Protein AF-A0A7S4L658-F1 (afdb_monomer_lite)

InterPro domains:
  IPR027914 Domain of unknown function DUF4456 [PF14644] (519-706)

Secondary structure (DSSP, 8-state):
--------------------------------------------HHHHHHHHHHHHHHHHHHHHHHHHHHHHHHHHHHHHHHHHHHHHHHHHHHHHTTHHHHHIIIIIIHHHHHHHHHHHHHHHHHHHHHHHHHHHHHHHHHHHHHHHHHHHHHHHHHHHHHHHGGG--SHHHHHHHHHHHHHHHHHHHHHHHHHHHHHHHHHHHHHHHHHHHHHHHHHT--BTT-TTSSSS----B-HHHHHHHHHHHHHHHHHHHHHHHHHHHHHHHHHHHHHHHHHHHHHHHHHHHHHHHHHHHHHHHHHHHHHHHHHHHHHHHHHHHHHHHHHHHHHHHHHHHHHT---SSS---SS--TT-HHHHHHHHHS-HHHHHHHHHHHHHHHHHHHHHHTT-B-S---------S-SSPPPPPP--HHHHHHHHS-HHHHHHHHHHS-----------------------HHHHTHHHHHT-PPPPP--S-HHHHHHHHHHHHHHHHHHHHHHHHHHHTTPPPTT-TT-TT--SSS---SSHHHHHHHHHHHHHHHHHHHHHHHHHHHHHHHHHHHHHHHHHTTHHHHHHHHHHHHHHHHHHHHHHHHHHHHHHHHHHHHHHHHHHHHH--GGGGSGGGHHHHHHHHHHHHHHHHHHHHHHHHHHHHHHHHHHHHHHHHHHHHHHHHHHHHHHHHHS--GGGBPP-GGG-------HHHHHHHHHHHHTT-S-PPPPTT-SS-EEEEPPPPBTSSHHHHHHHHHHHHHH-TT--HHHHHHHS--BPPPPEEEE--HHHHHHHHHHHHHHHHHHHHHHHHHHHHHHHHHHHHHHHHHHHHHHHHHHHHHH--

Radius of gyration: 83.15 Å; chains: 1; bounding box: 180×115×262 Å

Foldseek 3Di:
DDDDDDDDDDDDDDDDDDDDDDDDDDDDDDDDDDDDDDDPDDDPPVVVVVVVVVVVVVVVVVVVVVVVVVVVVVVVVVVVVVVVVVVVVVVVCVVCVCVVVCCCVVPVVVLVVLVVVVVVLLVVLVVVLVVLVVVLVVVLVVLLVVLVVLLVVLLVVLVVLLVCLLQDQAPVVLVVSLVVLVVVLVVSLVVLVVSLVVQLVSLVCSLVVLVVSLVVSLVPQADQPPPPDDPDDGGSDHPVRSVVSVVVSVVVSVVSVVVSVVSSVVSVVSSVVSNVSSVVSSVVSVVSSVQSNLLSVLLVVLVVLLVVLLVLLVVLLVVLVVLLVVLVVLLVVLLCLLVQHPPDPDDDPDPDDLPDPVVLLVCLLAFSLLLNLLSLVVNLVSLVQSCVQLVFFLFDFDDDDFDSWDQDFDDADPQPPVLVVLCVVDPLSVVLVCLQPPDPPPCPDDDDDDDDPPPDDPDGRCRSRVVSVVPNDDDDHDPHHSLVSSVVSLVVSLVVSLVSLVVSVVVCPPHDRSFAPPRNNADPLRGDYPDSVVVSVSSVVSSVVSSVVSNVSSVVVVVVSLVSQQSSVVSLLSSLQSNLLSLLVSLVSQLVVQLVVLVVVLVVLVVVLVVVLVVLVVVLDLVCLDPVNVVVLVVSVVVNVVSLVVNLVSLSVSLSSSLSSLQVSQSVSLRCLQSSLQSSQSSVQSRDHSLRTDDDPVNPPPPPQDPVRVVVLVVCVVVVNRDPDDPNRGSFDKDWDWGDWRQLGHDSLLSQLVSVCVVPVPDDLVNSSVRGDTHTDDIDIGGPDPSSVSNVVSSVVSVVVSSSVSSNSSNVSCVVSVVSNVVSVVSVVVVVVSSVVSNVD

Organism: Guillardia theta (NCBI:txid55529)

pLDDT: mean 80.96, std 16.98, range [25.84, 95.44]

Sequence (841 aa):
EEEEEEEGEGGEKKPKFIANAMESPLNPFSPWGNEPLLEVLEIPVASIVAVRRTQRRGLLEYKSRHDNEALKVTDETVKSEQENLTVELDERLRRWAPRPGQAEMDVYEVRDTQLMQHEARKDRHIGALSMRAAAQQTQFSSMIAEAENALLEHREAQRNRVESLSQATNTSQLANYQRLAKLEYSSFLEAAGERLERLRGFAGEALQGLKKMNKQFLDSCLVFEELGGPAGKGGLYNPEEVAAYRLYLDELDADAAERQLEWIKYGEQLLEGHKKAAEEELEKFQGSIAHVETDIRLLESVDKEIRTCSLMQQQEVQRCEARMEAVEGKLVELEGLCAGAPLSLSESYKSIRLEDEEEEEKYQQSPLSLRLLVCLESIRWRTLQMVRYTECLQSNIQLEEVELVPSQQLPQPDVPEELKELMEESEYLQKLKPILWPEKEEAEGGEEEKAEEEVPKEESPAERYAEVLKSREAVEELEGTFKEAIEKIQERQREVLQQLVSSYFEELGDREITRKAGAAATTSERYIPDKPEDFTAKNEARLTELKESAMLNMQKKVRSLRSIVARISTAMGKVPNAFFQNIAERARRRSRMLRKSVEARFAEEKERWTELREENSVKLKPSLGNTNARTELDALCAVEEERHRRAMEVTEESMFKSIKIESDESWSFFCEIVHATRALLLLYDTIVQPADLVPTDEDVIAVRKSLLSNMREHAKIKEGTAGRELPEGKAFPVKSWKGIQVGEFGANAVLQLVHAIERDSSITSKELLSKIRTEPGEELQANDSMNHAVALKMRDRNYTQFRLYFITQVEKILREYSSVTREEKRWALNWSSLVQSLKNS

Structure (mmCIF, N/CA/C/O backbone):
data_AF-A0A7S4L658-F1
#
_entry.id   AF-A0A7S4L658-F1
#
loop_
_atom_site.group_PDB
_atom_site.id
_atom_site.type_symbol
_atom_site.label_atom_id
_atom_site.label_alt_id
_atom_site.label_comp_id
_atom_site.label_asym_id
_atom_site.label_entity_id
_atom_site.label_seq_id
_atom_site.pdbx_PDB_ins_code
_atom_site.Cartn_x
_atom_site.Cartn_y
_atom_site.Cartn_z
_atom_site.occupancy
_atom_site.B_iso_or_equiv
_atom_site.auth_seq_id
_atom_site.auth_comp_id
_atom_site.auth_asym_id
_atom_site.auth_atom_id
_atom_site.pdbx_PDB_model_num
ATOM 1 N N . GLU A 1 1 ? 92.076 47.324 -81.566 1.00 38.00 1 GLU A N 1
ATOM 2 C CA . GLU A 1 1 ? 93.135 48.164 -82.136 1.00 38.00 1 GLU A CA 1
ATOM 3 C C . GLU A 1 1 ? 92.863 48.270 -83.615 1.00 38.00 1 GLU A C 1
ATOM 5 O O . GLU A 1 1 ? 92.553 47.243 -84.207 1.00 38.00 1 GLU A O 1
ATOM 10 N N . GLU A 1 2 ? 92.897 49.518 -84.083 1.00 34.06 2 GLU A N 1
ATOM 11 C CA . GLU A 1 2 ? 93.379 49.951 -85.401 1.00 34.06 2 GLU A CA 1
ATOM 12 C C . GLU A 1 2 ? 92.555 49.500 -86.619 1.00 34.06 2 GLU A C 1
ATOM 14 O O . GLU A 1 2 ? 92.394 48.316 -86.896 1.00 34.06 2 GLU A O 1
ATOM 19 N N . GLU A 1 3 ? 91.789 50.417 -87.219 1.00 35.47 3 GLU A N 1
ATOM 20 C CA . GLU A 1 3 ? 92.211 51.523 -88.123 1.00 35.47 3 GLU A CA 1
ATOM 21 C C . GLU A 1 3 ? 91.969 51.046 -89.566 1.00 35.47 3 GLU A C 1
ATOM 23 O O . GLU A 1 3 ? 92.257 49.898 -89.890 1.00 35.47 3 GLU A O 1
ATOM 28 N N . GLU A 1 4 ? 91.069 51.721 -90.292 1.00 36.09 4 GLU A N 1
ATOM 29 C CA . GLU A 1 4 ? 91.409 52.708 -91.345 1.00 36.09 4 GLU A CA 1
ATOM 30 C C . GLU A 1 4 ? 91.915 51.981 -92.612 1.00 36.09 4 GLU A C 1
ATOM 32 O O . GLU A 1 4 ? 92.570 50.952 -92.546 1.00 36.09 4 GLU A O 1
ATOM 37 N N . GLU A 1 5 ? 91.638 52.361 -93.848 1.00 33.81 5 GLU A N 1
ATOM 38 C CA . GLU A 1 5 ? 90.994 53.506 -94.475 1.00 33.81 5 GLU A CA 1
ATOM 39 C C . GLU A 1 5 ? 90.980 53.186 -95.985 1.00 33.81 5 GLU A C 1
ATOM 41 O O . GLU A 1 5 ? 91.711 52.300 -96.427 1.00 33.81 5 GLU A O 1
ATOM 46 N N . GLU A 1 6 ? 90.180 53.951 -96.738 1.00 34.56 6 GLU A N 1
ATOM 47 C CA . GLU A 1 6 ? 90.520 54.468 -98.079 1.00 34.56 6 GLU A CA 1
ATOM 48 C C . GLU A 1 6 ? 90.749 53.490 -99.258 1.00 34.56 6 GLU A C 1
ATOM 50 O O . GLU A 1 6 ? 91.262 52.388 -99.145 1.00 34.56 6 GLU A O 1
ATOM 55 N N . GLU A 1 7 ? 90.472 53.815 -100.517 1.00 30.91 7 GLU A N 1
ATOM 56 C CA . GLU A 1 7 ? 89.674 54.816 -101.232 1.00 30.91 7 GLU A CA 1
ATOM 57 C C . GLU A 1 7 ? 89.822 54.449 -102.729 1.00 30.91 7 GLU A C 1
ATOM 59 O O . GLU A 1 7 ? 90.722 53.698 -103.111 1.00 30.91 7 GLU A O 1
ATOM 64 N N . GLY A 1 8 ? 88.993 55.050 -103.588 1.00 32.66 8 GLY A N 1
ATOM 65 C CA . GLY A 1 8 ? 89.371 55.359 -104.977 1.00 32.66 8 GLY A CA 1
ATOM 66 C C . GLY A 1 8 ? 89.017 54.289 -106.015 1.00 32.66 8 GLY A C 1
ATOM 67 O O . GLY A 1 8 ? 89.688 53.275 -106.157 1.00 32.66 8 GLY A O 1
ATOM 68 N N . GLU A 1 9 ? 87.868 54.388 -106.686 1.00 34.69 9 GLU A N 1
ATOM 69 C CA . GLU A 1 9 ? 87.599 55.230 -107.874 1.00 34.69 9 GLU A CA 1
ATOM 70 C C . GLU A 1 9 ? 88.347 54.823 -109.154 1.00 34.69 9 GLU A C 1
ATOM 72 O O . GLU A 1 9 ? 89.563 54.668 -10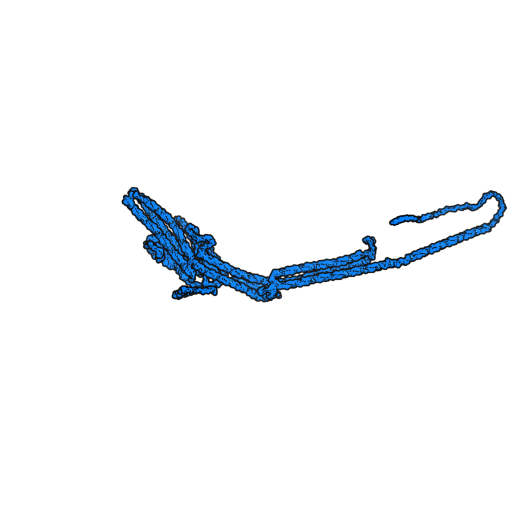9.178 1.00 34.69 9 GLU A O 1
ATOM 77 N N . GLY A 1 10 ? 87.604 54.779 -110.271 1.00 32.69 10 GLY A N 1
ATOM 78 C CA . GLY A 1 10 ? 88.223 54.950 -111.589 1.00 32.69 10 GLY A CA 1
ATOM 79 C C . GLY A 1 10 ? 87.544 54.289 -112.785 1.00 32.69 10 GLY A C 1
ATOM 80 O O . GLY A 1 10 ? 88.209 53.616 -113.568 1.00 32.69 10 GLY A O 1
ATOM 81 N N . GLY A 1 11 ? 86.240 54.495 -112.979 1.00 33.06 11 GLY A N 1
ATOM 82 C CA . GLY A 1 11 ? 85.551 54.173 -114.233 1.00 33.06 11 GLY A CA 1
ATOM 83 C C . GLY A 1 11 ? 85.849 55.186 -115.350 1.00 33.06 11 GLY A C 1
ATOM 84 O O . GLY A 1 11 ? 85.267 56.257 -115.398 1.00 33.06 11 GLY A O 1
ATOM 85 N N . GLU A 1 12 ? 86.780 54.826 -116.229 1.00 40.41 12 GLU A N 1
ATOM 86 C CA . GLU A 1 12 ? 86.673 54.742 -117.696 1.00 40.41 12 GLU A CA 1
ATOM 87 C C . GLU A 1 12 ? 85.778 55.694 -118.556 1.00 40.41 12 GLU A C 1
ATOM 89 O O . GLU A 1 12 ? 84.581 55.851 -118.326 1.00 40.41 12 GLU A O 1
ATOM 94 N N . LYS A 1 13 ? 86.353 56.041 -119.735 1.00 38.88 13 LYS A N 1
ATOM 95 C CA . LYS A 1 13 ? 85.761 56.378 -121.070 1.00 38.88 13 LYS A CA 1
ATOM 96 C C . LYS A 1 13 ? 85.516 57.870 -121.378 1.00 38.88 13 LYS A C 1
ATOM 98 O O . LYS A 1 13 ? 84.927 58.585 -120.591 1.00 38.88 13 LYS A O 1
ATOM 103 N N . LYS A 1 14 ? 85.816 58.423 -122.566 1.00 36.03 14 LYS A N 1
ATOM 104 C CA . LYS A 1 14 ? 86.304 57.952 -123.890 1.00 36.03 14 LYS A CA 1
ATOM 105 C C . LYS A 1 14 ? 86.622 59.202 -124.752 1.00 36.03 14 LYS A C 1
ATOM 107 O O . LYS A 1 14 ? 85.994 60.235 -124.522 1.00 36.03 14 LYS A O 1
ATOM 112 N N . PRO A 1 15 ? 87.459 59.124 -125.805 1.00 38.84 15 PRO A N 1
ATOM 113 C CA . PRO A 1 15 ? 87.606 60.205 -126.779 1.00 38.84 15 PRO A CA 1
ATOM 114 C C . PRO A 1 15 ? 86.576 60.100 -127.922 1.00 38.84 15 PRO A C 1
ATOM 116 O O . PRO A 1 15 ? 86.123 59.011 -128.280 1.00 38.84 15 PRO A O 1
ATOM 119 N N . LYS A 1 16 ? 86.229 61.247 -128.521 1.00 36.62 16 LYS A N 1
ATOM 120 C CA . LYS A 1 16 ? 85.448 61.369 -129.765 1.00 36.62 16 LYS A CA 1
ATOM 121 C C . LYS A 1 16 ? 86.358 61.858 -130.891 1.00 36.62 16 LYS A C 1
ATOM 123 O O . LYS A 1 16 ? 87.132 62.790 -130.708 1.00 36.62 16 LYS A O 1
ATOM 128 N N . PHE A 1 17 ? 86.212 61.235 -132.053 1.00 36.72 17 PHE A N 1
ATOM 129 C CA . PHE A 1 17 ? 86.971 61.466 -133.279 1.00 36.72 17 PHE A CA 1
ATOM 130 C C . PHE A 1 17 ? 85.992 61.878 -134.383 1.00 36.72 17 PHE A C 1
ATOM 132 O O . PHE A 1 17 ? 85.060 61.111 -134.595 1.00 36.72 17 PHE A O 1
ATOM 139 N N . ILE A 1 18 ? 86.200 63.017 -135.065 1.00 35.47 18 ILE A N 1
ATOM 140 C CA . ILE A 1 18 ? 85.742 63.382 -136.439 1.00 35.47 18 ILE A CA 1
ATOM 141 C C . ILE A 1 18 ? 86.654 64.562 -136.869 1.00 35.47 18 ILE A C 1
ATOM 143 O O . ILE A 1 18 ? 86.645 65.581 -136.190 1.00 35.47 18 ILE A O 1
ATOM 147 N N . ALA A 1 19 ? 87.666 64.414 -137.735 1.00 46.69 19 ALA A N 1
ATOM 148 C CA . ALA A 1 19 ? 87.690 64.308 -139.209 1.00 46.69 19 ALA A CA 1
ATOM 149 C C . ALA A 1 19 ? 87.369 65.616 -139.983 1.00 46.69 19 ALA A C 1
ATOM 151 O O . ALA A 1 19 ? 86.398 66.295 -139.664 1.00 46.69 19 ALA A O 1
ATOM 152 N N . ASN A 1 20 ? 88.161 65.856 -141.049 1.00 32.12 20 ASN A N 1
ATOM 153 C CA . ASN A 1 20 ? 88.173 66.935 -142.072 1.00 32.12 20 ASN A CA 1
ATOM 154 C C . ASN A 1 20 ? 89.256 68.015 -141.844 1.00 32.12 20 ASN A C 1
ATOM 156 O O . ASN A 1 20 ? 89.328 68.586 -140.769 1.00 32.12 20 ASN A O 1
ATOM 160 N N . ALA A 1 21 ? 90.123 68.381 -142.791 1.00 31.02 21 ALA A N 1
ATOM 161 C CA . ALA A 1 21 ? 90.249 68.031 -144.202 1.00 31.02 21 ALA A CA 1
ATOM 162 C C . ALA A 1 21 ? 91.690 68.289 -144.693 1.00 31.02 21 ALA A C 1
ATOM 164 O O . ALA A 1 21 ? 92.472 68.991 -144.058 1.00 31.02 21 ALA A O 1
ATOM 165 N N . MET A 1 22 ? 91.996 67.685 -145.841 1.00 32.66 22 MET A N 1
ATOM 166 C CA . MET A 1 22 ? 93.168 67.909 -146.683 1.00 32.66 22 MET A CA 1
ATOM 167 C C . MET A 1 22 ? 93.435 69.395 -146.965 1.00 32.66 22 MET A C 1
ATOM 169 O O . MET A 1 22 ? 92.579 70.075 -147.522 1.00 32.66 22 MET A O 1
ATOM 173 N N . GLU A 1 23 ? 94.687 69.803 -146.770 1.00 27.00 23 GLU A N 1
ATOM 174 C CA . GLU A 1 23 ? 95.401 70.655 -147.718 1.00 27.00 23 GLU A CA 1
ATOM 175 C C . GLU A 1 23 ? 96.653 69.899 -148.196 1.00 27.00 23 GLU A C 1
ATOM 177 O O . GLU A 1 23 ? 97.516 69.486 -147.426 1.00 27.00 23 GLU A O 1
ATOM 182 N N . SER A 1 24 ? 96.709 69.674 -149.502 1.00 50.72 24 SER A N 1
ATOM 183 C CA . SER A 1 24 ? 97.930 69.561 -150.304 1.00 50.72 24 SER A CA 1
ATOM 184 C C . SER A 1 24 ? 97.904 70.819 -151.185 1.00 50.72 24 SER A C 1
ATOM 186 O O . SER A 1 24 ? 96.786 71.182 -151.565 1.00 50.72 24 SER A O 1
ATOM 188 N N . PRO A 1 25 ? 99.015 71.494 -151.558 1.00 55.00 25 PRO A N 1
ATOM 189 C CA . PRO A 1 25 ? 100.309 70.894 -151.910 1.00 55.00 25 PRO A CA 1
ATOM 190 C C . PRO A 1 25 ? 101.556 71.724 -151.515 1.00 55.00 25 PRO A C 1
ATOM 192 O O . PRO A 1 25 ? 101.451 72.902 -151.211 1.00 55.00 25 PRO A O 1
ATOM 195 N N . LEU A 1 26 ? 102.753 71.121 -151.579 1.00 31.72 26 LEU A N 1
ATOM 196 C CA . LEU A 1 26 ? 103.952 71.702 -152.221 1.00 31.72 26 LEU A CA 1
ATOM 197 C C . LEU A 1 26 ? 105.162 70.762 -152.085 1.00 31.72 26 LEU A C 1
ATOM 199 O O . LEU A 1 26 ? 105.760 70.582 -151.028 1.00 31.72 26 LEU A O 1
ATOM 203 N N . ASN A 1 27 ? 105.483 70.169 -153.231 1.00 34.41 27 ASN A N 1
ATOM 204 C CA . ASN A 1 27 ? 106.803 69.703 -153.645 1.00 34.41 27 ASN A CA 1
ATOM 205 C C . ASN A 1 27 ? 107.480 70.883 -154.423 1.00 34.41 27 ASN A C 1
ATOM 207 O O . ASN A 1 27 ? 106.927 71.981 -154.440 1.00 34.41 27 ASN A O 1
ATOM 211 N N . PRO A 1 28 ? 108.606 70.707 -155.130 1.00 57.22 28 PRO A N 1
ATOM 212 C CA . PRO A 1 28 ? 109.954 71.190 -154.827 1.00 57.22 28 PRO A CA 1
ATOM 213 C C . PRO A 1 28 ? 110.467 72.295 -155.797 1.00 57.22 28 PRO A C 1
ATOM 215 O O . PRO A 1 28 ? 109.812 72.632 -156.774 1.00 57.22 28 PRO A O 1
ATOM 218 N N . PHE A 1 29 ? 111.701 72.766 -155.567 1.00 30.69 29 PHE A N 1
ATOM 219 C CA . PHE A 1 29 ? 112.557 73.628 -156.416 1.00 30.69 29 PHE A CA 1
ATOM 220 C C . PHE A 1 29 ? 112.253 75.139 -156.561 1.00 30.69 29 PHE A C 1
ATOM 222 O O . PHE A 1 29 ? 111.267 75.579 -157.138 1.00 30.69 29 PHE A O 1
ATOM 229 N N . SER A 1 30 ? 113.245 75.911 -156.091 1.00 50.56 30 SER A N 1
ATOM 230 C CA . SER A 1 30 ? 113.890 77.083 -156.718 1.00 50.56 30 SER A CA 1
ATOM 231 C C . SER A 1 30 ? 113.492 77.419 -158.169 1.00 50.56 30 SER A C 1
ATOM 233 O O . SER A 1 30 ? 113.556 76.550 -159.039 1.00 50.56 30 SER A O 1
ATOM 235 N N . PRO A 1 31 ? 113.225 78.712 -158.440 1.00 34.75 31 PRO A N 1
ATOM 236 C CA . PRO A 1 31 ? 113.770 79.390 -159.612 1.00 34.75 31 PRO A CA 1
ATOM 237 C C . PRO A 1 31 ? 114.301 80.786 -159.242 1.00 34.75 31 PRO A C 1
ATOM 239 O O . PRO A 1 31 ? 113.583 81.786 -159.224 1.00 34.75 31 PRO A O 1
ATOM 242 N N . TRP A 1 32 ? 115.609 80.869 -159.030 1.00 25.84 32 TRP A N 1
ATOM 243 C CA . TRP A 1 32 ? 116.354 81.923 -159.706 1.00 25.84 32 TRP A CA 1
ATOM 244 C C . TRP A 1 32 ? 116.165 81.744 -161.220 1.00 25.84 32 TRP A C 1
ATOM 246 O O . TRP A 1 32 ? 116.476 80.686 -161.764 1.00 25.84 32 TRP A O 1
ATOM 256 N N . GLY A 1 33 ? 115.695 82.795 -161.893 1.00 37.97 33 GLY A N 1
ATOM 257 C CA . GLY A 1 33 ? 116.408 83.239 -163.090 1.00 37.97 33 GLY A CA 1
ATOM 258 C C . GLY A 1 33 ? 117.830 83.651 -162.673 1.00 37.97 33 GLY A C 1
ATOM 259 O O . GLY A 1 33 ? 118.031 84.121 -161.556 1.00 37.97 33 GLY A O 1
ATOM 260 N N . ASN A 1 34 ? 118.865 83.451 -163.481 1.00 34.47 34 ASN A N 1
ATOM 261 C CA . ASN A 1 34 ? 118.886 83.630 -164.927 1.00 34.47 34 ASN A CA 1
ATOM 262 C C . ASN A 1 34 ? 119.853 82.666 -165.641 1.00 34.47 34 ASN A C 1
ATOM 264 O O . ASN A 1 34 ? 120.843 82.228 -165.062 1.00 34.47 34 ASN A O 1
ATOM 268 N N . GLU A 1 35 ? 119.611 82.538 -166.952 1.00 31.86 35 GLU A N 1
ATOM 269 C CA . GLU A 1 35 ? 120.612 82.340 -168.019 1.00 31.86 35 GLU A CA 1
ATOM 270 C C . GLU A 1 35 ? 121.088 80.907 -168.367 1.00 31.86 35 GLU A C 1
ATOM 272 O O . GLU A 1 35 ? 120.865 79.962 -167.617 1.00 31.86 35 GLU A O 1
ATOM 277 N N . PRO A 1 36 ? 121.549 80.706 -169.623 1.00 52.06 36 PRO A N 1
ATOM 278 C CA . PRO A 1 36 ? 120.934 79.789 -170.583 1.00 52.06 36 PRO A CA 1
ATOM 279 C C . PRO A 1 36 ? 121.576 78.401 -170.594 1.00 52.06 36 PRO A C 1
ATOM 281 O O . PRO A 1 36 ? 122.764 78.270 -170.332 1.00 52.06 36 PRO A O 1
ATOM 284 N N . LEU A 1 37 ? 120.828 77.397 -171.061 1.00 33.31 37 LEU A N 1
ATOM 285 C CA . LEU A 1 37 ? 121.367 76.270 -171.829 1.00 33.31 37 LEU A CA 1
ATOM 286 C C . LEU A 1 37 ? 120.263 75.727 -172.750 1.00 33.31 37 LEU A C 1
ATOM 288 O O . LEU A 1 37 ? 119.262 75.166 -172.309 1.00 33.31 37 LEU A O 1
ATOM 292 N N . LEU A 1 38 ? 120.443 75.970 -174.048 1.00 47.97 38 LEU A N 1
ATOM 293 C CA . LEU A 1 38 ? 119.741 75.294 -175.134 1.00 47.97 38 LEU A CA 1
ATOM 294 C C . LEU A 1 38 ? 120.108 73.806 -175.107 1.00 47.97 38 LEU A C 1
ATOM 296 O O . LEU A 1 38 ? 121.268 73.486 -175.329 1.00 47.97 38 LEU A O 1
ATOM 300 N N . GLU A 1 39 ? 119.130 72.921 -174.926 1.00 37.25 39 GLU A N 1
ATOM 301 C CA . GLU A 1 39 ? 119.064 71.637 -175.636 1.00 37.25 39 GLU A CA 1
ATOM 302 C C . GLU A 1 39 ? 117.638 71.082 -175.526 1.00 37.25 39 GLU A C 1
ATOM 304 O O . GLU A 1 39 ? 117.138 70.751 -174.452 1.00 37.25 39 GLU A O 1
ATOM 309 N N . VAL A 1 40 ? 116.942 71.052 -176.663 1.00 54.03 40 VAL A N 1
ATOM 310 C CA . VAL A 1 40 ? 115.606 70.465 -176.789 1.00 54.03 40 VAL A CA 1
ATOM 311 C C . VAL A 1 40 ? 115.741 68.954 -176.566 1.00 54.03 40 VAL A C 1
ATOM 313 O O . VAL A 1 40 ? 116.186 68.236 -177.457 1.00 54.03 40 VAL A O 1
ATOM 316 N N . LEU A 1 41 ? 115.385 68.474 -175.367 1.00 48.66 41 LEU A N 1
ATOM 317 C CA . LEU A 1 41 ? 115.363 67.049 -175.030 1.00 48.66 41 LEU A CA 1
ATOM 318 C C . LEU A 1 41 ? 113.959 66.477 -175.284 1.00 48.66 41 LEU A C 1
ATOM 320 O O . LEU A 1 41 ? 113.069 66.545 -174.434 1.00 48.66 41 LEU A O 1
ATOM 324 N N . GLU A 1 42 ? 113.746 65.912 -176.469 1.00 53.38 42 GLU A N 1
ATOM 325 C CA . GLU A 1 42 ? 112.539 65.139 -176.774 1.00 53.38 42 GLU A CA 1
ATOM 326 C C . GLU A 1 42 ? 112.560 63.820 -175.982 1.00 53.38 42 GLU A C 1
ATOM 328 O O . GLU A 1 42 ? 113.270 62.878 -176.330 1.00 53.38 42 GLU A O 1
ATOM 333 N N . ILE A 1 43 ? 111.795 63.737 -174.887 1.00 61.78 43 ILE A N 1
ATOM 334 C CA . ILE A 1 43 ? 111.657 62.500 -174.103 1.00 61.78 43 ILE A CA 1
ATOM 335 C C . ILE A 1 43 ? 110.558 61.631 -174.732 1.00 61.78 43 ILE A C 1
ATOM 337 O O . ILE A 1 43 ? 109.390 62.035 -174.741 1.00 61.78 43 ILE A O 1
ATOM 341 N N . PRO A 1 44 ? 110.868 60.407 -175.194 1.00 66.12 44 PRO A N 1
ATOM 342 C CA . PRO A 1 44 ? 109.861 59.503 -175.731 1.00 66.12 44 PRO A CA 1
ATOM 343 C C . PRO A 1 44 ? 108.825 59.140 -174.663 1.00 66.12 44 PRO A C 1
ATOM 345 O O . PRO A 1 44 ? 109.171 58.705 -173.562 1.00 66.12 44 PRO A O 1
ATOM 348 N N . VAL A 1 45 ? 107.537 59.231 -175.009 1.00 62.78 45 VAL A N 1
ATOM 349 C CA . VAL A 1 45 ? 106.401 58.880 -174.128 1.00 62.78 45 VAL A CA 1
ATOM 350 C C . VAL A 1 45 ? 106.549 57.474 -173.516 1.00 62.78 45 VAL A C 1
ATOM 352 O O . VAL A 1 45 ? 106.126 57.235 -172.383 1.00 62.78 45 VAL A O 1
ATOM 355 N N . ALA A 1 46 ? 107.213 56.553 -174.222 1.00 64.56 46 ALA A N 1
ATOM 356 C CA . ALA A 1 46 ? 107.512 55.206 -173.739 1.00 64.56 46 ALA A CA 1
ATOM 357 C C . ALA A 1 46 ? 108.291 55.193 -172.405 1.00 64.56 46 ALA A C 1
ATOM 359 O O . ALA A 1 46 ? 107.991 54.379 -171.527 1.00 64.56 46 ALA A O 1
ATOM 360 N N . SER A 1 47 ? 109.230 56.124 -172.213 1.00 63.97 47 SER A N 1
ATOM 361 C CA . SER A 1 47 ? 110.067 56.206 -171.010 1.00 63.97 47 SER A CA 1
ATOM 362 C C . SER A 1 47 ? 109.258 56.617 -169.774 1.00 63.97 47 SER A C 1
ATOM 364 O O . SER A 1 47 ? 109.442 56.059 -168.691 1.00 63.97 47 SER A O 1
ATOM 366 N N . ILE A 1 48 ? 108.289 57.524 -169.936 1.00 66.31 48 ILE A N 1
ATOM 367 C CA . ILE A 1 48 ? 107.409 57.978 -168.844 1.00 66.31 48 ILE A CA 1
ATOM 368 C C . ILE A 1 48 ? 106.460 56.851 -168.404 1.00 66.31 48 ILE A C 1
ATOM 370 O O . ILE A 1 48 ? 106.249 56.633 -167.208 1.00 66.31 48 ILE A O 1
ATOM 374 N N . VAL A 1 49 ? 105.915 56.086 -169.357 1.00 69.56 49 VAL A N 1
ATOM 375 C CA . VAL A 1 49 ? 105.029 54.946 -169.056 1.00 69.56 49 VAL A CA 1
ATOM 376 C C . VAL A 1 49 ? 105.766 53.855 -168.274 1.00 69.56 49 VAL A C 1
ATOM 378 O O . VAL A 1 49 ? 105.185 53.267 -167.354 1.00 69.56 49 VAL A O 1
ATOM 381 N N . ALA A 1 50 ? 107.039 53.602 -168.594 1.00 70.62 50 ALA A N 1
ATOM 382 C CA . ALA A 1 50 ? 107.859 52.628 -167.880 1.00 70.62 50 ALA A CA 1
ATOM 383 C C . ALA A 1 50 ? 108.031 53.008 -166.400 1.00 70.62 50 ALA A C 1
ATOM 385 O O . ALA A 1 50 ? 107.694 52.206 -165.528 1.00 70.62 50 ALA A O 1
ATOM 386 N N . VAL A 1 51 ? 108.441 54.248 -166.106 1.00 70.94 51 VAL A N 1
ATOM 387 C CA . VAL A 1 51 ? 108.622 54.732 -164.723 1.00 70.94 51 VAL A CA 1
ATOM 388 C C . VAL A 1 51 ? 107.320 54.636 -163.922 1.00 70.94 51 VAL A C 1
ATOM 390 O O . VAL A 1 51 ? 107.315 54.140 -162.791 1.00 70.94 51 VAL A O 1
ATOM 393 N N . ARG A 1 52 ? 106.186 55.028 -164.521 1.00 75.56 52 ARG A N 1
ATOM 394 C CA . ARG A 1 52 ? 104.882 54.992 -163.841 1.00 75.56 52 ARG A CA 1
ATOM 395 C C . ARG A 1 52 ? 104.426 53.564 -163.519 1.00 75.56 52 ARG A C 1
ATOM 397 O O . ARG A 1 52 ? 103.844 53.330 -162.459 1.00 75.56 52 ARG A O 1
ATOM 404 N N . ARG A 1 53 ? 104.704 52.591 -164.399 1.00 76.62 53 ARG A N 1
ATOM 405 C CA . ARG A 1 53 ? 104.430 51.166 -164.129 1.00 76.62 53 ARG A CA 1
ATOM 406 C C . ARG A 1 53 ? 105.286 50.627 -162.983 1.00 76.62 53 ARG A C 1
ATOM 408 O O . ARG A 1 53 ? 104.761 49.867 -162.170 1.00 76.62 53 ARG A O 1
ATOM 415 N N . THR A 1 54 ? 106.553 51.025 -162.895 1.00 74.44 54 THR A N 1
ATOM 416 C CA . THR A 1 54 ? 107.458 50.583 -161.823 1.00 74.44 54 THR A CA 1
ATOM 417 C C . THR A 1 54 ? 107.030 51.138 -160.464 1.00 74.44 54 THR A C 1
ATOM 419 O O . THR A 1 54 ? 106.900 50.366 -159.516 1.00 74.44 54 THR A O 1
ATOM 422 N N . GLN A 1 55 ? 106.691 52.432 -160.375 1.00 75.94 55 GLN A N 1
ATOM 423 C CA . GLN A 1 55 ? 106.152 53.016 -159.136 1.00 75.94 55 GLN A CA 1
ATOM 424 C C . GLN A 1 55 ? 104.852 52.336 -158.686 1.00 75.94 55 GLN A C 1
ATOM 426 O O . GLN A 1 55 ? 104.705 52.003 -157.511 1.00 75.94 55 GLN A O 1
ATOM 431 N N . ARG A 1 56 ? 103.918 52.073 -159.615 1.00 77.31 56 ARG A N 1
ATOM 432 C CA . ARG A 1 56 ? 102.643 51.420 -159.276 1.00 77.31 56 ARG A CA 1
ATOM 433 C C . ARG A 1 56 ? 102.844 49.999 -158.742 1.00 77.31 56 ARG A C 1
ATOM 435 O O . ARG A 1 56 ? 102.115 49.583 -157.848 1.00 77.31 56 ARG A O 1
ATOM 442 N N . ARG A 1 57 ? 103.828 49.264 -159.273 1.00 78.38 57 ARG A N 1
ATOM 443 C CA . ARG A 1 57 ? 104.177 47.921 -158.789 1.00 78.38 57 ARG A CA 1
ATOM 444 C C . ARG A 1 57 ? 104.788 47.970 -157.387 1.00 78.38 57 ARG A C 1
ATOM 446 O O . ARG A 1 57 ? 104.321 47.244 -156.519 1.00 78.38 57 ARG A O 1
ATOM 453 N N . GLY A 1 58 ? 105.735 48.880 -157.147 1.00 75.50 58 GLY A N 1
ATOM 454 C CA . GLY A 1 58 ? 106.364 49.040 -155.831 1.00 75.50 58 GLY A CA 1
ATOM 455 C C . GLY A 1 58 ? 105.371 49.395 -154.718 1.00 75.50 58 GLY A C 1
ATOM 456 O O . GLY A 1 58 ? 105.452 48.840 -153.625 1.00 75.50 58 GLY A O 1
ATOM 457 N N . LEU A 1 59 ? 104.383 50.253 -155.004 1.00 78.75 59 LEU A N 1
ATOM 458 C CA . LEU A 1 59 ? 103.341 50.607 -154.032 1.00 78.75 59 LEU A CA 1
ATOM 459 C C . LEU A 1 59 ? 102.454 49.403 -153.663 1.00 78.75 59 LEU A C 1
ATOM 461 O O . LEU A 1 59 ? 102.158 49.187 -152.488 1.00 78.75 59 LEU A O 1
ATOM 465 N N . LEU A 1 60 ? 102.037 48.613 -154.659 1.00 81.19 60 LEU A N 1
ATOM 466 C CA . LEU A 1 60 ? 101.201 47.428 -154.436 1.00 81.19 60 LEU A CA 1
ATOM 467 C C . LEU A 1 60 ? 101.951 46.341 -153.655 1.00 81.19 60 LEU A C 1
ATOM 469 O O . LEU A 1 60 ? 101.375 45.731 -152.756 1.00 81.19 60 LEU A O 1
ATOM 473 N N . GLU A 1 61 ? 103.237 46.137 -153.948 1.00 81.62 61 GLU A N 1
ATOM 474 C CA . GLU A 1 61 ? 104.078 45.197 -153.200 1.00 81.62 61 GLU A CA 1
ATOM 475 C C . GLU A 1 61 ? 104.270 45.630 -151.742 1.00 81.62 61 GLU A C 1
ATOM 477 O O . GLU A 1 61 ? 104.178 44.789 -150.850 1.00 81.62 61 GLU A O 1
ATOM 482 N N . TYR A 1 62 ? 104.480 46.925 -151.475 1.00 81.06 62 TYR A N 1
ATOM 483 C CA . TYR A 1 62 ? 104.574 47.441 -150.106 1.00 81.06 62 TYR A CA 1
ATOM 484 C C . TYR A 1 62 ? 103.278 47.212 -149.314 1.00 81.06 62 TYR A C 1
ATOM 486 O O . TYR A 1 62 ? 103.329 46.668 -148.211 1.00 81.06 62 TYR A O 1
ATOM 494 N N . LYS A 1 63 ? 102.113 47.551 -149.891 1.00 80.88 63 LYS A N 1
ATOM 495 C CA . LYS A 1 63 ? 100.813 47.354 -149.226 1.00 80.88 63 LYS A CA 1
ATOM 496 C C . LYS A 1 63 ? 100.551 45.880 -148.918 1.00 80.88 63 LYS A C 1
ATOM 498 O O . LYS A 1 63 ? 100.152 45.558 -147.807 1.00 80.88 63 LYS A O 1
ATOM 503 N N . SER A 1 64 ? 100.833 44.989 -149.871 1.00 81.69 64 SER A N 1
ATOM 504 C CA . SER A 1 64 ? 100.661 43.548 -149.667 1.00 81.69 64 SER A CA 1
ATOM 505 C C . SER A 1 64 ? 101.580 43.003 -148.568 1.00 81.69 64 SER A C 1
ATOM 507 O O . SER A 1 64 ? 101.162 42.146 -147.793 1.00 81.69 64 SER A O 1
ATOM 509 N N . ARG A 1 65 ? 102.814 43.512 -148.456 1.00 79.38 65 ARG A N 1
ATOM 510 C CA . ARG A 1 65 ? 103.743 43.109 -147.390 1.00 79.38 65 ARG A CA 1
ATOM 511 C C . ARG A 1 65 ? 103.253 43.567 -146.012 1.00 79.38 65 ARG A C 1
ATOM 513 O O . ARG A 1 65 ? 103.197 42.749 -145.100 1.00 79.38 65 ARG A O 1
ATOM 520 N N . HIS A 1 66 ? 102.819 44.822 -145.902 1.00 81.25 66 HIS A N 1
ATOM 521 C CA . HIS A 1 66 ? 102.299 45.389 -144.655 1.00 81.25 66 HIS A CA 1
ATOM 522 C C . HIS A 1 66 ? 100.996 44.711 -144.194 1.00 81.25 66 HIS A C 1
ATOM 524 O O . HIS A 1 66 ? 100.812 44.475 -143.004 1.00 81.25 66 HIS A O 1
ATOM 530 N N . ASP A 1 67 ? 100.091 44.364 -145.116 1.00 80.62 67 ASP A N 1
ATOM 531 C CA . ASP A 1 67 ? 98.851 43.654 -144.768 1.00 80.62 67 ASP A CA 1
ATOM 532 C C . ASP A 1 67 ? 99.127 42.246 -144.231 1.00 80.62 67 ASP A C 1
ATOM 534 O O . ASP A 1 67 ? 98.502 41.819 -143.264 1.00 80.62 67 ASP A O 1
ATOM 538 N N . ASN A 1 68 ? 100.099 41.542 -144.817 1.00 82.62 68 ASN A N 1
ATOM 539 C CA . ASN A 1 68 ? 100.500 40.218 -144.343 1.00 82.62 68 ASN A CA 1
ATOM 540 C C . ASN A 1 68 ? 101.172 40.261 -142.961 1.00 82.62 68 ASN A C 1
ATOM 542 O O . ASN A 1 68 ? 100.962 39.351 -142.163 1.00 82.62 68 ASN A O 1
ATOM 546 N N . GLU A 1 69 ? 101.974 41.289 -142.664 1.00 81.50 69 GLU A N 1
ATOM 547 C CA . GLU A 1 69 ? 102.534 41.487 -141.318 1.00 81.50 69 GLU A CA 1
ATOM 548 C C . GLU A 1 69 ? 101.443 41.795 -140.290 1.00 81.50 69 GLU A C 1
ATOM 550 O O . GLU A 1 69 ? 101.421 41.175 -139.229 1.00 81.50 69 GLU A O 1
ATOM 555 N N . ALA A 1 70 ? 100.498 42.680 -140.621 1.00 80.38 70 ALA A N 1
ATOM 556 C CA . ALA A 1 70 ? 99.388 43.006 -139.731 1.00 80.38 70 ALA A CA 1
ATOM 557 C C . ALA A 1 70 ? 98.524 41.774 -139.405 1.00 80.38 70 ALA A C 1
ATOM 559 O O . ALA A 1 70 ? 98.212 41.552 -138.238 1.00 80.38 70 ALA A O 1
ATOM 560 N N . LEU A 1 71 ? 98.201 40.945 -140.410 1.00 83.69 71 LEU A N 1
ATOM 561 C CA . LEU A 1 71 ? 97.432 39.708 -140.219 1.00 83.69 71 LEU A CA 1
ATOM 562 C C . LEU A 1 71 ? 98.151 38.698 -139.313 1.00 83.69 71 LEU A C 1
ATOM 564 O O . LEU A 1 71 ? 97.526 38.105 -138.437 1.00 83.69 71 LEU A O 1
ATOM 568 N N . LYS A 1 72 ? 99.469 38.529 -139.479 1.00 82.81 72 LYS A N 1
ATOM 569 C CA . LYS A 1 72 ? 100.255 37.626 -138.624 1.00 82.81 72 LYS A CA 1
ATOM 570 C C . LYS A 1 72 ? 100.238 38.056 -137.160 1.00 82.81 72 LYS A C 1
ATOM 572 O O . LYS A 1 72 ? 100.003 37.220 -136.295 1.00 82.81 72 LYS A O 1
ATOM 577 N N . VAL A 1 73 ? 100.434 39.348 -136.893 1.00 82.06 73 VAL A N 1
ATOM 578 C CA . VAL A 1 73 ? 100.428 39.875 -135.520 1.00 82.06 73 VAL A CA 1
ATOM 579 C C . VAL A 1 73 ? 99.056 39.690 -134.866 1.00 82.06 73 VAL A C 1
ATOM 581 O O . VAL A 1 73 ? 98.989 39.309 -133.697 1.00 82.06 73 VAL A O 1
ATOM 584 N N . THR A 1 74 ? 97.959 39.906 -135.605 1.00 82.81 74 THR A N 1
ATOM 585 C CA . THR A 1 74 ? 96.603 39.675 -135.079 1.00 82.81 74 THR A CA 1
ATOM 586 C C . THR A 1 74 ? 96.314 38.199 -134.807 1.00 82.81 74 THR A C 1
ATOM 588 O O . THR A 1 74 ? 95.718 37.879 -133.781 1.00 82.81 74 THR A O 1
ATOM 591 N N . ASP A 1 75 ? 96.762 37.289 -135.675 1.00 83.31 75 ASP A N 1
ATOM 592 C CA . ASP A 1 75 ? 96.559 35.849 -135.475 1.00 83.31 75 ASP A CA 1
ATOM 593 C C . ASP A 1 75 ? 97.334 35.326 -134.253 1.00 83.31 75 ASP A C 1
ATOM 595 O O . ASP A 1 75 ? 96.826 34.491 -133.501 1.00 83.31 75 ASP A O 1
ATOM 599 N N . GLU A 1 76 ? 98.550 35.831 -134.023 1.00 83.44 76 GLU A N 1
ATOM 600 C CA . GLU A 1 76 ? 99.363 35.480 -132.851 1.00 83.44 76 GLU A CA 1
ATOM 601 C C . GLU A 1 76 ? 98.728 35.969 -131.540 1.00 83.44 76 GLU A C 1
ATOM 603 O O . GLU A 1 76 ? 98.687 35.215 -130.567 1.00 83.44 76 GLU A O 1
ATOM 608 N N . THR A 1 77 ? 98.156 37.180 -131.521 1.00 82.81 77 THR A N 1
ATOM 609 C CA . THR A 1 77 ? 97.458 37.704 -130.329 1.00 82.81 77 THR A CA 1
ATOM 610 C C . THR A 1 77 ? 96.170 36.940 -130.024 1.00 82.81 77 THR A C 1
ATOM 612 O O . THR A 1 77 ? 95.904 36.626 -128.866 1.00 82.81 77 THR A O 1
ATOM 615 N N . VAL A 1 78 ? 95.377 36.577 -131.040 1.00 84.44 78 VAL A N 1
ATOM 616 C CA . VAL A 1 78 ? 94.153 35.781 -130.830 1.00 84.44 78 VAL A CA 1
ATOM 617 C C . VAL A 1 78 ? 94.477 34.397 -130.265 1.00 84.44 78 VAL A C 1
ATOM 619 O O . VAL A 1 78 ? 93.774 33.926 -129.370 1.00 84.44 78 VAL A O 1
ATOM 622 N N . LYS A 1 79 ? 95.546 33.749 -130.747 1.00 85.06 79 LYS A N 1
ATOM 623 C CA . LYS A 1 79 ? 95.974 32.447 -130.217 1.00 85.06 79 LYS A CA 1
ATOM 624 C C . LYS A 1 79 ? 96.379 32.513 -128.746 1.00 85.06 79 LYS A C 1
ATOM 626 O O . LYS A 1 79 ? 95.947 31.646 -127.991 1.00 85.06 79 LYS A O 1
ATOM 631 N N . SER A 1 80 ? 97.144 33.523 -128.320 1.00 84.31 80 SER A N 1
ATOM 632 C CA . SER A 1 80 ? 97.558 33.597 -126.910 1.00 84.31 80 SER A CA 1
ATOM 633 C C . SER A 1 80 ? 96.377 33.848 -125.971 1.00 84.31 80 SER A C 1
ATOM 635 O O . SER A 1 80 ? 96.307 33.250 -124.902 1.00 84.31 80 SER A O 1
ATOM 637 N N . GLU A 1 81 ? 95.413 34.685 -126.368 1.00 84.00 81 GLU A N 1
ATOM 638 C CA . GLU A 1 81 ? 94.197 34.917 -125.574 1.00 84.00 81 GLU A CA 1
ATOM 639 C C . GLU A 1 81 ? 93.318 33.661 -125.473 1.00 84.00 81 GLU A C 1
ATOM 641 O O . GLU A 1 81 ? 92.777 33.363 -124.407 1.00 84.00 81 GLU A O 1
ATOM 646 N N . GLN A 1 82 ? 93.209 32.877 -126.554 1.00 84.75 82 GLN A N 1
ATOM 647 C CA . GLN A 1 82 ? 92.517 31.586 -126.507 1.00 84.75 82 GLN A CA 1
ATOM 648 C C . GLN A 1 82 ? 93.191 30.613 -125.535 1.00 84.75 82 GLN A C 1
ATOM 650 O O . GLN A 1 82 ? 92.499 29.977 -124.740 1.00 84.75 82 GLN A O 1
ATOM 655 N N . GLU A 1 83 ? 94.520 30.505 -125.563 1.00 85.25 83 GLU A N 1
ATOM 656 C CA . GLU A 1 83 ? 95.265 29.649 -124.634 1.00 85.25 83 GLU A CA 1
ATOM 657 C C . GLU A 1 83 ? 95.078 30.103 -123.176 1.00 85.25 83 GLU A C 1
ATOM 659 O O . GLU A 1 83 ? 94.762 29.273 -122.321 1.00 85.25 83 GLU A O 1
ATOM 664 N N . ASN A 1 84 ? 95.145 31.411 -122.901 1.00 85.25 84 ASN A N 1
ATOM 665 C CA . ASN A 1 84 ? 94.921 31.969 -121.562 1.00 85.25 84 ASN A CA 1
ATOM 666 C C . ASN A 1 84 ? 93.518 31.650 -121.016 1.00 85.25 84 ASN A C 1
ATOM 668 O O . ASN A 1 84 ? 93.385 31.153 -119.896 1.00 85.25 84 ASN A O 1
ATOM 672 N N . LEU A 1 85 ? 92.467 31.874 -121.815 1.00 84.56 85 LEU A N 1
ATOM 673 C CA . LEU A 1 85 ? 91.088 31.561 -121.418 1.00 84.56 85 LEU A CA 1
ATOM 674 C C . LEU A 1 85 ? 90.868 30.058 -121.211 1.00 84.56 85 LEU A C 1
ATOM 676 O O . LEU A 1 85 ? 90.087 29.659 -120.345 1.00 84.56 85 LEU A O 1
ATOM 680 N N . THR A 1 86 ? 91.559 29.218 -121.986 1.00 85.94 86 THR A N 1
ATOM 681 C CA . THR A 1 86 ? 91.470 27.759 -121.847 1.00 85.94 86 THR A CA 1
ATOM 682 C C . THR A 1 86 ? 92.065 27.303 -120.513 1.00 85.94 86 THR A C 1
ATOM 684 O O . THR A 1 86 ? 91.448 26.504 -119.810 1.00 85.94 86 THR A O 1
ATOM 687 N N . VAL A 1 87 ? 93.212 27.862 -120.111 1.00 85.75 87 VAL A N 1
ATOM 688 C CA . VAL A 1 87 ? 93.826 27.579 -118.802 1.00 85.75 87 VAL A CA 1
ATOM 689 C C . VAL A 1 87 ? 92.935 28.061 -117.652 1.00 85.75 87 VAL A C 1
ATOM 691 O O . VAL A 1 87 ? 92.732 27.326 -116.683 1.00 85.75 87 VAL A O 1
ATOM 694 N N . GLU A 1 88 ? 92.341 29.253 -117.761 1.00 85.12 88 GLU A N 1
ATOM 695 C CA . GLU A 1 88 ? 91.449 29.782 -116.721 1.00 85.12 88 GLU A CA 1
ATOM 696 C C . GLU A 1 88 ? 90.178 28.925 -116.551 1.00 85.12 88 GLU A C 1
ATOM 698 O O . GLU A 1 88 ? 89.710 28.696 -115.428 1.00 85.12 88 GLU A O 1
ATOM 703 N N . LEU A 1 89 ? 89.625 28.406 -117.653 1.00 85.06 89 LEU A N 1
ATOM 704 C CA . LEU A 1 89 ? 88.486 27.488 -117.618 1.00 85.06 89 LEU A CA 1
ATOM 705 C C . LEU A 1 89 ? 88.840 26.176 -116.900 1.00 85.06 89 LEU A C 1
ATOM 707 O O . LEU A 1 89 ? 88.082 25.734 -116.031 1.00 85.06 89 LEU A O 1
ATOM 711 N N . ASP A 1 90 ? 89.992 25.584 -117.217 1.00 85.56 90 ASP A N 1
ATOM 712 C CA . ASP A 1 90 ? 90.458 24.342 -116.593 1.00 85.56 90 ASP A CA 1
ATOM 713 C C . ASP A 1 90 ? 90.696 24.504 -115.083 1.00 85.56 90 ASP A C 1
ATOM 715 O O . ASP A 1 90 ? 90.329 23.624 -114.294 1.00 85.56 90 ASP A O 1
ATOM 719 N N . GLU A 1 91 ? 91.243 25.639 -114.639 1.00 84.25 91 GLU A N 1
ATOM 720 C CA . GLU A 1 91 ? 91.382 25.933 -113.208 1.00 84.25 91 GLU A CA 1
ATOM 721 C C . GLU A 1 91 ? 90.024 26.049 -112.500 1.00 84.25 91 GLU A C 1
ATOM 723 O O . GLU A 1 91 ? 89.846 25.510 -111.400 1.00 84.25 91 GLU A O 1
ATOM 728 N N . ARG A 1 92 ? 89.036 26.711 -113.121 1.00 83.88 92 ARG A N 1
ATOM 729 C CA . ARG A 1 92 ? 87.682 26.832 -112.553 1.00 83.88 92 ARG A CA 1
ATOM 730 C C . ARG A 1 92 ? 86.989 25.474 -112.451 1.00 83.88 92 ARG A C 1
ATOM 732 O O . ARG A 1 92 ? 86.396 25.183 -111.411 1.00 83.88 92 ARG A O 1
ATOM 739 N N . LEU A 1 93 ? 87.111 24.623 -113.471 1.00 84.44 93 LEU A N 1
ATOM 740 C CA . LEU A 1 93 ? 86.540 23.273 -113.459 1.00 84.44 93 LEU A CA 1
ATOM 741 C C . LEU A 1 93 ? 87.165 22.395 -112.365 1.00 84.44 93 LEU A C 1
ATOM 743 O O . LEU A 1 93 ? 86.432 21.726 -111.634 1.00 84.44 93 LEU A O 1
ATOM 747 N N . ARG A 1 94 ? 88.490 22.457 -112.160 1.00 84.44 94 ARG A N 1
ATOM 748 C CA . ARG A 1 94 ? 89.155 21.738 -111.053 1.00 84.44 94 ARG A CA 1
ATOM 749 C C . ARG A 1 94 ? 88.687 22.209 -109.677 1.00 84.44 94 ARG A C 1
ATOM 751 O O . ARG A 1 94 ? 88.504 21.378 -108.793 1.00 84.44 94 ARG A O 1
ATOM 758 N N . ARG A 1 95 ? 88.448 23.514 -109.490 1.00 80.31 95 ARG A N 1
ATOM 759 C CA . ARG A 1 95 ? 87.896 24.055 -108.231 1.00 80.31 95 ARG A CA 1
ATOM 760 C C . ARG A 1 95 ? 86.452 23.612 -107.972 1.00 80.31 95 ARG A C 1
ATOM 762 O O . ARG A 1 95 ? 86.035 23.580 -106.819 1.00 80.31 95 ARG A O 1
ATOM 769 N N . TRP A 1 96 ? 85.672 23.316 -109.013 1.00 81.38 96 TRP A N 1
ATOM 770 C CA . TRP A 1 96 ? 84.252 22.962 -108.880 1.00 81.38 96 TRP A CA 1
ATOM 771 C C . TRP A 1 96 ? 84.004 21.453 -108.793 1.00 81.38 96 TRP A C 1
ATOM 773 O O . TRP A 1 96 ? 83.000 21.052 -108.208 1.00 81.38 96 TRP A O 1
ATOM 783 N N . ALA A 1 97 ? 84.918 20.623 -109.303 1.00 79.38 97 ALA A N 1
ATOM 784 C CA . ALA A 1 97 ? 84.817 19.162 -109.267 1.00 79.38 97 ALA A CA 1
ATOM 785 C C . ALA A 1 97 ? 84.515 18.542 -107.877 1.00 79.38 97 ALA A C 1
ATOM 787 O O . ALA A 1 97 ? 83.751 17.580 -107.844 1.00 79.38 97 ALA A O 1
ATOM 788 N N . PRO A 1 98 ? 85.018 19.060 -106.732 1.00 81.81 98 PRO A N 1
ATOM 789 C CA . PRO A 1 98 ? 84.715 18.501 -105.407 1.00 81.81 98 PRO A CA 1
ATOM 790 C C . PRO A 1 98 ? 83.306 18.819 -104.881 1.00 81.81 98 PRO A C 1
ATOM 792 O O . PRO A 1 98 ? 82.857 18.181 -103.932 1.00 81.81 98 PRO A O 1
ATOM 795 N N . ARG A 1 99 ? 82.604 19.806 -105.458 1.00 80.62 99 ARG A N 1
ATOM 796 C CA . ARG A 1 99 ? 81.344 20.334 -104.902 1.00 80.62 99 ARG A CA 1
ATOM 797 C C . ARG A 1 99 ? 80.211 19.303 -104.790 1.00 80.62 99 ARG A C 1
ATOM 799 O O . ARG A 1 99 ? 79.525 19.351 -103.776 1.00 80.62 99 ARG A O 1
ATOM 806 N N . PRO A 1 100 ? 79.983 18.386 -105.755 1.00 79.56 100 PRO A N 1
ATOM 807 C CA . PRO A 1 100 ? 78.927 17.379 -105.628 1.00 79.56 100 PRO A CA 1
ATOM 808 C C . PRO A 1 100 ? 79.170 16.413 -104.462 1.00 79.56 100 PRO A C 1
ATOM 810 O O . PRO A 1 100 ? 78.254 16.171 -103.687 1.00 79.56 100 PRO A O 1
ATOM 813 N N . GLY A 1 101 ? 80.409 15.934 -104.292 1.00 79.62 101 GLY A N 1
ATOM 814 C CA . GLY A 1 101 ? 80.769 15.059 -103.170 1.00 79.62 101 GLY A CA 1
ATOM 815 C C . GLY A 1 101 ? 80.731 15.783 -101.822 1.00 79.62 101 GLY A C 1
ATOM 816 O O . GLY A 1 101 ? 80.271 15.220 -100.839 1.00 79.62 101 GLY A O 1
ATOM 817 N N . GLN A 1 102 ? 81.136 17.058 -101.775 1.00 79.12 102 GLN A N 1
ATOM 818 C CA . GLN A 1 102 ? 80.965 17.890 -100.576 1.00 79.12 102 GLN A CA 1
ATOM 819 C C . GLN A 1 102 ? 79.488 18.129 -100.249 1.00 79.12 102 GLN A C 1
ATOM 821 O O . GLN A 1 102 ? 79.113 18.052 -99.093 1.00 79.12 102 GLN A O 1
ATOM 826 N N . ALA A 1 103 ? 78.622 18.357 -101.240 1.00 78.94 103 ALA A N 1
ATOM 827 C CA . ALA A 1 103 ? 77.186 18.491 -100.999 1.00 78.94 103 ALA A CA 1
ATOM 828 C C . ALA A 1 103 ? 76.550 17.182 -100.487 1.00 78.94 103 ALA A C 1
ATOM 830 O O . ALA A 1 103 ? 75.672 17.226 -99.629 1.00 78.94 103 ALA A O 1
ATOM 831 N N . GLU A 1 104 ? 76.995 16.021 -100.973 1.00 80.88 104 GLU A N 1
ATOM 832 C CA . GLU A 1 104 ? 76.538 14.716 -100.480 1.00 80.88 104 GLU A CA 1
ATOM 833 C C . GLU A 1 104 ? 76.943 14.493 -99.012 1.00 80.88 104 GLU A C 1
ATOM 835 O O . GLU A 1 104 ? 76.086 14.219 -98.174 1.00 80.88 104 GLU A O 1
ATOM 840 N N . MET A 1 105 ? 78.212 14.725 -98.668 1.00 81.44 105 MET A N 1
ATOM 841 C CA . MET A 1 105 ? 78.709 14.567 -97.294 1.00 81.44 105 MET A CA 1
ATOM 842 C C . MET A 1 105 ? 78.164 15.641 -96.334 1.00 81.44 105 MET A C 1
ATOM 844 O O . MET A 1 105 ? 77.665 15.326 -95.257 1.00 81.44 105 MET A O 1
ATOM 848 N N . ASP A 1 106 ? 78.231 16.920 -96.712 1.00 77.94 106 ASP A N 1
ATOM 849 C CA . ASP A 1 106 ? 77.954 18.044 -95.806 1.00 77.94 106 ASP A CA 1
ATOM 850 C C . ASP A 1 106 ? 76.454 18.364 -95.689 1.00 77.94 106 ASP A C 1
ATOM 852 O O . ASP A 1 106 ? 76.029 18.964 -94.700 1.00 77.94 106 ASP A O 1
ATOM 856 N N . VAL A 1 107 ? 75.639 17.987 -96.684 1.00 78.31 107 VAL A N 1
ATOM 857 C CA . VAL A 1 107 ? 74.194 18.276 -96.700 1.00 78.31 107 VAL A CA 1
ATOM 858 C C . VAL A 1 107 ? 73.364 17.001 -96.615 1.00 78.31 107 VAL A C 1
ATOM 860 O O . VAL A 1 107 ? 72.497 16.921 -95.745 1.00 78.31 107 VAL A O 1
ATOM 863 N N . TYR A 1 108 ? 73.596 16.007 -97.481 1.00 83.06 108 TYR A N 1
ATOM 864 C CA . TYR A 1 108 ? 72.748 14.808 -97.524 1.00 83.06 108 TYR A CA 1
ATOM 865 C C . TYR A 1 108 ? 72.978 13.883 -96.323 1.00 83.06 108 TYR A C 1
ATOM 867 O O . TYR A 1 108 ? 72.018 13.604 -95.611 1.00 83.06 108 TYR A O 1
ATOM 875 N N . GLU A 1 109 ? 74.213 13.458 -96.030 1.00 84.44 109 GLU A N 1
ATOM 876 C CA . GLU A 1 109 ? 74.482 12.567 -94.883 1.00 84.44 109 GLU A CA 1
ATOM 877 C C . GLU A 1 109 ? 74.119 13.225 -93.541 1.00 84.44 109 GLU A C 1
ATOM 879 O O . GLU A 1 109 ? 73.524 12.601 -92.655 1.00 84.44 109 GLU A O 1
ATOM 884 N N . VAL A 1 110 ? 74.407 14.523 -93.396 1.00 83.50 110 VAL A N 1
ATOM 885 C CA . VAL A 1 110 ? 73.994 15.302 -92.219 1.00 83.50 110 VAL A CA 1
ATOM 886 C C . VAL A 1 110 ? 72.467 15.344 -92.100 1.00 83.50 110 VAL A C 1
ATOM 888 O O . VAL A 1 110 ? 71.933 15.236 -90.996 1.00 83.50 110 VAL A O 1
ATOM 891 N N . ARG A 1 111 ? 71.732 15.458 -93.212 1.00 83.50 111 ARG A N 1
ATOM 892 C CA . ARG A 1 111 ? 70.265 15.455 -93.190 1.00 83.50 111 ARG A CA 1
ATOM 893 C C . ARG A 1 111 ? 69.681 14.069 -92.913 1.00 83.50 111 ARG A C 1
ATOM 895 O O . ARG A 1 111 ? 68.731 13.971 -92.140 1.00 83.50 111 ARG A O 1
ATOM 902 N N . ASP A 1 112 ? 70.241 13.019 -93.500 1.00 84.94 112 ASP A N 1
ATOM 903 C CA . ASP A 1 112 ? 69.805 11.633 -93.302 1.00 84.94 112 ASP A CA 1
ATOM 904 C C . ASP A 1 112 ? 69.980 11.203 -91.836 1.00 84.94 112 ASP A C 1
ATOM 906 O O . ASP A 1 112 ? 69.048 10.721 -91.187 1.00 84.94 112 ASP A O 1
ATOM 910 N N . THR A 1 113 ? 71.135 11.521 -91.243 1.00 85.94 113 THR A N 1
ATOM 911 C CA . THR A 1 113 ? 71.385 11.282 -89.813 1.00 85.94 113 THR A CA 1
ATOM 912 C C . THR A 1 113 ? 70.444 12.077 -88.902 1.00 85.94 113 THR A C 1
ATOM 914 O O . THR A 1 113 ? 69.998 11.545 -87.883 1.00 85.94 113 THR A O 1
ATOM 917 N N . GLN A 1 114 ? 70.092 13.320 -89.253 1.00 84.69 114 GLN A N 1
ATOM 918 C CA . GLN A 1 114 ? 69.086 14.103 -88.522 1.00 84.69 114 GLN A CA 1
ATOM 919 C C . GLN A 1 114 ? 67.697 13.453 -88.575 1.00 84.69 114 GLN A C 1
ATOM 921 O O . GLN A 1 114 ? 67.051 13.334 -87.534 1.00 84.69 114 GLN A O 1
ATOM 926 N N . LEU A 1 115 ? 67.251 12.989 -89.747 1.00 85.69 115 LEU A N 1
ATOM 927 C CA . LEU A 1 115 ? 65.956 12.316 -89.901 1.00 85.69 115 LEU A CA 1
ATOM 928 C C . LEU A 1 115 ? 65.893 11.021 -89.080 1.00 85.69 115 LEU A C 1
ATOM 930 O O . LEU A 1 115 ? 64.943 10.822 -88.322 1.00 85.69 115 LEU A O 1
ATOM 934 N N . MET A 1 116 ? 66.946 10.199 -89.112 1.00 85.88 116 MET A N 1
ATOM 935 C CA . MET A 1 116 ? 67.033 9.010 -88.254 1.00 85.88 116 MET A CA 1
ATOM 936 C C . MET A 1 116 ? 66.985 9.354 -86.759 1.00 85.88 116 MET A C 1
ATOM 938 O O . MET A 1 116 ? 66.364 8.646 -85.963 1.00 85.88 116 MET A O 1
ATOM 942 N N . GLN A 1 117 ? 67.630 10.449 -86.344 1.00 87.00 117 GLN A N 1
ATOM 943 C CA . GLN A 1 117 ? 67.565 10.910 -84.956 1.00 87.00 117 GLN A CA 1
ATOM 944 C C . GLN A 1 117 ? 66.157 11.366 -84.565 1.00 87.00 117 GLN A C 1
ATOM 946 O O . GLN A 1 117 ? 65.753 11.130 -83.423 1.00 87.00 117 GLN A O 1
ATOM 951 N N . HIS A 1 118 ? 65.411 11.994 -85.478 1.00 89.00 118 HIS A N 1
ATOM 952 C CA . HIS A 1 118 ? 64.026 12.392 -85.240 1.00 89.00 118 HIS A CA 1
ATOM 953 C C . HIS A 1 118 ? 63.109 11.177 -85.070 1.00 89.00 118 HIS A C 1
ATOM 955 O O . HIS A 1 118 ? 62.383 11.107 -84.075 1.00 89.00 118 HIS A O 1
ATOM 961 N N . GLU A 1 119 ? 63.203 10.187 -85.963 1.00 86.25 119 GLU A N 1
ATOM 962 C CA . GLU A 1 119 ? 62.436 8.939 -85.866 1.00 86.25 119 GLU A CA 1
ATOM 963 C C . GLU A 1 119 ? 62.747 8.191 -84.564 1.00 86.25 119 GLU A C 1
ATOM 965 O O . GLU A 1 119 ? 61.842 7.877 -83.789 1.00 86.25 119 GLU A O 1
ATOM 970 N N . ALA A 1 120 ? 64.030 8.016 -84.233 1.00 88.44 120 ALA A N 1
ATOM 971 C CA . ALA A 1 120 ? 64.434 7.378 -82.983 1.00 88.44 120 ALA A CA 1
ATOM 972 C C . ALA A 1 120 ? 63.954 8.153 -81.741 1.00 88.44 120 ALA A C 1
ATOM 974 O O . ALA A 1 120 ? 63.686 7.563 -80.691 1.00 88.44 120 ALA A O 1
ATOM 975 N N . ARG A 1 121 ? 63.855 9.486 -81.825 1.00 90.44 121 ARG A N 1
ATOM 976 C CA . ARG A 1 121 ? 63.324 10.328 -80.745 1.00 90.44 121 ARG A CA 1
ATOM 977 C C . ARG A 1 121 ? 61.814 10.141 -80.584 1.00 90.44 121 ARG A C 1
ATOM 979 O O . ARG A 1 121 ? 61.358 10.033 -79.444 1.00 90.44 121 ARG A O 1
ATOM 986 N N . LYS A 1 122 ? 61.065 10.063 -81.689 1.00 88.31 122 LYS A N 1
ATOM 987 C CA . LYS A 1 122 ? 59.629 9.743 -81.704 1.00 88.31 122 LYS A CA 1
ATOM 988 C C . LYS A 1 122 ? 59.369 8.376 -81.077 1.00 88.31 122 LYS A C 1
ATOM 990 O O . LYS A 1 122 ? 58.553 8.272 -80.165 1.00 88.31 122 LYS A O 1
ATOM 995 N N . ASP A 1 123 ? 60.111 7.352 -81.487 1.00 89.44 123 ASP A N 1
ATOM 996 C CA . ASP A 1 123 ? 59.917 5.987 -80.990 1.00 89.44 123 ASP A CA 1
ATOM 997 C C . ASP A 1 123 ? 60.218 5.870 -79.490 1.00 89.44 123 ASP A C 1
ATOM 999 O O . ASP A 1 123 ? 59.469 5.231 -78.748 1.00 89.44 123 ASP A O 1
ATOM 1003 N N . ARG A 1 124 ? 61.259 6.558 -78.995 1.00 91.31 124 ARG A N 1
ATOM 1004 C CA . ARG A 1 124 ? 61.526 6.648 -77.547 1.00 91.31 124 ARG A CA 1
ATOM 1005 C C . ARG A 1 124 ? 60.393 7.339 -76.789 1.00 91.31 124 ARG A C 1
ATOM 1007 O O . ARG A 1 124 ? 60.060 6.899 -75.689 1.00 91.31 124 ARG A O 1
ATOM 1014 N N . HIS A 1 125 ? 59.814 8.404 -77.347 1.00 92.25 125 HIS A N 1
ATOM 1015 C CA . HIS A 1 125 ? 58.674 9.099 -76.738 1.00 92.25 125 HIS A CA 1
ATOM 1016 C C . HIS A 1 125 ? 57.442 8.192 -76.668 1.00 92.25 125 HIS A C 1
ATOM 1018 O O . HIS A 1 125 ? 56.863 8.038 -75.594 1.00 92.25 125 HIS A O 1
ATOM 1024 N N . ILE A 1 126 ? 57.107 7.502 -77.762 1.00 89.19 126 ILE A N 1
ATOM 1025 C CA . ILE A 1 126 ? 56.005 6.525 -77.803 1.00 89.19 126 ILE A CA 1
ATOM 1026 C C . ILE A 1 126 ? 56.239 5.395 -76.789 1.00 89.19 126 ILE A C 1
ATOM 1028 O O . ILE A 1 126 ? 55.338 5.055 -76.020 1.00 89.19 126 ILE A O 1
ATOM 1032 N N . GLY A 1 127 ? 57.460 4.856 -76.714 1.00 90.44 127 GLY A N 1
ATOM 1033 C CA . GLY A 1 127 ? 57.826 3.854 -75.710 1.00 90.44 127 GLY A CA 1
ATOM 1034 C C . GLY A 1 127 ? 57.644 4.359 -74.273 1.00 90.44 127 GLY A C 1
ATOM 1035 O O . GLY A 1 127 ? 57.112 3.643 -73.423 1.00 90.44 127 GLY A O 1
ATOM 1036 N N . ALA A 1 128 ? 58.012 5.614 -73.995 1.00 91.00 128 ALA A N 1
ATOM 1037 C CA . ALA A 1 128 ? 57.810 6.236 -72.686 1.00 91.00 128 ALA A CA 1
ATOM 1038 C C . ALA A 1 128 ? 56.321 6.428 -72.340 1.00 91.00 128 ALA A C 1
ATOM 1040 O O . ALA A 1 128 ? 55.929 6.169 -71.198 1.00 91.00 128 ALA A O 1
ATOM 1041 N N . LEU A 1 129 ? 55.483 6.824 -73.307 1.00 90.31 129 LEU A N 1
ATOM 1042 C CA . LEU A 1 129 ? 54.027 6.901 -73.130 1.00 90.31 129 LEU A CA 1
ATOM 1043 C C . LEU A 1 129 ? 53.432 5.527 -72.819 1.00 90.31 129 LEU A C 1
ATOM 1045 O O . LEU A 1 129 ? 52.647 5.404 -71.881 1.00 90.31 129 LEU A O 1
ATOM 1049 N N . SER A 1 130 ? 53.842 4.491 -73.555 1.00 89.69 130 SER A N 1
ATOM 1050 C CA . SER A 1 130 ? 53.369 3.122 -73.338 1.00 89.69 130 SER A CA 1
ATOM 1051 C C . SER A 1 130 ? 53.733 2.604 -71.944 1.00 89.69 130 SER A C 1
ATOM 1053 O O . SER A 1 130 ? 52.876 2.031 -71.270 1.00 89.69 130 SER A O 1
ATOM 1055 N N . MET A 1 131 ? 54.967 2.830 -71.477 1.00 91.56 131 MET A N 1
ATOM 1056 C CA . MET A 1 131 ? 55.376 2.448 -70.119 1.00 91.56 131 MET A CA 1
ATOM 1057 C C . MET A 1 131 ? 54.568 3.193 -69.052 1.00 91.56 131 MET A C 1
ATOM 1059 O O . MET A 1 131 ? 54.138 2.595 -68.065 1.00 91.56 131 MET A O 1
ATOM 1063 N N . ARG A 1 132 ? 54.325 4.494 -69.253 1.00 91.31 132 ARG A N 1
ATOM 1064 C CA . ARG A 1 132 ? 53.519 5.297 -68.329 1.00 91.31 132 ARG A CA 1
ATOM 1065 C C . ARG A 1 132 ? 52.064 4.831 -68.294 1.00 91.31 132 ARG A C 1
ATOM 1067 O O . ARG A 1 132 ? 51.513 4.704 -67.204 1.00 91.31 132 ARG A O 1
ATOM 1074 N N . ALA A 1 133 ? 51.470 4.524 -69.444 1.00 88.62 133 ALA A N 1
ATOM 1075 C CA . ALA A 1 133 ? 50.116 3.984 -69.532 1.00 88.62 133 ALA A CA 1
ATOM 1076 C C . ALA A 1 133 ? 49.993 2.624 -68.815 1.00 88.62 133 ALA A C 1
ATOM 1078 O O . ALA A 1 133 ? 49.046 2.410 -68.062 1.00 88.62 133 ALA A O 1
ATOM 1079 N N . ALA A 1 134 ? 50.982 1.732 -68.960 1.00 89.69 134 ALA A N 1
ATOM 1080 C CA . ALA A 1 134 ? 51.014 0.449 -68.250 1.00 89.69 134 ALA A CA 1
ATOM 1081 C C . ALA A 1 134 ? 51.132 0.611 -66.719 1.00 89.69 134 ALA A C 1
ATOM 1083 O O . ALA A 1 134 ? 50.466 -0.096 -65.955 1.00 89.69 134 ALA A O 1
ATOM 1084 N N . ALA A 1 135 ? 51.936 1.575 -66.256 1.00 92.12 135 ALA A N 1
ATOM 1085 C CA . ALA A 1 135 ? 52.032 1.905 -64.834 1.00 92.12 135 ALA A CA 1
ATOM 1086 C C . ALA A 1 135 ? 50.702 2.456 -64.288 1.00 92.12 135 ALA A C 1
ATOM 1088 O O . ALA A 1 135 ? 50.257 2.040 -63.218 1.00 92.12 135 ALA A O 1
ATOM 1089 N N . GLN A 1 136 ? 50.035 3.335 -65.046 1.00 92.25 136 GLN A N 1
ATOM 1090 C CA . GLN A 1 136 ? 48.725 3.876 -64.676 1.00 92.25 136 GLN A CA 1
ATOM 1091 C C . GLN A 1 136 ? 47.649 2.776 -64.612 1.00 92.25 136 GLN A C 1
ATOM 1093 O O . GLN A 1 136 ? 46.868 2.751 -63.665 1.00 92.25 136 GLN A O 1
ATOM 1098 N N . GLN A 1 137 ? 47.648 1.821 -65.552 1.00 92.50 137 GLN A N 1
ATOM 1099 C CA . GLN A 1 137 ? 46.735 0.669 -65.531 1.00 92.50 137 GLN A CA 1
ATOM 1100 C C . GLN A 1 137 ? 46.943 -0.213 -64.287 1.00 92.50 137 GLN A C 1
ATOM 1102 O O . GLN A 1 137 ? 45.974 -0.643 -63.662 1.00 92.50 137 GLN A O 1
ATOM 1107 N N . THR A 1 138 ? 48.197 -0.458 -63.892 1.00 92.88 138 THR A N 1
ATOM 1108 C CA . THR A 1 138 ? 48.509 -1.215 -62.665 1.00 92.88 138 THR A CA 1
ATOM 1109 C C . THR A 1 138 ? 47.983 -0.494 -61.420 1.00 92.88 138 THR A C 1
ATOM 1111 O O . THR A 1 138 ? 47.337 -1.107 -60.572 1.00 92.88 138 THR A O 1
ATOM 1114 N N . GLN A 1 139 ? 48.198 0.820 -61.321 1.00 93.12 139 GLN A N 1
ATOM 1115 C CA . GLN A 1 139 ? 47.697 1.621 -60.197 1.00 93.12 139 GLN A CA 1
ATOM 1116 C C . GLN A 1 139 ? 46.165 1.624 -60.129 1.00 93.12 139 GLN A C 1
ATOM 1118 O O . GLN A 1 139 ? 45.606 1.418 -59.055 1.00 93.12 139 GLN A O 1
ATOM 1123 N N . PHE A 1 140 ? 45.490 1.754 -61.274 1.00 92.50 140 PHE A N 1
ATOM 1124 C CA . PHE A 1 140 ? 44.035 1.640 -61.360 1.00 92.50 140 PHE A CA 1
ATOM 1125 C C . PHE A 1 140 ? 43.531 0.287 -60.832 1.00 92.50 140 PHE A C 1
ATOM 1127 O O . PHE A 1 140 ? 42.620 0.245 -60.007 1.00 92.50 140 PHE A O 1
ATOM 1134 N N . SER A 1 141 ? 44.171 -0.818 -61.234 1.00 93.25 141 SER A N 1
ATOM 1135 C CA . SER A 1 141 ? 43.808 -2.155 -60.743 1.00 93.25 141 SER A CA 1
ATOM 1136 C C . SER A 1 141 ? 44.007 -2.318 -59.229 1.00 93.25 141 SER A C 1
ATOM 1138 O O . SER A 1 141 ? 43.179 -2.944 -58.571 1.00 93.25 141 SER A O 1
ATOM 1140 N N . SER A 1 142 ? 45.041 -1.691 -58.655 1.00 94.00 142 SER A N 1
ATOM 1141 C CA . SER A 1 142 ? 45.261 -1.668 -57.201 1.00 94.00 142 SER A CA 1
ATOM 1142 C C . SER A 1 142 ? 44.140 -0.927 -56.472 1.00 94.00 142 SER A C 1
ATOM 1144 O O . SER A 1 142 ? 43.632 -1.421 -55.470 1.00 94.00 142 SER A O 1
ATOM 1146 N N . MET A 1 143 ? 43.705 0.227 -56.991 1.00 92.31 143 MET A N 1
ATOM 1147 C CA . MET A 1 143 ? 42.605 0.999 -56.397 1.00 92.31 143 MET A CA 1
ATOM 1148 C C . MET A 1 143 ? 41.271 0.240 -56.431 1.00 92.31 143 MET A C 1
ATOM 1150 O O . MET A 1 143 ? 40.478 0.354 -55.495 1.00 92.31 143 MET A O 1
ATOM 1154 N N . ILE A 1 144 ? 41.024 -0.553 -57.481 1.00 93.38 144 ILE A N 1
ATOM 1155 C CA . ILE A 1 144 ? 39.856 -1.444 -57.549 1.00 93.38 144 ILE A CA 1
ATOM 1156 C C . ILE A 1 144 ? 39.952 -2.533 -56.475 1.00 93.38 144 ILE A C 1
ATOM 1158 O O . ILE A 1 144 ? 39.008 -2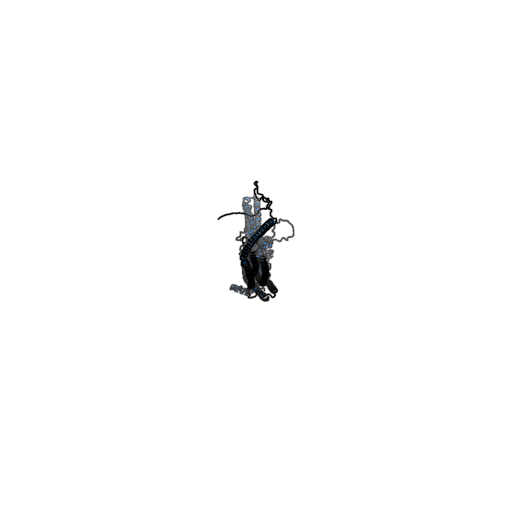.704 -55.708 1.00 93.38 144 ILE A O 1
ATOM 1162 N N . ALA A 1 145 ? 41.096 -3.216 -56.369 1.00 92.69 145 ALA A N 1
ATOM 1163 C CA . ALA A 1 145 ? 41.295 -4.275 -55.379 1.00 92.69 145 ALA A CA 1
ATOM 1164 C C . ALA A 1 145 ? 41.137 -3.765 -53.932 1.00 92.69 145 ALA A C 1
ATOM 1166 O O . ALA A 1 145 ? 40.525 -4.427 -53.096 1.00 92.69 145 ALA A O 1
ATOM 1167 N N . GLU A 1 146 ? 41.632 -2.560 -53.632 1.00 92.81 146 GLU A N 1
ATOM 1168 C CA . GLU A 1 146 ? 41.407 -1.895 -52.341 1.00 92.81 146 GLU A CA 1
ATOM 1169 C C . GLU A 1 146 ? 39.915 -1.670 -52.056 1.00 92.81 146 GLU A C 1
ATOM 1171 O O . GLU A 1 146 ? 39.454 -1.881 -50.933 1.00 92.81 146 GLU A O 1
ATOM 1176 N N . ALA A 1 147 ? 39.143 -1.252 -53.063 1.00 91.75 147 ALA A N 1
ATOM 1177 C CA . ALA A 1 147 ? 37.709 -1.045 -52.912 1.00 91.75 147 ALA A CA 1
ATOM 1178 C C . ALA A 1 147 ? 36.957 -2.368 -52.683 1.00 91.75 147 ALA A C 1
ATOM 1180 O O . ALA A 1 147 ? 36.050 -2.404 -51.849 1.00 91.75 147 ALA A O 1
ATOM 1181 N N . GLU A 1 148 ? 37.314 -3.432 -53.405 1.00 92.88 148 GLU A N 1
ATOM 1182 C CA . GLU A 1 148 ? 36.709 -4.765 -53.267 1.00 92.88 148 GLU A CA 1
ATOM 1183 C C . GLU A 1 148 ? 36.995 -5.382 -51.889 1.00 92.88 148 GLU A C 1
ATOM 1185 O O . GLU A 1 148 ? 36.077 -5.882 -51.235 1.00 92.88 148 GLU A O 1
ATOM 1190 N N . ASN A 1 149 ? 38.233 -5.272 -51.394 1.00 93.25 149 ASN A N 1
ATOM 1191 C CA . ASN A 1 149 ? 38.596 -5.726 -50.046 1.00 93.25 149 ASN A CA 1
ATOM 1192 C C . ASN A 1 149 ? 37.805 -4.982 -48.962 1.00 93.25 149 ASN A C 1
ATOM 1194 O O . ASN A 1 149 ? 37.273 -5.610 -48.048 1.00 93.25 149 ASN A O 1
ATOM 1198 N N . ALA A 1 150 ? 37.645 -3.662 -49.097 1.00 92.94 150 ALA A N 1
ATOM 1199 C CA . ALA A 1 150 ? 36.848 -2.876 -48.156 1.00 92.94 150 ALA A CA 1
ATOM 1200 C C . ALA A 1 150 ? 35.370 -3.312 -48.123 1.00 92.94 150 ALA A C 1
ATOM 1202 O O . ALA A 1 150 ? 34.735 -3.261 -47.068 1.00 92.94 150 ALA A O 1
ATOM 1203 N N . LEU A 1 151 ? 34.801 -3.746 -49.258 1.00 93.25 151 LEU A N 1
ATOM 1204 C CA . LEU A 1 151 ? 33.453 -4.320 -49.282 1.00 93.25 151 LEU A CA 1
ATOM 1205 C C . LEU A 1 151 ? 33.410 -5.655 -48.527 1.00 93.25 151 LEU A C 1
ATOM 1207 O O . LEU A 1 151 ? 32.483 -5.872 -47.749 1.00 93.25 151 LEU A O 1
ATOM 1211 N N . LEU A 1 152 ? 34.385 -6.543 -48.745 1.00 93.88 152 LEU A N 1
ATOM 1212 C CA . LEU A 1 152 ? 34.445 -7.837 -48.058 1.00 93.88 152 LEU A CA 1
ATOM 1213 C C . LEU A 1 152 ? 34.505 -7.663 -46.536 1.00 93.88 152 LEU A C 1
ATOM 1215 O O . LEU A 1 152 ? 33.672 -8.236 -45.833 1.00 93.88 152 LEU A O 1
ATOM 1219 N N . GLU A 1 153 ? 35.402 -6.805 -46.046 1.00 93.56 153 GLU A N 1
ATOM 1220 C CA . GLU A 1 153 ? 35.526 -6.487 -44.618 1.00 93.56 153 GLU A CA 1
ATOM 1221 C C . GLU A 1 153 ? 34.214 -5.937 -44.039 1.00 93.56 153 GLU A C 1
ATOM 1223 O O . GLU A 1 153 ? 33.780 -6.350 -42.962 1.00 93.56 153 GLU A O 1
ATOM 1228 N N . HIS A 1 154 ? 33.530 -5.046 -44.769 1.00 92.81 154 HIS A N 1
ATOM 1229 C CA . HIS A 1 154 ? 32.242 -4.510 -44.332 1.00 92.81 154 HIS A CA 1
ATOM 1230 C C . HIS A 1 154 ? 31.161 -5.599 -44.238 1.00 92.81 154 HIS A C 1
ATOM 1232 O O . HIS A 1 154 ? 30.413 -5.640 -43.258 1.00 92.81 154 HIS A O 1
ATOM 1238 N N . ARG A 1 155 ? 31.094 -6.516 -45.216 1.00 92.62 155 ARG A N 1
ATOM 1239 C CA . ARG A 1 155 ? 30.137 -7.637 -45.197 1.00 92.62 155 ARG A CA 1
ATOM 1240 C C . ARG A 1 155 ? 30.412 -8.594 -44.040 1.00 92.62 155 ARG A C 1
ATOM 1242 O O . ARG A 1 155 ? 29.469 -9.022 -43.378 1.00 92.62 155 ARG A O 1
ATOM 1249 N N . GLU A 1 156 ? 31.674 -8.916 -43.769 1.00 92.00 156 GLU A N 1
ATOM 1250 C CA . GLU A 1 156 ? 32.055 -9.754 -42.625 1.00 92.00 156 GLU A CA 1
ATOM 1251 C C . GLU A 1 156 ? 31.705 -9.088 -41.292 1.00 92.00 156 GLU A C 1
ATOM 1253 O O . GLU A 1 156 ? 31.059 -9.706 -40.443 1.00 92.00 156 GLU A O 1
ATOM 1258 N N . ALA A 1 157 ? 32.034 -7.803 -41.130 1.00 90.75 157 ALA A N 1
ATOM 1259 C CA . ALA A 1 157 ? 31.667 -7.042 -39.940 1.00 90.75 157 ALA A CA 1
ATOM 1260 C C . ALA A 1 157 ? 30.144 -7.024 -39.726 1.00 90.75 157 ALA A C 1
ATOM 1262 O O . ALA A 1 157 ? 29.671 -7.201 -38.601 1.00 90.75 157 ALA A O 1
ATOM 1263 N N . GLN A 1 158 ? 29.365 -6.866 -40.799 1.00 89.25 158 GLN A N 1
ATOM 1264 C CA . GLN A 1 158 ? 27.907 -6.866 -40.723 1.00 89.25 158 GLN A CA 1
ATOM 1265 C C . GLN A 1 158 ? 27.332 -8.243 -40.353 1.00 89.25 158 GLN A C 1
ATOM 1267 O O . GLN A 1 158 ? 26.400 -8.311 -39.552 1.00 89.25 158 GLN A O 1
ATOM 1272 N N . ARG A 1 159 ? 27.917 -9.344 -40.842 1.00 89.19 159 ARG A N 1
ATOM 1273 C CA . ARG A 1 159 ? 27.537 -10.709 -40.429 1.00 89.19 159 ARG A CA 1
ATOM 1274 C C . ARG A 1 159 ? 27.854 -10.979 -38.960 1.00 89.19 159 ARG A C 1
ATOM 1276 O O . ARG A 1 159 ? 26.990 -11.472 -38.241 1.00 89.19 159 ARG A O 1
ATOM 1283 N N . ASN A 1 160 ? 29.023 -10.559 -38.480 1.00 90.56 160 ASN A N 1
ATOM 1284 C CA . ASN A 1 160 ? 29.386 -10.683 -37.064 1.00 90.56 160 ASN A CA 1
ATOM 1285 C C . ASN A 1 160 ? 28.414 -9.911 -36.150 1.00 90.56 160 ASN A C 1
ATOM 1287 O O . ASN A 1 160 ? 28.120 -10.340 -35.033 1.00 90.56 160 ASN A O 1
ATOM 1291 N N . ARG A 1 161 ? 27.854 -8.786 -36.622 1.00 89.00 161 ARG A N 1
ATOM 1292 C CA . ARG A 1 161 ? 26.785 -8.071 -35.900 1.00 89.00 161 ARG A CA 1
ATOM 1293 C C . ARG A 1 161 ? 25.473 -8.840 -35.849 1.00 89.00 161 ARG A C 1
ATOM 1295 O O . ARG A 1 161 ? 24.750 -8.696 -34.872 1.00 89.00 161 ARG A O 1
ATOM 1302 N N . VAL A 1 162 ? 25.143 -9.634 -36.866 1.00 88.19 162 VAL A N 1
ATOM 1303 C CA . VAL A 1 162 ? 23.967 -10.518 -36.809 1.00 88.19 162 VAL A CA 1
ATOM 1304 C C . VAL A 1 162 ? 24.164 -11.569 -35.717 1.00 88.19 162 VAL A C 1
ATOM 1306 O O . VAL A 1 162 ? 23.257 -11.797 -34.919 1.00 88.19 162 VAL A O 1
ATOM 1309 N N . GLU A 1 163 ? 25.361 -12.145 -35.604 1.00 86.25 163 GLU A N 1
ATOM 1310 C CA . GLU A 1 163 ? 25.672 -13.118 -34.550 1.00 86.25 163 GLU A CA 1
ATOM 1311 C C . GLU A 1 163 ? 25.599 -12.505 -33.143 1.00 86.25 163 GLU A C 1
ATOM 1313 O O . GLU A 1 163 ? 25.075 -13.136 -32.218 1.00 86.25 163 GLU A O 1
ATOM 1318 N N . SER A 1 164 ? 26.040 -11.254 -32.966 1.00 88.06 164 SER A N 1
ATOM 1319 C CA . SER A 1 164 ? 25.982 -10.572 -31.665 1.00 88.06 164 SER A CA 1
ATOM 1320 C C . SER A 1 164 ? 24.552 -10.298 -31.176 1.00 88.06 164 SER A C 1
ATOM 1322 O O . SER A 1 164 ? 24.332 -10.192 -29.966 1.00 88.06 164 SER A O 1
ATOM 1324 N N . LEU A 1 165 ? 23.545 -10.297 -32.065 1.00 89.56 165 LEU A N 1
ATOM 1325 C CA . LEU A 1 165 ? 22.129 -10.202 -31.676 1.00 89.56 165 LEU A CA 1
ATOM 1326 C C . LEU A 1 165 ? 21.689 -11.358 -30.761 1.00 89.56 165 LEU A C 1
ATOM 1328 O O . LEU A 1 165 ? 20.763 -11.194 -29.960 1.00 89.56 165 LEU A O 1
ATOM 1332 N N . SER A 1 166 ? 22.358 -12.514 -30.827 1.00 85.44 166 SER A N 1
ATOM 1333 C CA . SER A 1 166 ? 22.085 -13.664 -29.950 1.00 85.44 166 SER A CA 1
ATOM 1334 C C . SER A 1 166 ? 22.369 -13.385 -28.468 1.00 85.44 166 SER A C 1
ATOM 1336 O O . SER A 1 166 ? 21.795 -14.048 -27.604 1.00 85.44 166 SER A O 1
ATOM 1338 N N . GLN A 1 167 ? 23.205 -12.385 -28.169 1.00 87.75 167 GLN A N 1
ATOM 1339 C CA . GLN A 1 167 ? 23.624 -12.011 -26.814 1.00 87.75 167 GLN A CA 1
ATOM 1340 C C . GLN A 1 167 ? 22.762 -10.896 -26.201 1.00 87.75 167 GLN A C 1
ATOM 1342 O O . GLN A 1 167 ? 22.852 -10.638 -25.002 1.00 87.75 167 GLN A O 1
ATOM 1347 N N . ALA A 1 168 ? 21.913 -10.233 -26.992 1.00 89.12 168 ALA A N 1
ATOM 1348 C CA . ALA A 1 168 ? 21.082 -9.136 -26.503 1.00 89.12 168 ALA A CA 1
ATOM 1349 C C . ALA A 1 168 ? 20.020 -9.618 -25.500 1.00 89.12 168 ALA A C 1
ATOM 1351 O O . ALA A 1 168 ? 19.262 -10.553 -25.764 1.00 89.12 168 ALA A O 1
ATOM 1352 N N . THR A 1 169 ? 19.907 -8.932 -24.367 1.00 86.38 169 THR A N 1
ATOM 1353 C CA . THR A 1 169 ? 18.998 -9.303 -23.264 1.00 86.38 169 THR A CA 1
ATOM 1354 C C . THR A 1 169 ? 17.796 -8.372 -23.112 1.00 86.38 169 THR A C 1
ATOM 1356 O O . THR A 1 169 ? 16.810 -8.749 -22.473 1.00 86.38 169 THR A O 1
ATOM 1359 N N . ASN A 1 170 ? 17.858 -7.163 -23.672 1.00 89.75 170 ASN A N 1
ATOM 1360 C CA . ASN A 1 170 ? 16.812 -6.148 -23.569 1.00 89.75 170 ASN A CA 1
ATOM 1361 C C . ASN A 1 170 ? 16.707 -5.298 -24.848 1.00 89.75 170 ASN A C 1
ATOM 1363 O O . ASN A 1 170 ? 17.600 -5.295 -25.700 1.00 89.75 170 ASN A O 1
ATOM 1367 N N . THR A 1 171 ? 15.601 -4.567 -24.974 1.00 90.62 171 THR A N 1
ATOM 1368 C CA . THR A 1 171 ? 15.309 -3.709 -26.136 1.00 90.62 171 THR A CA 1
ATOM 1369 C C . THR A 1 171 ? 16.298 -2.548 -26.303 1.00 90.62 171 THR A C 1
ATOM 1371 O O . THR A 1 171 ? 16.615 -2.155 -27.427 1.00 90.62 171 THR A O 1
ATOM 1374 N N . SER A 1 172 ? 16.867 -2.027 -25.212 1.00 88.44 172 SER A N 1
ATOM 1375 C CA . SER A 1 172 ? 17.848 -0.933 -25.269 1.00 88.44 172 SER A CA 1
ATOM 1376 C C . SER A 1 172 ? 19.193 -1.358 -25.873 1.00 88.44 172 SER A C 1
ATOM 1378 O O . SER A 1 172 ? 19.798 -0.589 -26.624 1.00 88.44 172 SER A O 1
ATOM 1380 N N . GLN A 1 173 ? 19.651 -2.588 -25.617 1.00 89.19 173 GLN A N 1
ATOM 1381 C CA . GLN A 1 173 ? 20.828 -3.159 -26.280 1.00 89.19 173 GLN A CA 1
ATOM 1382 C C . GLN A 1 173 ? 20.606 -3.304 -27.790 1.00 89.19 173 GLN A C 1
ATOM 1384 O O . GLN A 1 173 ? 21.487 -2.936 -28.566 1.00 89.19 173 GLN A O 1
ATOM 1389 N N . LEU A 1 174 ? 19.417 -3.748 -28.215 1.00 90.94 174 LEU A N 1
ATOM 1390 C CA . LEU A 1 174 ? 19.074 -3.842 -29.638 1.00 90.94 174 LEU A CA 1
ATOM 1391 C C . LEU A 1 174 ? 19.070 -2.474 -30.324 1.00 90.94 174 LEU A C 1
ATOM 1393 O O . LEU A 1 174 ? 19.670 -2.325 -31.386 1.00 90.94 174 LEU A O 1
ATOM 1397 N N . ALA A 1 175 ? 18.476 -1.454 -29.700 1.00 90.88 175 ALA A N 1
ATOM 1398 C CA . ALA A 1 175 ? 18.488 -0.095 -30.242 1.00 90.88 175 ALA A CA 1
ATOM 1399 C C . ALA A 1 175 ? 19.923 0.433 -30.443 1.00 90.88 175 ALA A C 1
ATOM 1401 O O . ALA A 1 175 ? 20.227 1.067 -31.457 1.00 90.88 175 ALA A O 1
ATOM 1402 N N . ASN A 1 176 ? 20.835 0.118 -29.515 1.00 90.88 176 ASN A N 1
ATOM 1403 C CA . ASN A 1 176 ? 22.252 0.455 -29.651 1.00 90.88 176 ASN A CA 1
ATOM 1404 C C . ASN A 1 176 ? 22.917 -0.284 -30.821 1.00 90.88 176 ASN A C 1
ATOM 1406 O O . ASN A 1 176 ? 23.633 0.352 -31.597 1.00 90.88 176 ASN A O 1
ATOM 1410 N N . TYR A 1 177 ? 22.663 -1.586 -30.985 1.00 91.38 177 TYR A N 1
ATOM 1411 C CA . TYR A 1 177 ? 23.173 -2.362 -32.121 1.00 91.38 177 TYR A CA 1
ATOM 1412 C C . TYR A 1 177 ? 22.635 -1.849 -33.457 1.00 91.38 177 TYR A C 1
ATOM 1414 O O . TYR A 1 177 ? 23.402 -1.697 -34.406 1.00 91.38 177 TYR A O 1
ATOM 1422 N N . GLN A 1 178 ? 21.351 -1.494 -33.521 1.00 92.44 178 GLN A N 1
ATOM 1423 C CA . GLN A 1 178 ? 20.743 -0.912 -34.714 1.00 92.44 178 GLN A CA 1
ATOM 1424 C C . GLN A 1 178 ? 21.380 0.427 -35.089 1.00 92.44 178 GLN A C 1
ATOM 1426 O O . GLN A 1 178 ? 21.677 0.670 -36.260 1.00 92.44 178 GLN A O 1
ATOM 1431 N N . ARG A 1 179 ? 21.607 1.297 -34.099 1.00 92.25 179 ARG A N 1
ATOM 1432 C CA . ARG A 1 179 ? 22.268 2.588 -34.310 1.00 92.25 179 ARG A CA 1
ATOM 1433 C C . ARG A 1 179 ? 23.698 2.403 -34.811 1.00 92.25 179 ARG A C 1
ATOM 1435 O O . ARG A 1 179 ? 24.091 3.086 -35.750 1.00 92.25 179 ARG A O 1
ATOM 1442 N N . LEU A 1 180 ? 24.453 1.488 -34.199 1.00 91.69 180 LEU A N 1
ATOM 1443 C CA . LEU A 1 180 ? 25.835 1.208 -34.586 1.00 91.69 180 LEU A CA 1
ATOM 1444 C C . LEU A 1 180 ? 25.913 0.666 -36.020 1.00 91.69 180 LEU A C 1
ATOM 1446 O O . LEU A 1 180 ? 26.691 1.179 -36.816 1.00 91.69 180 LEU A O 1
ATOM 1450 N N . ALA A 1 181 ? 25.051 -0.290 -36.378 1.00 91.25 181 ALA A N 1
ATOM 1451 C CA . ALA A 1 181 ? 24.991 -0.840 -37.731 1.00 91.25 181 ALA A CA 1
ATOM 1452 C C . ALA A 1 181 ? 24.681 0.236 -38.789 1.00 91.25 181 ALA A C 1
ATOM 1454 O O . ALA A 1 181 ? 25.336 0.283 -39.827 1.00 91.25 181 ALA A O 1
ATOM 1455 N N . LYS A 1 182 ? 23.727 1.140 -38.516 1.00 91.88 182 LYS A N 1
ATOM 1456 C CA . LYS A 1 182 ? 23.398 2.249 -39.430 1.00 91.88 182 LYS A CA 1
ATOM 1457 C C . LYS A 1 182 ? 24.544 3.252 -39.579 1.00 91.88 182 LYS A C 1
ATOM 1459 O O . LYS A 1 182 ? 24.801 3.695 -40.693 1.00 91.88 182 LYS A O 1
ATOM 1464 N N . LEU A 1 183 ? 25.222 3.593 -38.481 1.00 93.38 183 LEU A N 1
ATOM 1465 C CA . LEU A 1 183 ? 26.353 4.527 -38.489 1.00 93.38 183 LEU A CA 1
ATOM 1466 C C . LEU A 1 183 ? 27.533 3.980 -39.302 1.00 93.38 183 LEU A C 1
ATOM 1468 O O . LEU A 1 183 ? 28.146 4.697 -40.090 1.00 93.38 183 LEU A O 1
ATOM 1472 N N . GLU A 1 184 ? 27.848 2.701 -39.121 1.00 90.62 184 GLU A N 1
ATOM 1473 C CA . GLU A 1 184 ? 28.932 2.061 -39.861 1.00 90.62 184 GLU A CA 1
ATOM 1474 C C . GLU A 1 184 ? 28.594 1.855 -41.338 1.00 90.62 184 GLU A C 1
ATOM 1476 O O . GLU A 1 184 ? 29.466 2.010 -42.189 1.00 90.62 184 GLU A O 1
ATOM 1481 N N . TYR A 1 185 ? 27.328 1.585 -41.662 1.00 93.12 185 TYR A N 1
ATOM 1482 C CA . TYR A 1 185 ? 26.855 1.583 -43.044 1.00 93.12 185 TYR A CA 1
ATOM 1483 C C . TYR A 1 185 ? 27.015 2.961 -43.704 1.00 93.12 185 TYR A C 1
ATOM 1485 O O . TYR A 1 185 ? 27.589 3.053 -44.788 1.00 93.12 185 TYR A O 1
ATOM 1493 N N . SER A 1 186 ? 26.592 4.051 -43.045 1.00 92.94 186 SER A N 1
ATOM 1494 C CA . SER A 1 186 ? 26.791 5.403 -43.589 1.00 92.94 186 SER A CA 1
ATOM 1495 C C . SER A 1 186 ? 28.273 5.747 -43.753 1.00 92.94 186 SER A C 1
ATOM 1497 O O . SER A 1 186 ? 28.660 6.272 -44.793 1.00 92.94 186 SER A O 1
ATOM 1499 N N . SER A 1 187 ? 29.113 5.375 -42.781 1.00 93.81 187 SER A N 1
ATOM 1500 C CA . SER A 1 187 ? 30.563 5.586 -42.860 1.00 93.81 187 SER A CA 1
ATOM 1501 C C . SER A 1 187 ? 31.196 4.805 -44.019 1.00 93.81 187 SER A C 1
ATOM 1503 O O . SER A 1 187 ? 32.046 5.336 -44.734 1.00 93.81 187 SER A O 1
ATOM 1505 N N . PHE A 1 188 ? 30.747 3.570 -44.267 1.00 94.81 188 PHE A N 1
ATOM 1506 C CA . PHE A 1 188 ? 31.189 2.788 -45.420 1.00 94.81 188 PHE A CA 1
ATOM 1507 C C . PHE A 1 188 ? 30.798 3.448 -46.749 1.00 94.81 188 PHE A C 1
ATOM 1509 O O . PHE A 1 188 ? 31.628 3.506 -47.659 1.00 94.81 188 PHE A O 1
ATOM 1516 N N . LEU A 1 189 ? 29.569 3.968 -46.862 1.00 93.56 189 LEU A N 1
ATOM 1517 C CA . LEU A 1 189 ? 29.094 4.663 -48.062 1.00 93.56 189 LEU A CA 1
ATOM 1518 C C . LEU A 1 189 ? 29.881 5.943 -48.354 1.00 93.56 189 LEU A C 1
ATOM 1520 O O . LEU A 1 189 ? 30.245 6.179 -49.507 1.00 93.56 189 LEU A O 1
ATOM 1524 N N . GLU A 1 190 ? 30.166 6.743 -47.325 1.00 94.12 190 GLU A N 1
ATOM 1525 C CA . GLU A 1 190 ? 31.009 7.938 -47.437 1.00 94.12 190 GLU A CA 1
ATOM 1526 C C . GLU A 1 190 ? 32.412 7.563 -47.929 1.00 94.12 190 GLU A C 1
ATOM 1528 O O . GLU A 1 190 ? 32.858 8.060 -48.965 1.00 94.12 190 GLU A O 1
ATOM 1533 N N . ALA A 1 191 ? 33.058 6.586 -47.284 1.00 93.69 191 ALA A N 1
ATOM 1534 C CA . ALA A 1 191 ? 34.380 6.107 -47.685 1.00 93.69 191 ALA A CA 1
ATOM 1535 C C . ALA A 1 191 ? 34.392 5.498 -49.103 1.00 93.69 191 ALA A C 1
ATOM 1537 O O . ALA A 1 191 ? 35.389 5.595 -49.825 1.00 93.69 191 ALA A O 1
ATOM 1538 N N . ALA A 1 192 ? 33.297 4.860 -49.531 1.00 92.06 192 ALA A N 1
ATOM 1539 C CA . ALA A 1 192 ? 33.149 4.340 -50.889 1.00 92.06 192 ALA A CA 1
ATOM 1540 C C . ALA A 1 192 ? 33.017 5.469 -51.924 1.00 92.06 192 ALA A C 1
ATOM 1542 O O . ALA A 1 192 ? 33.628 5.387 -52.991 1.00 92.06 192 ALA A O 1
ATOM 1543 N N . GLY A 1 193 ? 32.291 6.541 -51.592 1.00 92.38 193 GLY A N 1
ATOM 1544 C CA . GLY A 1 193 ? 32.232 7.762 -52.398 1.00 92.38 193 GLY A CA 1
ATOM 1545 C C . GLY A 1 193 ? 33.598 8.441 -52.526 1.00 92.38 193 GLY A C 1
ATOM 1546 O O . GLY A 1 193 ? 34.021 8.764 -53.633 1.00 92.38 193 GLY A O 1
ATOM 1547 N N . GLU A 1 194 ? 34.342 8.568 -51.426 1.00 93.88 194 GLU A N 1
ATOM 1548 C CA . GLU A 1 194 ? 35.705 9.119 -51.439 1.00 93.88 194 GLU A CA 1
ATOM 1549 C C . GLU A 1 194 ? 36.671 8.288 -52.297 1.00 93.88 194 GLU A C 1
ATOM 1551 O O . GLU A 1 194 ? 37.523 8.842 -52.994 1.00 93.88 194 GLU A O 1
ATOM 1556 N N . ARG A 1 195 ? 36.551 6.951 -52.283 1.00 93.00 195 ARG A N 1
ATOM 1557 C CA . ARG A 1 195 ? 37.319 6.065 -53.179 1.00 93.00 195 ARG A CA 1
ATOM 1558 C C . ARG A 1 195 ? 37.002 6.334 -54.653 1.00 93.00 195 ARG A C 1
ATOM 1560 O O . ARG A 1 195 ? 37.933 6.385 -55.457 1.00 93.00 195 ARG A O 1
ATOM 1567 N N . LEU A 1 196 ? 35.730 6.551 -55.002 1.00 92.62 196 LEU A N 1
ATOM 1568 C CA . LEU A 1 196 ? 35.331 6.896 -56.369 1.00 92.62 196 LEU A CA 1
ATOM 1569 C C . LEU A 1 196 ? 35.883 8.260 -56.798 1.00 92.62 196 LEU A C 1
ATOM 1571 O O . LEU A 1 196 ? 36.417 8.376 -57.897 1.00 92.62 196 LEU A O 1
ATOM 1575 N N . GLU A 1 197 ? 35.803 9.279 -55.941 1.00 93.31 197 GLU A N 1
ATOM 1576 C CA . GLU A 1 197 ? 36.359 10.603 -56.249 1.00 93.31 197 GLU A CA 1
ATOM 1577 C C . GLU A 1 197 ? 37.883 10.559 -56.417 1.00 93.31 197 GLU A C 1
ATOM 1579 O O . GLU A 1 197 ? 38.420 11.149 -57.356 1.00 93.31 197 GLU A O 1
ATOM 1584 N N . ARG A 1 198 ? 38.590 9.774 -55.591 1.00 93.94 198 ARG A N 1
ATOM 1585 C CA . ARG A 1 198 ? 40.027 9.515 -55.784 1.00 93.94 198 ARG A CA 1
ATOM 1586 C C . ARG A 1 198 ? 40.319 8.844 -57.126 1.00 93.94 198 ARG A C 1
ATOM 1588 O O . ARG A 1 198 ? 41.266 9.234 -57.802 1.00 93.94 198 ARG A O 1
ATOM 1595 N N . LEU A 1 199 ? 39.508 7.866 -57.529 1.00 93.12 199 LEU A N 1
ATOM 1596 C CA . LEU A 1 199 ? 39.643 7.178 -58.816 1.00 93.12 199 LEU A CA 1
ATOM 1597 C C . LEU A 1 199 ? 39.368 8.127 -59.994 1.00 93.12 199 LEU A C 1
ATOM 1599 O O . LEU A 1 199 ? 40.131 8.136 -60.959 1.00 93.12 199 LEU A O 1
ATOM 1603 N N . ARG A 1 200 ? 38.337 8.979 -59.902 1.00 92.69 200 ARG A N 1
ATOM 1604 C CA . ARG A 1 200 ? 38.036 10.025 -60.897 1.00 92.69 200 ARG A CA 1
ATOM 1605 C C . ARG A 1 200 ? 39.183 11.026 -61.032 1.00 92.69 200 ARG A C 1
ATOM 1607 O O . ARG A 1 200 ? 39.595 11.328 -62.153 1.00 92.69 200 ARG A O 1
ATOM 1614 N N . GLY A 1 201 ? 39.716 11.497 -59.903 1.00 93.06 201 GLY A N 1
ATOM 1615 C CA . GLY A 1 201 ? 40.886 12.374 -59.857 1.00 93.06 201 GLY A CA 1
ATOM 1616 C C . GLY A 1 201 ? 42.097 11.733 -60.532 1.00 93.06 201 GLY A C 1
ATOM 1617 O O . GLY A 1 201 ? 42.672 12.321 -61.446 1.00 93.06 201 GLY A O 1
ATOM 1618 N N . PHE A 1 202 ? 42.405 10.484 -60.174 1.00 94.06 202 PHE A N 1
ATOM 1619 C CA . PHE A 1 202 ? 43.483 9.711 -60.790 1.00 94.06 202 PHE A CA 1
ATOM 1620 C C . PHE A 1 202 ? 43.303 9.549 -62.306 1.00 94.06 202 PHE A C 1
ATOM 1622 O O . PHE A 1 202 ? 44.243 9.786 -63.062 1.00 94.06 202 PHE A O 1
ATOM 1629 N N . ALA A 1 203 ? 42.100 9.202 -62.775 1.00 92.12 203 ALA A N 1
ATOM 1630 C CA . ALA A 1 203 ? 41.811 9.064 -64.201 1.00 92.12 203 ALA A CA 1
ATOM 1631 C C . ALA A 1 203 ? 42.025 10.394 -64.957 1.00 92.12 203 ALA A C 1
ATOM 1633 O O . ALA A 1 203 ? 42.608 10.411 -66.043 1.00 92.12 203 ALA A O 1
ATOM 1634 N N . GLY A 1 204 ? 41.608 11.521 -64.366 1.00 92.31 204 GLY A N 1
ATOM 1635 C CA . GLY A 1 204 ? 41.843 12.862 -64.912 1.00 92.31 204 GLY A CA 1
ATOM 1636 C C . GLY A 1 204 ? 43.318 13.249 -64.977 1.00 92.31 204 GLY A C 1
ATOM 1637 O O . GLY A 1 204 ? 43.796 13.683 -66.028 1.00 92.31 204 GLY A O 1
ATOM 1638 N N . GLU A 1 205 ? 44.057 13.054 -63.886 1.00 92.81 205 GLU A N 1
ATOM 1639 C CA . GLU A 1 205 ? 45.500 13.308 -63.832 1.00 92.81 205 GLU A CA 1
ATOM 1640 C C . GLU A 1 205 ? 46.277 12.406 -64.797 1.00 92.81 205 GLU A C 1
ATOM 1642 O O . GLU A 1 205 ? 47.242 12.849 -65.427 1.00 92.81 205 GLU A O 1
ATOM 1647 N N . ALA A 1 206 ? 45.841 11.154 -64.960 1.00 90.31 206 ALA A N 1
ATOM 1648 C CA . ALA A 1 206 ? 46.446 10.206 -65.882 1.00 90.31 206 ALA A CA 1
ATOM 1649 C C . ALA A 1 206 ? 46.354 10.690 -67.337 1.00 90.31 206 ALA A C 1
ATOM 1651 O O . ALA A 1 206 ? 47.380 10.709 -68.027 1.00 90.31 206 ALA A O 1
ATOM 1652 N N . LEU A 1 207 ? 45.173 11.155 -67.769 1.00 91.75 207 LEU A N 1
ATOM 1653 C CA . LEU A 1 207 ? 44.974 11.744 -69.097 1.00 91.75 207 LEU A CA 1
ATOM 1654 C C . LEU A 1 207 ? 45.781 13.034 -69.267 1.00 91.75 207 LEU A C 1
ATOM 1656 O O . LEU A 1 207 ? 46.528 13.182 -70.235 1.00 91.75 207 LEU A O 1
ATOM 1660 N N . GLN A 1 208 ? 45.649 13.976 -68.328 1.00 92.00 208 GLN A N 1
ATOM 1661 C CA . GLN A 1 208 ? 46.345 15.264 -68.404 1.00 92.00 208 GLN A CA 1
ATOM 1662 C C . GLN A 1 208 ? 47.866 15.084 -68.433 1.00 92.00 208 GLN A C 1
ATOM 1664 O O . GLN A 1 208 ? 48.559 15.796 -69.161 1.00 92.00 208 GLN A O 1
ATOM 1669 N N . GLY A 1 209 ? 48.389 14.117 -67.676 1.00 89.75 209 GLY A N 1
ATOM 1670 C CA . GLY A 1 209 ? 49.804 13.768 -67.657 1.00 89.75 209 GLY A CA 1
ATOM 1671 C C . GLY A 1 209 ? 50.321 13.299 -69.018 1.00 89.75 209 GLY A C 1
ATOM 1672 O O . GLY A 1 209 ? 51.389 13.751 -69.434 1.00 89.75 209 GLY A O 1
ATOM 1673 N N . LEU A 1 210 ? 49.566 12.450 -69.725 1.00 90.31 210 LEU A N 1
ATOM 1674 C CA . LEU A 1 210 ? 49.919 11.981 -71.072 1.00 90.31 210 LEU A CA 1
ATOM 1675 C C . LEU A 1 210 ? 49.821 13.112 -72.108 1.00 90.31 210 LEU A C 1
ATOM 1677 O O . LEU A 1 210 ? 50.802 13.370 -72.805 1.00 90.31 210 LEU A O 1
ATOM 1681 N N . LYS A 1 211 ? 48.721 13.881 -72.114 1.00 90.50 211 LYS A N 1
ATOM 1682 C CA . LYS A 1 211 ? 48.553 15.053 -72.999 1.00 90.50 211 LYS A CA 1
ATOM 1683 C C . LYS A 1 211 ? 49.664 16.081 -72.818 1.00 90.50 211 LYS A C 1
ATOM 1685 O O . LYS A 1 211 ? 50.190 16.636 -73.781 1.00 90.50 211 LYS A O 1
ATOM 1690 N N . LYS A 1 212 ? 50.067 16.333 -71.568 1.00 91.75 212 LYS A N 1
ATOM 1691 C CA . LYS A 1 212 ? 51.174 17.242 -71.253 1.00 91.75 212 LYS A CA 1
ATOM 1692 C C . LYS A 1 212 ? 52.502 16.722 -71.802 1.00 91.75 212 LYS A C 1
ATOM 1694 O O . LYS A 1 212 ? 53.261 17.521 -72.342 1.00 91.75 212 LYS A O 1
ATOM 1699 N N . MET A 1 213 ? 52.779 15.421 -71.690 1.00 90.62 213 MET A N 1
ATOM 1700 C CA . MET A 1 213 ? 53.978 14.814 -72.283 1.00 90.62 213 MET A CA 1
ATOM 1701 C C . MET A 1 213 ? 53.971 14.923 -73.813 1.00 90.62 213 MET A C 1
ATOM 1703 O O . MET A 1 213 ? 54.993 15.286 -74.391 1.00 90.62 213 MET A O 1
ATOM 1707 N N . ASN A 1 214 ? 52.829 14.675 -74.457 1.00 92.12 214 ASN A N 1
ATOM 1708 C CA . ASN A 1 214 ? 52.666 14.801 -75.909 1.00 92.12 214 ASN A CA 1
ATOM 1709 C C . ASN A 1 214 ? 52.864 16.238 -76.389 1.00 92.12 214 ASN A C 1
ATOM 1711 O O . ASN A 1 214 ? 53.645 16.483 -77.308 1.00 92.12 214 ASN A O 1
ATOM 1715 N N . LYS A 1 215 ? 52.256 17.205 -75.698 1.00 90.00 215 LYS A N 1
ATOM 1716 C CA . LYS A 1 215 ? 52.461 18.628 -75.973 1.00 90.00 215 LYS A CA 1
ATOM 1717 C C . LYS A 1 215 ? 53.924 19.045 -75.805 1.00 90.00 215 LYS A C 1
ATOM 1719 O O . LYS A 1 215 ? 54.470 19.689 -76.687 1.00 90.00 215 LYS A O 1
ATOM 1724 N N . GLN A 1 216 ? 54.579 18.647 -74.712 1.00 90.06 216 GLN A N 1
ATOM 1725 C CA . GLN A 1 216 ? 55.996 18.958 -74.474 1.00 90.06 216 GLN A CA 1
ATOM 1726 C C . GLN A 1 216 ? 56.920 18.364 -75.543 1.00 90.06 216 GLN A C 1
ATOM 1728 O O . GLN A 1 216 ? 57.914 18.990 -75.910 1.00 90.06 216 GLN A O 1
ATOM 1733 N N . PHE A 1 217 ? 56.601 17.169 -76.045 1.00 90.38 217 PHE A N 1
ATOM 1734 C CA . PHE A 1 217 ? 57.320 16.568 -77.161 1.00 90.38 217 PHE A CA 1
ATOM 1735 C C . PHE A 1 217 ? 57.162 17.409 -78.434 1.00 90.38 217 PHE A C 1
ATOM 1737 O O . PHE A 1 217 ? 58.176 17.807 -79.008 1.00 90.38 217 PHE A O 1
ATOM 1744 N N . LEU A 1 218 ? 55.929 17.767 -78.814 1.00 87.62 218 LEU A N 1
ATOM 1745 C CA . LEU A 1 218 ? 55.652 18.600 -79.992 1.00 87.62 218 LEU A CA 1
ATOM 1746 C C . LEU A 1 218 ? 56.270 20.003 -79.892 1.00 87.62 218 LEU A C 1
ATOM 1748 O O . LEU A 1 218 ? 56.900 20.451 -80.845 1.00 87.62 218 LEU A O 1
ATOM 1752 N N . ASP A 1 219 ? 56.167 20.664 -78.735 1.00 85.81 219 ASP A N 1
ATOM 1753 C CA . ASP A 1 219 ? 56.764 21.987 -78.482 1.00 85.81 219 ASP A CA 1
ATOM 1754 C C . ASP A 1 219 ? 58.301 21.960 -78.632 1.00 85.81 219 ASP A C 1
ATOM 1756 O O . ASP A 1 219 ? 58.937 22.976 -78.907 1.00 85.81 219 ASP A O 1
ATOM 1760 N N . SER A 1 220 ? 58.921 20.787 -78.466 1.00 85.31 220 SER A N 1
ATOM 1761 C CA . SER A 1 220 ? 60.366 20.590 -78.616 1.00 85.31 220 SER A CA 1
ATOM 1762 C C . SER A 1 220 ? 60.822 20.242 -80.045 1.00 85.31 220 SER A C 1
ATOM 1764 O O . SER A 1 220 ? 62.027 20.088 -80.279 1.00 85.31 220 SER A O 1
ATOM 1766 N N . CYS A 1 221 ? 59.888 20.095 -80.990 1.00 84.44 221 CYS A N 1
ATOM 1767 C CA . CYS A 1 221 ? 60.133 19.837 -82.412 1.00 84.44 221 CYS A CA 1
ATOM 1768 C C . CYS A 1 221 ? 60.073 21.152 -83.212 1.00 84.44 221 CYS A C 1
ATOM 1770 O O . CYS A 1 221 ? 59.057 21.483 -83.816 1.00 84.44 221 CYS A O 1
ATOM 1772 N N . LEU A 1 222 ? 61.166 21.922 -83.202 1.00 81.06 222 LEU A N 1
ATOM 1773 C CA . LEU A 1 222 ? 61.238 23.248 -83.837 1.00 81.06 222 LEU A CA 1
ATOM 1774 C C . LEU A 1 222 ? 61.389 23.157 -85.370 1.00 81.06 222 LEU A C 1
ATOM 1776 O O . LEU A 1 222 ? 62.309 22.496 -85.864 1.00 81.06 222 LEU A O 1
ATOM 1780 N N . VAL A 1 223 ? 60.513 23.852 -86.106 1.00 79.25 223 VAL A N 1
ATOM 1781 C CA . VAL A 1 223 ? 60.383 23.808 -87.578 1.00 79.25 223 VAL A CA 1
ATOM 1782 C C . VAL A 1 223 ? 61.331 24.796 -88.289 1.00 79.25 223 VAL A C 1
ATOM 1784 O O . VAL A 1 223 ? 61.713 25.810 -87.711 1.00 79.25 223 VAL A O 1
ATOM 1787 N N . PHE A 1 224 ? 61.711 24.514 -89.544 1.00 69.38 224 PHE A N 1
ATOM 1788 C CA . PHE A 1 224 ? 62.610 25.351 -90.365 1.00 69.38 224 PHE A CA 1
ATOM 1789 C C . PHE A 1 224 ? 62.108 26.775 -90.694 1.00 69.38 224 PHE A C 1
ATOM 1791 O O . PHE A 1 224 ? 62.924 27.690 -90.765 1.00 69.38 224 PHE A O 1
ATOM 1798 N N . GLU A 1 225 ? 60.806 26.981 -90.931 1.00 58.78 225 GLU A N 1
ATOM 1799 C CA . GLU A 1 225 ? 60.271 28.215 -91.553 1.00 58.78 225 GLU A CA 1
ATOM 1800 C C . GLU A 1 225 ? 59.988 29.391 -90.593 1.00 58.78 225 GLU A C 1
ATOM 1802 O O . GLU A 1 225 ? 59.491 30.432 -91.017 1.00 58.78 225 GLU A O 1
ATOM 1807 N N . GLU A 1 226 ? 60.382 29.307 -89.320 1.00 50.81 226 GLU A N 1
ATOM 1808 C CA . GLU A 1 226 ? 60.350 30.457 -88.406 1.00 50.81 226 GLU A CA 1
ATOM 1809 C C . GLU A 1 226 ? 61.739 31.105 -88.266 1.00 50.81 226 GLU A C 1
ATOM 1811 O O . GLU A 1 226 ? 62.479 30.866 -87.308 1.00 50.81 226 GLU A O 1
ATOM 1816 N N . LEU A 1 227 ? 62.068 32.037 -89.170 1.00 49.78 227 LEU A N 1
ATOM 1817 C CA . LEU A 1 227 ? 63.007 33.143 -88.899 1.00 49.78 227 LEU A CA 1
ATOM 1818 C C . LEU A 1 227 ? 62.382 34.108 -87.865 1.00 49.78 227 LEU A C 1
ATOM 1820 O O . LEU A 1 227 ? 62.103 35.272 -88.142 1.00 49.78 227 LEU A O 1
ATOM 1824 N N . GLY A 1 228 ? 62.104 33.581 -86.673 1.00 50.34 228 GLY A N 1
ATOM 1825 C CA . GLY A 1 228 ? 61.353 34.247 -85.610 1.00 50.34 228 GLY A CA 1
ATOM 1826 C C . GLY A 1 228 ? 61.145 33.412 -84.341 1.00 50.34 228 GLY A C 1
ATOM 1827 O O . GLY A 1 228 ? 60.342 33.804 -83.500 1.00 50.34 228 GLY A O 1
ATOM 1828 N N . GLY A 1 229 ? 61.858 32.292 -84.168 1.00 50.53 229 GLY A N 1
ATOM 1829 C CA . GLY A 1 229 ? 61.927 31.603 -82.876 1.00 50.53 229 GLY A CA 1
ATOM 1830 C C . GLY A 1 229 ? 62.621 32.455 -81.791 1.00 50.53 229 GLY A C 1
ATOM 1831 O O . GLY A 1 229 ? 63.318 33.423 -82.116 1.00 50.53 229 GLY A O 1
ATOM 1832 N N . PRO A 1 230 ? 62.479 32.117 -80.491 1.00 45.25 230 PRO A N 1
ATOM 1833 C CA . PRO A 1 230 ? 63.104 32.869 -79.405 1.00 45.25 230 PRO A CA 1
ATOM 1834 C C . PRO A 1 230 ? 64.626 32.903 -79.601 1.00 45.25 230 PRO A C 1
ATOM 1836 O O . PRO A 1 230 ? 65.264 31.854 -79.622 1.00 45.25 230 PRO A O 1
ATOM 1839 N N . ALA A 1 231 ? 65.171 34.110 -79.789 1.00 49.88 231 ALA A N 1
ATOM 1840 C CA . ALA A 1 231 ? 66.584 34.466 -79.949 1.00 49.88 231 ALA A CA 1
ATOM 1841 C C . ALA A 1 231 ? 67.590 33.287 -80.012 1.00 49.88 231 ALA A C 1
ATOM 1843 O O . ALA A 1 231 ? 68.130 32.859 -78.991 1.00 49.88 231 ALA A O 1
ATOM 1844 N N . GLY A 1 232 ? 67.908 32.820 -81.229 1.00 51.81 232 GLY A N 1
ATOM 1845 C CA . GLY A 1 232 ? 69.210 32.195 -81.512 1.00 51.81 232 GLY A CA 1
ATOM 1846 C C . GLY A 1 232 ? 69.299 30.672 -81.697 1.00 51.81 232 GLY A C 1
ATOM 1847 O O . GLY A 1 232 ? 70.405 30.147 -81.587 1.00 51.81 232 GLY A O 1
ATOM 1848 N N . LYS A 1 233 ? 68.222 29.936 -82.008 1.00 52.12 233 LYS A N 1
ATOM 1849 C CA . LYS A 1 233 ? 68.320 28.513 -82.416 1.00 52.12 233 LYS A CA 1
ATOM 1850 C C . LYS A 1 233 ? 67.513 28.235 -83.688 1.00 52.12 233 LYS A C 1
ATOM 1852 O O . LYS A 1 233 ? 66.306 28.438 -83.690 1.00 52.12 233 LYS A O 1
ATOM 1857 N N . GLY A 1 234 ? 68.175 27.770 -84.751 1.00 59.91 234 GLY A N 1
ATOM 1858 C CA . GLY A 1 234 ? 67.508 27.306 -85.974 1.00 59.91 234 GLY A CA 1
ATOM 1859 C C . GLY A 1 234 ? 66.821 25.955 -85.752 1.00 59.91 234 GLY A C 1
ATOM 1860 O O . GLY A 1 234 ? 67.411 25.063 -85.140 1.00 59.91 234 GLY A O 1
ATOM 1861 N N . GLY A 1 235 ? 65.574 25.817 -86.205 1.00 68.38 235 GLY A N 1
ATOM 1862 C CA . GLY A 1 235 ? 64.841 24.548 -86.186 1.00 68.38 235 GLY A CA 1
ATOM 1863 C C . GLY A 1 235 ? 65.430 23.519 -87.159 1.00 68.38 235 GLY A C 1
ATOM 1864 O O . GLY A 1 235 ? 66.087 23.885 -88.130 1.00 68.38 235 GLY A O 1
ATOM 1865 N N . LEU A 1 236 ? 65.202 22.230 -86.881 1.00 76.69 236 LEU A N 1
ATOM 1866 C CA . LEU A 1 236 ? 65.711 21.096 -87.677 1.00 76.69 236 LEU A CA 1
ATOM 1867 C C . LEU A 1 236 ? 64.589 20.241 -88.298 1.00 76.69 236 LEU A C 1
ATOM 1869 O O . LEU A 1 236 ? 64.873 19.337 -89.088 1.00 76.69 236 LEU A O 1
ATOM 1873 N N . TYR A 1 237 ? 63.322 20.493 -87.946 1.00 82.19 237 TYR A N 1
ATOM 1874 C CA . TYR A 1 237 ? 62.175 19.665 -88.337 1.00 82.19 237 TYR A CA 1
ATOM 1875 C C . TYR A 1 237 ? 61.442 20.217 -89.565 1.00 82.19 237 TYR A C 1
ATOM 1877 O O . TYR A 1 237 ? 61.272 21.428 -89.718 1.00 82.19 237 TYR A O 1
ATOM 1885 N N . ASN A 1 238 ? 60.959 19.312 -90.422 1.00 82.50 238 ASN A N 1
ATOM 1886 C CA . ASN A 1 238 ? 60.080 19.649 -91.548 1.00 82.50 238 ASN A CA 1
ATOM 1887 C C . ASN A 1 238 ? 58.641 19.886 -91.027 1.00 82.50 238 ASN A C 1
ATOM 1889 O O . ASN A 1 238 ? 58.179 19.083 -90.211 1.00 82.50 238 ASN A O 1
ATOM 1893 N N . PRO A 1 239 ? 57.905 20.931 -91.468 1.00 81.31 239 PRO A N 1
ATOM 1894 C CA . PRO A 1 239 ? 56.498 21.115 -91.086 1.00 81.31 239 PRO A CA 1
ATOM 1895 C C . PRO A 1 239 ? 55.614 19.878 -91.327 1.00 81.31 239 PRO A C 1
ATOM 1897 O O . PRO A 1 239 ? 54.761 19.575 -90.493 1.00 81.31 239 PRO A O 1
ATOM 1900 N N . GLU A 1 240 ? 55.833 19.131 -92.413 1.00 83.00 240 GLU A N 1
ATOM 1901 C CA . GLU A 1 240 ? 55.056 17.918 -92.727 1.00 83.00 240 GLU A CA 1
ATOM 1902 C C . GLU A 1 240 ? 55.310 16.779 -91.724 1.00 83.00 240 GLU A C 1
ATOM 1904 O O . GLU A 1 240 ? 54.390 16.054 -91.346 1.00 83.00 240 GLU A O 1
ATOM 1909 N N . GLU A 1 241 ? 56.546 16.660 -91.232 1.00 83.38 241 GLU A N 1
ATOM 1910 C CA . GLU A 1 241 ? 56.954 15.660 -90.239 1.00 83.38 241 GLU A CA 1
ATOM 1911 C C . GLU A 1 241 ? 56.288 15.933 -88.880 1.00 83.38 241 GLU A C 1
ATOM 1913 O O . GLU A 1 241 ? 55.711 15.038 -88.262 1.00 83.38 241 GLU A O 1
ATOM 1918 N N . VAL A 1 242 ? 56.291 17.196 -88.439 1.00 85.06 242 VAL A N 1
ATOM 1919 C CA . VAL A 1 242 ? 55.629 17.609 -87.190 1.00 85.06 242 VAL A CA 1
ATOM 1920 C C . VAL A 1 242 ? 54.106 17.494 -87.305 1.00 85.06 242 VAL A C 1
ATOM 1922 O O . VAL A 1 242 ? 53.448 17.136 -86.327 1.00 85.06 242 VAL A O 1
ATOM 1925 N N . ALA A 1 243 ? 53.533 17.745 -88.487 1.00 85.56 243 ALA A N 1
ATOM 1926 C CA . ALA A 1 243 ? 52.111 17.529 -88.742 1.00 85.56 243 ALA A CA 1
ATOM 1927 C C . ALA A 1 243 ? 51.725 16.042 -88.641 1.00 85.56 243 ALA A C 1
ATOM 1929 O O . ALA A 1 243 ? 50.713 15.723 -88.016 1.00 85.56 243 ALA A O 1
ATOM 1930 N N . ALA A 1 244 ? 52.553 15.135 -89.173 1.00 86.69 244 ALA A N 1
ATOM 1931 C CA . ALA A 1 244 ? 52.352 13.693 -89.035 1.00 86.69 244 ALA A CA 1
ATOM 1932 C C . ALA A 1 244 ? 52.469 13.228 -87.570 1.00 86.69 244 ALA A C 1
ATOM 1934 O O . ALA A 1 244 ? 51.637 12.449 -87.104 1.00 86.69 244 ALA A O 1
ATOM 1935 N N . TYR A 1 245 ? 53.448 13.744 -86.814 1.00 89.88 245 TYR A N 1
ATOM 1936 C CA . TYR A 1 245 ? 53.564 13.460 -85.377 1.00 89.88 245 TYR A CA 1
ATOM 1937 C C . TYR A 1 245 ? 52.364 13.972 -84.589 1.00 89.88 245 TYR A C 1
ATOM 1939 O O . TYR A 1 245 ? 51.881 13.270 -83.706 1.00 89.88 245 TYR A O 1
ATOM 1947 N N . ARG A 1 246 ? 51.863 15.169 -84.909 1.00 88.94 246 ARG A N 1
ATOM 1948 C CA . ARG A 1 246 ? 50.675 15.733 -84.263 1.00 88.94 246 ARG A CA 1
ATOM 1949 C C . ARG A 1 246 ? 49.455 14.844 -84.480 1.00 88.94 246 ARG A C 1
ATOM 1951 O O . ARG A 1 246 ? 48.819 14.486 -83.502 1.00 88.94 246 ARG A O 1
ATOM 1958 N N . LEU A 1 247 ? 49.195 14.425 -85.719 1.00 89.88 247 LEU A N 1
ATOM 1959 C CA . LEU A 1 247 ? 48.061 13.552 -86.033 1.00 89.88 247 LEU A CA 1
ATOM 1960 C C . LEU A 1 247 ? 48.133 12.226 -85.260 1.00 89.88 247 LEU A C 1
ATOM 1962 O O . LEU A 1 247 ? 47.158 11.830 -84.633 1.00 89.88 247 LEU A O 1
ATOM 1966 N N . TYR A 1 248 ? 49.305 11.587 -85.229 1.00 88.31 248 TYR A N 1
ATOM 1967 C CA . TYR A 1 248 ? 49.493 10.328 -84.502 1.00 88.31 248 TYR A CA 1
ATOM 1968 C C . TYR A 1 248 ? 49.372 10.483 -82.974 1.00 88.31 248 TYR A C 1
ATOM 1970 O O . TYR A 1 248 ? 48.837 9.615 -82.288 1.00 88.31 248 TYR A O 1
ATOM 1978 N N . LEU A 1 249 ? 49.868 11.589 -82.407 1.00 90.31 249 LEU A N 1
ATOM 1979 C CA . LEU A 1 249 ? 49.730 11.860 -80.973 1.00 90.31 249 LEU A CA 1
ATOM 1980 C C . LEU A 1 249 ? 48.301 12.257 -80.588 1.00 90.31 249 LEU A C 1
ATOM 1982 O O . LEU A 1 249 ? 47.869 11.903 -79.494 1.00 90.31 249 LEU A O 1
ATOM 1986 N N . ASP A 1 250 ? 47.567 12.934 -81.474 1.00 89.06 250 ASP A N 1
ATOM 1987 C CA . ASP A 1 250 ? 46.152 13.257 -81.277 1.00 89.06 250 ASP A CA 1
ATOM 1988 C C . ASP A 1 250 ? 45.292 11.977 -81.238 1.00 89.06 250 ASP A C 1
ATOM 1990 O O . ASP A 1 250 ? 44.379 11.885 -80.417 1.00 89.06 250 ASP A O 1
ATOM 1994 N N . GLU A 1 251 ? 45.616 10.961 -82.052 1.00 89.31 251 GLU A N 1
ATOM 1995 C CA . GLU A 1 251 ? 44.999 9.624 -81.974 1.00 89.31 251 GLU A CA 1
ATOM 1996 C C . GLU A 1 251 ? 45.272 8.954 -80.615 1.00 89.31 251 GLU A C 1
ATOM 1998 O O . GLU A 1 251 ? 44.341 8.515 -79.941 1.00 89.31 251 GLU A O 1
ATOM 2003 N N . LEU A 1 252 ? 46.523 8.960 -80.137 1.00 88.94 252 LEU A N 1
ATOM 2004 C CA . LEU A 1 252 ? 46.863 8.407 -78.816 1.00 88.94 252 LEU A CA 1
ATOM 2005 C C . LEU A 1 252 ? 46.221 9.181 -77.651 1.00 88.94 252 LEU A C 1
ATOM 2007 O O . LEU A 1 252 ? 45.882 8.594 -76.619 1.00 88.94 252 LEU A O 1
ATOM 2011 N N . ASP A 1 253 ? 46.057 10.496 -77.793 1.00 90.69 253 ASP A N 1
ATOM 2012 C CA . ASP A 1 253 ? 45.344 11.341 -76.836 1.00 90.69 253 ASP A CA 1
ATOM 2013 C C . ASP A 1 253 ? 43.836 11.044 -76.824 1.00 90.69 253 ASP A C 1
ATOM 2015 O O . ASP A 1 253 ? 43.207 11.152 -75.763 1.00 90.69 253 ASP A O 1
ATOM 2019 N N . ALA A 1 254 ? 43.257 10.670 -77.971 1.00 89.88 254 ALA A N 1
ATOM 2020 C CA . ALA A 1 254 ? 41.874 10.216 -78.082 1.00 89.88 254 ALA A CA 1
ATOM 2021 C C . ALA A 1 254 ? 41.684 8.850 -77.403 1.00 89.88 254 ALA A C 1
ATOM 2023 O O . ALA A 1 254 ? 40.805 8.728 -76.549 1.00 89.88 254 ALA A O 1
ATOM 2024 N N . ASP A 1 255 ? 42.569 7.883 -77.662 1.00 88.44 255 ASP A N 1
ATOM 2025 C CA . ASP A 1 255 ? 42.565 6.573 -76.994 1.00 88.44 255 ASP A CA 1
ATOM 2026 C C . ASP A 1 255 ? 42.716 6.711 -75.468 1.00 88.44 255 ASP A C 1
ATOM 2028 O O . ASP A 1 255 ? 42.071 6.017 -74.677 1.00 88.44 255 ASP A O 1
ATOM 2032 N N . ALA A 1 256 ? 43.575 7.629 -75.010 1.00 89.12 256 ALA A N 1
ATOM 2033 C CA . ALA A 1 256 ? 43.729 7.917 -73.587 1.00 89.12 256 ALA A CA 1
ATOM 2034 C C . ALA A 1 256 ? 42.469 8.558 -72.978 1.00 89.12 256 ALA A C 1
ATOM 2036 O O . ALA A 1 256 ? 42.159 8.300 -71.812 1.00 89.12 256 ALA A O 1
ATOM 2037 N N . ALA A 1 257 ? 41.747 9.384 -73.742 1.00 90.25 257 ALA A N 1
ATOM 2038 C CA . ALA A 1 257 ? 40.492 9.988 -73.303 1.00 90.25 257 ALA A CA 1
ATOM 2039 C C . ALA A 1 257 ? 39.355 8.958 -73.224 1.00 90.25 257 ALA A C 1
ATOM 2041 O O . ALA A 1 257 ? 38.584 8.983 -72.265 1.00 90.25 257 ALA A O 1
ATOM 2042 N N . GLU A 1 258 ? 39.282 8.020 -74.170 1.00 91.75 258 GLU A N 1
ATOM 2043 C CA . GLU A 1 258 ? 38.340 6.898 -74.110 1.00 91.75 258 GLU A CA 1
ATOM 2044 C C . GLU A 1 258 ? 38.608 6.026 -72.876 1.00 91.75 258 GLU A C 1
ATOM 2046 O O . GLU A 1 258 ? 37.706 5.816 -72.064 1.00 91.75 258 GLU A O 1
ATOM 2051 N N . ARG A 1 259 ? 39.872 5.649 -72.638 1.00 91.38 259 ARG A N 1
ATOM 2052 C CA . ARG A 1 259 ? 40.276 4.893 -71.439 1.00 91.38 259 ARG A CA 1
ATOM 2053 C C . ARG A 1 259 ? 39.886 5.595 -70.136 1.00 91.38 259 ARG A C 1
ATOM 2055 O O . ARG A 1 259 ? 39.444 4.947 -69.190 1.00 91.38 259 ARG A O 1
ATOM 2062 N N . GLN A 1 260 ? 40.041 6.918 -70.065 1.00 92.31 260 GLN A N 1
ATOM 2063 C CA . GLN A 1 260 ? 39.618 7.692 -68.895 1.00 92.31 260 GLN A CA 1
ATOM 2064 C C . GLN A 1 260 ? 38.110 7.540 -68.646 1.00 92.31 260 GLN A C 1
ATOM 2066 O O . GLN A 1 260 ? 37.692 7.312 -67.509 1.00 92.31 260 GLN A O 1
ATOM 2071 N N . LEU A 1 261 ? 37.294 7.678 -69.694 1.00 92.25 261 LEU A N 1
ATOM 2072 C CA . LEU A 1 261 ? 35.842 7.536 -69.592 1.00 92.25 261 LEU A CA 1
ATOM 2073 C C . LEU A 1 261 ? 35.451 6.119 -69.163 1.00 92.25 261 LEU A C 1
ATOM 2075 O O . LEU A 1 261 ? 34.578 5.964 -68.309 1.00 92.25 261 LEU A O 1
ATOM 2079 N N . GLU A 1 262 ? 36.122 5.098 -69.696 1.00 91.69 262 GLU A N 1
ATOM 2080 C CA . GLU A 1 262 ? 35.924 3.706 -69.288 1.00 91.69 262 GLU A CA 1
ATOM 2081 C C . GLU A 1 262 ? 36.247 3.486 -67.808 1.00 91.69 262 GLU A C 1
ATOM 2083 O O . GLU A 1 262 ? 35.453 2.869 -67.098 1.00 91.69 262 GLU A O 1
ATOM 2088 N N . TRP A 1 263 ? 37.363 4.028 -67.311 1.00 93.94 263 TRP A N 1
ATOM 2089 C CA . TRP A 1 263 ? 37.739 3.927 -65.898 1.00 93.94 263 TRP A CA 1
ATOM 2090 C C . TRP A 1 263 ? 36.722 4.596 -64.975 1.00 93.94 263 TRP A C 1
ATOM 2092 O O . TRP A 1 263 ? 36.339 4.010 -63.962 1.00 93.94 263 TRP A O 1
ATOM 2102 N N . ILE A 1 264 ? 36.250 5.795 -65.330 1.00 92.19 264 ILE A N 1
ATOM 2103 C CA . ILE A 1 264 ? 35.223 6.507 -64.558 1.00 92.19 264 ILE A CA 1
ATOM 2104 C C . ILE A 1 264 ? 33.923 5.698 -64.543 1.00 92.19 264 ILE A C 1
ATOM 2106 O O . ILE A 1 264 ? 33.363 5.458 -63.474 1.00 92.19 264 ILE A O 1
ATOM 2110 N N . LYS A 1 265 ? 33.480 5.221 -65.711 1.00 93.31 265 LYS A N 1
ATOM 2111 C CA . LYS A 1 265 ? 32.268 4.408 -65.847 1.00 93.31 265 LYS A CA 1
ATOM 2112 C C . LYS A 1 265 ? 32.361 3.109 -65.044 1.00 93.31 265 LYS A C 1
ATOM 2114 O O . LYS A 1 265 ? 31.398 2.734 -64.379 1.00 93.31 265 LYS A O 1
ATOM 2119 N N . TYR A 1 266 ? 33.512 2.436 -65.076 1.00 93.31 266 TYR A N 1
ATOM 2120 C CA . TYR A 1 266 ? 33.754 1.232 -64.283 1.00 93.31 266 TYR A CA 1
ATOM 2121 C C . TYR A 1 266 ? 33.701 1.533 -62.780 1.00 93.31 266 TYR A C 1
ATOM 2123 O O . TYR A 1 266 ? 33.020 0.830 -62.039 1.00 93.31 266 TYR A O 1
ATOM 2131 N N . GLY A 1 267 ? 34.356 2.609 -62.330 1.00 91.31 267 GLY A N 1
ATOM 2132 C CA . GLY A 1 267 ? 34.323 3.036 -60.929 1.00 91.31 267 GLY A CA 1
ATOM 2133 C C . GLY A 1 267 ? 32.907 3.347 -60.430 1.00 91.31 267 GLY A C 1
ATOM 2134 O O . GLY A 1 267 ? 32.545 2.957 -59.320 1.00 91.31 267 GLY A O 1
ATOM 2135 N N . GLU A 1 268 ? 32.082 4.002 -61.250 1.00 91.88 268 GLU A N 1
ATOM 2136 C CA . GLU A 1 268 ? 30.675 4.282 -60.930 1.00 91.88 268 GLU A CA 1
ATOM 2137 C C . GLU A 1 268 ? 29.845 3.000 -60.792 1.00 91.88 268 GLU A C 1
ATOM 2139 O O . GLU A 1 268 ? 29.085 2.854 -59.833 1.00 91.88 268 GLU A O 1
ATOM 2144 N N . GLN A 1 269 ? 30.018 2.049 -61.715 1.00 93.50 269 GLN A N 1
ATOM 2145 C CA . GLN A 1 269 ? 29.347 0.748 -61.656 1.00 93.50 269 GLN A CA 1
ATOM 2146 C C . GLN A 1 269 ? 29.790 -0.074 -60.440 1.00 93.50 269 GLN A C 1
ATOM 2148 O O . GLN A 1 269 ? 28.951 -0.695 -59.786 1.00 93.50 269 GLN A O 1
ATOM 2153 N N . LEU A 1 270 ? 31.084 -0.045 -60.110 1.00 92.00 270 LEU A N 1
ATOM 2154 C CA . LEU A 1 270 ? 31.639 -0.706 -58.932 1.00 92.00 270 LEU A CA 1
ATOM 2155 C C . LEU A 1 270 ? 31.033 -0.137 -57.643 1.00 92.00 270 LEU A C 1
ATOM 2157 O O . LEU A 1 270 ? 30.582 -0.899 -56.788 1.00 92.00 270 LEU A O 1
ATOM 2161 N N . LEU A 1 271 ? 30.955 1.195 -57.519 1.00 92.00 271 LEU A N 1
ATOM 2162 C CA . LEU A 1 271 ? 30.328 1.848 -56.368 1.00 92.00 271 LEU A CA 1
ATOM 2163 C C . LEU A 1 271 ? 28.856 1.446 -56.229 1.00 92.00 271 LEU A C 1
ATOM 2165 O O . LEU A 1 271 ? 28.413 1.135 -55.126 1.00 92.00 271 LEU A O 1
ATOM 2169 N N . GLU A 1 272 ? 28.103 1.439 -57.327 1.00 92.50 272 GLU A N 1
ATOM 2170 C CA . GLU A 1 272 ? 26.696 1.034 -57.315 1.00 92.50 272 GLU A CA 1
ATOM 2171 C C . GLU A 1 272 ? 26.529 -0.435 -56.890 1.00 92.50 272 GLU A C 1
ATOM 2173 O O . GLU A 1 272 ? 25.656 -0.759 -56.084 1.00 92.50 272 GLU A O 1
ATOM 2178 N N . GLY A 1 273 ? 27.412 -1.323 -57.358 1.00 92.69 273 GLY A N 1
ATOM 2179 C CA . GLY A 1 273 ? 27.469 -2.711 -56.899 1.00 92.69 273 GLY A CA 1
ATOM 2180 C C . GLY A 1 273 ? 27.777 -2.829 -55.403 1.00 92.69 273 GLY A C 1
ATOM 2181 O O . GLY A 1 273 ? 27.112 -3.583 -54.694 1.00 92.69 273 GLY A O 1
ATOM 2182 N N . HIS A 1 274 ? 28.735 -2.045 -54.897 1.00 93.56 274 HIS A N 1
ATOM 2183 C CA . HIS A 1 274 ? 29.090 -2.025 -53.474 1.00 93.56 274 HIS A CA 1
ATOM 2184 C C . HIS A 1 274 ? 27.943 -1.508 -52.601 1.00 93.56 274 HIS A C 1
ATOM 2186 O O . HIS A 1 274 ? 27.695 -2.072 -51.536 1.00 93.56 274 HIS A O 1
ATOM 2192 N N . LYS A 1 275 ? 27.226 -0.471 -53.052 1.00 92.62 275 LYS A N 1
ATOM 2193 C CA . LYS A 1 275 ? 26.043 0.063 -52.363 1.00 92.62 275 LYS A CA 1
ATOM 2194 C C . LYS A 1 275 ? 24.971 -1.005 -52.197 1.00 92.62 275 LYS A C 1
ATOM 2196 O O . LYS A 1 275 ? 24.551 -1.248 -51.071 1.00 92.62 275 LYS A O 1
ATOM 2201 N N . LYS A 1 276 ? 24.608 -1.684 -53.289 1.00 93.12 276 LYS A N 1
ATOM 2202 C CA . LYS A 1 276 ? 23.610 -2.764 -53.274 1.00 93.12 276 LYS A CA 1
ATOM 2203 C C . LYS A 1 276 ? 24.034 -3.920 -52.375 1.00 93.12 276 LYS A C 1
ATOM 2205 O O . LYS A 1 276 ? 23.269 -4.344 -51.521 1.00 93.12 276 LYS A O 1
ATOM 2210 N N . ALA A 1 277 ? 25.278 -4.385 -52.499 1.00 92.25 277 ALA A N 1
ATOM 2211 C CA . ALA A 1 277 ? 25.781 -5.483 -51.676 1.00 92.25 277 ALA A CA 1
ATOM 2212 C C . ALA A 1 277 ? 25.820 -5.142 -50.174 1.00 92.25 277 ALA A C 1
ATOM 2214 O O . ALA A 1 277 ? 25.568 -6.013 -49.342 1.00 92.25 277 ALA A O 1
ATOM 2215 N N . ALA A 1 278 ? 26.143 -3.895 -49.815 1.00 92.19 278 ALA A N 1
ATOM 2216 C CA . ALA A 1 278 ? 26.104 -3.432 -48.429 1.00 92.19 278 ALA A CA 1
ATOM 2217 C C . ALA A 1 278 ? 24.662 -3.253 -47.920 1.00 92.19 278 ALA A C 1
ATOM 2219 O O . ALA A 1 278 ? 24.374 -3.589 -46.772 1.00 92.19 278 ALA A O 1
ATOM 2220 N N . GLU A 1 279 ? 23.755 -2.761 -48.768 1.00 92.69 279 GLU A N 1
ATOM 2221 C CA . GLU A 1 279 ? 22.328 -2.615 -48.461 1.00 92.69 279 GLU A CA 1
ATOM 2222 C C . GLU A 1 279 ? 21.671 -3.976 -48.195 1.00 92.69 279 GLU A C 1
ATOM 2224 O O . GLU A 1 279 ? 21.026 -4.139 -47.164 1.00 92.69 279 GLU A O 1
ATOM 2229 N N . GLU A 1 280 ? 21.950 -4.993 -49.016 1.00 92.62 280 GLU A N 1
ATOM 2230 C CA . GLU A 1 280 ? 21.475 -6.368 -48.803 1.00 92.62 280 GLU A CA 1
ATOM 2231 C C . GLU A 1 280 ? 21.894 -6.944 -47.435 1.00 92.62 280 GLU A C 1
ATOM 2233 O O . GLU A 1 280 ? 21.102 -7.602 -46.758 1.00 92.62 280 GLU A O 1
ATOM 2238 N N . GLU A 1 281 ? 23.143 -6.736 -46.995 1.00 90.25 281 GLU A N 1
ATOM 2239 C CA . GLU A 1 281 ? 23.585 -7.211 -45.671 1.00 90.25 281 GLU A CA 1
ATOM 2240 C C . GLU A 1 281 ? 22.974 -6.382 -44.525 1.00 90.25 281 GLU A C 1
ATOM 2242 O O . GLU A 1 281 ? 22.693 -6.920 -43.448 1.00 90.25 281 GLU A O 1
ATOM 2247 N N . LEU A 1 282 ? 22.721 -5.086 -44.742 1.00 92.19 282 LEU A N 1
ATOM 2248 C CA . LEU A 1 282 ? 22.001 -4.253 -43.780 1.00 92.19 282 LEU A CA 1
ATOM 2249 C C . LEU A 1 282 ? 20.535 -4.691 -43.647 1.00 92.19 282 LEU A C 1
ATOM 2251 O O . LEU A 1 282 ? 20.036 -4.767 -42.525 1.00 92.19 282 LEU A O 1
ATOM 2255 N N . GLU A 1 283 ? 19.859 -5.021 -44.747 1.00 91.94 283 GLU A N 1
ATOM 2256 C CA . GLU A 1 283 ? 18.489 -5.545 -44.747 1.00 91.94 283 GLU A CA 1
ATOM 2257 C C . GLU A 1 283 ? 18.395 -6.884 -44.009 1.00 91.94 283 GLU A C 1
ATOM 2259 O O . GLU A 1 283 ? 17.522 -7.053 -43.157 1.00 91.94 283 GLU A O 1
ATOM 2264 N N . LYS A 1 284 ? 19.340 -7.811 -44.229 1.00 90.31 284 LYS A N 1
ATOM 2265 C CA . LYS A 1 284 ? 19.418 -9.073 -43.464 1.00 90.31 284 LYS A CA 1
ATOM 2266 C C . LYS A 1 284 ? 19.558 -8.828 -41.962 1.00 90.31 284 LYS A C 1
ATOM 2268 O O . LYS A 1 284 ? 18.910 -9.501 -41.154 1.00 90.31 284 LYS A O 1
ATOM 2273 N N . PHE A 1 285 ? 20.380 -7.852 -41.577 1.00 92.62 285 PHE A N 1
ATOM 2274 C CA . PHE A 1 285 ? 20.507 -7.440 -40.182 1.00 92.62 285 PHE A CA 1
ATOM 2275 C C . PHE A 1 285 ? 19.204 -6.829 -39.645 1.00 92.62 285 PHE A C 1
ATOM 2277 O O . PHE A 1 285 ? 18.795 -7.163 -38.535 1.00 92.62 285 PHE A O 1
ATOM 2284 N N . GLN A 1 286 ? 18.519 -5.985 -40.423 1.00 91.50 286 GLN A N 1
ATOM 2285 C CA . GLN A 1 286 ? 17.232 -5.393 -40.038 1.00 91.50 286 GLN A CA 1
ATOM 2286 C C . GLN A 1 286 ? 16.108 -6.436 -39.906 1.00 91.50 286 GLN A C 1
ATOM 2288 O O . GLN A 1 286 ? 15.298 -6.344 -38.985 1.00 91.50 286 GLN A O 1
ATOM 2293 N N . GLY A 1 287 ? 16.081 -7.459 -40.760 1.00 89.94 287 GLY A N 1
ATOM 2294 C CA . GLY A 1 287 ? 15.164 -8.592 -40.609 1.00 89.94 287 GLY A CA 1
ATOM 2295 C C . GLY A 1 287 ? 15.456 -9.384 -39.332 1.00 89.94 287 GLY A C 1
ATOM 2296 O O . GLY A 1 287 ? 14.570 -9.609 -38.509 1.00 89.94 287 GLY A O 1
ATOM 2297 N N . SER A 1 288 ? 16.730 -9.717 -39.106 1.00 90.00 288 SER A N 1
ATOM 2298 C CA . SER A 1 288 ? 17.164 -10.475 -37.924 1.00 90.00 288 SER A CA 1
ATOM 2299 C C . SER A 1 288 ? 16.894 -9.727 -36.615 1.00 90.00 288 SER A C 1
ATOM 2301 O O . SER A 1 288 ? 16.423 -10.323 -35.645 1.00 90.00 288 SER A O 1
ATOM 2303 N N . ILE A 1 289 ? 17.153 -8.415 -36.569 1.00 91.69 289 ILE A N 1
ATOM 2304 C CA . ILE A 1 289 ? 16.924 -7.618 -35.360 1.00 91.69 289 ILE A CA 1
ATOM 2305 C C . ILE A 1 289 ? 15.435 -7.473 -35.049 1.00 91.69 289 ILE A C 1
ATOM 2307 O O . ILE A 1 289 ? 15.080 -7.530 -33.877 1.00 91.69 289 ILE A O 1
ATOM 2311 N N . ALA A 1 290 ? 14.564 -7.366 -36.061 1.00 90.12 290 ALA A N 1
ATOM 2312 C CA . ALA A 1 290 ? 13.118 -7.311 -35.854 1.00 90.12 290 ALA A CA 1
ATOM 2313 C C . ALA A 1 290 ? 12.605 -8.592 -35.177 1.00 90.12 290 ALA A C 1
ATOM 2315 O O . ALA A 1 290 ? 11.828 -8.533 -34.226 1.00 90.12 290 ALA A O 1
ATOM 2316 N N . HIS A 1 291 ? 13.106 -9.755 -35.601 1.00 89.69 291 HIS A N 1
ATOM 2317 C CA . HIS A 1 291 ? 12.781 -11.038 -34.979 1.00 89.69 291 HIS A CA 1
ATOM 2318 C C . HIS A 1 291 ? 13.232 -11.102 -33.515 1.00 89.69 291 HIS A C 1
ATOM 2320 O O . HIS A 1 291 ? 12.437 -11.404 -32.624 1.00 89.69 291 HIS A O 1
ATOM 2326 N N . VAL A 1 292 ? 14.485 -10.742 -33.235 1.00 90.62 292 VAL A N 1
ATOM 2327 C CA . VAL A 1 292 ? 14.994 -10.719 -31.857 1.00 90.62 292 VAL A CA 1
ATOM 2328 C C . VAL A 1 292 ? 14.231 -9.709 -30.993 1.00 90.62 292 VAL A C 1
ATOM 2330 O O . VAL A 1 292 ? 13.939 -9.973 -29.827 1.00 90.62 292 VAL A O 1
ATOM 2333 N N . GLU A 1 293 ? 13.868 -8.565 -31.563 1.00 91.19 293 GLU A N 1
ATOM 2334 C CA . GLU A 1 293 ? 13.118 -7.523 -30.878 1.00 91.19 293 GLU A CA 1
ATOM 2335 C C . GLU A 1 293 ? 11.717 -7.986 -30.468 1.00 91.19 293 GLU A C 1
ATOM 2337 O O . GLU A 1 293 ? 11.322 -7.752 -29.326 1.00 91.19 293 GLU A O 1
ATOM 2342 N N . THR A 1 294 ? 10.987 -8.684 -31.344 1.00 90.88 294 THR A N 1
ATOM 2343 C CA . THR A 1 294 ? 9.664 -9.239 -30.998 1.00 90.88 294 THR A CA 1
ATOM 2344 C C . THR A 1 294 ? 9.729 -10.200 -29.807 1.00 90.88 294 THR A C 1
ATOM 2346 O O . THR A 1 294 ? 8.931 -10.080 -28.876 1.00 90.88 294 THR A O 1
ATOM 2349 N N . ASP A 1 295 ? 10.733 -11.080 -29.764 1.00 91.88 295 ASP A N 1
ATOM 2350 C CA . ASP A 1 295 ? 10.895 -12.066 -28.690 1.00 91.88 295 ASP A CA 1
ATOM 2351 C C . ASP A 1 295 ? 11.263 -11.402 -27.354 1.00 91.88 295 ASP A C 1
ATOM 2353 O O . ASP A 1 295 ? 10.719 -11.741 -26.301 1.00 91.88 295 ASP A O 1
ATOM 2357 N N . ILE A 1 296 ? 12.173 -10.420 -27.377 1.00 91.81 296 ILE A N 1
ATOM 2358 C CA . ILE A 1 296 ? 12.552 -9.679 -26.168 1.00 91.81 296 ILE A CA 1
ATOM 2359 C C . ILE A 1 296 ? 11.377 -8.840 -25.653 1.00 91.81 296 ILE A C 1
ATOM 2361 O O . ILE A 1 296 ? 11.137 -8.827 -24.445 1.00 91.81 296 ILE A O 1
ATOM 2365 N N . ARG A 1 297 ? 10.618 -8.177 -26.538 1.00 92.31 297 ARG A N 1
ATOM 2366 C CA . ARG A 1 297 ? 9.434 -7.389 -26.153 1.00 92.31 297 ARG A CA 1
ATOM 2367 C C . ARG A 1 297 ? 8.366 -8.249 -25.479 1.00 92.31 297 ARG A C 1
ATOM 2369 O O . ARG A 1 297 ? 7.766 -7.797 -24.502 1.00 92.31 297 ARG A O 1
ATOM 2376 N N . LEU A 1 298 ? 8.152 -9.481 -25.949 1.00 92.50 298 LEU A N 1
ATOM 2377 C CA . LEU A 1 298 ? 7.253 -10.429 -25.290 1.00 92.50 298 LEU A CA 1
ATOM 2378 C C . LEU A 1 298 ? 7.727 -10.736 -23.867 1.00 92.50 298 LEU A C 1
ATOM 2380 O O . LEU A 1 298 ? 6.956 -10.589 -22.921 1.00 92.50 298 LEU A O 1
ATOM 2384 N N . LEU A 1 299 ? 8.998 -11.118 -23.702 1.00 91.94 299 LEU A N 1
ATOM 2385 C CA . LEU A 1 299 ? 9.563 -11.425 -22.384 1.00 91.94 299 LEU A CA 1
ATOM 2386 C C . LEU A 1 299 ? 9.481 -10.221 -21.433 1.00 91.94 299 LEU A C 1
ATOM 2388 O O . LEU A 1 299 ? 9.099 -10.378 -20.277 1.00 91.94 299 LEU A O 1
ATOM 2392 N N . GLU A 1 300 ? 9.787 -9.013 -21.916 1.00 93.31 300 GLU A N 1
ATOM 2393 C CA . GLU A 1 300 ? 9.652 -7.772 -21.141 1.00 93.31 300 GLU A CA 1
ATOM 2394 C C . GLU A 1 300 ? 8.195 -7.490 -20.738 1.00 93.31 300 GLU A C 1
ATOM 2396 O O . GLU A 1 300 ? 7.950 -7.072 -19.603 1.00 93.31 300 GLU A O 1
ATOM 2401 N N . SER A 1 301 ? 7.233 -7.758 -21.626 1.00 93.38 301 SER A N 1
ATOM 2402 C CA . SER A 1 301 ? 5.797 -7.590 -21.358 1.00 93.38 301 SER A CA 1
ATOM 2403 C C . SER A 1 301 ? 5.288 -8.607 -20.335 1.00 93.38 301 SER A C 1
ATOM 2405 O O . SER A 1 301 ? 4.618 -8.228 -19.378 1.00 93.38 301 SER A O 1
ATOM 2407 N N . VAL A 1 302 ? 5.682 -9.877 -20.457 1.00 92.94 302 VAL A N 1
ATOM 2408 C CA . VAL A 1 302 ? 5.367 -10.920 -19.468 1.00 92.94 302 VAL A CA 1
ATOM 2409 C C . VAL A 1 302 ? 5.961 -10.565 -18.102 1.00 92.94 302 VAL A C 1
ATOM 2411 O O . VAL A 1 302 ? 5.258 -10.591 -17.093 1.00 92.94 302 VAL A O 1
ATOM 2414 N N . ASP A 1 303 ? 7.232 -10.158 -18.047 1.00 92.12 303 ASP A N 1
ATOM 2415 C CA . ASP A 1 303 ? 7.876 -9.748 -16.793 1.00 92.12 303 ASP A CA 1
ATOM 2416 C C . ASP A 1 303 ? 7.245 -8.483 -16.191 1.00 92.12 303 ASP A C 1
ATOM 2418 O O . ASP A 1 303 ? 7.267 -8.294 -14.971 1.00 92.12 303 ASP A O 1
ATOM 2422 N N . LYS A 1 304 ? 6.693 -7.589 -17.017 1.00 93.81 304 LYS A N 1
ATOM 2423 C CA . LYS A 1 304 ? 5.907 -6.444 -16.549 1.00 93.81 304 LYS A CA 1
ATOM 2424 C C . LYS A 1 304 ? 4.609 -6.914 -15.894 1.00 93.81 304 LYS A C 1
ATOM 2426 O O . LYS A 1 304 ? 4.353 -6.511 -14.765 1.00 93.81 304 LYS A O 1
ATOM 2431 N N . GLU A 1 305 ? 3.838 -7.790 -16.532 1.00 93.56 305 GLU A N 1
ATOM 2432 C CA . GLU A 1 305 ? 2.553 -8.251 -15.987 1.00 93.56 305 GLU A CA 1
ATOM 2433 C C . GLU A 1 305 ? 2.701 -9.100 -14.717 1.00 93.56 305 GLU A C 1
ATOM 2435 O O . GLU A 1 305 ? 1.917 -8.943 -13.775 1.00 93.56 305 GLU A O 1
ATOM 2440 N N . ILE A 1 306 ? 3.755 -9.919 -14.627 1.00 93.38 306 ILE A N 1
ATOM 2441 C CA . ILE A 1 306 ? 4.103 -10.646 -13.395 1.00 93.38 306 ILE A CA 1
ATOM 2442 C C . ILE A 1 306 ? 4.464 -9.669 -12.265 1.00 93.38 306 ILE A C 1
ATOM 2444 O O . ILE A 1 306 ? 3.996 -9.830 -11.135 1.00 93.38 306 ILE A O 1
ATOM 2448 N N . ARG A 1 307 ? 5.240 -8.612 -12.555 1.00 93.81 307 ARG A N 1
ATOM 2449 C CA . ARG A 1 307 ? 5.547 -7.555 -11.573 1.00 93.81 307 ARG A CA 1
ATOM 2450 C C . ARG A 1 307 ? 4.299 -6.784 -11.145 1.00 93.81 307 ARG A C 1
ATOM 2452 O O . ARG A 1 307 ? 4.140 -6.531 -9.954 1.00 93.81 307 ARG A O 1
ATOM 2459 N N . THR A 1 308 ? 3.404 -6.461 -12.077 1.00 94.38 308 THR A N 1
ATOM 2460 C CA . THR A 1 308 ? 2.109 -5.831 -11.779 1.00 94.38 308 THR A CA 1
ATOM 2461 C C . THR A 1 308 ? 1.280 -6.709 -10.843 1.00 94.38 308 THR A C 1
ATOM 2463 O O . THR A 1 308 ? 0.782 -6.213 -9.836 1.00 94.38 308 THR A O 1
ATOM 2466 N N . CYS A 1 309 ? 1.197 -8.019 -11.108 1.00 93.81 309 CYS A N 1
ATOM 2467 C CA . CYS A 1 309 ? 0.497 -8.972 -10.244 1.00 93.81 309 CYS A CA 1
ATOM 2468 C C . CYS A 1 309 ? 1.074 -8.973 -8.820 1.00 93.81 309 CYS A C 1
ATOM 2470 O O . CYS A 1 309 ? 0.339 -8.786 -7.850 1.00 93.81 309 CYS A O 1
ATOM 2472 N N . SER A 1 310 ? 2.401 -9.097 -8.697 1.00 94.25 310 SER A N 1
ATOM 2473 C CA . SER A 1 310 ? 3.089 -9.037 -7.403 1.00 94.25 310 SER A CA 1
ATOM 2474 C C . SER A 1 310 ? 2.809 -7.725 -6.662 1.00 94.25 310 SER A C 1
ATOM 2476 O O . SER A 1 310 ? 2.593 -7.748 -5.452 1.00 94.25 310 SER A O 1
ATOM 2478 N N . LEU A 1 311 ? 2.809 -6.585 -7.361 1.00 95.44 311 LEU A N 1
ATOM 2479 C CA . LEU A 1 311 ? 2.538 -5.278 -6.761 1.00 95.44 311 LEU A CA 1
ATOM 2480 C C . LEU A 1 311 ? 1.092 -5.173 -6.261 1.00 95.44 311 LEU A C 1
ATOM 2482 O O . LEU A 1 311 ? 0.869 -4.716 -5.144 1.00 95.44 311 LEU A O 1
ATOM 2486 N N . MET A 1 312 ? 0.115 -5.620 -7.054 1.00 94.44 312 MET A N 1
ATOM 2487 C CA . MET A 1 312 ? -1.300 -5.602 -6.666 1.00 94.44 312 MET A CA 1
ATOM 2488 C C . MET A 1 312 ? -1.563 -6.483 -5.438 1.00 94.44 312 MET A C 1
ATOM 2490 O O . MET A 1 312 ? -2.253 -6.059 -4.515 1.00 94.44 312 MET A O 1
ATOM 2494 N N . GLN A 1 313 ? -0.967 -7.679 -5.382 1.00 93.44 313 GLN A N 1
ATOM 2495 C CA . GLN A 1 313 ? -1.076 -8.555 -4.211 1.00 93.44 313 GLN A CA 1
ATOM 2496 C C . GLN A 1 313 ? -0.421 -7.930 -2.968 1.00 93.44 313 GLN A C 1
ATOM 2498 O O . GLN A 1 313 ? -0.992 -7.977 -1.880 1.00 93.44 313 GLN A O 1
ATOM 2503 N N . GLN A 1 314 ? 0.749 -7.294 -3.114 1.00 93.69 314 GLN A N 1
ATOM 2504 C CA . GLN A 1 314 ? 1.399 -6.567 -2.015 1.00 93.69 314 GLN A CA 1
ATOM 2505 C C . GLN A 1 314 ? 0.552 -5.392 -1.513 1.00 93.69 314 GLN A C 1
ATOM 2507 O O . GLN A 1 314 ? 0.436 -5.206 -0.303 1.00 93.69 314 GLN A O 1
ATOM 2512 N N . GLN A 1 315 ? -0.064 -4.623 -2.416 1.00 93.44 315 GLN A N 1
ATOM 2513 C CA . GLN A 1 315 ? -0.976 -3.536 -2.051 1.00 93.44 315 GLN A CA 1
ATOM 2514 C C . GLN A 1 315 ? -2.184 -4.052 -1.265 1.00 93.44 315 GLN A C 1
ATOM 2516 O O . GLN A 1 315 ? -2.593 -3.416 -0.296 1.00 93.44 315 GLN A O 1
ATOM 2521 N N . GLU A 1 316 ? -2.733 -5.212 -1.629 1.00 92.44 316 GLU A N 1
ATOM 2522 C CA . GLU A 1 316 ? -3.859 -5.795 -0.897 1.00 92.44 316 GLU A CA 1
ATOM 2523 C C . GLU A 1 316 ? -3.458 -6.251 0.516 1.00 92.44 316 GLU A C 1
ATOM 2525 O O . GLU A 1 316 ? -4.170 -5.986 1.487 1.00 92.44 316 GLU A O 1
ATOM 2530 N N . VAL A 1 317 ? -2.261 -6.829 0.676 1.00 92.44 317 VAL A N 1
ATOM 2531 C CA . VAL A 1 317 ? -1.694 -7.132 2.003 1.00 92.44 317 VAL A CA 1
ATOM 2532 C C . VAL A 1 317 ? -1.481 -5.853 2.827 1.00 92.44 317 VAL A C 1
ATOM 2534 O O . VAL A 1 317 ? -1.823 -5.823 4.009 1.00 92.44 317 VAL A O 1
ATOM 2537 N N . GLN A 1 318 ? -0.967 -4.778 2.221 1.00 91.94 318 GLN A N 1
ATOM 2538 C CA . GLN A 1 318 ? -0.772 -3.486 2.897 1.00 91.94 318 GLN A CA 1
ATOM 2539 C C . GLN A 1 318 ? -2.096 -2.841 3.324 1.00 91.94 318 GLN A C 1
ATOM 2541 O O . GLN A 1 318 ? -2.185 -2.283 4.415 1.00 91.94 318 GLN A O 1
ATOM 2546 N N . ARG A 1 319 ? -3.153 -2.949 2.509 1.00 91.12 319 ARG A N 1
ATOM 2547 C CA . ARG A 1 319 ? -4.501 -2.497 2.890 1.00 91.12 319 ARG A CA 1
ATOM 2548 C C . ARG A 1 319 ? -5.022 -3.250 4.109 1.00 91.12 319 ARG A C 1
ATOM 2550 O O . ARG A 1 319 ? -5.611 -2.634 4.993 1.00 91.12 319 ARG A O 1
ATOM 2557 N N . CYS A 1 320 ? -4.787 -4.560 4.185 1.00 90.62 320 CYS A N 1
ATOM 2558 C CA . CYS A 1 320 ? -5.135 -5.347 5.369 1.00 90.62 320 CYS A CA 1
ATOM 2559 C C . CYS A 1 320 ? -4.372 -4.876 6.609 1.00 90.62 320 CYS A C 1
ATOM 2561 O O . CYS A 1 320 ? -4.968 -4.736 7.674 1.00 90.62 320 CYS A O 1
ATOM 2563 N N . GLU A 1 321 ? -3.072 -4.612 6.467 1.00 91.62 321 GLU A N 1
ATOM 2564 C CA . GLU A 1 321 ? -2.221 -4.078 7.535 1.00 91.62 321 GLU A CA 1
ATOM 2565 C C . GLU A 1 321 ? -2.732 -2.740 8.069 1.00 91.62 321 GLU A C 1
ATOM 2567 O O . GLU A 1 321 ? -3.019 -2.645 9.259 1.00 91.62 321 GLU A O 1
ATOM 2572 N N . ALA A 1 322 ? -2.982 -1.765 7.194 1.00 91.25 322 ALA A N 1
ATOM 2573 C CA . ALA A 1 322 ? -3.522 -0.465 7.589 1.00 91.25 322 ALA A CA 1
ATOM 2574 C C . ALA A 1 322 ? -4.877 -0.578 8.317 1.00 91.25 322 ALA A C 1
ATOM 2576 O O . ALA A 1 322 ? -5.158 0.159 9.263 1.00 91.25 322 ALA A O 1
ATOM 2577 N N . ARG A 1 323 ? -5.733 -1.530 7.917 1.00 89.62 323 ARG A N 1
ATOM 2578 C CA . ARG A 1 323 ? -7.010 -1.786 8.605 1.00 89.62 323 ARG A CA 1
ATOM 2579 C C . ARG A 1 323 ? -6.813 -2.412 9.989 1.00 89.62 323 ARG A C 1
ATOM 2581 O O . ARG A 1 323 ? -7.536 -2.047 10.915 1.00 89.62 323 ARG A O 1
ATOM 2588 N N . MET A 1 324 ? -5.844 -3.317 10.156 1.00 91.06 324 MET A N 1
ATOM 2589 C CA . MET A 1 324 ? -5.483 -3.849 11.479 1.00 91.06 324 MET A CA 1
ATOM 2590 C C . MET A 1 324 ? -4.910 -2.760 12.387 1.00 91.06 324 MET A C 1
ATOM 2592 O O . MET A 1 324 ? -5.313 -2.675 13.544 1.00 91.06 324 MET A O 1
ATOM 2596 N N . GLU A 1 325 ? -4.046 -1.890 11.861 1.00 92.38 325 GLU A N 1
ATOM 2597 C CA . GLU A 1 325 ? -3.529 -0.725 12.590 1.00 92.38 325 GLU A CA 1
ATOM 2598 C C . GLU A 1 325 ? -4.660 0.220 13.018 1.00 92.38 325 GLU A C 1
ATOM 2600 O O . GLU A 1 325 ? -4.646 0.735 14.132 1.00 92.38 325 GLU A O 1
ATOM 2605 N N . ALA A 1 326 ? -5.694 0.398 12.189 1.00 91.62 326 ALA A N 1
ATOM 2606 C CA . ALA A 1 326 ? -6.864 1.191 12.561 1.00 91.62 326 ALA A CA 1
ATOM 2607 C C . ALA A 1 326 ? -7.675 0.560 13.711 1.00 91.62 326 ALA A C 1
ATOM 2609 O O . ALA A 1 326 ? -8.162 1.277 14.588 1.00 91.62 326 ALA A O 1
ATOM 2610 N N . VAL A 1 327 ? -7.809 -0.775 13.741 1.00 92.69 327 VAL A N 1
ATOM 2611 C CA . VAL A 1 327 ? -8.423 -1.499 14.875 1.00 92.69 327 VAL A CA 1
ATOM 2612 C C . VAL A 1 327 ? -7.579 -1.308 16.134 1.00 92.69 327 VAL A C 1
ATOM 2614 O O . VAL A 1 327 ? -8.116 -1.022 17.204 1.00 92.69 327 VAL A O 1
ATOM 2617 N N . GLU A 1 328 ? -6.257 -1.426 16.012 1.00 93.81 328 GLU A N 1
ATOM 2618 C CA . GLU A 1 328 ? -5.331 -1.209 17.121 1.00 93.81 328 GLU A CA 1
ATOM 2619 C C . GLU A 1 328 ? -5.367 0.240 17.632 1.00 93.81 328 GLU A C 1
ATOM 2621 O O . GLU A 1 328 ? -5.368 0.457 18.842 1.00 93.81 328 GLU A O 1
ATOM 2626 N N . GLY A 1 329 ? -5.499 1.229 16.746 1.00 93.44 329 GLY A N 1
ATOM 2627 C CA . GLY A 1 329 ? -5.681 2.633 17.114 1.00 93.44 329 GLY A CA 1
ATOM 2628 C C . GLY A 1 329 ? -6.929 2.856 17.973 1.00 93.44 329 GLY A C 1
ATOM 2629 O O . GLY A 1 329 ? -6.842 3.485 19.028 1.00 93.44 329 GLY A O 1
ATOM 2630 N N . LYS A 1 330 ? -8.073 2.272 17.586 1.00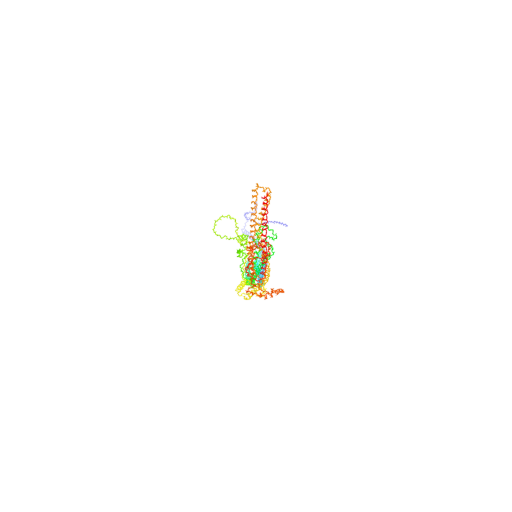 93.12 330 LYS A N 1
ATOM 2631 C CA . LYS A 1 330 ? -9.303 2.321 18.400 1.00 93.12 330 LYS A CA 1
ATOM 2632 C C . LYS A 1 330 ? -9.167 1.550 19.713 1.00 93.12 330 LYS A C 1
ATOM 2634 O O . LYS A 1 330 ? -9.683 1.990 20.735 1.00 93.12 330 LYS A O 1
ATOM 2639 N N . LEU A 1 331 ? -8.434 0.438 19.733 1.00 94.75 331 LEU A N 1
ATOM 2640 C CA . LEU A 1 331 ? -8.121 -0.272 20.974 1.00 94.75 331 LEU A CA 1
ATOM 2641 C C . LEU A 1 331 ? -7.293 0.599 21.935 1.00 94.75 331 LEU A C 1
ATOM 2643 O O . LEU A 1 331 ? -7.600 0.648 23.124 1.00 94.75 331 LEU A O 1
ATOM 2647 N N . VAL A 1 332 ? -6.276 1.307 21.437 1.00 94.00 332 VAL A N 1
ATOM 2648 C CA . VAL A 1 332 ? -5.478 2.242 22.246 1.00 94.00 332 VAL A CA 1
ATOM 2649 C C . VAL A 1 332 ? -6.344 3.395 22.761 1.00 94.00 332 VAL A C 1
ATOM 2651 O O . VAL A 1 332 ? -6.225 3.773 23.927 1.00 94.00 332 VAL A O 1
ATOM 2654 N N . GLU A 1 333 ? -7.256 3.916 21.934 1.00 92.38 333 GLU A N 1
ATOM 2655 C CA . GLU A 1 333 ? -8.257 4.903 22.354 1.00 92.38 333 GLU A CA 1
ATOM 2656 C C . GLU A 1 333 ? -9.117 4.363 23.511 1.00 92.38 333 GLU A C 1
ATOM 2658 O O . GLU A 1 333 ? -9.222 5.015 24.552 1.00 92.38 333 GLU A O 1
ATOM 2663 N N . LEU A 1 334 ? -9.648 3.140 23.389 1.00 94.06 334 LEU A N 1
ATOM 2664 C CA . LEU A 1 334 ? -10.437 2.479 24.435 1.00 94.06 334 LEU A CA 1
ATOM 2665 C C . LEU A 1 334 ? -9.642 2.310 25.739 1.00 94.06 334 LEU A C 1
ATOM 2667 O O . LEU A 1 334 ? -10.157 2.583 26.826 1.00 94.06 334 LEU A O 1
ATOM 2671 N N . GLU A 1 335 ? -8.384 1.871 25.650 1.00 91.75 335 GLU A N 1
ATOM 2672 C CA . GLU A 1 335 ? -7.496 1.728 26.807 1.00 91.75 335 GLU A CA 1
ATOM 2673 C C . GLU A 1 335 ? -7.217 3.083 27.479 1.00 91.75 335 GLU A C 1
ATOM 2675 O O . GLU A 1 335 ? -7.245 3.168 28.711 1.00 91.75 335 GLU A O 1
ATOM 2680 N N . GLY A 1 336 ? -7.021 4.144 26.689 1.00 89.06 336 GLY A N 1
ATOM 2681 C CA . GLY A 1 336 ? -6.856 5.517 27.168 1.00 89.06 336 GLY A CA 1
ATOM 2682 C C . GLY A 1 336 ? -8.092 6.043 27.900 1.00 89.06 336 GLY A C 1
ATOM 2683 O O . GLY A 1 336 ? -7.971 6.550 29.020 1.00 89.06 336 GLY A O 1
ATOM 2684 N N . LEU A 1 337 ? -9.283 5.838 27.322 1.00 90.06 337 LEU A N 1
ATOM 2685 C CA . LEU A 1 337 ? -10.567 6.178 27.945 1.00 90.06 337 LEU A CA 1
ATOM 2686 C C . LEU A 1 337 ? -10.761 5.436 29.279 1.00 90.06 337 LEU A C 1
ATOM 2688 O O . LEU A 1 337 ? -11.195 6.033 30.263 1.00 90.06 337 LEU A O 1
ATOM 2692 N N . CYS A 1 338 ? -10.387 4.154 29.352 1.00 88.50 338 CYS A N 1
ATOM 2693 C CA . CYS A 1 338 ? -10.478 3.365 30.585 1.00 88.50 338 CYS A CA 1
ATOM 2694 C C . CYS A 1 338 ? -9.484 3.808 31.670 1.00 88.50 338 CYS A C 1
ATOM 2696 O O . CYS A 1 338 ? -9.790 3.712 32.858 1.00 88.50 338 CYS A O 1
ATOM 2698 N N . ALA A 1 339 ? -8.285 4.254 31.283 1.00 83.12 339 ALA A N 1
ATOM 2699 C CA . ALA A 1 339 ? -7.243 4.688 32.214 1.00 83.12 339 ALA A CA 1
ATOM 2700 C C . ALA A 1 339 ? -7.497 6.087 32.806 1.00 83.12 339 ALA A C 1
ATOM 2702 O O . ALA A 1 339 ? -6.760 6.511 33.697 1.00 83.12 339 ALA A O 1
ATOM 2703 N N . GLY A 1 340 ? -8.506 6.814 32.311 1.00 66.62 340 GLY A N 1
ATOM 2704 C CA . GLY A 1 340 ? -8.709 8.224 32.644 1.00 66.62 340 GLY A CA 1
ATOM 2705 C C . GLY A 1 340 ? -7.586 9.118 32.108 1.00 66.62 340 GLY A C 1
ATOM 2706 O O . GLY A 1 340 ? -7.348 10.196 32.651 1.00 66.62 340 GLY A O 1
ATOM 2707 N N . ALA A 1 341 ? -6.860 8.660 31.081 1.00 43.50 341 ALA A N 1
ATOM 2708 C CA . ALA A 1 341 ? -5.829 9.455 30.436 1.00 43.50 341 ALA A CA 1
ATOM 2709 C C . ALA A 1 341 ? -6.501 10.574 29.621 1.00 43.50 341 ALA A C 1
ATOM 2711 O O . ALA A 1 341 ? -7.448 10.293 28.882 1.00 43.50 341 ALA A O 1
ATOM 2712 N N . PRO A 1 342 ? -6.029 11.831 29.710 1.00 39.59 342 PRO A N 1
ATOM 2713 C CA . PRO A 1 342 ? -6.458 12.861 28.782 1.00 39.59 342 PRO A CA 1
ATOM 2714 C C . PRO A 1 342 ? -5.952 12.465 27.391 1.00 39.59 342 PRO A C 1
ATOM 2716 O O . PRO A 1 342 ? -4.766 12.591 27.086 1.00 39.59 342 PRO A O 1
ATOM 2719 N N . LEU A 1 343 ? -6.844 11.932 26.554 1.00 38.78 343 LEU A N 1
ATOM 2720 C CA . LEU A 1 343 ? -6.627 11.863 25.113 1.00 38.78 343 LEU A CA 1
ATOM 2721 C C . LEU A 1 343 ? -6.519 13.314 24.638 1.00 38.78 343 LEU A C 1
ATOM 2723 O O . LEU A 1 343 ? -7.513 14.026 24.558 1.00 38.78 343 LEU A O 1
ATOM 2727 N N . SER A 1 344 ? -5.284 13.772 24.449 1.00 32.47 344 SER A N 1
ATOM 2728 C CA . SER A 1 344 ? -4.947 15.150 24.111 1.00 32.47 344 SER A CA 1
ATOM 2729 C C . SER A 1 344 ? -5.616 15.593 22.808 1.00 32.47 344 SER A C 1
ATOM 2731 O O . SER A 1 344 ? -5.074 15.362 21.732 1.00 32.47 344 SER A O 1
ATOM 2733 N N . LEU A 1 345 ? -6.714 16.331 22.948 1.00 35.47 345 LEU A N 1
ATOM 2734 C CA . LEU A 1 345 ? -7.018 17.563 22.222 1.00 35.47 345 LEU A CA 1
ATOM 2735 C C . LEU A 1 345 ? -7.662 18.512 23.247 1.00 35.47 345 LEU A C 1
ATOM 2737 O O . LEU A 1 345 ? -8.876 18.605 23.362 1.00 35.47 345 LEU A O 1
ATOM 2741 N N . SER A 1 346 ? -6.792 19.180 24.011 1.00 32.56 346 SER A N 1
ATOM 2742 C CA . SER A 1 346 ? -7.083 20.132 25.096 1.00 32.56 346 SER A CA 1
ATOM 2743 C C . SER A 1 346 ? -7.727 19.547 26.366 1.00 32.56 346 SER A C 1
ATOM 2745 O O . SER A 1 346 ? -8.546 18.644 26.319 1.00 32.56 346 SER A O 1
ATOM 2747 N N . GLU A 1 347 ? -7.311 20.092 27.508 1.00 34.62 347 GLU A N 1
ATOM 2748 C CA . GLU A 1 347 ? -7.895 19.913 28.846 1.00 34.62 347 GLU A CA 1
ATOM 2749 C C . GLU A 1 347 ? -7.524 18.622 29.619 1.00 34.62 347 GLU A C 1
ATOM 2751 O O . GLU A 1 347 ? -7.997 17.504 29.423 1.00 34.62 347 GLU A O 1
ATOM 2756 N N . SER A 1 348 ? -6.605 18.821 30.571 1.00 29.52 348 SER A N 1
ATOM 2757 C CA . SER A 1 348 ? -6.188 17.863 31.592 1.00 29.52 348 SER A CA 1
ATOM 2758 C C . SER A 1 348 ? -7.166 17.916 32.768 1.00 29.52 348 SER A C 1
ATOM 2760 O O . SER A 1 348 ? -7.066 18.811 33.604 1.00 29.52 348 SER A O 1
ATOM 2762 N N . TYR A 1 349 ? -8.024 16.908 32.918 1.00 40.53 349 TYR A N 1
ATOM 2763 C CA . TYR A 1 349 ? -8.867 16.743 34.105 1.00 40.53 349 TYR A CA 1
ATOM 2764 C C . TYR A 1 349 ? -8.064 16.231 35.316 1.00 40.53 349 TYR A C 1
ATOM 2766 O O . TYR A 1 349 ? -8.186 15.084 35.746 1.00 40.53 349 TYR A O 1
ATOM 2774 N N . LYS A 1 350 ? -7.214 17.088 35.889 1.00 33.75 350 LYS A N 1
ATOM 2775 C CA . LYS A 1 350 ? -6.645 16.888 37.228 1.00 33.75 350 LYS A CA 1
ATOM 2776 C C . LYS A 1 350 ? -7.342 17.835 38.197 1.00 33.75 350 LYS A C 1
ATOM 2778 O O . LYS A 1 350 ? -7.186 19.039 38.082 1.00 33.75 350 LYS A O 1
ATOM 2783 N N . SER A 1 351 ? -8.039 17.265 39.183 1.00 39.62 351 SER A N 1
ATOM 2784 C CA . SER A 1 351 ? -8.557 17.964 40.371 1.00 39.62 351 SER A CA 1
ATOM 2785 C C . SER A 1 351 ? -9.354 19.241 40.057 1.00 39.62 351 SER A C 1
ATOM 2787 O O . SER A 1 351 ? -8.963 20.336 40.454 1.00 39.62 351 SER A O 1
ATOM 2789 N N . ILE A 1 352 ? -10.474 19.082 39.353 1.00 41.84 352 ILE A N 1
ATOM 2790 C CA . ILE A 1 352 ? -11.369 20.179 38.965 1.00 41.84 352 ILE A CA 1
ATOM 2791 C C . ILE A 1 352 ? -11.979 20.813 40.222 1.00 41.84 352 ILE A C 1
ATOM 2793 O O . ILE A 1 352 ? -12.571 20.114 41.054 1.00 41.84 352 ILE A O 1
ATOM 2797 N N . ARG A 1 353 ? -11.824 22.131 40.370 1.00 41.75 353 ARG A N 1
ATOM 2798 C CA . ARG A 1 353 ? -12.588 22.924 41.337 1.00 41.75 353 ARG A CA 1
ATOM 2799 C C . ARG A 1 353 ? -14.020 23.018 40.811 1.00 41.75 353 ARG A C 1
ATOM 2801 O O . ARG A 1 353 ? -14.221 23.408 39.675 1.00 41.75 353 ARG A O 1
ATOM 2808 N N . LEU A 1 354 ? -14.995 22.642 41.637 1.00 48.91 354 LEU A N 1
ATOM 2809 C CA . LEU A 1 354 ? -16.444 22.596 41.353 1.00 48.91 354 LEU A CA 1
ATOM 2810 C C . LEU A 1 354 ? -17.084 23.989 41.112 1.00 48.91 354 LEU A C 1
ATOM 2812 O O . LEU A 1 354 ? -18.250 24.196 41.448 1.00 48.91 354 LEU A O 1
ATOM 2816 N N . GLU A 1 355 ? -16.311 24.964 40.639 1.00 52.97 355 GLU A N 1
ATOM 2817 C CA . GLU A 1 355 ? -16.676 26.383 40.611 1.00 52.97 355 GLU A CA 1
ATOM 2818 C C . GLU A 1 355 ? -16.918 26.922 39.192 1.00 52.97 355 GLU A C 1
ATOM 2820 O O . GLU A 1 355 ? -17.631 27.913 39.079 1.00 52.97 355 GLU A O 1
ATOM 2825 N N . ASP A 1 356 ? -16.436 26.252 38.136 1.00 66.19 356 ASP A N 1
ATOM 2826 C CA . ASP A 1 356 ? -16.674 26.656 36.741 1.00 66.19 356 ASP A CA 1
ATOM 2827 C C . ASP A 1 356 ? -17.898 25.931 36.147 1.00 66.19 356 ASP A C 1
ATOM 2829 O O . ASP A 1 356 ? -17.861 24.729 35.871 1.00 66.19 356 ASP A O 1
ATOM 2833 N N . GLU A 1 357 ? -18.997 26.666 35.948 1.00 69.69 357 GLU A N 1
ATOM 2834 C CA . GLU A 1 357 ? -20.260 26.147 35.389 1.00 69.69 357 GLU A CA 1
ATOM 2835 C C . GLU A 1 357 ? -20.082 25.623 33.950 1.00 69.69 357 GLU A C 1
ATOM 2837 O O . GLU A 1 357 ? -20.600 24.556 33.617 1.00 69.69 357 GLU A O 1
ATOM 2842 N N . GLU A 1 358 ? -19.245 26.285 33.142 1.00 74.94 358 GLU A N 1
ATOM 2843 C CA . GLU A 1 358 ? -18.931 25.880 31.762 1.00 74.94 358 GLU A CA 1
ATOM 2844 C C . GLU A 1 358 ? -18.223 24.510 31.680 1.00 74.94 358 GLU A C 1
ATOM 2846 O O . GLU A 1 358 ? -18.486 23.711 30.777 1.00 74.94 358 GLU A O 1
ATOM 2851 N N . GLU A 1 359 ? -17.318 24.196 32.617 1.00 72.62 359 GLU A N 1
ATOM 2852 C CA . GLU A 1 359 ? -16.623 22.899 32.632 1.00 72.62 359 GLU A CA 1
ATOM 2853 C C . GLU A 1 359 ? -17.557 21.751 33.040 1.00 72.62 359 GLU A C 1
ATOM 2855 O O . GLU A 1 359 ? -17.425 20.625 32.542 1.00 72.62 359 GLU A O 1
ATOM 2860 N N . GLU A 1 360 ? -18.515 22.019 33.931 1.00 77.94 360 GLU A N 1
ATOM 2861 C CA . GLU A 1 360 ? -19.506 21.027 34.343 1.00 77.94 360 GLU A CA 1
ATOM 2862 C C . GLU A 1 360 ? -20.528 20.769 33.225 1.00 77.94 360 GLU A C 1
ATOM 2864 O O . GLU A 1 360 ? -20.867 19.610 32.978 1.00 77.94 360 GLU A O 1
ATOM 2869 N N . GLU A 1 361 ? -20.944 21.794 32.474 1.00 78.44 361 GLU A N 1
ATOM 2870 C CA . GLU A 1 361 ? -21.764 21.617 31.268 1.00 78.44 361 GLU A CA 1
ATOM 2871 C C . GLU A 1 361 ? -21.070 20.722 30.233 1.00 78.44 361 GLU A C 1
ATOM 2873 O O . GLU A 1 361 ? -21.655 19.724 29.793 1.00 78.44 361 GLU A O 1
ATOM 2878 N N . LYS A 1 362 ? -19.789 20.979 29.928 1.00 79.31 362 LYS A N 1
ATOM 2879 C CA . LYS A 1 362 ? -18.979 20.117 29.044 1.00 79.31 362 LYS A CA 1
ATOM 2880 C C . LYS A 1 362 ? -18.911 18.670 29.547 1.00 79.31 362 LYS A C 1
ATOM 2882 O O . LYS A 1 362 ? -19.059 17.727 28.765 1.00 79.31 362 LYS A O 1
ATOM 2887 N N . TYR A 1 363 ? -18.722 18.467 30.855 1.00 83.00 363 TYR A N 1
ATOM 2888 C CA . TYR A 1 363 ? -18.687 17.130 31.463 1.00 83.00 363 TYR A CA 1
ATOM 2889 C C . TYR A 1 363 ? -20.023 16.378 31.313 1.00 83.00 363 TYR A C 1
ATOM 2891 O O . TYR A 1 363 ? -20.047 15.153 31.134 1.00 83.00 363 TYR A O 1
ATOM 2899 N N . GLN A 1 364 ? -21.147 17.097 31.363 1.00 83.38 364 GLN A N 1
ATOM 2900 C CA . GLN A 1 364 ? -22.481 16.522 31.189 1.00 83.38 364 GLN A CA 1
ATOM 2901 C C . GLN A 1 364 ? -22.841 16.286 29.711 1.00 83.38 364 GLN A C 1
ATOM 2903 O O . GLN A 1 364 ? -23.549 15.316 29.429 1.00 83.38 364 GLN A O 1
ATOM 2908 N N . GLN A 1 365 ? -22.352 17.112 28.781 1.00 82.62 365 GLN A N 1
ATOM 2909 C CA . GLN A 1 365 ? -22.584 16.986 27.332 1.00 82.62 365 GLN A CA 1
ATOM 2910 C C . GLN A 1 365 ? -21.675 15.944 26.654 1.00 82.62 365 GLN A C 1
ATOM 2912 O O . GLN A 1 365 ? -22.076 15.334 25.666 1.00 82.62 365 GLN A O 1
ATOM 2917 N N . SER A 1 366 ? -20.489 15.659 27.209 1.00 84.25 366 SER A N 1
ATOM 2918 C CA . SER A 1 366 ? -19.552 14.656 26.670 1.00 84.25 366 SER A CA 1
ATOM 2919 C C . SER A 1 366 ? -19.268 13.506 27.655 1.00 84.25 366 SER A C 1
ATOM 2921 O O . SER A 1 366 ? -18.153 13.369 28.172 1.00 84.25 366 SER A O 1
ATOM 2923 N N . PRO A 1 367 ? -20.266 12.646 27.955 1.00 88.19 367 PRO A N 1
ATOM 2924 C CA . PRO A 1 367 ? -20.082 11.539 28.884 1.00 88.19 367 PRO A CA 1
ATOM 2925 C C . PRO A 1 367 ? -19.002 10.559 28.424 1.00 88.19 367 PRO A C 1
ATOM 2927 O O . PRO A 1 367 ? -19.051 10.021 27.315 1.00 88.19 367 PRO A O 1
ATOM 2930 N N . LEU A 1 368 ? -18.087 10.222 29.337 1.00 89.88 368 LEU A N 1
ATOM 2931 C CA . LEU A 1 368 ? -17.133 9.131 29.138 1.00 89.88 368 LEU A CA 1
ATOM 2932 C C . LEU A 1 368 ? -17.856 7.805 28.856 1.00 89.88 368 LEU A C 1
ATOM 2934 O O . LEU A 1 368 ? -17.383 7.027 28.031 1.00 89.88 368 LEU A O 1
ATOM 2938 N N . SER A 1 369 ? -19.002 7.553 29.499 1.00 90.88 369 SER A N 1
ATOM 2939 C CA . SER A 1 369 ? -19.809 6.355 29.257 1.00 90.88 369 SER A CA 1
ATOM 2940 C C . SER A 1 369 ? -20.218 6.227 27.784 1.00 90.88 369 SER A C 1
ATOM 2942 O O . SER A 1 369 ? -19.971 5.192 27.170 1.00 90.88 369 SER A O 1
ATOM 2944 N N . LEU A 1 370 ? -20.749 7.290 27.178 1.00 90.81 370 LEU A N 1
ATOM 2945 C CA . LEU A 1 370 ? -21.150 7.282 25.770 1.00 90.81 370 LEU A CA 1
ATOM 2946 C C . LEU A 1 370 ? -19.948 7.172 24.825 1.00 90.81 370 LEU A C 1
ATOM 2948 O O . LEU A 1 370 ? -19.989 6.394 23.875 1.00 90.81 370 LEU A O 1
ATOM 2952 N N . ARG A 1 371 ? -18.849 7.883 25.111 1.00 90.88 371 ARG A N 1
ATOM 2953 C CA . ARG A 1 371 ? -17.603 7.772 24.330 1.00 90.88 371 ARG A CA 1
ATOM 2954 C C . ARG A 1 371 ? -17.055 6.343 24.320 1.00 90.88 371 ARG A C 1
ATOM 2956 O O . ARG A 1 371 ? -16.614 5.866 23.278 1.00 90.88 371 ARG A O 1
ATOM 2963 N N . LEU A 1 372 ? -17.121 5.642 25.457 1.00 93.19 372 LEU A N 1
ATOM 2964 C CA . LEU A 1 372 ? -16.753 4.227 25.549 1.00 93.19 372 LEU A CA 1
ATOM 2965 C C . LEU A 1 372 ? -17.653 3.349 24.665 1.00 93.19 372 LEU A C 1
ATOM 2967 O O . LEU A 1 372 ? -17.130 2.471 23.984 1.00 93.19 372 LEU A O 1
ATOM 2971 N N . LEU A 1 373 ? -18.970 3.590 24.630 1.00 93.19 373 LEU A N 1
ATOM 2972 C CA . LEU A 1 373 ? -19.891 2.840 23.763 1.00 93.19 373 LEU A CA 1
ATOM 2973 C C . LEU A 1 373 ? -19.615 3.077 22.273 1.00 93.19 373 LEU A C 1
ATOM 2975 O O . LEU A 1 373 ? -19.542 2.111 21.521 1.00 93.19 373 LEU A O 1
ATOM 2979 N N . VAL A 1 374 ? -19.404 4.330 21.855 1.00 91.62 374 VAL A N 1
ATOM 2980 C CA . VAL A 1 374 ? -19.072 4.674 20.458 1.00 91.62 374 VAL A CA 1
ATOM 2981 C C . VAL A 1 374 ? -17.746 4.029 20.037 1.00 91.62 374 VAL A C 1
ATOM 2983 O O . VAL A 1 374 ? -17.645 3.441 18.959 1.00 91.62 374 VAL A O 1
ATOM 2986 N N . CYS A 1 375 ? -16.731 4.074 20.905 1.00 93.00 375 CYS A N 1
ATOM 2987 C CA . CYS A 1 375 ? -15.441 3.434 20.648 1.00 93.00 375 CYS A CA 1
ATOM 2988 C C . CYS A 1 375 ? -15.581 1.904 20.528 1.00 93.00 375 CYS A C 1
ATOM 2990 O O . CYS A 1 375 ? -15.064 1.303 19.584 1.00 93.00 375 CYS A O 1
ATOM 2992 N N . LEU A 1 376 ? -16.339 1.273 21.434 1.00 94.38 376 LEU A N 1
ATOM 2993 C CA . LEU A 1 376 ? -16.639 -0.161 21.382 1.00 94.38 376 LEU A CA 1
ATOM 2994 C C . LEU A 1 376 ? -17.420 -0.554 20.129 1.00 94.38 376 LEU A C 1
ATOM 2996 O O . LEU A 1 376 ? -17.135 -1.600 19.555 1.00 94.38 376 LEU A O 1
ATOM 3000 N N . GLU A 1 377 ? -18.370 0.265 19.683 1.00 92.44 377 GLU A N 1
ATOM 3001 C CA . GLU A 1 377 ? -19.103 0.023 18.442 1.00 92.44 377 GLU A CA 1
ATOM 3002 C C . GLU A 1 377 ? -18.177 0.082 17.216 1.00 92.44 377 GLU A C 1
ATOM 3004 O O . GLU A 1 377 ? -18.262 -0.775 16.333 1.00 92.44 377 GLU A O 1
ATOM 3009 N N . SER A 1 378 ? -17.241 1.035 17.182 1.00 91.94 378 SER A N 1
ATOM 3010 C CA . SER A 1 378 ? -16.237 1.117 16.114 1.00 91.94 378 SER A CA 1
ATOM 3011 C C . SER A 1 378 ? -15.329 -0.119 16.094 1.00 91.94 378 SER A C 1
ATOM 3013 O O . SER A 1 378 ? -15.105 -0.712 15.035 1.00 91.94 378 SER A O 1
ATOM 3015 N N . ILE A 1 379 ? -14.851 -0.559 17.267 1.00 93.69 379 ILE A N 1
ATOM 3016 C CA . ILE A 1 379 ? -14.059 -1.793 17.408 1.00 93.69 379 ILE A CA 1
ATOM 3017 C C . ILE A 1 379 ? -14.877 -3.002 16.952 1.00 93.69 379 ILE A C 1
ATOM 3019 O O . ILE A 1 379 ? -14.397 -3.779 16.129 1.00 93.69 379 ILE A O 1
ATOM 3023 N N . ARG A 1 380 ? -16.122 -3.133 17.430 1.00 92.50 380 ARG A N 1
ATOM 3024 C CA . ARG A 1 380 ? -17.056 -4.211 17.072 1.00 92.50 380 ARG A CA 1
ATOM 3025 C C . ARG A 1 380 ? -17.102 -4.414 15.563 1.00 92.50 380 ARG A C 1
ATOM 3027 O O . ARG A 1 380 ? -16.903 -5.526 15.078 1.00 92.50 380 ARG A O 1
ATOM 3034 N N . TRP A 1 381 ? -17.330 -3.330 14.833 1.00 90.50 381 TRP A N 1
ATOM 3035 C CA . TRP A 1 381 ? -17.507 -3.379 13.393 1.00 90.50 381 TRP A CA 1
ATOM 3036 C C . TRP A 1 381 ? -16.198 -3.687 12.656 1.00 90.50 381 TRP A C 1
ATOM 3038 O O . TRP A 1 381 ? -16.131 -4.625 11.860 1.00 90.50 381 TRP A O 1
ATOM 3048 N N . ARG A 1 382 ? -15.123 -2.947 12.965 1.00 92.00 382 ARG A N 1
ATOM 3049 C CA . ARG A 1 382 ? -13.813 -3.099 12.307 1.00 92.00 382 ARG A CA 1
ATOM 3050 C C . ARG A 1 382 ? -13.219 -4.489 12.529 1.00 92.00 382 ARG A C 1
ATOM 3052 O O . ARG A 1 382 ? -12.697 -5.094 11.593 1.00 92.00 382 ARG A O 1
ATOM 3059 N N . THR A 1 383 ? -13.308 -5.012 13.752 1.00 92.94 383 THR A N 1
ATOM 3060 C CA . THR A 1 383 ? -12.792 -6.344 14.078 1.00 92.94 383 THR A CA 1
ATOM 3061 C C . THR A 1 383 ? -13.602 -7.434 13.383 1.00 92.94 383 THR A C 1
ATOM 3063 O O . THR A 1 383 ? -12.997 -8.336 12.807 1.00 92.94 383 THR A O 1
ATOM 3066 N N . LEU A 1 384 ? -14.939 -7.348 13.363 1.00 92.06 384 LEU A N 1
ATOM 3067 C CA . LEU A 1 384 ? -15.764 -8.353 12.688 1.00 92.06 384 LEU A CA 1
ATOM 3068 C C . LEU A 1 384 ? -15.466 -8.424 11.186 1.00 92.06 384 LEU A C 1
ATOM 3070 O O . LEU A 1 384 ? -15.271 -9.518 10.657 1.00 92.06 384 LEU A O 1
ATOM 3074 N N . GLN A 1 385 ? -15.377 -7.276 10.514 1.00 90.06 385 GLN A N 1
ATOM 3075 C CA . GLN A 1 385 ? -15.068 -7.230 9.084 1.00 90.06 385 GLN A CA 1
ATOM 3076 C C . GLN A 1 385 ? -13.684 -7.803 8.774 1.00 90.06 385 GLN A C 1
ATOM 3078 O O . GLN A 1 385 ? -13.543 -8.618 7.866 1.00 90.06 385 GLN A O 1
ATOM 3083 N N . MET A 1 386 ? -12.665 -7.458 9.568 1.00 91.50 386 MET A N 1
ATOM 3084 C CA . MET A 1 386 ? -11.323 -8.012 9.376 1.00 91.50 386 MET A CA 1
ATOM 3085 C C . MET A 1 386 ? -11.288 -9.526 9.583 1.00 91.50 386 MET A C 1
ATOM 3087 O O . MET A 1 386 ? -10.691 -10.246 8.787 1.00 91.50 386 MET A O 1
ATOM 3091 N N . VAL A 1 387 ? -11.937 -10.042 10.625 1.00 91.94 387 VAL A N 1
ATOM 3092 C CA . VAL A 1 387 ? -11.928 -11.483 10.911 1.00 91.94 387 VAL A CA 1
ATOM 3093 C C . VAL A 1 387 ? -12.723 -12.270 9.854 1.00 91.94 387 VAL A C 1
ATOM 3095 O O . VAL A 1 387 ? -12.308 -13.370 9.493 1.00 91.94 387 VAL A O 1
ATOM 3098 N N . ARG A 1 388 ? -13.798 -11.697 9.290 1.00 91.19 388 ARG A N 1
ATOM 3099 C CA . ARG A 1 388 ? -14.513 -12.266 8.131 1.00 91.19 388 ARG A CA 1
ATOM 3100 C C . ARG A 1 388 ? -13.656 -12.263 6.866 1.00 91.19 388 ARG A C 1
ATOM 3102 O O . ARG A 1 388 ? -13.493 -13.308 6.250 1.00 91.19 388 ARG A O 1
ATOM 3109 N N . TYR A 1 389 ? -13.048 -11.125 6.529 1.00 92.19 389 TYR A N 1
ATOM 3110 C CA . TYR A 1 389 ? -12.205 -10.980 5.337 1.00 92.19 389 TYR A CA 1
ATOM 3111 C C . TYR A 1 389 ? -10.986 -11.914 5.357 1.00 92.19 389 TYR A C 1
ATOM 3113 O O . TYR A 1 389 ? -10.544 -12.405 4.321 1.00 92.19 389 TYR A O 1
ATOM 3121 N N . THR A 1 390 ? -10.451 -12.178 6.551 1.00 90.88 390 THR A N 1
ATOM 3122 C CA . THR A 1 390 ? -9.327 -13.101 6.778 1.00 90.88 390 THR A CA 1
ATOM 3123 C C . THR A 1 390 ? -9.745 -14.557 7.002 1.00 90.88 390 THR A C 1
ATOM 3125 O O . THR A 1 390 ? -8.882 -15.383 7.291 1.00 90.88 390 THR A O 1
ATOM 3128 N N . GLU A 1 391 ? -11.041 -14.872 6.895 1.00 89.38 391 GLU A N 1
ATOM 3129 C CA . GLU A 1 391 ? -11.609 -16.218 7.074 1.00 89.38 391 GLU A CA 1
ATOM 3130 C C . GLU A 1 391 ? -11.228 -16.868 8.421 1.00 89.38 391 GLU A C 1
ATOM 3132 O O . GLU A 1 391 ? -11.054 -18.078 8.541 1.00 89.38 391 GLU A O 1
ATOM 3137 N N . CYS A 1 392 ? -11.076 -16.049 9.464 1.00 88.62 392 CYS A N 1
ATOM 3138 C CA . CYS A 1 392 ? -10.664 -16.499 10.794 1.00 88.62 392 CYS A CA 1
ATOM 3139 C C . CYS A 1 392 ? -11.838 -16.715 11.757 1.00 88.62 392 CYS A C 1
ATOM 3141 O O . CYS A 1 392 ? -11.619 -17.178 12.877 1.00 88.62 392 CYS A O 1
ATOM 3143 N N . LEU A 1 393 ? -13.058 -16.357 11.351 1.00 90.44 393 LEU A N 1
ATOM 3144 C CA . LEU A 1 393 ? -14.259 -16.421 12.180 1.00 90.44 393 LEU A CA 1
ATOM 3145 C C . LEU A 1 393 ? -14.852 -17.837 12.159 1.00 90.44 393 LEU A C 1
ATOM 3147 O O . LEU A 1 393 ? -15.141 -18.352 11.083 1.00 90.44 393 LEU A O 1
ATOM 3151 N N . GLN A 1 394 ? -15.085 -18.437 13.329 1.00 86.62 394 GLN A N 1
ATOM 3152 C CA . GLN A 1 394 ? -15.863 -19.683 13.441 1.00 86.62 394 GLN A CA 1
ATOM 3153 C C . GLN A 1 394 ? -17.308 -19.443 13.901 1.00 86.62 394 GLN A C 1
ATOM 3155 O O . GLN A 1 394 ? -18.196 -20.236 13.593 1.00 86.62 394 GLN A O 1
ATOM 3160 N N . SER A 1 395 ? -17.550 -18.357 14.640 1.00 84.81 395 SER A N 1
ATOM 3161 C CA . SER A 1 395 ? -18.874 -18.017 15.165 1.00 84.81 395 SER A CA 1
ATOM 3162 C C . SER A 1 395 ? -19.735 -17.269 14.147 1.00 84.81 395 SER A C 1
ATOM 3164 O O . SER A 1 395 ? -19.269 -16.384 13.433 1.00 84.81 395 SER A O 1
ATOM 3166 N N . ASN A 1 396 ? -21.037 -17.527 14.150 1.00 84.94 396 ASN A N 1
ATOM 3167 C CA . ASN A 1 396 ? -22.023 -16.732 13.436 1.00 84.94 396 ASN A CA 1
ATOM 3168 C C . ASN A 1 396 ? -22.405 -15.496 14.265 1.00 84.94 396 ASN A C 1
ATOM 3170 O O . ASN A 1 396 ? -23.320 -15.531 15.090 1.00 84.94 396 ASN A O 1
ATOM 3174 N N . ILE A 1 397 ? -21.670 -14.405 14.052 1.00 85.88 397 ILE A N 1
ATOM 3175 C CA . ILE A 1 397 ? -21.949 -13.104 14.667 1.00 85.88 397 ILE A CA 1
ATOM 3176 C C . ILE A 1 397 ? -22.748 -12.257 13.678 1.00 85.88 397 ILE A C 1
ATOM 3178 O O . ILE A 1 397 ? -22.267 -11.968 12.580 1.00 85.88 397 ILE A O 1
ATOM 3182 N N . GLN A 1 398 ? -23.941 -11.827 14.083 1.00 80.62 398 GLN A N 1
ATOM 3183 C CA . GLN A 1 398 ? -24.774 -10.874 13.351 1.00 80.62 398 GLN A CA 1
ATOM 3184 C C . GLN A 1 398 ? -24.756 -9.529 14.077 1.00 80.62 398 GLN A C 1
ATOM 3186 O O . GLN A 1 398 ? -24.867 -9.479 15.300 1.00 80.62 398 GLN A O 1
ATOM 3191 N N . LEU A 1 399 ? -24.561 -8.443 13.328 1.00 82.06 399 LEU A N 1
ATOM 3192 C CA . LEU A 1 399 ? -24.569 -7.101 13.897 1.00 82.06 399 LEU A CA 1
ATOM 3193 C C . LEU A 1 399 ? -26.010 -6.613 13.996 1.00 82.06 399 LEU A C 1
ATOM 3195 O O . LEU A 1 399 ? -26.640 -6.332 12.982 1.00 82.06 399 LEU A O 1
ATOM 3199 N N . GLU A 1 400 ? -26.502 -6.497 15.222 1.00 79.25 400 GLU A N 1
ATOM 3200 C CA . GLU A 1 400 ? -27.735 -5.775 15.519 1.00 79.25 400 GLU A CA 1
ATOM 3201 C C . GLU A 1 400 ? -27.422 -4.292 15.754 1.00 79.25 400 GLU A C 1
ATOM 3203 O O . GLU A 1 400 ? -26.362 -3.927 16.297 1.00 79.25 400 GLU A O 1
ATOM 3208 N N . GLU A 1 401 ? -28.345 -3.428 15.330 1.00 82.06 401 GLU A N 1
ATOM 3209 C CA . GLU A 1 401 ? -28.284 -2.008 15.648 1.00 82.06 401 GLU A CA 1
ATOM 3210 C C . GLU A 1 401 ? -28.481 -1.828 17.155 1.00 82.06 401 GLU A C 1
ATOM 3212 O O . GLU A 1 401 ? -29.423 -2.356 17.745 1.00 82.06 401 GLU A O 1
ATOM 3217 N N . VAL A 1 402 ? -27.550 -1.117 17.791 1.00 85.94 402 VAL A N 1
ATOM 3218 C CA . VAL A 1 402 ? -27.581 -0.880 19.234 1.00 85.94 402 VAL A CA 1
ATOM 3219 C C . VAL A 1 402 ? -27.887 0.586 19.463 1.00 85.94 402 VAL A C 1
ATOM 3221 O O . VAL A 1 402 ? -27.138 1.465 19.041 1.00 85.94 402 VAL A O 1
ATOM 3224 N N . GLU A 1 403 ? -28.978 0.845 20.171 1.00 86.50 403 GLU A N 1
ATOM 3225 C CA . GLU A 1 403 ? -29.342 2.184 20.609 1.00 86.50 403 GLU A CA 1
ATOM 3226 C C . GLU A 1 403 ? -28.361 2.648 21.703 1.00 86.50 403 GLU A C 1
ATOM 3228 O O . GLU A 1 403 ? -28.413 2.204 22.851 1.00 86.50 403 GLU A O 1
ATOM 3233 N N . LEU A 1 404 ? -27.410 3.517 21.340 1.00 86.44 404 LEU A N 1
ATOM 3234 C CA . LEU A 1 404 ? -26.364 3.983 22.264 1.00 86.44 404 LEU A CA 1
ATOM 3235 C C . LEU A 1 404 ? -26.878 5.011 23.283 1.00 86.44 404 LEU A C 1
ATOM 3237 O O . LEU A 1 404 ? -26.362 5.080 24.397 1.00 86.44 404 LEU A O 1
ATOM 3241 N N . VAL A 1 405 ? -27.893 5.794 22.911 1.00 83.94 405 VAL A N 1
ATOM 3242 C CA . VAL A 1 405 ? -28.505 6.851 23.731 1.00 83.94 405 VAL A CA 1
ATOM 3243 C C . VAL A 1 405 ? -29.989 6.536 23.903 1.00 83.94 405 VAL A C 1
ATOM 3245 O O . VAL A 1 405 ? -30.631 6.265 22.895 1.00 83.94 405 VAL A O 1
ATOM 3248 N N . PRO A 1 406 ? -30.546 6.589 25.125 1.00 74.88 406 PRO A N 1
ATOM 3249 C CA . PRO A 1 406 ? -31.960 6.305 25.339 1.00 74.88 406 PRO A CA 1
ATOM 3250 C C . PRO A 1 406 ? -32.840 7.370 24.673 1.00 74.88 406 PRO A C 1
ATOM 3252 O O . PRO A 1 406 ? -32.666 8.563 24.922 1.00 74.88 406 PRO A O 1
ATOM 3255 N N . SER A 1 407 ? -33.798 6.937 23.854 1.00 61.72 407 SER A N 1
ATOM 3256 C CA . SER A 1 407 ? -34.757 7.804 23.156 1.00 61.72 407 SER A CA 1
ATOM 3257 C C . SER A 1 407 ? -35.770 8.501 24.077 1.00 61.72 407 SER A C 1
ATOM 3259 O O . SER A 1 407 ? -36.162 9.630 23.785 1.00 61.72 407 SER A O 1
ATOM 3261 N N . GLN A 1 408 ? -36.183 7.875 25.188 1.00 62.47 408 GLN A N 1
ATOM 3262 C CA . GLN A 1 408 ? -37.116 8.440 26.178 1.00 62.47 408 GLN A CA 1
ATOM 3263 C C . GLN A 1 408 ? -36.779 7.966 27.603 1.00 62.47 408 GLN A C 1
ATOM 3265 O O . GLN A 1 408 ? -36.265 6.863 27.796 1.00 62.47 408 GLN A O 1
ATOM 3270 N N . GLN A 1 409 ? -37.067 8.792 28.617 1.00 66.62 409 GLN A N 1
ATOM 3271 C CA . GLN A 1 409 ? -36.983 8.370 30.021 1.00 66.62 409 GLN A CA 1
ATOM 3272 C C . GLN A 1 409 ? -38.085 7.349 30.332 1.00 66.62 409 GLN A C 1
ATOM 3274 O O . GLN A 1 409 ? -39.211 7.481 29.849 1.00 66.62 409 GLN A O 1
ATOM 3279 N N . LEU A 1 410 ? -37.782 6.345 31.161 1.00 70.81 410 LEU A N 1
ATOM 3280 C CA . LEU A 1 410 ? -38.806 5.407 31.620 1.00 70.81 410 LEU A CA 1
ATOM 3281 C C . LEU A 1 410 ? -39.831 6.164 32.485 1.00 70.81 410 LEU A C 1
ATOM 3283 O O . LEU A 1 410 ? -39.418 6.973 33.326 1.00 70.81 410 LEU A O 1
ATOM 3287 N N . PRO A 1 411 ? -41.143 5.910 32.323 1.00 68.75 411 PRO A N 1
ATOM 3288 C CA . PRO A 1 411 ? -42.160 6.497 33.190 1.00 68.75 411 PRO A CA 1
ATOM 3289 C C . PRO A 1 411 ? -41.871 6.155 34.654 1.00 68.75 411 PRO A C 1
ATOM 3291 O O . PRO A 1 411 ? -41.558 5.000 34.955 1.00 68.75 411 PRO A O 1
ATOM 3294 N N . GLN A 1 412 ? -41.982 7.132 35.563 1.00 67.75 412 GLN A N 1
ATOM 3295 C CA . GLN A 1 412 ? -41.914 6.821 36.991 1.00 67.75 412 GLN A CA 1
ATOM 3296 C C . GLN A 1 412 ? -43.056 5.853 37.348 1.00 67.75 412 GLN A C 1
ATOM 3298 O O . GLN A 1 412 ? -44.192 6.102 36.945 1.00 67.75 412 GLN A O 1
ATOM 3303 N N . PRO A 1 413 ? -42.777 4.751 38.066 1.00 69.94 413 PRO A N 1
ATOM 3304 C CA . PRO A 1 413 ? -43.788 3.762 38.420 1.00 69.94 413 PRO A CA 1
ATOM 3305 C C . PRO A 1 413 ? -44.849 4.393 39.316 1.00 69.94 413 PRO A C 1
ATOM 3307 O O . PRO A 1 413 ? -44.488 5.029 40.301 1.00 69.94 413 PRO A O 1
ATOM 3310 N N . ASP A 1 414 ? -46.130 4.191 39.003 1.00 68.38 414 ASP A N 1
ATOM 3311 C CA . ASP A 1 414 ? -47.242 4.703 39.812 1.00 68.38 414 ASP A CA 1
ATOM 3312 C C . ASP A 1 414 ? -47.092 4.326 41.292 1.00 68.38 414 ASP A C 1
ATOM 3314 O O . ASP A 1 414 ? -46.485 3.305 41.629 1.00 68.38 414 ASP A O 1
ATOM 3318 N N . VAL A 1 415 ? -47.659 5.152 42.180 1.00 67.94 415 VAL A N 1
ATOM 3319 C CA . VAL A 1 415 ? -47.642 4.893 43.627 1.00 67.94 415 VAL A CA 1
ATOM 3320 C C . VAL A 1 415 ? -48.318 3.541 43.891 1.00 67.94 415 VAL A C 1
ATOM 3322 O O . VAL A 1 415 ? -49.525 3.427 43.647 1.00 67.94 415 VAL A O 1
ATOM 3325 N N . PRO A 1 416 ? -47.591 2.529 44.405 1.00 70.12 416 PRO A N 1
ATOM 3326 C CA . PRO A 1 416 ? -48.169 1.225 44.704 1.00 70.12 416 PRO A CA 1
ATOM 3327 C C . PRO A 1 416 ? -49.348 1.352 45.673 1.00 70.12 416 PRO A C 1
ATOM 3329 O O . PRO A 1 416 ? -49.309 2.176 46.587 1.00 70.12 416 PRO A O 1
ATOM 3332 N N . GLU A 1 417 ? -50.386 0.529 45.509 1.00 67.81 417 GLU A N 1
ATOM 3333 C CA . GLU A 1 417 ? -51.639 0.651 46.280 1.00 67.81 417 GLU A CA 1
ATOM 3334 C C . GLU A 1 417 ? -51.407 0.610 47.799 1.00 67.81 417 GLU A C 1
ATOM 3336 O O . GLU A 1 417 ? -51.973 1.387 48.558 1.00 67.81 417 GLU A O 1
ATOM 3341 N N . GLU A 1 418 ? -50.462 -0.220 48.228 1.00 65.38 418 GLU A N 1
ATOM 3342 C CA . GLU A 1 418 ? -50.042 -0.396 49.622 1.00 65.38 418 GLU A CA 1
ATOM 3343 C C . GLU A 1 418 ? -49.282 0.819 50.188 1.00 65.38 418 GLU A C 1
ATOM 3345 O O . GLU A 1 418 ? -49.198 1.003 51.401 1.00 65.38 418 GLU A O 1
ATOM 3350 N N . LEU A 1 419 ? -48.697 1.652 49.319 1.00 67.19 419 LEU A N 1
ATOM 3351 C CA . LEU A 1 419 ? -48.053 2.912 49.696 1.00 67.19 419 LEU A CA 1
ATOM 3352 C C . LEU A 1 419 ? -49.062 4.058 49.795 1.00 67.19 419 LEU A C 1
ATOM 3354 O O . LEU A 1 419 ? -48.796 5.005 50.529 1.00 67.19 419 LEU A O 1
ATOM 3358 N N . LYS A 1 420 ? -50.224 3.965 49.134 1.00 69.44 420 LYS A N 1
ATOM 3359 C CA . LYS A 1 420 ? -51.305 4.955 49.268 1.00 69.44 420 LYS A CA 1
ATOM 3360 C C . LYS A 1 420 ? -51.884 4.963 50.686 1.00 69.44 420 LYS A C 1
ATOM 3362 O O . LYS A 1 420 ? -52.095 6.041 51.231 1.00 69.44 420 LYS A O 1
ATOM 3367 N N . GLU A 1 421 ? -52.025 3.793 51.314 1.00 67.75 421 GLU A N 1
ATOM 3368 C CA . GLU A 1 421 ? -52.473 3.658 52.713 1.00 67.75 421 GLU A CA 1
ATOM 3369 C C . GLU A 1 421 ? -51.531 4.379 53.695 1.00 67.75 421 GLU A C 1
ATOM 3371 O O . GLU A 1 421 ? -51.976 5.089 54.593 1.00 67.75 421 GLU A O 1
ATOM 3376 N N . LEU A 1 422 ? -50.212 4.283 53.481 1.00 67.31 422 LEU A N 1
ATOM 3377 C CA . LEU A 1 422 ? -49.206 4.960 54.313 1.00 67.31 422 LEU A CA 1
ATOM 3378 C C . LEU A 1 422 ? -49.275 6.493 54.216 1.00 67.31 422 LEU A C 1
ATOM 3380 O O . LEU A 1 422 ? -48.833 7.196 55.123 1.00 67.31 422 LEU A O 1
ATOM 3384 N N . MET A 1 423 ? -49.821 7.021 53.121 1.00 65.00 423 MET A N 1
ATOM 3385 C CA . MET A 1 423 ? -49.957 8.460 52.885 1.00 65.00 423 MET A CA 1
ATOM 3386 C C . MET A 1 423 ? -51.212 9.042 53.539 1.00 65.00 423 MET A C 1
ATOM 3388 O O . MET A 1 423 ? -51.245 10.232 53.842 1.00 65.00 423 MET A O 1
ATOM 3392 N N . GLU A 1 424 ? -52.233 8.226 53.805 1.00 68.00 424 GLU A N 1
ATOM 3393 C CA . GLU A 1 424 ? -53.414 8.652 54.565 1.00 68.00 424 GLU A CA 1
ATOM 3394 C C . GLU A 1 424 ? -53.078 8.894 56.051 1.00 68.00 424 GLU A C 1
ATOM 3396 O O . GLU A 1 424 ? -53.722 9.717 56.699 1.00 68.00 424 GLU A O 1
ATOM 3401 N N . GLU A 1 425 ? -52.021 8.254 56.571 1.00 67.38 425 GLU A N 1
ATOM 3402 C CA . GLU A 1 425 ? -51.585 8.346 57.975 1.00 67.38 425 GLU A CA 1
ATOM 3403 C C . GLU A 1 425 ? -50.704 9.575 58.302 1.00 67.38 425 GLU A C 1
ATOM 3405 O O . GLU A 1 425 ? -50.570 9.922 59.478 1.00 67.38 425 GLU A O 1
ATOM 3410 N N . SER A 1 426 ? -50.098 10.244 57.308 1.00 76.06 426 SER A N 1
ATOM 3411 C CA . SER A 1 426 ? -49.161 11.367 57.519 1.00 76.06 426 SER A CA 1
ATOM 3412 C C . SER A 1 426 ? -49.522 12.594 56.675 1.00 76.06 426 SER A C 1
ATOM 3414 O O . SER A 1 426 ? -49.374 12.597 55.453 1.00 76.06 426 SER A O 1
ATOM 3416 N N . GLU A 1 427 ? -49.920 13.684 57.340 1.00 74.94 427 GLU A N 1
ATOM 3417 C CA . GLU A 1 427 ? -50.193 14.997 56.721 1.00 74.94 427 GLU A CA 1
ATOM 3418 C C . GLU A 1 427 ? -48.979 15.529 55.933 1.00 74.94 427 GLU A C 1
ATOM 3420 O O . GLU A 1 427 ? -49.116 16.182 54.899 1.00 74.94 427 GLU A O 1
ATOM 3425 N N . TYR A 1 428 ? -47.769 15.186 56.379 1.00 74.19 428 TYR A N 1
ATOM 3426 C CA . TYR A 1 428 ? -46.521 15.546 55.714 1.00 74.19 428 TYR A CA 1
ATOM 3427 C C . TYR A 1 428 ? -46.349 14.829 54.363 1.00 74.19 428 TYR A C 1
ATOM 3429 O O . TYR A 1 428 ? -45.973 15.453 53.368 1.00 74.19 428 TYR A O 1
ATOM 3437 N N . LEU A 1 429 ? -46.692 13.536 54.289 1.00 78.19 429 LEU A N 1
ATOM 3438 C CA . LEU A 1 429 ? -46.657 12.764 53.040 1.00 78.19 429 LEU A CA 1
ATOM 3439 C C . LEU A 1 429 ? -47.734 13.218 52.043 1.00 78.19 429 LEU A C 1
ATOM 3441 O O . LEU A 1 429 ? -47.496 13.180 50.834 1.00 78.19 429 LEU A O 1
ATOM 3445 N N . GLN A 1 430 ? -48.884 13.697 52.529 1.00 78.56 430 GLN A N 1
ATOM 3446 C CA . GLN A 1 430 ? -49.947 14.255 51.681 1.00 78.56 430 GLN A CA 1
ATOM 3447 C C . GLN A 1 430 ? -49.492 15.522 50.952 1.00 78.56 430 GLN A C 1
ATOM 3449 O O . GLN A 1 430 ? -49.786 15.680 49.768 1.00 78.56 430 GLN A O 1
ATOM 3454 N N . LYS A 1 431 ? -48.717 16.387 51.622 1.00 82.50 431 LYS A N 1
ATOM 3455 C CA . LYS A 1 431 ? -48.119 17.582 51.004 1.00 82.50 431 LYS A CA 1
ATOM 3456 C C . LYS A 1 431 ? -46.988 17.257 50.025 1.00 82.50 431 LYS A C 1
ATOM 3458 O O . LYS A 1 431 ? -46.826 17.956 49.030 1.00 82.50 431 LYS A O 1
ATOM 3463 N N . LEU A 1 432 ? -46.208 16.207 50.291 1.00 82.75 432 LEU A N 1
ATOM 3464 C CA . LEU A 1 432 ? -45.075 15.813 49.448 1.00 82.75 432 LEU A CA 1
ATOM 3465 C C . LEU A 1 432 ? -45.512 15.112 48.147 1.00 82.75 432 LEU A C 1
ATOM 3467 O O . LEU A 1 432 ? -44.842 15.243 47.123 1.00 82.75 432 LEU A O 1
ATOM 3471 N N . LYS A 1 433 ? -46.643 14.395 48.161 1.00 80.06 433 LYS A N 1
ATOM 3472 C CA . LYS A 1 433 ? -47.188 13.678 46.995 1.00 80.06 433 LYS A CA 1
ATOM 3473 C C . LYS A 1 433 ? -47.285 14.522 45.716 1.00 80.06 433 LYS A C 1
ATOM 3475 O O . LYS A 1 433 ? -46.666 14.111 44.737 1.00 80.06 433 LYS A O 1
ATOM 3480 N N . PRO A 1 434 ? -48.015 15.656 45.684 1.00 81.75 434 PRO A N 1
ATOM 3481 C CA . PRO A 1 434 ? -48.187 16.440 44.456 1.00 81.75 434 PRO A CA 1
ATOM 3482 C C . PRO A 1 434 ? -46.871 17.040 43.941 1.00 81.75 434 PRO A C 1
ATOM 3484 O O . PRO A 1 434 ? -46.770 17.403 42.776 1.00 81.75 434 PRO A O 1
ATOM 3487 N N . ILE A 1 435 ? -45.848 17.138 44.796 1.00 82.88 435 ILE A N 1
ATOM 3488 C CA . ILE A 1 435 ? -44.524 17.657 44.433 1.00 82.88 435 ILE A CA 1
ATOM 3489 C C . ILE A 1 435 ? -43.695 16.584 43.716 1.00 82.88 435 ILE A C 1
ATOM 3491 O O . ILE A 1 435 ? -42.938 16.897 42.798 1.00 82.88 435 ILE A O 1
ATOM 3495 N N . LEU A 1 436 ? -43.827 15.325 44.141 1.00 80.94 436 LEU A N 1
ATOM 3496 C CA . LEU A 1 436 ? -43.136 14.183 43.544 1.00 80.94 436 LEU A CA 1
ATOM 3497 C C . LEU A 1 436 ? -43.855 13.637 42.299 1.00 80.94 436 LEU A C 1
ATOM 3499 O O . LEU A 1 436 ? -43.197 13.253 41.338 1.00 80.94 436 LEU A O 1
ATOM 3503 N N . TRP A 1 437 ? -45.190 13.640 42.313 1.00 78.69 437 TRP A N 1
ATOM 3504 C CA . TRP A 1 437 ? -46.056 13.315 41.177 1.00 78.69 437 TRP A CA 1
ATOM 3505 C C . TRP A 1 437 ? -46.943 14.516 40.844 1.00 78.69 437 TRP A C 1
ATOM 3507 O O . TRP A 1 437 ? -48.081 14.573 41.317 1.00 78.69 437 TRP A O 1
ATOM 3517 N N . PRO A 1 438 ? -46.451 15.478 40.048 1.00 72.38 438 PRO A N 1
ATOM 3518 C CA . PRO A 1 438 ? -47.326 16.495 39.487 1.00 72.38 438 PRO A CA 1
ATOM 3519 C C . PRO A 1 438 ? -48.361 15.809 38.586 1.00 72.38 438 PRO A C 1
ATOM 3521 O O . PRO A 1 438 ? -48.004 14.985 37.738 1.00 72.38 438 PRO A O 1
ATOM 3524 N N . GLU A 1 439 ? -49.647 16.107 38.786 1.00 61.12 439 GLU A N 1
ATOM 3525 C CA . GLU A 1 439 ? -50.694 15.649 37.872 1.00 61.12 439 GLU A CA 1
ATOM 3526 C C . GLU A 1 439 ? -50.382 16.215 36.484 1.00 61.12 439 GLU A C 1
ATOM 3528 O O . GLU A 1 439 ? -50.126 17.410 36.335 1.00 61.12 439 GLU A O 1
ATOM 3533 N N . LYS A 1 440 ? -50.330 15.350 35.466 1.00 53.25 440 LYS A N 1
ATOM 3534 C CA . LYS A 1 440 ? -50.235 15.822 34.086 1.00 53.25 440 LYS A CA 1
ATOM 3535 C C . LYS A 1 440 ? -51.523 16.583 33.813 1.00 53.25 440 LYS A C 1
ATOM 3537 O O . LYS A 1 440 ? -52.572 15.950 33.734 1.00 53.25 440 LYS A O 1
ATOM 3542 N N . GLU A 1 441 ? -51.449 17.904 33.680 1.00 42.50 441 GLU A N 1
ATOM 3543 C CA . GLU A 1 441 ? -52.534 18.658 33.064 1.00 42.50 441 GLU A CA 1
ATOM 3544 C C . GLU A 1 441 ? -52.750 18.044 31.679 1.00 42.50 441 GLU A C 1
ATOM 3546 O O . GLU A 1 441 ? -51.897 18.134 30.789 1.00 42.50 441 GLU A O 1
ATOM 3551 N N . GLU A 1 442 ? -53.859 17.321 31.517 1.00 36.16 442 GLU A N 1
ATOM 3552 C CA . GLU A 1 442 ? -54.383 17.058 30.191 1.00 36.16 442 GLU A CA 1
ATOM 3553 C C . GLU A 1 442 ? -54.566 18.433 29.563 1.00 36.16 442 GLU A C 1
ATOM 3555 O O . GLU A 1 442 ? -55.287 19.272 30.101 1.00 36.16 442 GLU A O 1
ATOM 3560 N N . ALA A 1 443 ? -53.847 18.690 28.472 1.00 35.66 443 ALA A N 1
ATOM 3561 C CA . ALA A 1 443 ? -54.018 19.885 27.667 1.00 35.66 443 ALA A CA 1
ATOM 3562 C C . ALA A 1 443 ? -55.418 19.855 27.028 1.00 35.66 443 ALA A C 1
ATOM 3564 O O . ALA A 1 443 ? -55.575 19.593 25.835 1.00 35.66 443 ALA A O 1
ATOM 3565 N N . GLU A 1 444 ? -56.453 20.085 27.832 1.00 34.06 444 GLU A N 1
ATOM 3566 C CA . GLU A 1 444 ? -57.734 20.568 27.362 1.00 34.06 444 GLU A CA 1
ATOM 3567 C C . GLU A 1 444 ? -57.530 22.032 26.989 1.00 34.06 444 GLU A C 1
ATOM 3569 O O . GLU A 1 444 ? -57.173 22.872 27.813 1.00 34.06 444 GLU A O 1
ATOM 3574 N N . GLY A 1 445 ? -57.692 22.317 25.697 1.00 37.59 445 GLY A N 1
ATOM 3575 C CA . GLY A 1 445 ? -57.546 23.653 25.146 1.00 37.59 445 GLY A CA 1
ATOM 3576 C C . GLY A 1 445 ? -58.395 24.670 25.906 1.00 37.59 445 GLY A C 1
ATOM 3577 O O . GLY A 1 445 ? -59.621 24.658 25.823 1.00 37.59 445 GLY A O 1
ATOM 3578 N N . GLY A 1 446 ? -57.716 25.577 26.596 1.00 30.72 446 GLY A N 1
ATOM 3579 C CA . GLY A 1 446 ? -58.289 26.755 27.221 1.00 30.72 446 GLY A CA 1
ATOM 3580 C C . GLY A 1 446 ? -57.218 27.832 27.296 1.00 30.72 446 GLY A C 1
ATOM 3581 O O . GLY A 1 446 ? -56.326 27.767 28.132 1.00 30.72 446 GLY A O 1
ATOM 3582 N N . GLU A 1 447 ? -57.283 28.795 26.380 1.00 37.28 447 GLU A N 1
ATOM 3583 C CA . GLU A 1 447 ? -56.490 30.022 26.429 1.00 37.28 447 GLU A CA 1
ATOM 3584 C C . GLU A 1 447 ? -56.846 30.810 27.701 1.00 37.28 447 GLU A C 1
ATOM 3586 O O . GLU A 1 447 ? -57.894 31.447 27.756 1.00 37.28 447 GLU A O 1
ATOM 3591 N N . GLU A 1 448 ? -55.965 30.819 28.701 1.00 31.22 448 GLU A N 1
ATOM 3592 C CA . GLU A 1 448 ? -55.847 31.945 29.630 1.00 31.22 448 GLU A CA 1
ATOM 3593 C C . GLU A 1 448 ? -54.364 32.272 29.850 1.00 31.22 448 GLU A C 1
ATOM 3595 O O . GLU A 1 448 ? -53.616 31.532 30.487 1.00 31.22 448 GLU A O 1
ATOM 3600 N N . GLU A 1 449 ? -53.949 33.414 29.294 1.00 35.75 449 GLU A N 1
ATOM 3601 C CA . GLU A 1 449 ? -52.647 34.043 29.500 1.00 35.75 449 GLU A CA 1
ATOM 3602 C C . GLU A 1 449 ? -52.389 34.281 30.999 1.00 35.75 449 GLU A C 1
ATOM 3604 O O . GLU A 1 449 ? -52.923 35.210 31.615 1.00 35.75 449 GLU A O 1
ATOM 3609 N N . LYS A 1 450 ? -51.488 33.490 31.582 1.00 28.95 450 LYS A N 1
ATOM 3610 C CA . LYS A 1 450 ? -50.692 33.900 32.740 1.00 28.95 450 LYS A CA 1
ATOM 3611 C C . LYS A 1 450 ? -49.222 33.736 32.395 1.00 28.95 450 LYS A C 1
ATOM 3613 O O . LYS A 1 450 ? -48.798 32.656 32.016 1.00 28.95 450 LYS A O 1
ATOM 3618 N N . ALA A 1 451 ? -48.512 34.857 32.524 1.00 30.47 451 ALA A N 1
ATOM 3619 C CA . ALA A 1 451 ? -47.082 35.065 32.329 1.00 30.47 451 ALA A CA 1
ATOM 3620 C C . ALA A 1 451 ? -46.247 33.775 32.339 1.00 30.47 451 ALA A C 1
ATOM 3622 O O . ALA A 1 451 ? -45.966 33.213 33.397 1.00 30.47 451 ALA A O 1
ATOM 3623 N N . GLU A 1 452 ? -45.850 33.357 31.139 1.00 26.28 452 GLU A N 1
ATOM 3624 C CA . GLU A 1 452 ? -44.847 32.331 30.895 1.00 26.28 452 GLU A CA 1
ATOM 3625 C C . GLU A 1 452 ? -43.518 32.784 31.528 1.00 26.28 452 GLU A C 1
ATOM 3627 O O . GLU A 1 452 ? -42.806 33.635 30.995 1.00 26.28 452 GLU A O 1
ATOM 3632 N N . GLU A 1 453 ? -43.170 32.226 32.690 1.00 29.98 453 GLU A N 1
ATOM 3633 C CA . GLU A 1 453 ? -41.766 31.892 32.932 1.00 29.98 453 GLU A CA 1
ATOM 3634 C C . GLU A 1 453 ? -41.380 30.930 31.802 1.00 29.98 453 GLU A C 1
ATOM 3636 O O . GLU A 1 453 ? -41.993 29.872 31.671 1.00 29.98 453 GLU A O 1
ATOM 3641 N N . GLU A 1 454 ? -40.432 31.328 30.946 1.00 26.28 454 GLU A N 1
ATOM 3642 C CA . GLU A 1 454 ? -39.899 30.495 29.865 1.00 26.28 454 GLU A CA 1
ATOM 3643 C C . GLU A 1 454 ? -39.448 29.141 30.437 1.00 26.28 454 GLU A C 1
ATOM 3645 O O . GLU A 1 454 ? -38.351 29.008 30.978 1.00 26.28 454 GLU A O 1
ATOM 3650 N N . VAL A 1 455 ? -40.301 28.121 30.331 1.00 28.98 455 VAL A N 1
ATOM 3651 C CA . VAL A 1 455 ? -39.913 26.732 30.568 1.00 28.98 455 VAL A CA 1
ATOM 3652 C C . VAL A 1 455 ? -38.976 26.359 29.415 1.00 28.98 455 VAL A C 1
ATOM 3654 O O . VAL A 1 455 ? -39.414 26.380 28.259 1.00 28.98 455 VAL A O 1
ATOM 3657 N N . PRO A 1 456 ? -37.689 26.050 29.664 1.00 31.48 456 PRO A N 1
ATOM 3658 C CA . PRO A 1 456 ? -36.775 25.663 28.599 1.00 31.48 456 PRO A CA 1
ATOM 3659 C C . PRO A 1 456 ? -37.333 24.421 27.903 1.00 31.48 456 PRO A C 1
ATOM 3661 O O . PRO A 1 456 ? -37.648 23.434 28.568 1.00 31.48 456 PRO A O 1
ATOM 3664 N N . LYS A 1 457 ? -37.467 24.457 26.571 1.00 36.03 457 LYS A N 1
ATOM 3665 C CA . LYS A 1 457 ? -37.753 23.254 25.776 1.00 36.03 457 LYS A CA 1
ATOM 3666 C C . LYS A 1 457 ? -36.716 22.193 26.143 1.00 36.03 457 LYS A C 1
ATOM 3668 O O . LYS A 1 457 ? -35.534 22.403 25.886 1.00 36.03 457 LYS A O 1
ATOM 3673 N N . GLU A 1 458 ? -37.144 21.085 26.747 1.00 47.28 458 GLU A N 1
ATOM 3674 C CA . GLU A 1 458 ? -36.263 19.946 27.011 1.00 47.28 458 GLU A CA 1
ATOM 3675 C C . GLU A 1 458 ? -35.682 19.457 25.675 1.00 47.28 458 GLU A C 1
ATOM 3677 O O . GLU A 1 458 ? -36.405 18.930 24.828 1.00 47.28 458 GLU A O 1
ATOM 3682 N N . GLU A 1 459 ? -34.383 19.680 25.463 1.00 56.84 459 GLU A N 1
ATOM 3683 C CA . GLU A 1 459 ? -33.656 19.146 24.310 1.00 56.84 459 GLU A CA 1
ATOM 3684 C C . GLU A 1 459 ? -33.773 17.619 24.295 1.00 56.84 459 GLU A C 1
ATOM 3686 O O . GLU A 1 459 ? -33.619 16.953 25.328 1.00 56.84 459 GLU A O 1
ATOM 3691 N N . SER A 1 460 ? -34.013 17.042 23.115 1.00 60.97 460 SER A N 1
ATOM 3692 C CA . SER A 1 460 ? -34.061 15.587 22.975 1.00 60.97 460 SER A CA 1
ATOM 3693 C C . SER A 1 460 ? -32.731 14.974 23.445 1.00 60.97 460 SER A C 1
ATOM 3695 O O . SER A 1 460 ? -31.665 15.502 23.108 1.00 60.97 460 SER A O 1
ATOM 3697 N N . PRO A 1 461 ? -32.726 13.830 24.163 1.00 64.56 461 PRO A N 1
ATOM 3698 C CA . PRO A 1 461 ? -31.490 13.156 24.568 1.00 64.56 461 PRO A CA 1
ATOM 3699 C C . PRO A 1 461 ? -30.504 12.926 23.410 1.00 64.56 461 PRO A C 1
ATOM 3701 O O . PRO A 1 461 ? -29.293 12.948 23.620 1.00 64.56 461 PRO A O 1
ATOM 3704 N N . ALA A 1 462 ? -31.003 12.745 22.182 1.00 64.50 462 ALA A N 1
ATOM 3705 C CA . ALA A 1 462 ? -30.182 12.598 20.982 1.00 64.50 462 ALA A CA 1
ATOM 3706 C C . ALA A 1 462 ? -29.510 13.912 20.535 1.00 64.50 462 ALA A C 1
ATOM 3708 O O . ALA A 1 462 ? -28.368 13.890 20.075 1.00 64.50 462 ALA A O 1
ATOM 3709 N N . GLU A 1 463 ? -30.186 15.051 20.695 1.00 68.25 463 GLU A N 1
ATOM 3710 C CA . GLU A 1 463 ? -29.649 16.385 20.388 1.00 68.25 463 GLU A CA 1
ATOM 3711 C C . GLU A 1 463 ? -28.568 16.770 21.401 1.00 68.25 463 GLU A C 1
ATOM 3713 O O . GLU A 1 463 ? -27.482 17.207 21.013 1.00 68.25 463 GLU A O 1
ATOM 3718 N N . ARG A 1 464 ? -28.805 16.461 22.683 1.00 72.25 464 ARG A N 1
ATOM 3719 C CA . ARG A 1 464 ? -27.872 16.713 23.791 1.00 72.25 464 ARG A CA 1
ATOM 3720 C C . ARG A 1 464 ? -26.493 16.076 23.594 1.00 72.25 464 ARG A C 1
ATOM 3722 O O . ARG A 1 464 ? -25.489 16.625 24.040 1.00 72.25 464 ARG A O 1
ATOM 3729 N N . TYR A 1 465 ? -26.432 14.908 22.953 1.00 81.25 465 TYR A N 1
ATOM 3730 C CA . TYR A 1 465 ? -25.183 14.170 22.722 1.00 81.25 465 TYR A CA 1
ATOM 3731 C C . TYR A 1 465 ? -24.722 14.184 21.259 1.00 81.25 465 TYR A C 1
ATOM 3733 O O . TYR A 1 465 ? -23.842 13.402 20.879 1.00 81.25 465 TYR A O 1
ATOM 3741 N N . ALA A 1 466 ? -25.280 15.070 20.428 1.00 77.44 466 ALA A N 1
ATOM 3742 C CA . ALA A 1 466 ? -25.012 15.107 18.993 1.00 77.44 466 ALA A CA 1
ATOM 3743 C C . ALA A 1 466 ? -23.515 15.245 18.662 1.00 77.44 466 ALA A C 1
ATOM 3745 O O . ALA A 1 466 ? -23.040 14.637 17.706 1.00 77.44 466 ALA A O 1
ATOM 3746 N N . GLU A 1 467 ? -22.745 16.001 19.450 1.00 76.50 467 GLU A N 1
ATOM 3747 C CA . GLU A 1 467 ? -21.300 16.163 19.237 1.00 76.50 467 GLU A CA 1
ATOM 3748 C C . GLU A 1 467 ? -20.523 14.850 19.412 1.00 76.50 467 GLU A C 1
ATOM 3750 O O . GLU A 1 467 ? -19.697 14.503 18.567 1.00 76.50 467 GLU A O 1
ATOM 3755 N N . VAL A 1 468 ? -20.834 14.069 20.451 1.00 78.25 468 VAL A N 1
ATOM 3756 C CA . VAL A 1 468 ? -20.209 12.756 20.669 1.00 78.25 468 VAL A CA 1
ATOM 3757 C C . VAL A 1 468 ? -20.630 11.783 19.569 1.00 78.25 468 VAL A C 1
ATOM 3759 O O . VAL A 1 468 ? -19.800 11.039 19.051 1.00 78.25 468 VAL A O 1
ATOM 3762 N N . LEU A 1 469 ? -21.896 11.820 19.151 1.00 81.31 469 LEU A N 1
ATOM 3763 C CA . LEU A 1 469 ? -22.413 10.949 18.094 1.00 81.31 469 LEU A CA 1
ATOM 3764 C C . LEU A 1 469 ? -21.840 11.279 16.706 1.00 81.31 469 LEU A C 1
ATOM 3766 O O . LEU A 1 469 ? -21.697 10.368 15.896 1.00 81.31 469 LEU A O 1
ATOM 3770 N N . LYS A 1 470 ? -21.416 12.524 16.434 1.00 77.62 470 LYS A N 1
ATOM 3771 C CA . LYS A 1 470 ? -20.685 12.877 15.196 1.00 77.62 470 LYS A CA 1
ATOM 3772 C C . LYS A 1 470 ? -19.357 12.127 15.047 1.00 77.62 470 LYS A C 1
ATOM 3774 O O . LYS A 1 470 ? -18.894 11.947 13.927 1.00 77.62 470 LYS A O 1
ATOM 3779 N N . SER A 1 471 ? -18.750 11.683 16.152 1.00 70.69 471 SER A N 1
ATOM 3780 C CA . SER A 1 471 ? -17.519 10.875 16.123 1.00 70.69 471 SER A CA 1
ATOM 3781 C C . SER A 1 471 ? -17.746 9.413 15.712 1.00 70.69 471 SER A C 1
ATOM 3783 O O . SER A 1 471 ? -16.785 8.662 15.537 1.00 70.69 471 SER A O 1
ATOM 3785 N N . ARG A 1 472 ? -19.008 8.998 15.528 1.00 75.62 472 ARG A N 1
ATOM 3786 C CA . ARG A 1 472 ? -19.379 7.687 14.992 1.00 75.62 472 ARG A CA 1
ATOM 3787 C C . ARG A 1 472 ? -18.984 7.623 13.514 1.00 75.62 472 ARG A C 1
ATOM 3789 O O . ARG A 1 472 ? -19.680 8.122 12.636 1.00 75.62 472 ARG A O 1
ATOM 3796 N N . GLU A 1 473 ? -17.824 7.037 13.251 1.00 68.50 473 GLU A N 1
ATOM 3797 C CA . GLU A 1 473 ? -17.291 6.869 11.899 1.00 68.50 473 GLU A CA 1
ATOM 3798 C C . GLU A 1 473 ? -18.144 5.875 11.095 1.00 68.50 473 GLU A C 1
ATOM 3800 O O . GLU A 1 473 ? -18.400 4.759 11.551 1.00 68.50 473 GLU A O 1
ATOM 3805 N N . ALA A 1 474 ? -18.534 6.256 9.875 1.00 63.91 474 ALA A N 1
ATOM 3806 C CA . ALA A 1 474 ? -19.046 5.305 8.896 1.00 63.91 474 ALA A CA 1
ATOM 3807 C C . ALA A 1 474 ? -17.895 4.387 8.480 1.00 63.91 474 ALA A C 1
ATOM 3809 O O . ALA A 1 474 ? -16.857 4.856 8.007 1.00 63.91 474 ALA A O 1
ATOM 3810 N N . VAL A 1 475 ? -18.057 3.087 8.695 1.00 65.94 475 VAL A N 1
ATOM 3811 C CA . VAL A 1 475 ? -17.029 2.116 8.344 1.00 65.94 475 VAL A CA 1
ATOM 3812 C C . VAL A 1 475 ? -17.427 1.438 7.028 1.00 65.94 475 VAL A C 1
ATOM 3814 O O . VAL A 1 475 ? -18.584 1.081 6.833 1.00 65.94 475 VAL A O 1
ATOM 3817 N N . GLU A 1 476 ? -16.482 1.345 6.092 1.00 68.38 476 GLU A N 1
ATOM 3818 C CA . GLU A 1 476 ? -16.697 0.864 4.718 1.00 68.38 476 GLU A CA 1
ATOM 3819 C C . GLU A 1 476 ? -16.716 -0.670 4.656 1.00 68.38 476 GLU A C 1
ATOM 3821 O O . GLU A 1 476 ? -15.796 -1.316 5.173 1.00 68.38 476 GLU A O 1
ATOM 3826 N N . GLU A 1 477 ? -17.801 -1.262 4.129 1.00 75.19 477 GLU A N 1
ATOM 3827 C CA . GLU A 1 477 ? -18.006 -2.721 4.157 1.00 75.19 477 GLU A CA 1
ATOM 3828 C C . GLU A 1 477 ? -17.003 -3.431 3.253 1.00 75.19 477 GLU A C 1
ATOM 3830 O O . GLU A 1 477 ? -16.736 -3.015 2.128 1.00 75.19 477 GLU A O 1
ATOM 3835 N N . LEU A 1 478 ? -16.424 -4.514 3.773 1.00 76.00 478 LEU A N 1
ATOM 3836 C CA . LEU A 1 478 ? -15.504 -5.354 3.025 1.00 76.00 478 LEU A CA 1
ATOM 3837 C C . LEU A 1 478 ? -16.304 -6.373 2.216 1.00 76.00 478 LEU A C 1
ATOM 3839 O O . LEU A 1 478 ? -16.958 -7.248 2.780 1.00 76.00 478 LEU A O 1
ATOM 3843 N N . GLU A 1 479 ? -16.231 -6.268 0.892 1.00 77.12 479 GLU A N 1
ATOM 3844 C CA . GLU A 1 479 ? -16.797 -7.265 -0.014 1.00 77.12 479 GLU A CA 1
ATOM 3845 C C . GLU A 1 479 ? -15.844 -8.461 -0.175 1.00 77.12 479 GLU A C 1
ATOM 3847 O O . GLU A 1 479 ? -14.663 -8.295 -0.491 1.00 77.12 479 GLU A O 1
ATOM 3852 N N . GLY A 1 480 ? -16.378 -9.673 -0.003 1.00 85.56 480 GLY A N 1
ATOM 3853 C CA . GLY A 1 480 ? -15.665 -10.932 -0.241 1.00 85.56 480 GLY A CA 1
ATOM 3854 C C . GLY A 1 480 ? -14.599 -11.284 0.804 1.00 85.56 480 GLY A C 1
ATOM 3855 O O . GLY A 1 480 ? -14.613 -10.798 1.937 1.00 85.56 480 GLY A O 1
ATOM 3856 N N . THR A 1 481 ? -13.676 -12.167 0.424 1.00 91.69 481 THR A N 1
ATOM 3857 C CA . THR A 1 481 ? -12.538 -12.607 1.252 1.00 91.69 481 THR A CA 1
ATOM 3858 C C . THR A 1 481 ? -11.194 -12.169 0.667 1.00 91.69 481 THR A C 1
ATOM 3860 O O . THR A 1 481 ? -11.069 -11.887 -0.526 1.00 91.69 481 THR A O 1
ATOM 3863 N N . PHE A 1 482 ? -10.136 -12.162 1.486 1.00 92.50 482 PHE A N 1
ATOM 3864 C CA . PHE A 1 482 ? -8.775 -11.907 0.999 1.00 92.50 482 PHE A CA 1
ATOM 3865 C C . PHE A 1 482 ? -8.374 -12.907 -0.089 1.00 92.50 482 PHE A C 1
ATOM 3867 O O . PHE A 1 482 ? -7.753 -12.538 -1.087 1.00 92.50 482 PHE A O 1
ATOM 3874 N N . LYS A 1 483 ? -8.753 -14.178 0.081 1.00 92.00 483 LYS A N 1
ATOM 3875 C CA . LYS A 1 483 ? -8.477 -15.228 -0.897 1.00 92.00 483 LYS A CA 1
ATOM 3876 C C . LYS A 1 483 ? -9.154 -14.930 -2.237 1.00 92.00 483 LYS A C 1
ATOM 3878 O O . LYS A 1 483 ? -8.481 -15.000 -3.263 1.00 92.00 483 LYS A O 1
ATOM 3883 N N . GLU A 1 484 ? -10.427 -14.539 -2.224 1.00 92.88 484 GLU A N 1
ATOM 3884 C CA . GLU A 1 484 ? -11.172 -14.129 -3.423 1.00 92.88 484 GLU A CA 1
ATOM 3885 C C . GLU A 1 484 ? -10.554 -12.891 -4.087 1.00 92.88 484 GLU A C 1
ATOM 3887 O O . GLU A 1 484 ? -10.423 -12.843 -5.310 1.00 92.88 484 GLU A O 1
ATOM 3892 N N . ALA A 1 485 ? -10.107 -11.905 -3.301 1.00 92.44 485 ALA A N 1
ATOM 3893 C CA . ALA A 1 485 ? -9.445 -10.713 -3.826 1.00 92.44 485 ALA A CA 1
ATOM 3894 C C . ALA A 1 485 ? -8.132 -11.057 -4.550 1.00 92.44 485 ALA A C 1
ATOM 3896 O O . ALA A 1 485 ? -7.889 -10.575 -5.660 1.00 92.44 485 ALA A O 1
ATOM 3897 N N . ILE A 1 486 ? -7.302 -11.929 -3.965 1.00 94.00 486 ILE A N 1
ATOM 3898 C CA . ILE A 1 486 ? -6.078 -12.417 -4.613 1.00 94.00 486 ILE A CA 1
ATOM 3899 C C . ILE A 1 486 ? -6.420 -13.242 -5.857 1.00 94.00 486 ILE A C 1
ATOM 3901 O O . ILE A 1 486 ? -5.798 -13.034 -6.896 1.00 94.00 486 ILE A O 1
ATOM 3905 N N . GLU A 1 487 ? -7.412 -14.133 -5.794 1.00 93.25 487 GLU A N 1
ATOM 3906 C CA . GLU A 1 487 ? -7.852 -14.938 -6.942 1.00 93.25 487 GLU A CA 1
ATOM 3907 C C . GLU A 1 487 ? -8.321 -14.066 -8.108 1.00 93.25 487 GLU A C 1
ATOM 3909 O O . GLU A 1 487 ? -7.873 -14.279 -9.232 1.00 93.25 487 GLU A O 1
ATOM 3914 N N . LYS A 1 488 ? -9.084 -13.004 -7.841 1.00 93.44 488 LYS A N 1
ATOM 3915 C CA . LYS A 1 488 ? -9.512 -12.030 -8.854 1.00 93.44 488 LYS A CA 1
ATOM 3916 C C . LYS A 1 488 ? -8.337 -11.279 -9.489 1.00 93.44 488 LYS A C 1
ATOM 3918 O O . LYS A 1 488 ? -8.333 -11.038 -10.697 1.00 93.44 488 LYS A O 1
ATOM 3923 N N . ILE A 1 489 ? -7.320 -10.913 -8.700 1.00 93.44 489 ILE A N 1
ATOM 3924 C CA . ILE A 1 489 ? -6.076 -10.316 -9.223 1.00 93.44 489 ILE A CA 1
ATOM 3925 C C . ILE A 1 489 ? -5.354 -11.319 -10.132 1.00 93.44 489 ILE A C 1
ATOM 3927 O O . ILE A 1 489 ? -4.861 -10.942 -11.196 1.00 93.44 489 ILE A O 1
ATOM 3931 N N . GLN A 1 490 ? -5.300 -12.593 -9.738 1.00 92.56 490 GLN A N 1
ATOM 3932 C CA . GLN A 1 490 ? -4.647 -13.635 -10.528 1.00 92.56 490 GLN A CA 1
ATOM 3933 C C . GLN A 1 490 ? -5.378 -13.962 -11.817 1.00 92.56 490 GLN A C 1
ATOM 3935 O O . GLN A 1 490 ? -4.720 -14.119 -12.838 1.00 92.56 490 GLN A O 1
ATOM 3940 N N . GLU A 1 491 ? -6.701 -14.071 -11.779 1.00 93.25 491 GLU A N 1
ATOM 3941 C CA . GLU A 1 491 ? -7.527 -14.369 -12.946 1.00 93.25 491 GLU A CA 1
ATOM 3942 C C . GLU A 1 491 ? -7.362 -13.281 -14.007 1.00 93.25 491 GLU A C 1
ATOM 3944 O O . GLU A 1 491 ? -7.003 -13.580 -15.144 1.00 93.25 491 GLU A O 1
ATOM 3949 N N . ARG A 1 492 ? -7.437 -12.008 -13.601 1.00 93.25 492 ARG A N 1
ATOM 3950 C CA . ARG A 1 492 ? -7.181 -10.876 -14.496 1.00 93.25 492 ARG A CA 1
ATOM 3951 C C . ARG A 1 492 ? -5.796 -10.941 -15.146 1.00 93.25 492 ARG A C 1
ATOM 3953 O O . ARG A 1 492 ? -5.671 -10.741 -16.350 1.00 93.25 492 ARG A O 1
ATOM 3960 N N . GLN A 1 493 ? -4.747 -11.228 -14.370 1.00 93.31 493 GLN A N 1
ATOM 3961 C CA . GLN A 1 493 ? -3.386 -11.290 -14.919 1.00 93.31 493 GLN A CA 1
ATOM 3962 C C . GLN A 1 493 ? -3.131 -12.558 -15.735 1.00 93.31 493 GLN A C 1
ATOM 3964 O O . GLN A 1 493 ? -2.358 -12.521 -16.691 1.00 93.31 493 GLN A O 1
ATOM 3969 N N . ARG A 1 494 ? -3.807 -13.662 -15.414 1.00 92.94 494 ARG A N 1
ATOM 3970 C CA . ARG A 1 494 ? -3.809 -14.894 -16.207 1.00 92.94 494 ARG A CA 1
ATOM 3971 C C . ARG A 1 494 ? -4.399 -14.639 -17.592 1.00 92.94 494 ARG A C 1
ATOM 3973 O O . ARG A 1 494 ? -3.765 -15.024 -18.568 1.00 92.94 494 ARG A O 1
ATOM 3980 N N . GLU A 1 495 ? -5.545 -13.966 -17.685 1.00 93.38 495 GLU A N 1
ATOM 3981 C CA . GLU A 1 495 ? -6.180 -13.621 -18.965 1.00 93.38 495 GLU A CA 1
ATOM 3982 C C . GLU A 1 495 ? -5.262 -12.761 -19.843 1.00 93.38 495 GLU A C 1
ATOM 3984 O O . GLU A 1 495 ? -5.043 -13.082 -21.011 1.00 93.38 495 GLU A O 1
ATOM 3989 N N . VAL A 1 496 ? -4.655 -11.713 -19.273 1.00 94.19 496 VAL A N 1
ATOM 3990 C CA . VAL A 1 496 ? -3.719 -10.837 -20.003 1.00 94.19 496 VAL A CA 1
ATOM 3991 C C . VAL A 1 496 ? -2.493 -11.618 -20.487 1.00 94.19 496 VAL A C 1
ATOM 3993 O O . VAL A 1 496 ? -2.074 -11.470 -21.635 1.00 94.19 496 VAL A O 1
ATOM 3996 N N . LEU A 1 497 ? -1.922 -12.487 -19.647 1.00 93.31 497 LEU A N 1
ATOM 3997 C CA . LEU A 1 497 ? -0.778 -13.320 -20.031 1.00 93.31 497 LEU A CA 1
ATOM 3998 C C . LEU A 1 497 ? -1.146 -14.345 -21.111 1.00 93.31 497 LEU A C 1
ATOM 4000 O O . LEU A 1 497 ? -0.364 -14.547 -22.036 1.00 93.31 497 LEU A O 1
ATOM 4004 N N . GLN A 1 498 ? -2.323 -14.969 -21.030 1.00 92.88 498 GLN A N 1
ATOM 4005 C CA . GLN A 1 498 ? -2.811 -15.887 -22.063 1.00 92.88 498 GLN A CA 1
ATOM 4006 C C . GLN A 1 498 ? -3.022 -15.171 -23.399 1.00 92.88 498 GLN A C 1
ATOM 4008 O O . GLN A 1 498 ? -2.647 -15.718 -24.436 1.00 92.88 498 GLN A O 1
ATOM 4013 N N . GLN A 1 499 ? -3.548 -13.944 -23.386 1.00 93.25 499 GLN A N 1
ATOM 4014 C CA . GLN A 1 499 ? -3.687 -13.122 -24.589 1.00 93.25 499 GLN A CA 1
ATOM 4015 C C . GLN A 1 499 ? -2.326 -12.779 -25.204 1.00 93.25 499 GLN A C 1
ATOM 4017 O O . GLN A 1 499 ? -2.150 -12.979 -26.400 1.00 93.25 499 GLN A O 1
ATOM 4022 N N . LEU A 1 500 ? -1.349 -12.344 -24.395 1.00 93.19 500 LEU A N 1
ATOM 4023 C CA . LEU A 1 500 ? 0.012 -12.037 -24.862 1.00 93.19 500 LEU A CA 1
ATOM 4024 C C . LEU A 1 500 ? 0.713 -13.253 -25.481 1.00 93.19 500 LEU A C 1
ATOM 4026 O O . LEU A 1 500 ? 1.406 -13.126 -26.489 1.00 93.19 500 LEU A O 1
ATOM 4030 N N . VAL A 1 501 ? 0.553 -14.432 -24.870 1.00 92.06 501 VAL A N 1
ATOM 4031 C CA . VAL A 1 501 ? 1.112 -15.679 -25.406 1.00 92.06 501 VAL A CA 1
ATOM 4032 C C . VAL A 1 501 ? 0.409 -16.050 -26.711 1.00 92.06 501 VAL A C 1
ATOM 4034 O O . VAL A 1 501 ? 1.084 -16.315 -27.702 1.00 92.06 501 VAL A O 1
ATOM 4037 N N . SER A 1 502 ? -0.924 -16.023 -26.739 1.00 91.12 502 SER A N 1
ATOM 4038 C CA . SER A 1 502 ? -1.702 -16.401 -27.927 1.00 91.12 502 SER A CA 1
ATOM 4039 C C . SER A 1 502 ? -1.387 -15.493 -29.114 1.00 91.12 502 SER A C 1
ATOM 4041 O O . SER A 1 502 ? -1.044 -15.997 -30.179 1.00 91.12 502 SER A O 1
ATOM 4043 N N . SER A 1 503 ? -1.383 -14.169 -28.915 1.00 91.88 503 SER A N 1
ATOM 4044 C CA . SER A 1 503 ? -1.080 -13.215 -29.986 1.00 91.88 503 SER A CA 1
ATOM 4045 C C . SER A 1 503 ? 0.340 -13.393 -30.529 1.00 91.88 503 SER A C 1
ATOM 4047 O O . SER A 1 503 ? 0.554 -13.320 -31.732 1.00 91.88 503 SER A O 1
ATOM 4049 N N . TYR A 1 504 ? 1.320 -13.677 -29.664 1.00 92.50 504 TYR A N 1
ATOM 4050 C CA . TYR A 1 504 ? 2.694 -13.919 -30.104 1.00 92.50 504 TYR A CA 1
ATOM 4051 C C . TYR A 1 504 ? 2.828 -15.190 -30.952 1.00 92.50 504 TYR A C 1
ATOM 4053 O O . TYR A 1 504 ? 3.495 -15.158 -31.983 1.00 92.50 504 TYR A O 1
ATOM 4061 N N . PHE A 1 505 ? 2.215 -16.306 -30.541 1.00 89.69 505 PHE A N 1
ATOM 4062 C CA . PHE A 1 505 ? 2.293 -17.559 -31.301 1.00 89.69 505 PHE A CA 1
ATOM 4063 C C . PHE A 1 505 ? 1.464 -17.519 -32.596 1.00 89.69 505 PHE A C 1
ATOM 4065 O O . PHE A 1 505 ? 1.840 -18.180 -33.561 1.00 89.69 505 PHE A O 1
ATOM 4072 N N . GLU A 1 506 ? 0.396 -16.717 -32.656 1.00 88.31 506 GLU A N 1
ATOM 4073 C CA . GLU A 1 506 ? -0.324 -16.416 -33.903 1.00 88.31 506 GLU A CA 1
ATOM 4074 C C . GLU A 1 506 ? 0.537 -15.595 -34.879 1.00 88.31 506 GLU A C 1
ATOM 4076 O O . GLU A 1 506 ? 0.575 -15.894 -36.072 1.00 88.31 506 GLU A O 1
ATOM 4081 N N . GLU A 1 507 ? 1.273 -14.597 -34.377 1.00 87.88 507 GLU A N 1
ATOM 4082 C CA . GLU A 1 507 ? 2.177 -13.754 -35.175 1.00 87.88 507 GLU A CA 1
ATOM 4083 C C . GLU A 1 507 ? 3.509 -14.442 -35.541 1.00 87.88 507 GLU A C 1
ATOM 4085 O O . GLU A 1 507 ? 4.218 -13.978 -36.436 1.00 87.88 507 GLU A O 1
ATOM 4090 N N . LEU A 1 508 ? 3.873 -15.542 -34.869 1.00 86.38 508 LEU A N 1
ATOM 4091 C CA . LEU A 1 508 ? 5.147 -16.241 -35.071 1.00 86.38 508 LEU A CA 1
ATOM 4092 C C . LEU A 1 508 ? 5.257 -16.874 -36.470 1.00 86.38 508 LEU A C 1
ATOM 4094 O O . LEU A 1 508 ? 6.325 -16.806 -37.083 1.00 86.38 508 LEU A O 1
ATOM 4098 N N . GLY A 1 509 ? 4.174 -17.461 -36.991 1.00 80.81 509 GLY A N 1
ATOM 4099 C CA . GLY A 1 509 ? 4.179 -18.173 -38.276 1.00 80.81 509 GLY A CA 1
ATOM 4100 C C . GLY A 1 509 ? 5.251 -19.274 -38.340 1.00 80.81 509 GLY A C 1
ATOM 4101 O O . GLY A 1 509 ? 5.401 -20.047 -37.399 1.00 80.81 509 GLY A O 1
ATOM 4102 N N . ASP A 1 510 ? 6.026 -19.313 -39.431 1.00 78.25 510 ASP A N 1
ATOM 4103 C CA . ASP A 1 510 ? 7.140 -20.264 -39.643 1.00 78.25 510 ASP A CA 1
ATOM 4104 C C . ASP A 1 510 ? 8.495 -19.766 -39.085 1.00 78.25 510 ASP A C 1
ATOM 4106 O O . ASP A 1 510 ? 9.552 -20.335 -39.373 1.00 78.25 510 ASP A O 1
ATOM 4110 N N . ARG A 1 511 ? 8.509 -18.663 -38.325 1.00 83.44 511 ARG A N 1
ATOM 4111 C CA . ARG A 1 511 ? 9.742 -18.054 -37.810 1.00 83.44 511 ARG A CA 1
ATOM 4112 C C . ARG A 1 511 ? 10.312 -18.838 -36.627 1.00 83.44 511 ARG A C 1
ATOM 4114 O O . ARG A 1 511 ? 9.598 -19.188 -35.693 1.00 83.44 511 ARG A O 1
ATOM 4121 N N . GLU A 1 512 ? 11.634 -19.002 -36.593 1.00 84.00 512 GLU A N 1
ATOM 4122 C CA . GLU A 1 512 ? 12.322 -19.570 -35.430 1.00 84.00 512 GLU A CA 1
ATOM 4123 C C . GLU A 1 512 ? 12.349 -18.612 -34.225 1.00 84.00 512 GLU A C 1
ATOM 4125 O O . GLU A 1 512 ? 12.673 -17.425 -34.340 1.00 84.00 512 GLU A O 1
ATOM 4130 N N . ILE A 1 513 ? 12.077 -19.158 -33.037 1.00 87.25 513 ILE A N 1
ATOM 4131 C CA . ILE A 1 513 ? 12.167 -18.440 -31.762 1.00 87.25 513 ILE A CA 1
ATOM 4132 C C . ILE A 1 513 ? 13.644 -18.216 -31.404 1.00 87.25 513 ILE A C 1
ATOM 4134 O O . ILE A 1 513 ? 14.409 -19.155 -31.168 1.00 87.25 513 ILE A O 1
ATOM 4138 N N . THR A 1 514 ? 14.050 -16.953 -31.284 1.00 85.75 514 THR A N 1
ATOM 4139 C CA . THR A 1 514 ? 15.445 -16.557 -31.019 1.00 85.75 514 THR A CA 1
ATOM 4140 C C . THR A 1 514 ? 15.818 -16.603 -29.531 1.00 85.75 514 THR A C 1
ATOM 4142 O O . THR A 1 514 ? 16.998 -16.513 -29.181 1.00 85.75 514 THR A O 1
ATOM 4145 N N . ARG A 1 515 ? 14.833 -16.719 -28.629 1.00 88.81 515 ARG A N 1
ATOM 4146 C CA . ARG A 1 515 ? 14.997 -16.741 -27.159 1.00 88.81 515 ARG A CA 1
ATOM 4147 C C . ARG A 1 515 ? 14.490 -18.042 -26.524 1.00 88.81 515 ARG A C 1
ATOM 4149 O O . ARG A 1 515 ? 13.826 -18.020 -25.488 1.00 88.81 515 ARG A O 1
ATOM 4156 N N . LYS A 1 516 ? 14.827 -19.171 -27.147 1.00 88.12 516 LYS A N 1
ATOM 4157 C CA . LYS A 1 516 ? 14.535 -20.521 -26.644 1.00 88.12 516 LYS A CA 1
ATOM 4158 C C . LYS A 1 516 ? 15.373 -20.902 -25.422 1.00 88.12 516 LYS A C 1
ATOM 4160 O O . LYS A 1 516 ? 16.400 -20.282 -25.138 1.00 88.12 516 LYS A O 1
ATOM 4165 N N . ALA A 1 517 ? 14.956 -21.954 -24.722 1.00 84.00 517 ALA A N 1
ATOM 4166 C CA . ALA A 1 517 ? 15.710 -22.506 -23.600 1.00 84.00 517 ALA A CA 1
ATOM 4167 C C . ALA A 1 517 ? 17.150 -22.873 -24.018 1.00 84.00 517 ALA A C 1
ATOM 4169 O O . ALA A 1 517 ? 17.364 -23.561 -25.015 1.00 84.00 517 ALA A O 1
ATOM 4170 N N . GLY A 1 518 ? 18.141 -22.406 -23.253 1.00 78.44 518 GLY A N 1
ATOM 4171 C CA . GLY A 1 518 ? 19.562 -22.661 -23.521 1.00 78.44 518 GLY A CA 1
ATOM 4172 C C . GLY A 1 518 ? 20.218 -21.702 -24.522 1.00 78.44 518 GLY A C 1
ATOM 4173 O O . GLY A 1 518 ? 21.397 -21.868 -24.828 1.00 78.44 518 GLY A O 1
ATOM 4174 N N . ALA A 1 519 ? 19.503 -20.685 -25.016 1.00 81.88 519 ALA A N 1
ATOM 4175 C CA . ALA A 1 519 ? 20.112 -19.610 -25.797 1.00 81.88 519 ALA A CA 1
ATOM 4176 C C . ALA A 1 519 ? 21.024 -18.731 -24.917 1.00 81.88 519 ALA A C 1
ATOM 4178 O O . ALA A 1 519 ? 20.736 -18.511 -23.739 1.00 81.88 519 ALA A O 1
ATOM 4179 N N . ALA A 1 520 ? 22.096 -18.179 -25.498 1.00 77.62 520 ALA A N 1
ATOM 4180 C CA . ALA A 1 520 ? 23.157 -17.469 -24.769 1.00 77.62 520 ALA A CA 1
ATOM 4181 C C . ALA A 1 520 ? 22.664 -16.295 -23.896 1.00 77.62 520 ALA A C 1
ATOM 4183 O O . ALA A 1 520 ? 23.239 -16.030 -22.844 1.00 77.62 520 ALA A O 1
ATOM 4184 N N . ALA A 1 521 ? 21.592 -15.612 -24.311 1.00 78.25 521 ALA A N 1
ATOM 4185 C CA . ALA A 1 521 ? 20.992 -14.479 -23.599 1.00 78.25 521 ALA A CA 1
ATOM 4186 C C . ALA A 1 521 ? 19.824 -14.851 -22.659 1.00 78.25 521 ALA A C 1
ATOM 4188 O O . ALA A 1 521 ? 19.155 -13.957 -22.135 1.00 78.25 521 ALA A O 1
ATOM 4189 N N . THR A 1 522 ? 19.533 -16.143 -22.473 1.00 82.62 522 THR A N 1
ATOM 4190 C CA . THR A 1 522 ? 18.400 -16.627 -21.660 1.00 82.62 522 THR A CA 1
ATOM 4191 C C . THR A 1 522 ? 18.856 -17.206 -20.325 1.00 82.62 522 THR A C 1
ATOM 4193 O O . THR A 1 522 ? 19.965 -17.719 -20.199 1.00 82.62 522 THR A O 1
ATOM 4196 N N . THR A 1 523 ? 17.991 -17.129 -19.313 1.00 80.94 523 THR A N 1
ATOM 4197 C CA . THR A 1 523 ? 18.196 -17.783 -18.009 1.00 80.94 523 THR A CA 1
ATOM 4198 C C . THR A 1 523 ? 17.170 -18.897 -17.812 1.00 80.94 523 THR A C 1
ATOM 4200 O O . THR A 1 523 ? 16.198 -18.991 -18.562 1.00 80.94 523 THR A O 1
ATOM 4203 N N . SER A 1 524 ? 17.346 -19.726 -16.776 1.00 76.38 524 SER A N 1
ATOM 4204 C CA . SER A 1 524 ? 16.376 -20.770 -16.398 1.00 76.38 524 SER A CA 1
ATOM 4205 C C . SER A 1 524 ? 14.957 -20.226 -16.198 1.00 76.38 524 SER A C 1
ATOM 4207 O O . SER A 1 524 ? 13.983 -20.931 -16.434 1.00 76.38 524 SER A O 1
ATOM 4209 N N . GLU A 1 525 ? 14.829 -18.959 -15.809 1.00 75.94 525 GLU A N 1
ATOM 4210 C CA . GLU A 1 525 ? 13.543 -18.299 -15.578 1.00 75.94 525 GLU A CA 1
ATOM 4211 C C . GLU A 1 525 ? 13.068 -17.487 -16.790 1.00 75.94 525 GLU A C 1
ATOM 4213 O O . GLU A 1 525 ? 11.864 -17.394 -17.040 1.00 75.94 525 GLU A O 1
ATOM 4218 N N . ARG A 1 526 ? 13.981 -16.954 -17.612 1.00 85.81 526 ARG A N 1
ATOM 4219 C CA . ARG A 1 526 ? 13.668 -16.011 -18.696 1.00 85.81 526 ARG A CA 1
ATOM 4220 C C . ARG A 1 526 ? 14.017 -16.589 -20.069 1.00 85.81 526 ARG A C 1
ATOM 4222 O O . ARG A 1 526 ? 15.125 -16.409 -20.566 1.00 85.81 526 ARG A O 1
ATOM 4229 N N . TYR A 1 527 ? 13.041 -17.274 -20.661 1.00 91.00 527 TYR A N 1
ATOM 4230 C CA . TYR A 1 527 ? 13.082 -17.871 -22.001 1.00 91.00 527 TYR A CA 1
ATOM 4231 C C . TYR A 1 527 ? 11.650 -18.130 -22.501 1.00 91.00 527 TYR A C 1
ATOM 4233 O O . TYR A 1 527 ? 10.729 -18.221 -21.676 1.00 91.00 527 TYR A O 1
ATOM 4241 N N . ILE A 1 528 ? 11.496 -18.278 -23.819 1.00 91.12 528 ILE A N 1
ATOM 4242 C CA . ILE A 1 528 ? 10.249 -18.632 -24.510 1.00 91.12 528 ILE A CA 1
ATOM 4243 C C . ILE A 1 528 ? 10.279 -20.142 -24.827 1.00 91.12 528 ILE A C 1
ATOM 4245 O O . ILE A 1 528 ? 11.209 -20.586 -25.505 1.00 91.12 528 ILE A O 1
ATOM 4249 N N . PRO A 1 529 ? 9.341 -20.950 -24.302 1.00 90.38 529 PRO A N 1
ATOM 4250 C CA . PRO A 1 529 ? 9.188 -22.362 -24.670 1.00 90.38 529 PRO A CA 1
ATOM 4251 C C . PRO A 1 529 ? 8.733 -22.565 -26.122 1.00 90.38 529 PRO A C 1
ATOM 4253 O O . PRO A 1 529 ? 8.154 -21.664 -26.720 1.00 90.38 529 PRO A O 1
ATOM 4256 N N . ASP A 1 530 ? 8.931 -23.772 -26.661 1.00 86.12 530 ASP A N 1
ATOM 4257 C CA . ASP A 1 530 ? 8.574 -24.092 -28.054 1.00 86.12 530 ASP A CA 1
ATOM 4258 C C . ASP A 1 530 ? 7.055 -24.182 -28.281 1.00 86.12 530 ASP A C 1
ATOM 4260 O O . ASP A 1 530 ? 6.578 -23.954 -29.391 1.00 86.12 530 ASP A O 1
ATOM 4264 N N . LYS A 1 531 ? 6.284 -24.519 -27.239 1.00 88.06 531 LYS A N 1
ATOM 4265 C CA . LYS A 1 531 ? 4.823 -24.640 -27.305 1.00 88.06 531 LYS A CA 1
ATOM 4266 C C . LYS A 1 531 ? 4.132 -23.547 -26.486 1.00 88.06 531 LYS A C 1
ATOM 4268 O O . LYS A 1 531 ? 4.587 -23.244 -25.378 1.00 88.06 531 LYS A O 1
ATOM 4273 N N . PRO A 1 532 ? 2.983 -23.024 -26.956 1.00 88.81 532 PRO A N 1
ATOM 4274 C CA . PRO A 1 532 ? 2.190 -22.060 -26.195 1.00 88.81 532 PRO A CA 1
ATOM 4275 C C . PRO A 1 532 ? 1.715 -22.644 -24.861 1.00 88.81 532 PRO A C 1
ATOM 4277 O O . PRO A 1 532 ? 1.776 -21.962 -23.841 1.00 88.81 532 PRO A O 1
ATOM 4280 N N . GLU A 1 533 ? 1.329 -23.924 -24.847 1.00 89.88 533 GLU A N 1
ATOM 4281 C CA . GLU A 1 533 ? 0.894 -24.649 -23.646 1.00 89.88 533 GLU A CA 1
ATOM 4282 C C . GLU A 1 533 ? 1.969 -24.612 -22.548 1.00 89.88 533 GLU A C 1
ATOM 4284 O O . GLU A 1 533 ? 1.694 -24.199 -21.421 1.00 89.88 533 GLU A O 1
ATOM 4289 N N . ASP A 1 534 ? 3.222 -24.914 -22.896 1.00 90.00 534 ASP A N 1
ATOM 4290 C CA . ASP A 1 534 ? 4.345 -24.902 -21.953 1.00 90.00 534 ASP A CA 1
ATOM 4291 C C . ASP A 1 534 ? 4.624 -23.486 -21.417 1.00 90.00 534 ASP A C 1
ATOM 4293 O O . ASP A 1 534 ? 4.973 -23.314 -20.244 1.00 90.00 534 ASP A O 1
ATOM 4297 N N . PHE A 1 535 ? 4.434 -22.446 -22.242 1.00 91.94 535 PHE A N 1
ATOM 4298 C CA . PHE A 1 535 ? 4.613 -21.065 -21.789 1.00 91.94 535 PHE A CA 1
ATOM 4299 C C . PHE A 1 535 ? 3.490 -20.610 -20.856 1.00 91.94 535 PHE A C 1
ATOM 4301 O O . PHE A 1 535 ? 3.758 -19.976 -19.831 1.00 91.94 535 PHE A O 1
ATOM 4308 N N . THR A 1 536 ? 2.244 -20.979 -21.160 1.00 91.00 536 THR A N 1
ATOM 4309 C CA . THR A 1 536 ? 1.116 -20.721 -20.260 1.00 91.00 536 THR A CA 1
ATOM 4310 C C . THR A 1 536 ? 1.289 -21.438 -18.923 1.00 91.00 536 THR A C 1
ATOM 4312 O O . THR A 1 536 ? 1.147 -20.791 -17.888 1.00 91.00 536 THR A O 1
ATOM 4315 N N . ALA A 1 537 ? 1.719 -22.705 -18.923 1.00 91.56 537 ALA A N 1
ATOM 4316 C CA . ALA A 1 537 ? 1.981 -23.474 -17.707 1.00 91.56 537 ALA A CA 1
ATOM 4317 C C . ALA A 1 537 ? 3.107 -22.856 -16.861 1.00 91.56 537 ALA A C 1
ATOM 4319 O O . ALA A 1 537 ? 2.988 -22.737 -15.642 1.00 91.56 537 ALA A O 1
ATOM 4320 N N . LYS A 1 538 ? 4.187 -22.389 -17.501 1.00 91.75 538 LYS A N 1
ATOM 4321 C CA . LYS A 1 538 ? 5.279 -21.676 -16.821 1.00 91.75 538 LYS A CA 1
ATOM 4322 C C . LYS A 1 538 ? 4.804 -20.373 -16.174 1.00 91.75 538 LYS A C 1
ATOM 4324 O O . LYS A 1 538 ? 5.179 -20.073 -15.041 1.00 91.75 538 LYS A O 1
ATOM 4329 N N . ASN A 1 539 ? 3.998 -19.584 -16.883 1.00 92.00 539 ASN A N 1
ATOM 4330 C CA . ASN A 1 539 ? 3.446 -18.341 -16.345 1.00 92.00 539 ASN A CA 1
ATOM 4331 C C . ASN A 1 539 ? 2.452 -18.615 -15.207 1.00 92.00 539 ASN A C 1
ATOM 4333 O O . ASN A 1 539 ? 2.470 -17.905 -14.204 1.00 92.00 539 ASN A O 1
ATOM 4337 N N . GLU A 1 540 ? 1.647 -19.671 -15.319 1.00 92.31 540 GLU A N 1
ATOM 4338 C CA . GLU A 1 540 ? 0.748 -20.115 -14.256 1.00 92.31 540 GLU A CA 1
ATOM 4339 C C . GLU A 1 540 ? 1.520 -20.536 -13.000 1.00 92.31 540 GLU A C 1
ATOM 4341 O O . GLU A 1 540 ? 1.175 -20.080 -11.914 1.00 92.31 540 GLU A O 1
ATOM 4346 N N . ALA A 1 541 ? 2.625 -21.275 -13.141 1.00 92.62 541 ALA A N 1
ATOM 4347 C CA . ALA A 1 541 ? 3.497 -21.636 -12.021 1.00 92.62 541 ALA A CA 1
ATOM 4348 C C . ALA A 1 541 ? 4.075 -20.401 -11.291 1.00 92.62 541 ALA A C 1
ATOM 4350 O O . ALA A 1 541 ? 4.113 -20.351 -10.059 1.00 92.62 541 ALA A O 1
ATOM 4351 N N . ARG A 1 542 ? 4.472 -19.357 -12.038 1.00 92.44 542 ARG A N 1
ATOM 4352 C CA . ARG A 1 542 ? 4.921 -18.076 -11.450 1.00 92.44 542 ARG A CA 1
ATOM 4353 C C . ARG A 1 542 ? 3.788 -17.374 -10.697 1.00 92.44 542 ARG A C 1
ATOM 4355 O O . ARG A 1 542 ? 4.009 -16.823 -9.621 1.00 92.44 542 ARG A O 1
ATOM 4362 N N . LEU A 1 543 ? 2.569 -17.384 -11.242 1.00 93.44 543 LEU A N 1
ATOM 4363 C CA . LEU A 1 543 ? 1.400 -16.816 -10.566 1.00 93.44 543 LEU A CA 1
ATOM 4364 C C . LEU A 1 543 ? 1.043 -17.602 -9.296 1.00 93.44 543 LEU A C 1
ATOM 4366 O O . LEU A 1 543 ? 0.707 -16.983 -8.284 1.00 93.44 543 LEU A O 1
ATOM 4370 N N . THR A 1 544 ? 1.142 -18.935 -9.305 1.00 93.56 544 THR A N 1
ATOM 4371 C CA . THR A 1 544 ? 0.888 -19.753 -8.109 1.00 93.56 544 THR A CA 1
ATOM 4372 C C . THR A 1 544 ? 1.902 -19.474 -7.006 1.00 93.56 544 THR A C 1
ATOM 4374 O O . THR A 1 544 ? 1.494 -19.278 -5.865 1.00 93.56 544 THR A O 1
ATOM 4377 N N . GLU A 1 545 ? 3.188 -19.328 -7.335 1.00 93.69 545 GLU A N 1
ATOM 4378 C CA . GLU A 1 545 ? 4.224 -18.970 -6.355 1.00 93.69 545 GLU A CA 1
ATOM 4379 C C . GLU A 1 545 ? 3.957 -17.592 -5.720 1.00 93.69 545 GLU A C 1
ATOM 4381 O O . GLU A 1 545 ? 4.036 -17.426 -4.499 1.00 93.69 545 GLU A O 1
ATOM 4386 N N . LEU A 1 546 ? 3.547 -16.604 -6.528 1.00 93.44 546 LEU A N 1
ATOM 4387 C CA . LEU A 1 546 ? 3.118 -15.299 -6.014 1.00 93.44 546 LEU A CA 1
ATOM 4388 C C . LEU A 1 546 ? 1.893 -15.425 -5.089 1.00 93.44 546 LEU A C 1
ATOM 4390 O O . LEU A 1 546 ? 1.878 -14.803 -4.024 1.00 93.44 546 LEU A O 1
ATOM 4394 N N . LYS A 1 547 ? 0.911 -16.278 -5.439 1.00 92.94 547 LYS A N 1
ATOM 4395 C CA . LYS A 1 547 ? -0.254 -16.584 -4.580 1.00 92.94 547 LYS A CA 1
ATOM 4396 C C . LYS A 1 547 ? 0.198 -17.071 -3.214 1.00 92.94 547 LYS A C 1
ATOM 4398 O O . LYS A 1 547 ? -0.239 -16.551 -2.192 1.00 92.94 547 LYS A O 1
ATOM 4403 N N . GLU A 1 548 ? 1.050 -18.091 -3.207 1.00 93.06 548 GLU A N 1
ATOM 4404 C CA . GLU A 1 548 ? 1.505 -18.770 -1.999 1.00 93.06 548 GLU A CA 1
ATOM 4405 C C . GLU A 1 548 ? 2.282 -17.811 -1.098 1.00 93.06 548 GLU A C 1
ATOM 4407 O O . GLU A 1 548 ? 2.026 -17.752 0.106 1.00 93.06 548 GLU A O 1
ATOM 4412 N N . SER A 1 549 ? 3.149 -16.980 -1.683 1.00 93.19 549 SER A N 1
ATOM 4413 C CA . SER A 1 549 ? 3.853 -15.908 -0.975 1.00 93.19 549 SER A CA 1
ATOM 4414 C C . SER A 1 549 ? 2.890 -14.892 -0.341 1.00 93.19 549 SER A C 1
ATOM 4416 O O . SER A 1 549 ? 3.031 -14.555 0.842 1.00 93.19 549 SER A O 1
ATOM 4418 N N . ALA A 1 550 ? 1.874 -14.430 -1.081 1.00 92.56 550 ALA A N 1
ATOM 4419 C CA . ALA A 1 550 ? 0.867 -13.501 -0.565 1.00 92.56 550 ALA A CA 1
ATOM 4420 C C . ALA A 1 550 ? 0.049 -14.120 0.583 1.00 92.56 550 ALA A C 1
ATOM 4422 O O . ALA A 1 550 ? -0.117 -13.492 1.632 1.00 92.56 550 ALA A O 1
ATOM 4423 N N . MET A 1 551 ? -0.386 -15.375 0.431 1.00 91.31 551 MET A N 1
ATOM 4424 C CA . MET A 1 551 ? -1.117 -16.118 1.463 1.00 91.31 551 MET A CA 1
ATOM 4425 C C . MET A 1 551 ? -0.263 -16.349 2.718 1.00 91.31 551 MET A C 1
ATOM 4427 O O . MET A 1 551 ? -0.745 -16.148 3.832 1.00 91.31 551 MET A O 1
ATOM 4431 N N . LEU A 1 552 ? 1.020 -16.696 2.569 1.00 91.19 552 LEU A N 1
ATOM 4432 C CA . LEU A 1 552 ? 1.945 -16.875 3.692 1.00 91.19 552 LEU A CA 1
ATOM 4433 C C . LEU A 1 552 ? 2.175 -15.565 4.459 1.00 91.19 552 LEU A C 1
ATOM 4435 O O . LEU A 1 552 ? 2.224 -15.556 5.694 1.00 91.19 552 LEU A O 1
ATOM 4439 N N . ASN A 1 553 ? 2.309 -14.441 3.749 1.00 90.81 553 ASN A N 1
ATOM 4440 C CA . ASN A 1 553 ? 2.389 -13.128 4.386 1.00 90.81 553 ASN A CA 1
ATOM 4441 C C . ASN A 1 553 ? 1.100 -12.798 5.138 1.00 90.81 553 ASN A C 1
ATOM 4443 O O . ASN A 1 553 ? 1.166 -12.337 6.280 1.00 90.81 553 ASN A O 1
ATOM 4447 N N . MET A 1 554 ? -0.058 -13.110 4.558 1.00 90.88 554 MET A N 1
ATOM 4448 C CA . MET A 1 554 ? -1.339 -12.900 5.217 1.00 90.88 554 MET A CA 1
ATOM 4449 C C . MET A 1 554 ? -1.493 -13.752 6.485 1.00 90.88 554 MET A C 1
ATOM 4451 O O . MET A 1 554 ? -1.900 -13.235 7.522 1.00 90.88 554 MET A O 1
ATOM 4455 N N . GLN A 1 555 ? -1.055 -15.015 6.477 1.00 87.75 555 GLN A N 1
ATOM 4456 C CA . GLN A 1 555 ? -1.038 -15.872 7.673 1.00 87.75 555 GLN A CA 1
ATOM 4457 C C . GLN A 1 555 ? -0.202 -15.283 8.823 1.00 87.75 555 GLN A C 1
ATOM 4459 O O . GLN A 1 555 ? -0.559 -15.416 9.996 1.00 87.75 555 GLN A O 1
ATOM 4464 N N . LYS A 1 556 ? 0.917 -14.607 8.522 1.00 87.56 556 LYS A N 1
ATOM 4465 C CA . LYS A 1 556 ? 1.700 -13.885 9.545 1.00 87.56 556 LYS A CA 1
ATOM 4466 C C . LYS A 1 556 ? 0.911 -12.708 10.119 1.00 87.56 556 LYS A C 1
ATOM 4468 O O . LYS A 1 556 ? 0.954 -12.475 11.323 1.00 87.56 556 LYS A O 1
ATOM 4473 N N . LYS A 1 557 ? 0.174 -11.980 9.278 1.00 88.94 557 LYS A N 1
ATOM 4474 C CA . LYS A 1 557 ? -0.657 -10.848 9.705 1.00 88.94 557 LYS A CA 1
ATOM 4475 C C . LYS A 1 557 ? -1.878 -11.286 10.520 1.00 88.94 557 LYS A C 1
ATOM 4477 O O . LYS A 1 557 ? -2.180 -10.657 11.530 1.00 88.94 557 LYS A O 1
ATOM 4482 N N . VAL A 1 558 ? -2.494 -12.418 10.181 1.00 90.00 558 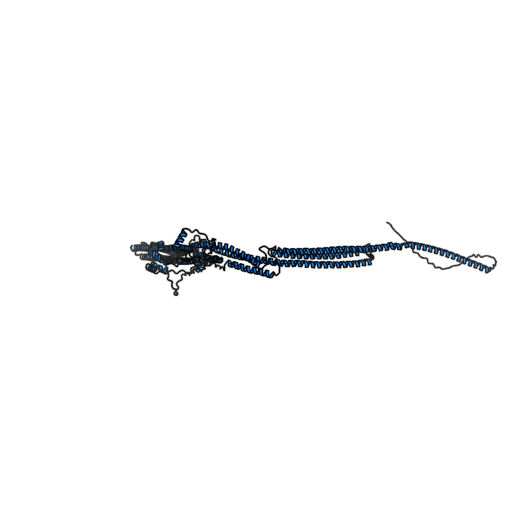VAL A N 1
ATOM 4483 C CA . VAL A 1 558 ? -3.574 -13.047 10.965 1.00 90.00 558 VAL A CA 1
ATOM 4484 C C . VAL A 1 558 ? -3.145 -13.336 12.408 1.00 90.00 558 VAL A C 1
ATOM 4486 O O . VAL A 1 558 ? -3.929 -13.133 13.333 1.00 90.00 558 VAL A O 1
ATOM 4489 N N . ARG A 1 559 ? -1.889 -13.740 12.641 1.00 87.31 559 ARG A N 1
ATOM 4490 C CA . ARG A 1 559 ? -1.360 -13.905 14.009 1.00 87.31 559 ARG A CA 1
ATOM 4491 C C . ARG A 1 559 ? -1.346 -12.591 14.796 1.00 87.31 559 ARG A C 1
ATOM 4493 O O . ARG A 1 559 ? -1.704 -12.581 15.971 1.00 87.31 559 ARG A O 1
ATOM 4500 N N . SER A 1 560 ? -1.009 -11.475 14.146 1.00 89.62 560 SER A N 1
ATOM 4501 C CA . SER A 1 560 ? -1.119 -10.144 14.761 1.00 89.62 560 SER A CA 1
ATOM 4502 C C . SER A 1 560 ? -2.574 -9.799 15.095 1.00 89.62 560 SER A C 1
ATOM 4504 O O . SER A 1 560 ? -2.869 -9.393 16.218 1.00 89.62 560 SER A O 1
ATOM 4506 N N . LEU A 1 561 ? -3.508 -10.060 14.169 1.00 92.06 561 LEU A N 1
ATOM 4507 C CA . LEU A 1 561 ? -4.942 -9.849 14.392 1.00 92.06 561 LEU A CA 1
ATOM 4508 C C . LEU A 1 561 ? -5.463 -10.631 15.609 1.00 92.06 561 LEU A C 1
ATOM 4510 O O . LEU A 1 561 ? -6.185 -10.068 16.429 1.00 92.06 561 LEU A O 1
ATOM 4514 N N . ARG A 1 562 ? -5.052 -11.894 15.786 1.00 91.31 562 ARG A N 1
ATOM 4515 C CA . ARG A 1 562 ? -5.398 -12.702 16.974 1.00 91.31 562 ARG A CA 1
ATOM 4516 C C . ARG A 1 562 ? -4.918 -12.056 18.276 1.00 91.31 562 ARG A C 1
ATOM 4518 O O . ARG A 1 562 ? -5.671 -11.997 19.248 1.00 91.31 562 ARG A O 1
ATOM 4525 N N . SER A 1 563 ? -3.698 -11.515 18.285 1.00 90.88 563 SER A N 1
ATOM 4526 C CA . SER A 1 563 ? -3.159 -10.765 19.429 1.00 90.88 563 SER A CA 1
ATOM 4527 C C . SER A 1 563 ? -3.977 -9.499 19.723 1.00 90.88 563 SER A C 1
ATOM 4529 O O . SER A 1 563 ? -4.312 -9.232 20.880 1.00 90.88 563 SER A O 1
ATOM 4531 N N . ILE A 1 564 ? -4.378 -8.757 18.682 1.00 93.06 564 ILE A N 1
ATOM 4532 C CA . ILE A 1 564 ? -5.263 -7.589 18.812 1.00 93.06 564 ILE A CA 1
ATOM 4533 C C . ILE A 1 564 ? -6.608 -8.004 19.430 1.00 93.06 564 ILE A C 1
ATOM 4535 O O . ILE A 1 564 ? -7.041 -7.379 20.395 1.00 93.06 564 ILE A O 1
ATOM 4539 N N . VAL A 1 565 ? -7.233 -9.092 18.964 1.00 94.06 565 VAL A N 1
ATOM 4540 C CA . VAL A 1 565 ? -8.498 -9.617 19.524 1.00 94.06 565 VAL A CA 1
ATOM 4541 C C . VAL A 1 565 ? -8.350 -10.017 21.000 1.00 94.06 565 VAL A C 1
ATOM 4543 O O . VAL A 1 565 ? -9.205 -9.688 21.827 1.00 94.06 565 VAL A O 1
ATOM 4546 N N . ALA A 1 566 ? -7.243 -10.658 21.383 1.00 91.44 566 ALA A N 1
ATOM 4547 C CA . ALA A 1 566 ? -6.968 -10.987 22.784 1.00 91.44 566 ALA A CA 1
ATOM 4548 C C . ALA A 1 566 ? -6.804 -9.731 23.665 1.00 91.44 566 ALA A C 1
ATOM 4550 O O . ALA A 1 566 ? -7.301 -9.684 24.800 1.00 91.44 566 ALA A O 1
ATOM 4551 N N . ARG A 1 567 ? -6.154 -8.683 23.142 1.00 93.94 567 ARG A N 1
ATOM 4552 C CA . ARG A 1 567 ? -6.038 -7.389 23.829 1.00 93.94 567 ARG A CA 1
ATOM 4553 C C . ARG A 1 567 ? -7.382 -6.666 23.928 1.00 93.94 567 ARG A C 1
ATOM 4555 O O . ARG A 1 567 ? -7.684 -6.171 25.010 1.00 93.94 567 ARG A O 1
ATOM 4562 N N . ILE A 1 568 ? -8.216 -6.682 22.881 1.00 94.94 568 ILE A N 1
ATOM 4563 C CA . ILE A 1 568 ? -9.600 -6.168 22.924 1.00 94.94 568 ILE A CA 1
ATOM 4564 C C . ILE A 1 568 ? -10.369 -6.849 24.056 1.00 94.94 568 ILE A C 1
ATOM 4566 O O . ILE A 1 568 ? -10.901 -6.168 24.930 1.00 94.94 568 ILE A O 1
ATOM 4570 N N . SER A 1 569 ? -10.340 -8.184 24.120 1.00 93.00 569 SER A N 1
ATOM 4571 C CA . SER A 1 569 ? -10.998 -8.934 25.197 1.00 93.00 569 SER A CA 1
ATOM 4572 C C . SER A 1 569 ? -10.481 -8.544 26.588 1.00 93.00 569 SER A C 1
ATOM 4574 O O . SER A 1 569 ? -11.250 -8.528 27.547 1.00 93.00 569 SER A O 1
ATOM 4576 N N . THR A 1 570 ? -9.196 -8.211 26.720 1.00 91.81 570 THR A N 1
ATOM 4577 C CA . THR A 1 570 ? -8.611 -7.735 27.985 1.00 91.81 570 THR A CA 1
ATOM 4578 C C . THR A 1 570 ? -9.064 -6.310 28.326 1.00 91.81 570 THR A C 1
ATOM 4580 O O . THR A 1 570 ? -9.369 -6.020 29.486 1.00 91.81 570 THR A O 1
ATOM 4583 N N . ALA A 1 571 ? -9.141 -5.418 27.334 1.00 93.06 571 ALA A N 1
ATOM 4584 C CA . ALA A 1 571 ? -9.617 -4.046 27.495 1.00 93.06 571 ALA A CA 1
ATOM 4585 C C . ALA A 1 571 ? -11.108 -4.000 27.870 1.00 93.06 571 ALA A C 1
ATOM 4587 O O . ALA A 1 571 ? -11.478 -3.272 28.792 1.00 93.06 571 ALA A O 1
ATOM 4588 N N . MET A 1 572 ? -11.939 -4.861 27.271 1.00 94.25 572 MET A N 1
ATOM 4589 C CA . MET A 1 572 ? -13.349 -5.055 27.647 1.00 94.25 572 MET A CA 1
ATOM 4590 C C . MET A 1 572 ? -13.528 -5.415 29.131 1.00 94.25 572 MET A C 1
ATOM 4592 O O . MET A 1 572 ? -14.540 -5.069 29.734 1.00 94.25 572 MET A O 1
ATOM 4596 N N . GLY A 1 573 ? -12.554 -6.066 29.772 1.00 91.00 573 GLY A N 1
ATOM 4597 C CA . GLY A 1 573 ? -12.597 -6.316 31.216 1.00 91.00 573 GLY A CA 1
ATOM 4598 C C . GLY A 1 573 ? -12.448 -5.049 32.077 1.00 91.00 573 GLY A C 1
ATOM 4599 O O . GLY A 1 573 ? -12.859 -5.043 33.237 1.00 91.00 573 GLY A O 1
ATOM 4600 N N . LYS A 1 574 ? -11.872 -3.968 31.529 1.00 91.69 574 LYS A N 1
ATOM 4601 C CA . LYS A 1 574 ? -11.605 -2.697 32.231 1.00 91.69 574 LYS A CA 1
ATOM 4602 C C . LYS A 1 574 ? -12.714 -1.660 32.034 1.00 91.69 574 LYS A C 1
ATOM 4604 O O . LYS A 1 574 ? -12.991 -0.905 32.968 1.00 91.69 574 LYS A O 1
ATOM 4609 N N . VAL A 1 575 ? -13.368 -1.657 30.868 1.00 94.75 575 VAL A N 1
ATOM 4610 C CA . VAL A 1 575 ? -14.447 -0.714 30.512 1.00 94.75 575 VAL A CA 1
ATOM 4611 C C . VAL A 1 575 ? -15.523 -0.586 31.598 1.00 94.75 575 VAL A C 1
ATOM 4613 O O . VAL A 1 575 ? -15.831 0.548 31.969 1.00 94.75 575 VAL A O 1
ATOM 4616 N N . PRO A 1 576 ? -16.089 -1.673 32.170 1.00 94.94 576 PRO A N 1
ATOM 4617 C CA . PRO A 1 576 ? -17.303 -1.546 32.968 1.00 94.94 576 PRO A CA 1
ATOM 4618 C C . PRO A 1 576 ? -17.142 -0.702 34.229 1.00 94.94 576 PRO A C 1
ATOM 4620 O O . PRO A 1 576 ? -18.083 -0.032 34.644 1.00 94.94 576 PRO A O 1
ATOM 4623 N N . ASN A 1 577 ? -15.955 -0.705 34.846 1.00 89.88 577 ASN A N 1
ATOM 4624 C CA . ASN A 1 577 ? -15.733 0.129 36.022 1.00 89.88 577 ASN A CA 1
ATOM 4625 C C . ASN A 1 577 ? -15.763 1.618 35.658 1.00 89.88 577 ASN A C 1
ATOM 4627 O O . ASN A 1 577 ? -16.505 2.362 36.289 1.00 89.88 577 ASN A O 1
ATOM 4631 N N . ALA A 1 578 ? -15.005 2.036 34.637 1.00 90.62 578 ALA A N 1
ATOM 4632 C CA . ALA A 1 578 ? -14.987 3.428 34.180 1.00 90.62 578 ALA A CA 1
ATOM 4633 C C . ALA A 1 578 ? -16.372 3.877 33.685 1.00 90.62 578 ALA A C 1
ATOM 4635 O O . ALA A 1 578 ? -16.827 4.975 34.005 1.00 90.62 578 ALA A O 1
ATOM 4636 N N . PHE A 1 579 ? -17.064 2.987 32.974 1.00 93.88 579 PHE A N 1
ATOM 4637 C CA . PHE A 1 579 ? -18.392 3.205 32.417 1.00 93.88 579 PHE A CA 1
ATOM 4638 C C . PHE A 1 579 ? -19.454 3.479 33.495 1.00 93.88 579 PHE A C 1
ATOM 4640 O O . PHE A 1 579 ? -20.025 4.568 33.537 1.00 93.88 579 PHE A O 1
ATOM 4647 N N . PHE A 1 580 ? -19.683 2.537 34.420 1.00 94.00 580 PHE A N 1
ATOM 4648 C CA . PHE A 1 580 ? -20.714 2.700 35.454 1.00 94.00 580 PHE A CA 1
ATOM 4649 C C . PHE A 1 580 ? -20.342 3.744 36.512 1.00 94.00 580 PHE A C 1
ATOM 4651 O O . PHE A 1 580 ? -21.226 4.402 37.062 1.00 94.00 580 PHE A O 1
ATOM 4658 N N . GLN A 1 581 ? -19.046 3.935 36.780 1.00 91.06 581 GLN A N 1
ATOM 4659 C CA . GLN A 1 581 ? -18.586 4.995 37.674 1.00 91.06 581 GLN A CA 1
ATOM 4660 C C . GLN A 1 581 ? -18.879 6.383 37.092 1.00 91.06 581 GLN A C 1
ATOM 4662 O O . GLN A 1 581 ? -19.303 7.262 37.839 1.00 91.06 581 GLN A O 1
ATOM 4667 N N . ASN A 1 582 ? -18.700 6.590 35.780 1.00 92.31 582 ASN A N 1
ATOM 4668 C CA . ASN A 1 582 ? -19.024 7.865 35.138 1.00 92.31 582 ASN A CA 1
ATOM 4669 C C . ASN A 1 582 ? -20.524 8.183 35.205 1.00 92.31 582 ASN A C 1
ATOM 4671 O O . ASN A 1 582 ? -20.870 9.313 35.534 1.00 92.31 582 ASN A O 1
ATOM 4675 N N . ILE A 1 583 ? -21.397 7.196 34.969 1.00 91.50 583 ILE A N 1
ATOM 4676 C CA . ILE A 1 583 ? -22.858 7.367 35.080 1.00 91.50 583 ILE A CA 1
ATOM 4677 C C . ILE A 1 583 ? -23.245 7.779 36.508 1.00 91.50 583 ILE A C 1
ATOM 4679 O O . ILE A 1 583 ? -23.932 8.780 36.709 1.00 91.50 583 ILE A O 1
ATOM 4683 N N . ALA A 1 584 ? -22.749 7.049 37.514 1.00 90.12 584 ALA A N 1
ATOM 4684 C CA . ALA A 1 584 ? -23.025 7.359 38.914 1.00 90.12 584 ALA A CA 1
ATOM 4685 C C . ALA A 1 584 ? -22.493 8.744 39.318 1.00 90.12 584 ALA A C 1
ATOM 4687 O O . ALA A 1 584 ? -23.173 9.484 40.025 1.00 90.12 584 ALA A O 1
ATOM 4688 N N . GLU A 1 585 ? -21.287 9.111 38.881 1.00 89.56 585 GLU A N 1
ATOM 4689 C CA . GLU A 1 585 ? -20.685 10.402 39.221 1.00 89.56 585 GLU A CA 1
ATOM 4690 C C . GLU A 1 585 ? -21.413 11.574 38.554 1.00 89.56 585 GLU A C 1
ATOM 4692 O O . GLU A 1 585 ? -21.676 12.575 39.216 1.00 89.56 585 GLU A O 1
ATOM 4697 N N . ARG A 1 586 ? -21.817 11.432 37.286 1.00 89.56 586 ARG A N 1
ATOM 4698 C CA . ARG A 1 586 ? -22.630 12.431 36.577 1.00 89.56 586 ARG A CA 1
ATOM 4699 C C . ARG A 1 586 ? -23.928 12.731 37.318 1.00 89.56 586 ARG A C 1
ATOM 4701 O O . ARG A 1 586 ? -24.206 13.900 37.570 1.00 89.56 586 ARG A O 1
ATOM 4708 N N . ALA A 1 587 ? -24.668 11.697 37.721 1.00 89.75 587 ALA A N 1
ATOM 4709 C CA . ALA A 1 587 ? -25.908 11.860 38.477 1.00 89.75 587 ALA A CA 1
ATOM 4710 C C . ALA A 1 587 ? -25.681 12.559 39.833 1.00 89.75 587 ALA A C 1
ATOM 4712 O O . ALA A 1 587 ? -26.422 13.469 40.200 1.00 89.75 587 ALA A O 1
ATOM 4713 N N . ARG A 1 588 ? -24.603 12.214 40.558 1.00 90.12 588 ARG A N 1
ATOM 4714 C CA . ARG A 1 588 ? -24.240 12.908 41.812 1.00 90.12 588 ARG A CA 1
ATOM 4715 C C . ARG A 1 588 ? -23.940 14.387 41.597 1.00 90.12 588 ARG A C 1
ATOM 4717 O O . ARG A 1 588 ? -24.289 15.208 42.445 1.00 90.12 588 ARG A O 1
ATOM 4724 N N . ARG A 1 589 ? -23.242 14.725 40.510 1.00 88.94 589 ARG A N 1
ATOM 4725 C CA . ARG A 1 589 ? -22.883 16.111 40.196 1.00 88.94 589 ARG A CA 1
ATOM 4726 C C . ARG A 1 589 ? -24.094 16.935 39.780 1.00 88.94 589 ARG A C 1
ATOM 4728 O O . ARG A 1 589 ? -24.244 18.028 40.314 1.00 88.94 589 ARG A O 1
ATOM 4735 N N . ARG A 1 590 ? -24.984 16.388 38.941 1.00 88.00 590 ARG A N 1
ATOM 4736 C CA . ARG A 1 590 ? -26.257 17.036 38.576 1.00 88.00 590 ARG A CA 1
ATOM 4737 C C . ARG A 1 590 ? -27.108 17.338 39.803 1.00 88.00 590 ARG A C 1
ATOM 4739 O O . ARG A 1 590 ? -27.452 18.493 40.023 1.00 88.00 590 ARG A O 1
ATOM 4746 N N . SER A 1 591 ? -27.330 16.341 40.666 1.00 89.25 591 SER A N 1
ATOM 4747 C CA . SER A 1 591 ? -28.058 16.552 41.924 1.00 89.25 591 SER A CA 1
ATOM 4748 C C . SER A 1 591 ? -27.420 17.653 42.780 1.00 89.25 591 SER A C 1
ATOM 4750 O O . SER A 1 591 ? -28.105 18.564 43.243 1.00 89.25 591 SER A O 1
ATOM 4752 N N . ARG A 1 592 ? -26.093 17.619 42.967 1.00 89.00 592 ARG A N 1
ATOM 4753 C CA . ARG A 1 592 ? -25.386 18.628 43.768 1.00 89.00 592 ARG A CA 1
ATOM 4754 C C . ARG A 1 592 ? -25.500 20.031 43.169 1.00 89.00 592 ARG A C 1
ATOM 4756 O O . ARG A 1 592 ? -25.704 20.981 43.918 1.00 89.00 592 ARG A O 1
ATOM 4763 N N . MET A 1 593 ? -25.356 20.160 41.852 1.00 86.81 593 MET A N 1
ATOM 4764 C CA . MET A 1 593 ? -25.472 21.431 41.135 1.00 86.81 593 MET A CA 1
ATOM 4765 C C . MET A 1 593 ? -26.880 22.017 41.294 1.00 86.81 593 MET A C 1
ATOM 4767 O O . MET A 1 593 ? -27.015 23.155 41.736 1.00 86.81 593 MET A O 1
ATOM 4771 N N . LEU A 1 594 ? -27.922 21.225 41.024 1.00 87.50 594 LEU A N 1
ATOM 4772 C CA . LEU A 1 594 ? -29.314 21.667 41.142 1.00 87.50 594 LEU A CA 1
ATOM 4773 C C . LEU A 1 594 ? -29.656 22.071 42.583 1.00 87.50 594 LEU A C 1
ATOM 4775 O O . LEU A 1 594 ? -30.241 23.134 42.811 1.00 87.50 594 LEU A O 1
ATOM 4779 N N . ARG A 1 595 ? -29.222 21.277 43.572 1.00 89.06 595 ARG A N 1
ATOM 4780 C CA . ARG A 1 595 ? -29.433 21.585 44.995 1.00 89.06 595 ARG A CA 1
ATOM 4781 C C . ARG A 1 595 ? -28.694 22.828 45.467 1.00 89.06 595 ARG A C 1
ATOM 4783 O O . ARG A 1 595 ? -29.240 23.540 46.302 1.00 89.06 595 ARG A O 1
ATOM 4790 N N . LYS A 1 596 ? -27.511 23.138 44.923 1.00 88.50 596 LYS A N 1
ATOM 4791 C CA . LYS A 1 596 ? -26.723 24.326 45.303 1.00 88.50 596 LYS A CA 1
ATOM 4792 C C . LYS A 1 596 ? -27.556 25.610 45.223 1.00 88.50 596 LYS A C 1
ATOM 4794 O O . LYS A 1 596 ? -27.462 26.449 46.112 1.00 88.50 596 LYS A O 1
ATOM 4799 N N . SER A 1 597 ? -28.401 25.740 44.196 1.00 85.00 597 SER A N 1
ATOM 4800 C CA . SER A 1 597 ? -29.289 26.901 44.031 1.00 85.00 597 SER A CA 1
ATOM 4801 C C . SER A 1 597 ? -30.366 26.991 45.124 1.00 85.00 597 SER A C 1
ATOM 4803 O O . SER A 1 597 ? -30.635 28.074 45.645 1.00 85.00 597 SER A O 1
ATOM 4805 N N . VAL A 1 598 ? -30.946 25.852 45.516 1.00 89.44 598 VAL A N 1
ATOM 4806 C CA . VAL A 1 598 ? -31.960 25.755 46.576 1.00 89.44 598 VAL A CA 1
ATOM 4807 C C . VAL A 1 598 ? -31.331 26.017 47.942 1.00 89.44 598 VAL A C 1
ATOM 4809 O O . VAL A 1 598 ? -31.858 26.810 48.715 1.00 89.44 598 VAL A O 1
ATOM 4812 N N . GLU A 1 599 ? -30.178 25.405 48.214 1.00 90.19 599 GLU A N 1
ATOM 4813 C CA . GLU A 1 599 ? -29.425 25.572 49.459 1.00 90.19 599 GLU A CA 1
ATOM 4814 C C . GLU A 1 599 ? -28.948 27.023 49.639 1.00 90.19 599 GLU A C 1
ATOM 4816 O O . GLU A 1 599 ? -29.052 27.557 50.741 1.00 90.19 599 GLU A O 1
ATOM 4821 N N . ALA A 1 600 ? -28.494 27.692 48.571 1.00 89.62 600 ALA A N 1
ATOM 4822 C CA . ALA A 1 600 ? -28.094 29.100 48.616 1.00 89.62 600 ALA A CA 1
ATOM 4823 C C . ALA A 1 600 ? -29.277 30.033 48.922 1.00 89.62 600 ALA A C 1
ATOM 4825 O O . ALA A 1 600 ? -29.178 30.869 49.820 1.00 89.62 600 ALA A O 1
ATOM 4826 N N . ARG A 1 601 ? -30.417 29.853 48.235 1.00 90.38 601 ARG A N 1
ATOM 4827 C CA . ARG A 1 601 ? -31.643 30.627 48.506 1.00 90.38 601 ARG A CA 1
ATOM 4828 C C . ARG A 1 601 ? -32.154 30.396 49.927 1.00 90.38 601 ARG A C 1
ATOM 4830 O O . ARG A 1 601 ? -32.541 31.342 50.604 1.00 90.38 601 ARG A O 1
ATOM 4837 N N . PHE A 1 602 ? -32.133 29.148 50.393 1.00 93.19 602 PHE A N 1
ATOM 4838 C CA . PHE A 1 602 ? -32.526 28.819 51.758 1.00 93.19 602 PHE A CA 1
ATOM 4839 C C . PHE A 1 602 ? -31.583 29.440 52.792 1.00 93.19 602 PHE A C 1
ATOM 4841 O O . PHE A 1 602 ? -32.055 29.933 53.810 1.00 93.19 602 PHE A O 1
ATOM 4848 N N . ALA A 1 603 ? -30.270 29.442 52.547 1.00 92.38 603 ALA A N 1
ATOM 4849 C CA . ALA A 1 603 ? -29.302 30.069 53.441 1.00 92.38 603 ALA A CA 1
ATOM 4850 C C . ALA A 1 603 ? -29.539 31.583 53.572 1.00 92.38 603 ALA A C 1
ATOM 4852 O O . ALA A 1 603 ? -29.543 32.085 54.692 1.00 92.38 603 ALA A O 1
ATOM 4853 N N . GLU A 1 604 ? -29.810 32.275 52.461 1.00 92.56 604 GLU A N 1
ATOM 4854 C CA . GLU A 1 604 ? -30.128 33.708 52.451 1.00 92.56 604 GLU A CA 1
ATOM 4855 C C . GLU A 1 604 ? -31.436 34.012 53.203 1.00 92.56 604 GLU A C 1
ATOM 4857 O O . GLU A 1 604 ? -31.474 34.880 54.073 1.00 92.56 604 GLU A O 1
ATOM 4862 N N . GLU A 1 605 ? -32.514 33.272 52.927 1.00 92.06 605 GLU A N 1
ATOM 4863 C CA . GLU A 1 605 ? -33.787 33.439 53.646 1.00 92.06 605 GLU A CA 1
ATOM 4864 C C . GLU A 1 605 ? -33.651 33.102 55.137 1.00 92.06 605 GLU A C 1
ATOM 4866 O O . GLU A 1 605 ? -34.222 33.789 55.991 1.00 92.06 605 GLU A O 1
ATOM 4871 N N . LYS A 1 606 ? -32.844 32.085 55.462 1.00 92.50 606 LYS A N 1
ATOM 4872 C CA . LYS A 1 606 ? -32.542 31.716 56.842 1.00 92.50 606 LYS A CA 1
ATOM 4873 C C . LYS A 1 606 ? -31.817 32.832 57.574 1.00 92.50 606 LYS A C 1
ATOM 4875 O O . LYS A 1 606 ? -32.209 33.150 58.693 1.00 92.50 606 LYS A O 1
ATOM 4880 N N . GLU A 1 607 ? -30.809 33.431 56.950 1.00 93.88 607 GLU A N 1
ATOM 4881 C CA . GLU A 1 607 ? -30.093 34.587 57.489 1.00 93.88 607 GLU A CA 1
ATOM 4882 C C . GLU A 1 607 ? -31.066 35.744 57.765 1.00 93.88 607 GLU A C 1
ATOM 4884 O O . GLU A 1 607 ? -31.178 36.191 58.911 1.00 93.88 607 GLU A O 1
ATOM 4889 N N . ARG A 1 608 ? -31.894 36.109 56.776 1.00 92.12 608 ARG A N 1
ATOM 4890 C CA . ARG A 1 608 ? -32.904 37.177 56.898 1.00 92.12 608 ARG A CA 1
ATOM 4891 C C . ARG A 1 608 ? -33.856 36.968 58.075 1.00 92.12 608 ARG A C 1
ATOM 4893 O O . ARG A 1 608 ? -34.083 37.888 58.864 1.00 92.12 608 ARG A O 1
ATOM 4900 N N . TRP A 1 609 ? -34.433 35.772 58.238 1.00 93.06 609 TRP A N 1
ATOM 4901 C CA . TRP A 1 609 ? -35.342 35.540 59.367 1.00 93.06 609 TRP A CA 1
ATOM 4902 C C . TRP A 1 609 ? -34.615 35.389 60.703 1.00 93.06 609 TRP A C 1
ATOM 4904 O O . TRP A 1 609 ? -35.245 35.544 61.753 1.00 93.06 609 TRP A O 1
ATOM 4914 N N . THR A 1 610 ? -33.323 35.039 60.711 1.00 92.19 610 THR A N 1
ATOM 4915 C CA . THR A 1 610 ? -32.531 35.009 61.949 1.00 92.19 610 THR A CA 1
ATOM 4916 C C . THR A 1 610 ? -32.198 36.418 62.415 1.00 92.19 610 THR A C 1
ATOM 4918 O O . THR A 1 610 ? -32.408 36.706 63.589 1.00 92.19 610 THR A O 1
ATOM 4921 N N . GLU A 1 611 ? -31.825 37.319 61.507 1.00 92.81 611 GLU A N 1
ATOM 4922 C CA . GLU A 1 611 ? -31.627 38.740 61.811 1.00 92.81 611 GLU A CA 1
ATOM 4923 C C . GLU A 1 611 ? -32.921 39.372 62.333 1.00 92.81 611 GLU A C 1
ATOM 4925 O O . GLU A 1 611 ? -32.936 39.978 63.404 1.00 92.81 611 GLU A O 1
ATOM 4930 N N . LEU A 1 612 ? -34.049 39.142 61.646 1.00 91.50 612 LEU A N 1
ATOM 4931 C CA . LEU A 1 612 ? -35.342 39.678 62.075 1.00 91.50 612 LEU A CA 1
ATOM 4932 C C . LEU A 1 612 ? -35.768 39.145 63.455 1.00 91.50 612 LEU A C 1
ATOM 4934 O O . LEU A 1 612 ? -36.355 39.877 64.253 1.00 91.50 612 LEU A O 1
ATOM 4938 N N . ARG A 1 613 ? -35.447 37.885 63.768 1.00 92.12 613 ARG A N 1
ATOM 4939 C CA . ARG A 1 613 ? -35.673 37.301 65.098 1.00 92.12 613 ARG A CA 1
ATOM 4940 C C . ARG A 1 613 ? -34.833 37.986 66.170 1.00 92.12 613 ARG A C 1
ATOM 4942 O O . ARG A 1 613 ? -35.353 38.288 67.243 1.00 92.12 613 ARG A O 1
ATOM 4949 N N . GLU A 1 614 ? -33.553 38.228 65.904 1.00 91.75 614 GLU A N 1
ATOM 4950 C CA . GLU A 1 614 ? -32.676 38.944 66.833 1.00 91.75 614 GLU A CA 1
ATOM 4951 C C . GLU A 1 614 ? -33.164 40.381 67.050 1.00 91.75 614 GLU A C 1
ATOM 4953 O O . GLU A 1 614 ? -33.280 40.831 68.193 1.00 91.75 614 GLU A O 1
ATOM 4958 N N . GLU A 1 615 ? -33.565 41.076 65.983 1.00 91.94 615 GLU A N 1
ATOM 4959 C CA . GLU A 1 615 ? -34.171 42.403 66.079 1.00 91.94 615 GLU A CA 1
ATOM 4960 C C . GLU A 1 615 ? -35.448 42.408 66.926 1.00 91.94 615 GLU A C 1
ATOM 4962 O O . GLU A 1 615 ? -35.608 43.263 67.802 1.00 91.94 615 GLU A O 1
ATOM 4967 N N . ASN A 1 616 ? -36.366 41.469 66.678 1.00 90.75 616 ASN A N 1
ATOM 4968 C CA . ASN A 1 616 ? -37.616 41.347 67.428 1.00 90.75 616 ASN A CA 1
ATOM 4969 C C . ASN A 1 616 ? -37.342 41.033 68.904 1.00 90.75 616 ASN A C 1
ATOM 4971 O O . ASN A 1 616 ? -37.959 41.634 69.787 1.00 90.75 616 ASN A O 1
ATOM 4975 N N . SER A 1 617 ? -36.349 40.182 69.183 1.00 89.69 617 SER A N 1
ATOM 4976 C CA . SER A 1 617 ? -35.879 39.895 70.540 1.00 89.69 617 SER A CA 1
ATOM 4977 C C . SER A 1 617 ? -35.340 41.135 71.255 1.00 89.69 617 SER A C 1
ATOM 4979 O O . SER A 1 617 ? -35.578 41.287 72.451 1.00 89.69 617 SER A O 1
ATOM 4981 N N . VAL A 1 618 ? -34.632 42.031 70.562 1.00 90.12 618 VAL A N 1
ATOM 4982 C CA . VAL A 1 618 ? -34.130 43.292 71.142 1.00 90.12 618 VAL A CA 1
ATOM 4983 C C . VAL A 1 618 ? -35.255 44.319 71.332 1.00 90.12 618 VAL A C 1
ATOM 4985 O O . VAL A 1 618 ? -35.249 45.086 72.301 1.00 90.12 618 VAL A O 1
ATOM 4988 N N . LYS A 1 619 ? -36.236 44.350 70.419 1.00 88.25 619 LYS A N 1
ATOM 4989 C CA . LYS A 1 619 ? -37.418 45.226 70.504 1.00 88.25 619 LYS A CA 1
ATOM 4990 C C . LYS A 1 619 ? -38.346 44.829 71.658 1.00 88.25 619 LYS A C 1
ATOM 4992 O O . LYS A 1 619 ? -39.010 45.707 72.209 1.00 88.25 619 LYS A O 1
ATOM 4997 N N . LEU A 1 620 ? -38.342 43.562 72.082 1.00 87.69 620 LEU A N 1
ATOM 4998 C CA . LEU A 1 620 ? -39.100 43.065 73.233 1.00 87.69 620 LEU A CA 1
ATOM 4999 C C . LEU A 1 620 ? -38.524 43.577 74.571 1.00 87.69 620 LEU A C 1
ATOM 5001 O O . LEU A 1 620 ? -37.826 42.873 75.300 1.00 87.69 620 LEU A O 1
ATOM 5005 N N . LYS A 1 621 ? -38.816 44.836 74.907 1.00 86.06 621 LYS A N 1
ATOM 5006 C CA . LYS A 1 621 ? -38.346 45.495 76.137 1.00 86.06 621 LYS A CA 1
ATOM 5007 C C . LYS A 1 621 ? -39.339 45.325 77.293 1.00 86.06 621 LYS A C 1
ATOM 5009 O O . LYS A 1 621 ? -40.546 45.350 77.057 1.00 86.06 621 LYS A O 1
ATOM 5014 N N . PRO A 1 622 ? -38.871 45.315 78.558 1.00 81.75 622 PRO A N 1
ATOM 5015 C CA . PRO A 1 622 ? -39.752 45.285 79.732 1.00 81.75 622 PRO A CA 1
ATOM 5016 C C . PRO A 1 622 ? -40.797 46.413 79.769 1.00 81.75 622 PRO A C 1
ATOM 5018 O O . PRO A 1 622 ? -41.885 46.238 80.307 1.00 81.75 622 PRO A O 1
ATOM 5021 N N . SER A 1 623 ? -40.499 47.568 79.161 1.00 79.50 623 SER A N 1
ATOM 5022 C CA . SER A 1 623 ? -41.411 48.718 79.072 1.00 79.50 623 SER A CA 1
ATOM 5023 C C . SER A 1 623 ? -42.701 48.440 78.292 1.00 79.50 623 SER A C 1
ATOM 5025 O O . SER A 1 623 ? -43.690 49.139 78.505 1.00 79.50 623 SER A O 1
ATOM 5027 N N . LEU A 1 624 ? -42.707 47.425 77.420 1.00 80.44 624 LEU A N 1
ATOM 5028 C CA . LEU A 1 624 ? -43.877 47.014 76.637 1.00 80.44 624 LEU A CA 1
ATOM 5029 C C . LEU A 1 624 ? -44.926 46.245 77.464 1.00 80.44 624 LEU A C 1
ATOM 5031 O O . LEU A 1 624 ? -46.015 45.988 76.960 1.00 80.44 624 LEU A O 1
ATOM 5035 N N . GLY A 1 625 ? -44.635 45.906 78.728 1.00 76.75 625 GLY A N 1
ATOM 5036 C CA . GLY A 1 625 ? -45.618 45.324 79.656 1.00 76.75 625 GLY A CA 1
ATOM 5037 C C . GLY A 1 625 ? -46.670 46.324 80.160 1.00 76.75 625 GLY A C 1
ATOM 5038 O O . GLY A 1 625 ? -47.729 45.934 80.635 1.00 76.75 625 GLY A O 1
ATOM 5039 N N . ASN A 1 626 ? -46.433 47.635 80.015 1.00 80.31 626 ASN A N 1
ATOM 5040 C CA . ASN A 1 626 ? -47.390 48.656 80.444 1.00 80.31 626 ASN A CA 1
ATOM 5041 C C . ASN A 1 626 ? -48.658 48.642 79.566 1.00 80.31 626 ASN A C 1
ATOM 5043 O O . ASN A 1 626 ? -48.572 48.650 78.340 1.00 80.31 626 ASN A O 1
ATOM 5047 N N . THR A 1 627 ? -49.836 48.735 80.188 1.00 76.19 627 THR A N 1
ATOM 5048 C CA . THR A 1 627 ? -51.159 48.813 79.537 1.00 76.19 627 THR A CA 1
ATOM 5049 C C . THR A 1 627 ? -51.232 49.812 78.372 1.00 76.19 627 THR A C 1
ATOM 5051 O O . THR A 1 627 ? -51.902 49.543 77.378 1.00 76.19 627 THR A O 1
ATOM 5054 N N . ASN A 1 628 ? -50.516 50.942 78.452 1.00 78.88 628 ASN A N 1
ATOM 5055 C CA . ASN A 1 628 ? -50.494 51.968 77.397 1.00 78.88 628 ASN A CA 1
ATOM 5056 C C . ASN A 1 628 ? -49.680 51.570 76.148 1.00 78.88 628 ASN A C 1
ATOM 5058 O O . ASN A 1 628 ? -49.872 52.166 75.093 1.00 78.88 628 ASN A O 1
ATOM 5062 N N . ALA A 1 629 ? -48.788 50.581 76.255 1.00 80.81 629 ALA A N 1
ATOM 5063 C CA . ALA A 1 629 ? -47.955 50.065 75.165 1.00 80.81 629 ALA A CA 1
ATOM 5064 C C . ALA A 1 629 ? -48.508 48.753 74.572 1.00 80.81 629 ALA A C 1
ATOM 5066 O O . ALA A 1 629 ? -47.834 48.068 73.804 1.00 80.81 629 ALA A O 1
ATOM 5067 N N . ARG A 1 630 ? -49.749 48.381 74.920 1.00 80.62 630 ARG A N 1
ATOM 5068 C CA . ARG A 1 630 ? -50.328 47.090 74.538 1.00 80.62 630 ARG A CA 1
ATOM 5069 C C . ARG A 1 630 ? -50.489 46.919 73.027 1.00 80.62 630 ARG A C 1
ATOM 5071 O O . ARG A 1 630 ? -50.238 45.837 72.509 1.00 80.62 630 ARG A O 1
ATOM 5078 N N . THR A 1 631 ? -50.855 47.989 72.328 1.00 83.31 631 THR A N 1
ATOM 5079 C CA . THR A 1 631 ? -50.962 48.007 70.863 1.00 83.31 631 THR A CA 1
ATOM 5080 C C . THR A 1 631 ? -49.608 47.794 70.184 1.00 83.31 631 THR A C 1
ATOM 5082 O O . THR A 1 631 ? -49.540 47.095 69.180 1.00 83.31 631 THR A O 1
ATOM 5085 N N . GLU A 1 632 ? -48.530 48.343 70.749 1.00 84.25 632 GLU A N 1
ATOM 5086 C CA . GLU A 1 632 ? -47.155 48.165 70.264 1.00 84.25 632 GLU A CA 1
ATOM 5087 C C . GLU A 1 632 ? -46.653 46.732 70.508 1.00 84.25 632 GLU A C 1
ATOM 5089 O O . GLU A 1 632 ? -46.056 46.126 69.619 1.00 84.25 632 GLU A O 1
ATOM 5094 N N . LEU A 1 633 ? -46.967 46.147 71.672 1.00 86.00 633 LEU A N 1
ATOM 5095 C CA . LEU A 1 633 ? -46.653 44.749 71.982 1.00 86.00 633 LEU A CA 1
ATOM 5096 C C . LEU A 1 633 ? -47.406 43.767 71.071 1.00 86.00 633 LEU A C 1
ATOM 5098 O O . LEU A 1 633 ? -46.804 42.819 70.571 1.00 86.00 633 LEU A O 1
ATOM 5102 N N . ASP A 1 634 ? -48.708 43.977 70.855 1.00 86.94 634 ASP A N 1
ATOM 5103 C CA . ASP A 1 634 ? -49.512 43.106 69.991 1.00 86.94 634 ASP A CA 1
ATOM 5104 C C . ASP A 1 634 ? -49.090 43.251 68.510 1.00 86.94 634 ASP A C 1
ATOM 5106 O O . ASP A 1 634 ? -49.040 42.251 67.795 1.00 86.94 634 ASP A O 1
ATOM 5110 N N . ALA A 1 635 ? -48.662 44.444 68.069 1.00 88.94 635 ALA A N 1
ATOM 5111 C CA . ALA A 1 635 ? -48.055 44.640 66.748 1.00 88.94 635 ALA A CA 1
ATOM 5112 C C . ALA A 1 635 ? -46.713 43.895 66.593 1.00 88.94 635 ALA A C 1
ATOM 5114 O O . ALA A 1 635 ? -46.495 43.240 65.575 1.00 88.94 635 ALA A O 1
ATOM 5115 N N . LEU A 1 636 ? -45.833 43.933 67.604 1.00 90.69 636 LEU A N 1
ATOM 5116 C CA . LEU A 1 636 ? -44.572 43.176 67.593 1.00 90.69 636 LEU A CA 1
ATOM 5117 C C . LEU A 1 636 ? -44.817 41.657 67.588 1.00 90.69 636 LEU A C 1
ATOM 5119 O O . LEU A 1 636 ? -44.109 40.923 66.904 1.00 90.69 636 LEU A O 1
ATOM 5123 N N . CYS A 1 637 ? -45.841 41.184 68.308 1.00 90.06 637 CYS A N 1
ATOM 5124 C CA . CYS A 1 637 ? -46.244 39.777 68.278 1.00 90.06 637 CYS A CA 1
ATOM 5125 C C . CYS A 1 637 ? -46.740 39.352 66.891 1.00 90.06 637 CYS A C 1
ATOM 5127 O O . CYS A 1 637 ? -46.363 38.276 66.443 1.00 90.06 637 CYS A O 1
ATOM 5129 N N . ALA A 1 638 ? -47.521 40.193 66.204 1.00 90.19 638 ALA A N 1
ATOM 5130 C CA . ALA A 1 638 ? -47.991 39.908 64.848 1.00 90.19 638 ALA A CA 1
ATOM 5131 C C . ALA A 1 638 ? -46.833 39.827 63.836 1.00 90.19 638 ALA A C 1
ATOM 5133 O O . ALA A 1 638 ? -46.804 38.924 63.005 1.00 90.19 638 ALA A O 1
ATOM 5134 N N . VAL A 1 639 ? -45.842 40.724 63.939 1.00 91.50 639 VAL A N 1
ATOM 5135 C CA . VAL A 1 639 ? -44.622 40.671 63.108 1.00 91.50 639 VAL A CA 1
ATOM 5136 C C . VAL A 1 639 ? -43.826 39.389 63.376 1.00 91.50 639 VAL A C 1
ATOM 5138 O O . VAL A 1 639 ? -43.311 38.770 62.446 1.00 91.50 639 VAL A O 1
ATOM 5141 N N . GLU A 1 640 ? -43.728 38.967 64.637 1.00 92.56 640 GLU A N 1
ATOM 5142 C CA . GLU A 1 640 ? -42.990 37.760 65.008 1.00 92.56 640 GLU A CA 1
ATOM 5143 C C . GLU A 1 640 ? -43.714 36.460 64.614 1.00 92.56 640 GLU A C 1
ATOM 5145 O O . GLU A 1 640 ? -43.070 35.486 64.214 1.00 92.56 640 GLU A O 1
ATOM 5150 N N . GLU A 1 641 ? -45.045 36.445 64.703 1.00 91.00 641 GLU A N 1
ATOM 5151 C CA . GLU A 1 641 ? -45.895 35.344 64.242 1.00 91.00 641 GLU A CA 1
ATOM 5152 C C . GLU A 1 641 ? -45.786 35.174 62.724 1.00 91.00 641 GLU A C 1
ATOM 5154 O O . GLU A 1 641 ? -45.563 34.063 62.242 1.00 91.00 641 GLU A O 1
ATOM 5159 N N . GLU A 1 642 ? -45.818 36.281 61.981 1.00 91.31 642 GLU A N 1
ATOM 5160 C CA . GLU A 1 642 ? -45.626 36.292 60.533 1.00 91.31 642 GLU A CA 1
ATOM 5161 C C . GLU A 1 642 ? -44.218 35.818 60.129 1.00 91.31 642 GLU A C 1
ATOM 5163 O O . GLU A 1 642 ? -44.075 34.982 59.235 1.00 91.31 642 GLU A O 1
ATOM 5168 N N . ARG A 1 643 ? -43.168 36.258 60.838 1.00 94.06 643 ARG A N 1
ATOM 5169 C CA . ARG A 1 643 ? -41.791 35.767 60.642 1.00 94.06 643 ARG A CA 1
ATOM 5170 C C . ARG A 1 643 ? -41.683 34.269 60.913 1.00 94.06 643 ARG A C 1
ATOM 5172 O O . ARG A 1 643 ? -41.052 33.559 60.134 1.00 94.06 643 ARG A O 1
ATOM 5179 N N . HIS A 1 644 ? -42.281 33.774 62.000 1.00 91.94 644 HIS A N 1
ATOM 5180 C CA . HIS A 1 644 ? -42.274 32.344 62.323 1.00 91.94 644 HIS A CA 1
ATOM 5181 C C . HIS A 1 644 ? -43.008 31.518 61.263 1.00 91.94 644 HIS A C 1
ATOM 5183 O O . HIS A 1 644 ? -42.474 30.502 60.818 1.00 91.94 644 HIS A O 1
ATOM 5189 N N . ARG A 1 645 ? -44.186 31.979 60.822 1.00 93.00 645 ARG A N 1
ATOM 5190 C CA . ARG A 1 645 ? -44.953 31.364 59.733 1.00 93.00 645 ARG A CA 1
ATOM 5191 C C . ARG A 1 645 ? -44.116 31.288 58.457 1.00 93.00 645 ARG A C 1
ATOM 5193 O O . ARG A 1 645 ? -43.952 30.202 57.907 1.00 93.00 645 ARG A O 1
ATOM 5200 N N . ARG A 1 646 ? -43.496 32.402 58.051 1.00 91.44 646 ARG A N 1
ATOM 5201 C CA . ARG A 1 646 ? -42.637 32.466 56.860 1.00 91.44 646 ARG A CA 1
ATOM 5202 C C . ARG A 1 646 ? -41.418 31.547 56.967 1.00 91.44 646 ARG A C 1
ATOM 5204 O O . ARG A 1 646 ? -41.115 30.838 56.013 1.00 91.44 646 ARG A O 1
ATOM 5211 N N . ALA A 1 647 ? -40.751 31.509 58.123 1.00 91.88 647 ALA A N 1
ATOM 5212 C CA . ALA A 1 647 ? -39.607 30.626 58.354 1.00 91.88 647 ALA A CA 1
ATOM 5213 C C . ALA A 1 647 ? -39.995 29.142 58.255 1.00 91.88 647 ALA A C 1
ATOM 5215 O O . ALA A 1 647 ? -39.268 28.346 57.661 1.00 91.88 647 ALA A O 1
ATOM 5216 N N . MET A 1 648 ? -41.156 28.768 58.798 1.00 92.75 648 MET A N 1
ATOM 5217 C CA . MET A 1 648 ? -41.698 27.411 58.702 1.00 92.75 648 MET A CA 1
ATOM 5218 C C . MET A 1 648 ? -42.041 27.030 57.255 1.00 92.75 648 MET A C 1
ATOM 5220 O O . MET A 1 648 ? -41.634 25.958 56.810 1.00 92.75 648 MET A O 1
ATOM 5224 N N . GLU A 1 649 ? -42.718 27.914 56.517 1.00 90.81 649 GLU A N 1
ATOM 5225 C CA . GLU A 1 649 ? -43.087 27.707 55.109 1.00 90.81 649 GLU A CA 1
ATOM 5226 C C . GLU A 1 649 ? -41.863 27.558 54.208 1.00 90.81 649 GLU A C 1
ATOM 5228 O O . GLU A 1 649 ? -41.734 26.561 53.506 1.00 90.81 649 GLU A O 1
ATOM 5233 N N . VAL A 1 650 ? -40.908 28.490 54.275 1.00 92.69 650 VAL A N 1
ATOM 5234 C CA . VAL A 1 650 ? -39.702 28.441 53.433 1.00 92.69 650 VAL A CA 1
ATOM 5235 C C . VAL A 1 650 ? -38.827 27.228 53.774 1.00 92.69 650 VAL A C 1
ATOM 5237 O O . VAL A 1 650 ? -38.214 26.645 52.877 1.00 92.69 650 VAL A O 1
ATOM 5240 N N . THR A 1 651 ? -38.785 26.804 55.045 1.00 93.00 651 THR A N 1
ATOM 5241 C CA . THR A 1 651 ? -38.095 25.567 55.455 1.00 93.00 651 THR A CA 1
ATOM 5242 C C . THR A 1 651 ? -38.765 24.329 54.856 1.00 93.00 651 THR A C 1
ATOM 5244 O O . THR A 1 651 ? -38.067 23.460 54.337 1.00 93.00 651 THR A O 1
ATOM 5247 N N . GLU A 1 652 ? -40.099 24.250 54.886 1.00 90.56 652 GLU A N 1
ATOM 5248 C CA . GLU A 1 652 ? -40.867 23.147 54.289 1.00 90.56 652 GLU A CA 1
ATOM 5249 C C . GLU A 1 652 ? -40.712 23.122 52.757 1.00 90.56 652 GLU A C 1
ATOM 5251 O O . GLU A 1 652 ? -40.339 22.095 52.188 1.00 90.56 652 GLU A O 1
ATOM 5256 N N . GLU A 1 653 ? -40.879 24.267 52.090 1.00 90.31 653 GLU A N 1
ATOM 5257 C CA . GLU A 1 653 ? -40.719 24.399 50.639 1.00 90.31 653 GLU A CA 1
ATOM 5258 C C . GLU A 1 653 ? -39.308 24.024 50.163 1.00 90.31 653 GLU A C 1
ATOM 5260 O O . GLU A 1 653 ? -39.155 23.293 49.182 1.00 90.31 653 GLU A O 1
ATOM 5265 N N . SER A 1 654 ? -38.264 24.514 50.841 1.00 92.19 654 SER A N 1
ATOM 5266 C CA . SER A 1 654 ? -36.867 24.252 50.459 1.00 92.19 654 SER A CA 1
ATOM 5267 C C . SER A 1 654 ? -36.494 22.784 50.658 1.00 92.19 654 SER A C 1
ATOM 5269 O O . SER A 1 654 ? -35.786 22.199 49.831 1.00 92.19 654 SER A O 1
ATOM 5271 N N . MET A 1 655 ? -37.024 22.159 51.712 1.00 91.94 655 MET A N 1
ATOM 5272 C CA . MET A 1 655 ? -36.881 20.728 51.958 1.00 91.94 655 MET A CA 1
ATOM 5273 C C . MET A 1 655 ? -37.547 19.905 50.855 1.00 91.94 655 MET A C 1
ATOM 5275 O O . MET A 1 655 ? -36.895 19.041 50.271 1.00 91.94 655 MET A O 1
ATOM 5279 N N . PHE A 1 656 ? -38.809 20.190 50.520 1.00 91.12 656 PHE A N 1
ATOM 5280 C CA . PHE A 1 656 ? -39.523 19.466 49.468 1.00 91.12 656 PHE A CA 1
ATOM 5281 C C . PHE A 1 656 ? -38.877 19.646 48.093 1.00 91.12 656 PHE A C 1
ATOM 5283 O O . PHE A 1 656 ? -38.709 18.662 47.374 1.00 91.12 656 PHE A O 1
ATOM 5290 N N . LYS A 1 657 ? -38.413 20.857 47.754 1.00 90.88 657 LYS A N 1
ATOM 5291 C CA . LYS A 1 657 ? -37.633 21.107 46.529 1.00 90.88 657 LYS A CA 1
ATOM 5292 C C . LYS A 1 657 ? -36.338 20.288 46.504 1.00 90.88 657 LYS A C 1
ATOM 5294 O O . LYS A 1 657 ? -36.041 19.651 45.497 1.00 90.88 657 LYS A O 1
ATOM 5299 N N . SER A 1 658 ? -35.600 20.241 47.615 1.00 91.94 658 SER A N 1
ATOM 5300 C CA . SER A 1 658 ? -34.356 19.459 47.725 1.00 91.94 658 SER A CA 1
ATOM 5301 C C . SER A 1 658 ? -34.601 17.951 47.581 1.00 91.94 658 SER A C 1
ATOM 5303 O O . SER A 1 658 ? -33.831 17.257 46.919 1.00 91.94 658 SER A O 1
ATOM 5305 N N . ILE A 1 659 ? -35.688 17.444 48.172 1.00 91.56 659 ILE A N 1
ATOM 5306 C CA . ILE A 1 659 ? -36.106 16.039 48.076 1.00 91.56 659 ILE A CA 1
ATOM 5307 C C . ILE A 1 659 ? -36.548 15.689 46.652 1.00 91.56 659 ILE A C 1
ATOM 5309 O O . ILE A 1 659 ? -36.174 14.631 46.148 1.00 91.56 659 ILE A O 1
ATOM 5313 N N . LYS A 1 660 ? -37.306 16.573 45.993 1.00 90.38 660 LYS A N 1
ATOM 5314 C CA . LYS A 1 660 ? -37.723 16.395 44.598 1.00 90.38 660 LYS A CA 1
ATOM 5315 C C . LYS A 1 660 ? -36.513 16.275 43.670 1.00 90.38 660 LYS A C 1
ATOM 5317 O O . LYS A 1 660 ? -36.460 15.340 42.884 1.00 90.38 660 LYS A O 1
ATOM 5322 N N . ILE A 1 661 ? -35.509 17.145 43.825 1.00 90.88 661 ILE A N 1
ATOM 5323 C CA . ILE A 1 661 ? -34.267 17.080 43.034 1.00 90.88 661 ILE A CA 1
ATOM 5324 C C . ILE A 1 661 ? -33.565 15.725 43.209 1.00 90.88 661 ILE A C 1
ATOM 5326 O O . ILE A 1 661 ? -33.176 15.101 42.225 1.00 90.88 661 ILE A O 1
ATOM 5330 N N . GLU A 1 662 ? -33.421 15.240 44.448 1.00 91.75 662 GLU A N 1
ATOM 5331 C CA . GLU A 1 662 ? -32.842 13.910 44.699 1.00 91.75 662 GLU A CA 1
ATOM 5332 C C . GLU A 1 662 ? -33.682 12.787 44.085 1.00 91.75 662 GLU A C 1
ATOM 5334 O O . GLU A 1 662 ? -33.138 11.817 43.556 1.00 91.75 662 GLU A O 1
ATOM 5339 N N . SER A 1 663 ? -35.007 12.918 44.132 1.00 91.19 663 SER A N 1
ATOM 5340 C CA . SER A 1 663 ? -35.931 11.975 43.515 1.00 91.19 663 SER A CA 1
ATOM 5341 C C . SER A 1 663 ? -35.710 11.883 42.004 1.00 91.19 663 SER A C 1
ATOM 5343 O O . SER A 1 663 ? -35.381 10.805 41.503 1.00 91.19 663 SER A O 1
ATOM 5345 N N . ASP A 1 664 ? -35.787 13.016 41.308 1.00 89.31 664 ASP A N 1
ATOM 5346 C CA . ASP A 1 664 ? -35.698 13.101 39.851 1.00 89.31 664 ASP A CA 1
ATOM 5347 C C . ASP A 1 664 ? -34.322 12.645 39.343 1.00 89.31 664 ASP A C 1
ATOM 5349 O O . ASP A 1 664 ? -34.229 11.825 38.427 1.00 89.31 664 ASP A O 1
ATOM 5353 N N . GLU A 1 665 ? -33.232 13.086 39.980 1.00 90.25 665 GLU A N 1
ATOM 5354 C CA . GLU A 1 665 ? -31.876 12.694 39.572 1.00 90.25 665 GLU A CA 1
ATOM 5355 C C . GLU A 1 665 ? -31.574 11.221 39.863 1.00 90.25 665 GLU A C 1
ATOM 5357 O O . GLU A 1 665 ? -30.874 10.560 39.088 1.00 90.25 665 GLU A O 1
ATOM 5362 N N . SER A 1 666 ? -32.123 10.666 40.947 1.00 92.31 666 SER A N 1
ATOM 5363 C CA . SER A 1 666 ? -31.997 9.235 41.224 1.00 92.31 666 SER A CA 1
ATOM 5364 C C . SER A 1 666 ? -32.780 8.376 40.223 1.00 92.31 666 SER A C 1
ATOM 5366 O O . SER A 1 666 ? -32.308 7.303 39.837 1.00 92.31 666 SER A O 1
ATOM 5368 N N . TRP A 1 667 ? -33.933 8.862 39.751 1.00 90.69 667 TRP A N 1
ATOM 5369 C CA . TRP A 1 667 ? -34.711 8.211 38.699 1.00 90.69 667 TRP A CA 1
ATOM 5370 C C . TRP A 1 667 ? -34.017 8.296 37.335 1.00 90.69 667 TRP A C 1
ATOM 5372 O O . TRP A 1 667 ? -33.913 7.297 36.622 1.00 90.69 667 TRP A O 1
ATOM 5382 N N . SER A 1 668 ? -33.459 9.462 37.008 1.00 88.81 668 SER A N 1
ATOM 5383 C CA . SER A 1 668 ? -32.636 9.671 35.814 1.00 88.81 668 SER A CA 1
ATOM 5384 C C . SER A 1 668 ? -31.428 8.727 35.795 1.00 88.81 668 SER A C 1
ATOM 5386 O O . SER A 1 668 ? -31.186 8.045 34.796 1.00 88.81 668 SER A O 1
ATOM 5388 N N . PHE A 1 669 ? -30.728 8.581 36.930 1.00 91.88 669 PHE A N 1
ATOM 5389 C CA . PHE A 1 669 ? -29.666 7.585 37.095 1.00 91.88 669 PHE A CA 1
ATOM 5390 C C . PHE A 1 669 ? -30.159 6.157 36.841 1.00 91.88 669 PHE A C 1
ATOM 5392 O O . PHE A 1 669 ? -29.487 5.410 36.130 1.00 91.88 669 PHE A O 1
ATOM 5399 N N . PHE A 1 670 ? -31.308 5.773 37.410 1.00 91.56 670 PHE A N 1
ATOM 5400 C CA . PHE A 1 670 ? -31.897 4.446 37.218 1.00 91.56 670 PHE A CA 1
ATOM 5401 C C . PHE A 1 670 ? -32.192 4.163 35.736 1.00 91.56 670 PHE A C 1
ATOM 5403 O O . PHE A 1 670 ? -31.794 3.118 35.219 1.00 91.56 670 PHE A O 1
ATOM 5410 N N . CYS A 1 671 ? -32.805 5.112 35.028 1.00 88.69 671 CYS A N 1
ATOM 5411 C CA . CYS A 1 671 ? -33.064 4.990 33.593 1.00 88.69 671 CYS A CA 1
ATOM 5412 C C . CYS A 1 671 ? -31.758 4.843 32.795 1.00 88.69 671 CYS A C 1
ATOM 5414 O O . CYS A 1 671 ? -31.623 3.930 31.977 1.00 88.69 671 CYS A O 1
ATOM 5416 N N . GLU A 1 672 ? -30.772 5.707 33.071 1.00 89.50 672 GLU A N 1
ATOM 5417 C CA . GLU A 1 672 ? -29.475 5.712 32.388 1.00 89.50 672 GLU A CA 1
ATOM 5418 C C . GLU A 1 672 ? -28.731 4.387 32.613 1.00 89.50 672 GLU A C 1
ATOM 5420 O O . GLU A 1 672 ? -28.259 3.791 31.650 1.00 89.50 672 GLU A O 1
ATOM 5425 N N . ILE A 1 673 ? -28.666 3.866 33.847 1.00 91.75 673 ILE A N 1
ATOM 5426 C CA . ILE A 1 673 ? -27.937 2.622 34.142 1.00 91.75 673 ILE A CA 1
ATOM 5427 C C . ILE A 1 673 ? -28.620 1.373 33.568 1.00 91.75 673 ILE A C 1
ATOM 5429 O O . ILE A 1 673 ? -27.916 0.450 33.147 1.00 91.75 673 ILE A O 1
ATOM 5433 N N . VAL A 1 674 ? -29.956 1.325 33.518 1.00 90.50 674 VAL A N 1
ATOM 5434 C CA . VAL A 1 674 ? -30.704 0.218 32.894 1.00 90.50 674 VAL A CA 1
ATOM 5435 C C . VAL A 1 674 ? -30.418 0.176 31.392 1.00 90.50 674 VAL A C 1
ATOM 5437 O O . VAL A 1 674 ? -29.953 -0.853 30.889 1.00 90.50 674 VAL A O 1
ATOM 5440 N N . HIS A 1 675 ? -30.592 1.307 30.700 1.00 90.56 675 HIS A N 1
ATOM 5441 C CA . HIS A 1 675 ? -30.300 1.435 29.268 1.00 90.56 675 HIS A CA 1
ATOM 5442 C C . HIS A 1 675 ? -28.838 1.112 28.954 1.00 90.56 675 HIS A C 1
ATOM 5444 O O . HIS A 1 675 ? -28.530 0.250 28.132 1.00 90.56 675 HIS A O 1
ATOM 5450 N N . ALA A 1 676 ? -27.923 1.754 29.677 1.00 91.81 676 ALA A N 1
ATOM 5451 C CA . ALA A 1 676 ? -26.486 1.606 29.504 1.00 91.81 676 ALA A CA 1
ATOM 5452 C C . ALA A 1 676 ? -26.013 0.161 29.724 1.00 91.81 676 ALA A C 1
ATOM 5454 O O . ALA A 1 676 ? -25.120 -0.311 29.020 1.00 91.81 676 ALA A O 1
ATOM 5455 N N . THR A 1 677 ? -26.620 -0.563 30.673 1.00 93.31 677 THR A N 1
ATOM 5456 C CA . THR A 1 677 ? -26.335 -1.990 30.881 1.00 93.31 677 THR A CA 1
ATOM 5457 C C . THR A 1 677 ? -26.748 -2.806 29.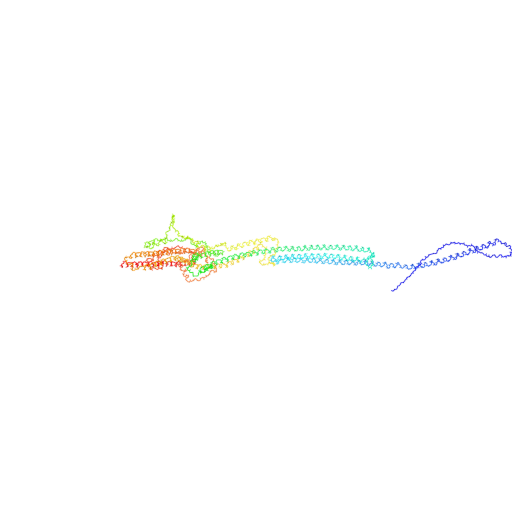661 1.00 93.31 677 THR A C 1
ATOM 5459 O O . THR A 1 677 ? -25.958 -3.622 29.191 1.00 93.31 677 THR A O 1
ATOM 5462 N N . ARG A 1 678 ? -27.954 -2.581 29.126 1.00 91.69 678 ARG A N 1
ATOM 5463 C CA . ARG A 1 678 ? -28.443 -3.284 27.933 1.00 91.69 678 ARG A CA 1
ATOM 5464 C C . ARG A 1 678 ? -27.553 -3.009 26.720 1.00 91.69 678 ARG A C 1
ATOM 5466 O O . ARG A 1 678 ? -27.094 -3.957 26.091 1.00 91.69 678 ARG A O 1
ATOM 5473 N N . ALA A 1 679 ? -27.243 -1.741 26.447 1.00 92.75 679 ALA A N 1
ATOM 5474 C CA . ALA A 1 679 ? -26.381 -1.348 25.332 1.00 92.75 679 ALA A CA 1
ATOM 5475 C C . ALA A 1 679 ? -24.978 -1.975 25.430 1.00 92.75 679 ALA A C 1
ATOM 5477 O O . ALA A 1 679 ? -24.474 -2.530 24.454 1.00 92.75 679 ALA A O 1
ATOM 5478 N N . LEU A 1 680 ? -24.361 -1.952 26.619 1.00 94.62 680 LEU A N 1
ATOM 5479 C CA . LEU A 1 680 ? -23.033 -2.535 26.831 1.00 94.62 680 LEU A CA 1
ATOM 5480 C C . LEU A 1 680 ? -23.020 -4.054 26.601 1.00 94.62 680 LEU A C 1
ATOM 5482 O O . LEU A 1 680 ? -22.088 -4.562 25.979 1.00 94.62 680 LEU A O 1
ATOM 5486 N N . LEU A 1 681 ? -24.035 -4.777 27.089 1.00 93.62 681 LEU A N 1
ATOM 5487 C CA . LEU A 1 681 ? -24.125 -6.228 26.903 1.00 93.62 681 LEU A CA 1
ATOM 5488 C C . LEU A 1 681 ? -24.363 -6.598 25.432 1.00 93.62 681 LEU A C 1
ATOM 5490 O O . LEU A 1 681 ? -23.667 -7.471 24.928 1.00 93.62 681 LEU A O 1
ATOM 5494 N N . LEU A 1 682 ? -25.238 -5.880 24.717 1.00 92.00 682 LEU A N 1
ATOM 5495 C CA . LEU A 1 682 ? -25.467 -6.104 23.280 1.00 92.00 682 LEU A CA 1
ATOM 5496 C C . LEU A 1 682 ? -24.200 -5.872 22.439 1.00 92.00 682 LEU A C 1
ATOM 5498 O O . LEU A 1 682 ? -23.914 -6.622 21.501 1.00 92.00 682 LEU A O 1
ATOM 5502 N N . LEU A 1 683 ? -23.395 -4.861 22.789 1.00 93.62 683 LEU A N 1
ATOM 5503 C CA . LEU A 1 683 ? -22.081 -4.670 22.169 1.00 93.62 683 LEU A CA 1
ATOM 5504 C C . LEU A 1 683 ? -21.142 -5.839 22.490 1.00 93.62 683 LEU A C 1
ATOM 5506 O O . LEU A 1 683 ? -20.461 -6.340 21.599 1.00 93.62 683 LEU A O 1
ATOM 5510 N N . TYR A 1 684 ? -21.101 -6.301 23.741 1.00 94.31 684 TYR A N 1
ATOM 5511 C CA . TYR A 1 684 ? -20.215 -7.395 24.153 1.00 94.31 684 TYR A CA 1
ATOM 5512 C C . TYR A 1 684 ? -20.595 -8.745 23.539 1.00 94.31 684 TYR A C 1
ATOM 5514 O O . TYR A 1 684 ? -19.701 -9.564 23.314 1.00 94.31 684 TYR A O 1
ATOM 5522 N N . ASP A 1 685 ? -21.876 -8.954 23.238 1.00 91.31 685 ASP A N 1
ATOM 5523 C CA . ASP A 1 685 ? -22.378 -10.143 22.549 1.00 91.31 685 ASP A CA 1
ATOM 5524 C C . ASP A 1 685 ? -21.869 -10.251 21.108 1.00 91.31 685 ASP A C 1
ATOM 5526 O O . ASP A 1 685 ? -21.788 -11.351 20.562 1.00 91.31 685 ASP A O 1
ATOM 5530 N N . THR A 1 686 ? -21.520 -9.115 20.500 1.00 91.62 686 THR A N 1
ATOM 5531 C CA . THR A 1 686 ? -21.215 -8.997 19.068 1.00 91.62 686 THR A CA 1
ATOM 5532 C C . THR A 1 686 ? -19.780 -8.545 18.770 1.00 91.62 686 THR A C 1
ATOM 5534 O O . THR A 1 686 ? -19.356 -8.569 17.614 1.00 91.62 686 THR A O 1
ATOM 5537 N N . ILE A 1 687 ? -18.993 -8.172 19.785 1.00 93.62 687 ILE A N 1
ATOM 5538 C CA . ILE A 1 687 ? -17.543 -7.970 19.652 1.00 93.62 687 ILE A CA 1
ATOM 5539 C C . ILE A 1 687 ? -16.849 -9.332 19.608 1.00 93.62 687 ILE A C 1
ATOM 5541 O O . ILE A 1 687 ? -16.978 -10.129 20.535 1.00 93.62 687 ILE A O 1
ATOM 5545 N N . VAL A 1 688 ? -16.054 -9.556 18.560 1.00 93.12 688 VAL A N 1
ATOM 5546 C CA . VAL A 1 688 ? -15.274 -10.786 18.374 1.00 93.12 688 VAL A CA 1
ATOM 5547 C C . VAL A 1 688 ? -14.334 -11.017 19.561 1.00 93.12 688 VAL A C 1
ATOM 5549 O O . VAL A 1 688 ? -13.503 -10.164 19.881 1.00 93.12 688 VAL A O 1
ATOM 5552 N N . GLN A 1 689 ? -14.431 -12.188 20.190 1.00 90.25 689 GLN A N 1
ATOM 5553 C CA . GLN A 1 689 ? -13.542 -12.637 21.262 1.00 90.25 689 GLN A CA 1
ATOM 5554 C C . GLN A 1 689 ? -12.610 -13.748 20.753 1.00 90.25 689 GLN A C 1
ATOM 5556 O O . GLN A 1 689 ? -12.874 -14.355 19.717 1.00 90.25 689 GLN A O 1
ATOM 5561 N N . PRO A 1 690 ? -11.518 -14.080 21.472 1.00 89.62 690 PRO A N 1
ATOM 5562 C CA . PRO A 1 690 ? -10.619 -15.160 21.057 1.00 89.62 690 PRO A CA 1
ATOM 5563 C C . PRO A 1 690 ? -11.321 -16.507 20.833 1.00 89.62 690 PRO A C 1
ATOM 5565 O O . PRO A 1 690 ? -10.915 -17.271 19.967 1.00 89.62 690 PRO A O 1
ATOM 5568 N N . ALA A 1 691 ? -12.397 -16.782 21.579 1.00 86.31 691 ALA A N 1
ATOM 5569 C CA . ALA A 1 691 ? -13.199 -17.993 21.419 1.00 86.31 691 ALA A CA 1
ATOM 5570 C C . ALA A 1 691 ? -14.035 -18.015 20.123 1.00 86.31 691 ALA A C 1
ATOM 5572 O O . ALA A 1 691 ? -14.476 -19.083 19.718 1.00 86.31 691 ALA A O 1
ATOM 5573 N N . ASP A 1 692 ? -14.235 -16.875 19.455 1.00 88.75 692 ASP A N 1
ATOM 5574 C CA . ASP A 1 692 ? -14.936 -16.776 18.166 1.00 88.75 692 ASP A CA 1
ATOM 5575 C C . ASP A 1 692 ? -14.022 -17.028 16.959 1.00 88.75 692 ASP A C 1
ATOM 5577 O O . ASP A 1 692 ? -14.493 -17.059 15.819 1.00 88.75 692 ASP A O 1
ATOM 5581 N N . LEU A 1 693 ? -12.717 -17.196 17.189 1.00 89.88 693 LEU A N 1
ATOM 5582 C CA . LEU A 1 693 ? -11.727 -17.441 16.147 1.00 89.88 693 LEU A CA 1
ATOM 5583 C C . LEU A 1 693 ? -11.459 -18.938 15.987 1.00 89.88 693 LEU A C 1
ATOM 5585 O O . LEU A 1 693 ? -11.378 -19.661 16.978 1.00 89.88 693 LEU A O 1
ATOM 5589 N N . VAL A 1 694 ? -11.246 -19.396 14.751 1.00 86.12 694 VAL A N 1
ATOM 5590 C CA . VAL A 1 694 ? -10.853 -20.787 14.461 1.00 86.12 694 VAL A CA 1
ATOM 5591 C C . VAL A 1 694 ? -9.599 -21.151 15.278 1.00 86.12 694 VAL A C 1
ATOM 5593 O O . VAL A 1 694 ? -8.598 -20.439 15.152 1.00 86.12 694 VAL A O 1
ATOM 5596 N N . PRO A 1 695 ? -9.596 -22.216 16.100 1.00 77.44 695 PRO A N 1
ATOM 5597 C CA . PRO A 1 695 ? -8.433 -22.586 16.906 1.00 77.44 695 PRO A CA 1
ATOM 5598 C C . PRO A 1 695 ? -7.217 -22.925 16.039 1.00 77.44 695 PRO A C 1
ATOM 5600 O O . PRO A 1 695 ? -7.343 -23.622 15.034 1.00 77.44 695 PRO A O 1
ATOM 5603 N N . THR A 1 696 ? -6.035 -22.459 16.435 1.00 75.00 696 THR A N 1
ATOM 5604 C CA . THR A 1 696 ? -4.756 -22.848 15.821 1.00 75.00 696 THR A CA 1
ATOM 5605 C C . THR A 1 696 ? -3.865 -23.565 16.831 1.00 75.00 696 THR A C 1
ATOM 5607 O O . THR A 1 696 ? -4.057 -23.426 18.038 1.00 75.00 696 THR A O 1
ATOM 5610 N N . ASP A 1 697 ? -2.869 -24.321 16.357 1.00 64.69 697 ASP A N 1
ATOM 5611 C CA . ASP A 1 697 ? -1.937 -25.069 17.220 1.00 64.69 697 ASP A CA 1
ATOM 5612 C C . ASP A 1 697 ? -1.192 -24.164 18.227 1.00 64.69 697 ASP A C 1
ATOM 5614 O O . ASP A 1 697 ? -0.794 -24.619 19.299 1.00 64.69 697 ASP A O 1
ATOM 5618 N N . GLU A 1 698 ? -1.046 -22.868 17.917 1.00 59.72 698 GLU A N 1
ATOM 5619 C CA . GLU A 1 698 ? -0.439 -21.854 18.792 1.00 59.72 698 GLU A CA 1
ATOM 5620 C C . GLU A 1 698 ? -1.363 -21.406 19.951 1.00 59.72 698 GLU A C 1
ATOM 5622 O O . GLU A 1 698 ? -0.870 -20.911 20.966 1.00 59.72 698 GLU A O 1
ATOM 5627 N N . ASP A 1 699 ? -2.684 -21.611 19.851 1.00 55.66 699 ASP A N 1
ATOM 5628 C CA . ASP A 1 699 ? -3.676 -21.168 20.850 1.00 55.66 699 ASP A CA 1
ATOM 5629 C C . ASP A 1 699 ? -3.817 -22.152 22.033 1.00 55.66 699 ASP A C 1
ATOM 5631 O O . ASP A 1 699 ? -4.407 -21.825 23.071 1.00 55.66 699 ASP A O 1
ATOM 5635 N N . VAL A 1 700 ? -3.258 -23.364 21.919 1.00 49.84 700 VAL A N 1
ATOM 5636 C CA . VAL A 1 700 ? -3.323 -24.413 22.950 1.00 49.84 700 VAL A CA 1
ATOM 5637 C C . VAL A 1 700 ? -2.264 -24.168 24.027 1.00 49.84 700 VAL A C 1
ATOM 5639 O O . VAL A 1 700 ? -1.303 -24.918 24.201 1.00 49.84 700 VAL A O 1
ATOM 5642 N N . ILE A 1 701 ? -2.450 -23.115 24.819 1.00 46.31 701 ILE A N 1
ATOM 5643 C CA . ILE A 1 701 ? -1.716 -22.972 26.076 1.00 46.31 701 ILE A CA 1
ATOM 5644 C C . ILE A 1 701 ? -2.435 -23.847 27.100 1.00 46.31 701 ILE A C 1
ATOM 5646 O O . ILE A 1 701 ? -3.517 -23.508 27.579 1.00 46.31 701 ILE A O 1
ATOM 5650 N N . ALA A 1 702 ? -1.839 -24.988 27.450 1.00 41.38 702 ALA A N 1
ATOM 5651 C CA . ALA A 1 702 ? -2.304 -25.829 28.547 1.00 41.38 702 ALA A CA 1
ATOM 5652 C C . ALA A 1 702 ? -2.202 -25.054 29.875 1.00 41.38 702 ALA A C 1
ATOM 5654 O O . ALA A 1 702 ? -1.218 -25.150 30.611 1.00 41.38 702 ALA A O 1
ATOM 5655 N N . VAL A 1 703 ? -3.217 -24.248 30.188 1.00 48.72 703 VAL A N 1
ATOM 5656 C CA . VAL A 1 703 ? -3.308 -23.551 31.468 1.00 48.72 703 VAL A CA 1
ATOM 5657 C C . VAL A 1 703 ? -3.466 -24.617 32.549 1.00 48.72 703 VAL A C 1
ATOM 5659 O O . VAL A 1 703 ? -4.485 -25.306 32.617 1.00 48.72 703 VAL A O 1
ATOM 5662 N N . ARG A 1 704 ? -2.457 -24.766 33.420 1.00 45.53 704 ARG A N 1
ATOM 5663 C CA . ARG A 1 704 ? -2.585 -25.559 34.651 1.00 45.53 704 ARG A CA 1
ATOM 5664 C C . ARG A 1 704 ? -3.732 -24.973 35.474 1.00 45.53 704 ARG A C 1
ATOM 5666 O O . ARG A 1 704 ? -3.572 -23.942 36.126 1.00 45.53 704 ARG A O 1
ATOM 5673 N N . LYS A 1 705 ? -4.892 -25.630 35.444 1.00 54.84 705 LYS A N 1
ATOM 5674 C CA . LYS A 1 705 ? -6.039 -25.252 36.270 1.00 54.84 705 LYS A CA 1
ATOM 5675 C C . LYS A 1 705 ? -5.653 -25.374 37.744 1.00 54.84 705 LYS A C 1
ATOM 5677 O O . LYS A 1 705 ? -5.105 -26.390 38.173 1.00 54.84 705 LYS A O 1
ATOM 5682 N N . SER A 1 706 ? -5.926 -24.332 38.527 1.00 64.19 706 SER A N 1
ATOM 5683 C CA . SER A 1 706 ? -5.718 -24.381 39.975 1.00 64.19 706 SER A CA 1
ATOM 5684 C C . SER A 1 706 ? -6.708 -25.353 40.626 1.00 64.19 706 SER A C 1
ATOM 5686 O O . SER A 1 706 ? -7.810 -25.576 40.120 1.00 64.19 706 SER A O 1
ATOM 5688 N N . LEU A 1 707 ? -6.345 -25.900 41.788 1.00 59.47 707 LEU A N 1
ATOM 5689 C CA . LEU A 1 707 ? -7.191 -26.819 42.561 1.00 59.47 707 LEU A CA 1
ATOM 5690 C C . LEU A 1 707 ? -8.577 -26.207 42.858 1.00 59.47 707 LEU A C 1
ATOM 5692 O O . LEU A 1 707 ? -9.593 -26.887 42.752 1.00 59.47 707 LEU A O 1
ATOM 5696 N N . LEU A 1 708 ? -8.630 -24.894 43.111 1.00 61.06 708 LEU A N 1
ATOM 5697 C CA . LEU A 1 708 ? -9.871 -24.142 43.322 1.00 61.06 708 LEU A CA 1
ATOM 5698 C C . LEU A 1 708 ? -10.750 -24.074 42.058 1.00 61.06 708 LEU A C 1
ATOM 5700 O O . LEU A 1 708 ? -11.976 -24.111 42.153 1.00 61.06 708 LEU A O 1
ATOM 5704 N N . SER A 1 709 ? -10.131 -23.982 40.876 1.00 60.62 709 SER A N 1
ATOM 5705 C CA . SER A 1 709 ? -10.827 -24.011 39.583 1.00 60.62 709 SER A CA 1
ATOM 5706 C C . SER A 1 709 ? -11.443 -25.385 39.325 1.00 60.62 709 SER A C 1
ATOM 5708 O O . SER A 1 709 ? -12.619 -25.469 38.982 1.00 60.62 709 SER A O 1
ATOM 5710 N N . ASN A 1 710 ? -10.689 -26.456 39.589 1.00 62.62 710 ASN A N 1
ATOM 5711 C CA . ASN A 1 710 ? -11.184 -27.829 39.470 1.00 62.62 710 ASN A CA 1
ATOM 5712 C C . ASN A 1 710 ? -12.313 -28.116 40.475 1.00 62.62 710 ASN A C 1
ATOM 5714 O O . ASN A 1 710 ? -13.290 -28.773 40.130 1.00 62.62 710 ASN A O 1
ATOM 5718 N N . MET A 1 711 ? -12.235 -27.581 41.701 1.00 60.75 711 MET A N 1
ATOM 5719 C CA . MET A 1 711 ? -13.313 -27.699 42.694 1.00 60.75 711 MET A CA 1
ATOM 5720 C C . MET A 1 711 ? -14.590 -26.960 42.273 1.00 60.75 711 MET A C 1
ATOM 5722 O O . MET A 1 711 ? -15.682 -27.475 42.493 1.00 60.75 711 MET A O 1
ATOM 5726 N N . ARG A 1 712 ? -14.477 -25.777 41.651 1.00 63.38 712 ARG A N 1
ATOM 5727 C CA . ARG A 1 712 ? -15.631 -25.033 41.112 1.00 63.38 712 ARG A CA 1
ATOM 5728 C C . ARG A 1 712 ? -16.251 -25.721 39.901 1.00 63.38 712 ARG A C 1
ATOM 5730 O O . ARG A 1 712 ? -17.470 -25.736 39.794 1.00 63.38 712 ARG A O 1
ATOM 5737 N N . GLU A 1 713 ? -15.445 -26.306 39.019 1.00 61.19 713 GLU A N 1
ATOM 5738 C CA . GLU A 1 713 ? -15.951 -27.148 37.927 1.00 61.19 713 GLU A CA 1
ATOM 5739 C C . GLU A 1 713 ? -16.681 -28.373 38.485 1.00 61.19 713 GLU A C 1
ATOM 5741 O O . GLU A 1 713 ? -17.821 -28.618 38.107 1.00 61.19 713 GLU A O 1
ATOM 5746 N N . HIS A 1 714 ? -16.110 -29.065 39.475 1.00 59.41 714 HIS A N 1
ATOM 5747 C CA . HIS A 1 714 ? -16.793 -30.161 40.168 1.00 59.41 714 HIS A CA 1
ATOM 5748 C C . HIS A 1 714 ? -18.082 -29.731 40.884 1.00 59.41 714 HIS A C 1
ATOM 5750 O O . HIS A 1 714 ? -19.034 -30.510 40.928 1.00 59.41 714 HIS A O 1
ATOM 5756 N N . ALA A 1 715 ? -18.137 -28.516 41.438 1.00 57.91 715 ALA A N 1
ATOM 5757 C CA . ALA A 1 715 ? -19.346 -27.963 42.047 1.00 57.91 715 ALA A CA 1
ATOM 5758 C C . ALA A 1 715 ? -20.429 -27.662 40.996 1.00 57.91 715 ALA A C 1
ATOM 5760 O O . ALA A 1 715 ? -21.570 -28.066 41.185 1.00 57.91 715 ALA A O 1
ATOM 5761 N N . LYS A 1 716 ? -20.063 -27.068 39.851 1.00 58.25 716 LYS A N 1
ATOM 5762 C CA . LYS A 1 716 ? -20.973 -26.852 38.709 1.00 58.25 716 LYS A CA 1
ATOM 5763 C C . LYS A 1 716 ? -21.488 -28.167 38.118 1.00 58.25 716 LYS A C 1
ATOM 5765 O O . LYS A 1 716 ? -22.658 -28.271 37.763 1.00 58.25 716 LYS A O 1
ATOM 5770 N N . ILE A 1 717 ? -20.630 -29.191 38.059 1.00 60.12 717 ILE A N 1
ATOM 5771 C CA . ILE A 1 717 ? -21.008 -30.552 37.644 1.00 60.12 717 ILE A CA 1
ATOM 5772 C C . ILE A 1 717 ? -22.012 -31.155 38.635 1.00 60.12 717 ILE A C 1
ATOM 5774 O O . ILE A 1 717 ? -22.988 -31.766 38.214 1.00 60.12 717 ILE A O 1
ATOM 5778 N N . LYS A 1 718 ? -21.826 -30.941 39.945 1.00 53.75 718 LYS A N 1
ATOM 5779 C CA . LYS A 1 718 ? -22.771 -31.388 40.984 1.00 53.75 718 LYS A CA 1
ATOM 5780 C C . LYS A 1 718 ? -24.102 -30.630 40.988 1.00 53.75 718 LYS A C 1
ATOM 5782 O O . LYS A 1 718 ? -25.115 -31.234 41.314 1.00 53.75 718 LYS A O 1
ATOM 5787 N N . GLU A 1 719 ? -24.110 -29.344 40.642 1.00 48.88 719 GLU A N 1
ATOM 5788 C CA . GLU A 1 719 ? -25.323 -28.512 40.555 1.00 48.88 719 GLU A CA 1
ATOM 5789 C C . GLU A 1 719 ? -26.116 -28.713 39.250 1.00 48.88 719 GLU A C 1
ATOM 5791 O O . GLU A 1 719 ? -27.141 -28.064 39.059 1.00 48.88 719 GLU A O 1
ATOM 5796 N N . GLY A 1 720 ? -25.664 -29.579 38.332 1.00 47.47 720 GLY A N 1
ATOM 5797 C CA . GLY A 1 720 ? -26.315 -29.775 37.029 1.00 47.47 720 GLY A CA 1
ATOM 5798 C C . GLY A 1 720 ? -26.202 -28.565 36.091 1.00 47.47 720 GLY A C 1
ATOM 5799 O O . GLY A 1 720 ? -26.890 -28.500 35.079 1.00 47.47 720 GLY A O 1
ATOM 5800 N N . THR A 1 721 ? -25.332 -27.602 36.411 1.00 47.22 721 THR A N 1
ATOM 5801 C CA . THR A 1 721 ? -25.064 -26.396 35.608 1.00 47.22 721 THR A CA 1
ATOM 5802 C C . THR A 1 721 ? -23.811 -26.533 34.736 1.00 47.22 721 THR A C 1
ATOM 5804 O O . THR A 1 721 ? -23.421 -25.587 34.047 1.00 47.22 721 THR A O 1
ATOM 5807 N N . ALA A 1 722 ? -23.155 -27.697 34.755 1.00 41.53 722 ALA A N 1
ATOM 5808 C CA . ALA A 1 722 ? -22.017 -27.987 33.895 1.00 41.53 722 ALA A CA 1
ATOM 5809 C C . ALA A 1 722 ? -22.464 -28.294 32.466 1.00 41.53 722 ALA A C 1
ATOM 5811 O O . ALA A 1 722 ? -23.160 -29.274 32.230 1.00 41.53 722 ALA A O 1
ATOM 5812 N N . GLY A 1 723 ? -21.996 -27.471 31.526 1.00 52.94 723 GLY A N 1
ATOM 5813 C CA . GLY A 1 723 ? -22.233 -27.665 30.100 1.00 52.94 723 GLY A CA 1
ATOM 5814 C C . GLY A 1 723 ? -23.644 -27.271 29.684 1.00 52.94 723 GLY A C 1
ATOM 5815 O O . GLY A 1 723 ? -24.416 -28.121 29.261 1.00 52.94 723 GLY A O 1
ATOM 5816 N N . ARG A 1 724 ? -23.979 -25.974 29.756 1.00 56.75 724 ARG A N 1
ATOM 5817 C CA . ARG A 1 724 ? -25.034 -25.470 28.865 1.00 56.75 724 ARG A CA 1
ATOM 5818 C C . ARG A 1 724 ? -24.591 -25.785 27.441 1.00 56.75 724 ARG A C 1
ATOM 5820 O O . ARG A 1 724 ? -23.475 -25.414 27.075 1.00 56.75 724 ARG A O 1
ATOM 5827 N N . GLU A 1 725 ? -25.425 -26.503 26.695 1.00 56.16 725 GLU A N 1
ATOM 5828 C CA . GLU A 1 725 ? -25.162 -26.801 25.291 1.00 56.16 725 GLU A CA 1
ATOM 5829 C C . GLU A 1 725 ? -24.897 -25.483 24.558 1.00 56.16 725 GLU A C 1
ATOM 5831 O O . GLU A 1 725 ? -25.669 -24.526 24.668 1.00 56.16 725 GLU A O 1
ATOM 5836 N N . LEU A 1 726 ? -23.745 -25.407 23.890 1.00 64.75 726 LEU A N 1
ATOM 5837 C CA . LEU A 1 726 ? -23.405 -24.277 23.039 1.00 64.75 726 LEU A CA 1
ATOM 5838 C C . LEU A 1 726 ? -24.351 -24.319 21.836 1.00 64.75 726 LEU A C 1
ATOM 5840 O O . LEU A 1 726 ? -24.372 -25.336 21.138 1.00 64.75 726 LEU A O 1
ATOM 5844 N N . PRO A 1 727 ? -25.136 -23.258 21.587 1.00 68.62 727 PRO A N 1
ATOM 5845 C CA . PRO A 1 727 ? -25.918 -23.164 20.366 1.00 68.62 727 PRO A CA 1
ATOM 5846 C C . PRO A 1 727 ? -25.001 -23.294 19.148 1.00 68.62 727 PRO A C 1
ATOM 5848 O O . PRO A 1 727 ? -23.880 -22.777 19.153 1.00 68.62 727 PRO A O 1
ATOM 5851 N N . GLU A 1 728 ? -25.474 -23.975 18.108 1.00 67.44 728 GLU A N 1
ATOM 5852 C CA . GLU A 1 728 ? -24.698 -24.206 16.890 1.00 67.44 728 GLU A CA 1
ATOM 5853 C C . GLU A 1 728 ? -24.213 -22.869 16.298 1.00 67.44 728 GLU A C 1
ATOM 5855 O O . GLU A 1 728 ? -24.995 -21.941 16.086 1.00 67.44 728 GLU A O 1
ATOM 5860 N N . GLY A 1 729 ? -22.897 -22.742 16.099 1.00 72.44 729 GLY A N 1
ATOM 5861 C CA . GLY A 1 729 ? -22.275 -21.525 15.575 1.00 72.44 729 GLY A CA 1
ATOM 5862 C C . GLY A 1 729 ? -22.092 -20.372 16.573 1.00 72.44 729 GLY A C 1
ATOM 5863 O O . GLY A 1 729 ? -21.782 -19.271 16.131 1.00 72.44 729 GLY A O 1
ATOM 5864 N N . LYS A 1 730 ? -22.249 -20.558 17.892 1.00 79.00 730 LYS A N 1
ATOM 5865 C CA . LYS A 1 730 ? -21.916 -19.526 18.900 1.00 79.00 730 LYS A CA 1
ATOM 5866 C C . LYS A 1 730 ? -20.740 -19.946 19.784 1.00 79.00 730 LYS A C 1
ATOM 5868 O O . LYS A 1 730 ? -20.686 -21.087 20.230 1.00 79.00 730 LYS A O 1
ATOM 5873 N N . ALA A 1 731 ? -19.841 -19.011 20.112 1.00 80.56 731 ALA A N 1
ATOM 5874 C CA . ALA A 1 731 ? -18.724 -19.278 21.030 1.00 80.56 731 ALA A CA 1
ATOM 5875 C C . ALA A 1 731 ? -19.123 -19.321 22.512 1.00 80.56 731 ALA A C 1
ATOM 5877 O O . ALA A 1 731 ? -18.399 -19.892 23.330 1.00 80.56 731 ALA A O 1
ATOM 5878 N N . PHE A 1 732 ? -20.256 -18.716 22.878 1.00 84.88 732 PHE A N 1
ATOM 5879 C CA . PHE A 1 732 ? -20.713 -18.618 24.263 1.00 84.88 732 PHE A CA 1
ATOM 5880 C C . PHE A 1 732 ? -22.179 -19.046 24.397 1.00 84.88 732 PHE A C 1
ATOM 5882 O O . PHE A 1 732 ? -22.992 -18.748 23.518 1.00 84.88 732 PHE A O 1
ATOM 5889 N N . PRO A 1 733 ? -22.555 -19.721 25.500 1.00 84.50 733 PRO A N 1
ATOM 5890 C CA . PRO A 1 733 ? -23.954 -19.979 25.804 1.00 84.50 733 PRO A CA 1
ATOM 5891 C C . PRO A 1 733 ? -24.642 -18.689 26.271 1.00 84.50 733 PRO A C 1
ATOM 5893 O O . PRO A 1 733 ? -24.039 -17.861 26.957 1.00 84.50 733 PRO A O 1
ATOM 5896 N N . VAL A 1 734 ? -25.928 -18.543 25.956 1.00 85.81 734 VAL A N 1
ATOM 5897 C CA . VAL A 1 734 ? -26.747 -17.413 26.423 1.00 85.81 734 VAL A CA 1
ATOM 5898 C C . VAL A 1 734 ? -27.193 -17.653 27.869 1.00 85.81 734 VAL A C 1
ATOM 5900 O O . VAL A 1 734 ? -27.444 -18.789 28.299 1.00 85.81 734 VAL A O 1
ATOM 5903 N N . LYS A 1 735 ? -27.273 -16.582 28.659 1.00 86.88 735 LYS A N 1
ATOM 5904 C CA . LYS A 1 735 ? -27.686 -16.619 30.058 1.00 86.88 735 LYS A CA 1
ATOM 5905 C C . LYS A 1 735 ? -28.636 -15.485 30.402 1.00 86.88 735 LYS A C 1
ATOM 5907 O O . LYS A 1 735 ? -28.382 -14.338 30.059 1.00 86.88 735 LYS A O 1
ATOM 5912 N N . SER A 1 736 ? -29.661 -15.839 31.181 1.00 88.75 736 SER A N 1
ATOM 5913 C CA . SER A 1 736 ? -30.503 -14.868 31.870 1.00 88.75 736 SER A CA 1
ATOM 5914 C C . SER A 1 736 ? -29.750 -14.266 33.055 1.00 88.75 736 SER A C 1
ATOM 5916 O O . SER A 1 736 ? -29.301 -14.985 33.959 1.00 88.75 736 SER A O 1
ATOM 5918 N N . TRP A 1 737 ? -29.586 -12.951 33.033 1.00 88.56 737 TRP A N 1
ATOM 5919 C CA . TRP A 1 737 ? -28.956 -12.150 34.068 1.00 88.56 737 TRP A CA 1
ATOM 5920 C C . TRP A 1 737 ? -30.010 -11.333 34.807 1.00 88.56 737 TRP A C 1
ATOM 5922 O O . TRP A 1 737 ? -30.934 -10.789 34.209 1.00 88.56 737 TRP A O 1
ATOM 5932 N N . LYS A 1 738 ? -29.845 -11.210 36.127 1.00 87.62 738 LYS A N 1
ATOM 5933 C CA . LYS A 1 738 ? -30.792 -10.469 36.964 1.00 87.62 738 LYS A CA 1
ATOM 5934 C C . LYS A 1 738 ? -30.833 -8.988 36.579 1.00 87.62 738 LYS A C 1
ATOM 5936 O O . LYS A 1 738 ? -29.784 -8.326 36.510 1.00 87.62 738 LYS A O 1
ATOM 5941 N N . GLY A 1 739 ? -32.054 -8.492 36.405 1.00 85.25 739 GLY A N 1
ATOM 5942 C CA . GLY A 1 739 ? -32.361 -7.081 36.239 1.00 85.25 739 GLY A CA 1
ATOM 5943 C C . GLY A 1 739 ? -32.033 -6.243 37.468 1.00 85.25 739 GLY A C 1
ATOM 5944 O O . GLY A 1 739 ? -31.835 -6.751 38.579 1.00 85.25 739 GLY A O 1
ATOM 5945 N N . ILE A 1 740 ? -31.975 -4.935 37.248 1.00 86.88 740 ILE A N 1
ATOM 5946 C CA . ILE A 1 740 ? -31.868 -3.944 38.316 1.00 86.88 740 ILE A CA 1
ATOM 5947 C C . ILE A 1 740 ? -33.238 -3.820 38.995 1.00 86.88 740 ILE A C 1
ATOM 5949 O O . ILE A 1 740 ? -34.248 -3.781 38.306 1.00 86.88 740 ILE A O 1
ATOM 5953 N N . GLN A 1 741 ? -33.291 -3.796 40.327 1.00 86.38 741 GLN A N 1
ATOM 5954 C CA . GLN A 1 741 ? -34.560 -3.761 41.062 1.00 86.38 741 GLN A CA 1
ATOM 5955 C C . GLN A 1 741 ? -35.303 -2.430 40.862 1.00 86.38 741 GLN A C 1
ATOM 5957 O O . GLN A 1 741 ? -34.689 -1.364 40.909 1.00 86.38 741 GLN A O 1
ATOM 5962 N N . VAL A 1 742 ? -36.623 -2.493 40.686 1.00 83.19 742 VAL A N 1
ATOM 5963 C CA . VAL A 1 742 ? -37.501 -1.320 40.567 1.00 83.19 742 VAL A CA 1
ATOM 5964 C C . VAL A 1 742 ? -37.948 -0.879 41.967 1.00 83.19 742 VAL A C 1
ATOM 5966 O O . VAL A 1 742 ? -38.140 -1.708 42.857 1.00 83.19 742 VAL A O 1
ATOM 5969 N N . GLY A 1 743 ? -38.088 0.434 42.180 1.00 81.44 743 GLY A N 1
ATOM 5970 C CA . GLY A 1 743 ? -38.541 1.019 43.451 1.00 81.44 743 GLY A CA 1
ATOM 5971 C C . GLY A 1 743 ? -37.428 1.423 44.428 1.00 81.44 743 GLY A C 1
ATOM 5972 O O . GLY A 1 743 ? -37.718 2.024 45.458 1.00 81.44 743 GLY A O 1
ATOM 5973 N N . GLU A 1 744 ? -36.153 1.162 44.107 1.00 86.00 744 GLU A N 1
ATOM 5974 C CA . GLU A 1 744 ? -35.003 1.593 44.929 1.00 86.00 744 GLU A CA 1
ATOM 5975 C C . GLU A 1 744 ? -34.601 3.066 44.721 1.00 86.00 744 GLU A C 1
ATOM 5977 O O . GLU A 1 744 ? -33.815 3.603 45.504 1.00 86.00 744 GLU A O 1
ATOM 5982 N N . PHE A 1 745 ? -35.154 3.715 43.693 1.00 90.31 745 PHE A N 1
ATOM 5983 C CA . PHE A 1 745 ? -34.902 5.106 43.314 1.00 90.31 745 PHE A CA 1
ATOM 5984 C C . PHE A 1 745 ? -36.193 5.814 42.897 1.00 90.31 745 PHE A C 1
ATOM 5986 O O . PHE A 1 745 ? -37.238 5.180 42.739 1.00 90.31 745 PHE A O 1
ATOM 5993 N N . GLY A 1 746 ? -36.109 7.128 42.698 1.00 88.94 746 GLY A N 1
ATOM 5994 C CA . GLY A 1 746 ? -37.245 7.955 42.315 1.00 88.94 746 GLY A CA 1
ATOM 5995 C C . GLY A 1 746 ? -38.215 8.188 43.465 1.00 88.94 746 GLY A C 1
ATOM 5996 O O . GLY A 1 746 ? -37.894 8.007 44.647 1.00 88.94 746 GLY A O 1
ATOM 5997 N N . ALA A 1 747 ? -39.419 8.625 43.123 1.00 86.75 747 ALA A N 1
ATOM 5998 C CA . ALA A 1 747 ? -40.361 9.125 44.108 1.00 86.75 747 ALA A CA 1
ATOM 5999 C C . ALA A 1 747 ? -40.916 8.034 45.041 1.00 86.75 747 ALA A C 1
ATOM 6001 O O . ALA A 1 747 ? -41.112 8.287 46.231 1.00 86.75 747 ALA A O 1
ATOM 6002 N N . ASN A 1 748 ? -41.022 6.786 44.569 1.00 84.25 748 ASN A N 1
ATOM 6003 C CA . ASN A 1 748 ? -41.423 5.643 45.399 1.00 84.25 748 ASN A CA 1
ATOM 6004 C C . ASN A 1 748 ? -40.416 5.356 46.522 1.00 84.25 748 ASN A C 1
ATOM 6006 O O . ASN A 1 748 ? -40.809 5.043 47.649 1.00 84.25 748 ASN A O 1
ATOM 6010 N N . ALA A 1 749 ? -39.117 5.484 46.238 1.00 88.12 749 ALA A N 1
ATOM 6011 C CA . ALA A 1 749 ? -38.078 5.302 47.245 1.00 88.12 749 ALA A CA 1
ATOM 6012 C C . ALA A 1 749 ? -38.097 6.445 48.268 1.00 88.12 749 ALA A C 1
ATOM 6014 O O . ALA A 1 749 ? -38.019 6.199 49.470 1.00 88.12 749 ALA A O 1
ATOM 6015 N N . VAL A 1 750 ? -38.258 7.688 47.802 1.00 89.06 750 VAL A N 1
ATOM 6016 C CA . VAL A 1 750 ? -38.362 8.869 48.670 1.00 89.06 750 VAL A CA 1
ATOM 6017 C C . VAL A 1 750 ? -39.527 8.745 49.652 1.00 89.06 750 VAL A C 1
ATOM 6019 O O . VAL A 1 750 ? -39.313 8.934 50.847 1.00 89.06 750 VAL A O 1
ATOM 6022 N N . LEU A 1 751 ? -40.729 8.387 49.189 1.00 85.88 751 LEU A N 1
ATOM 6023 C CA . LEU A 1 751 ? -41.904 8.237 50.057 1.00 85.88 751 LEU A CA 1
ATOM 6024 C C . LEU A 1 751 ? -41.654 7.235 51.193 1.00 85.88 751 LEU A C 1
ATOM 6026 O O . LEU A 1 751 ? -41.922 7.527 52.359 1.00 85.88 751 LEU A O 1
ATOM 6030 N N . GLN A 1 752 ? -41.076 6.077 50.865 1.00 85.81 752 GLN A N 1
ATOM 6031 C CA . GLN A 1 752 ? -40.735 5.050 51.851 1.00 85.81 752 GLN A CA 1
ATOM 6032 C C . GLN A 1 752 ? -39.681 5.530 52.857 1.00 85.81 752 GLN A C 1
ATOM 6034 O O . GLN A 1 752 ? -39.794 5.249 54.052 1.00 85.81 752 GLN A O 1
ATOM 6039 N N . LEU A 1 753 ? -38.663 6.256 52.384 1.00 88.00 753 LEU A N 1
ATOM 6040 C CA . LEU A 1 753 ? -37.601 6.810 53.225 1.00 88.00 753 LEU A CA 1
ATOM 6041 C C . LEU A 1 753 ? -38.134 7.863 54.194 1.00 88.00 753 LEU A C 1
ATOM 6043 O O . LEU A 1 753 ? -37.832 7.798 55.385 1.00 88.00 753 LEU A O 1
ATOM 6047 N N . VAL A 1 754 ? -38.945 8.797 53.694 1.00 86.75 754 VAL A N 1
ATOM 6048 C CA . VAL A 1 754 ? -39.575 9.847 54.498 1.00 86.75 754 VAL A CA 1
ATOM 6049 C C . VAL A 1 754 ? -40.438 9.215 55.586 1.00 86.75 754 VAL A C 1
ATOM 6051 O O . VAL A 1 754 ? -40.176 9.443 56.764 1.00 86.75 754 VAL A O 1
ATOM 6054 N N . HIS A 1 755 ? -41.376 8.338 55.216 1.00 85.12 755 HIS A N 1
ATOM 6055 C CA . HIS A 1 755 ? -42.249 7.656 56.175 1.00 85.12 755 HIS A CA 1
ATOM 6056 C C . HIS A 1 755 ? -41.452 6.895 57.254 1.00 85.12 755 HIS A C 1
ATOM 6058 O O . HIS A 1 755 ? -41.773 6.950 58.442 1.00 85.12 755 HIS A O 1
ATOM 6064 N N . ALA A 1 756 ? -40.377 6.196 56.868 1.00 85.25 756 ALA A N 1
ATOM 6065 C CA . ALA A 1 756 ? -39.548 5.452 57.814 1.00 85.25 756 ALA A CA 1
ATOM 6066 C C . ALA A 1 756 ? -38.794 6.362 58.802 1.00 85.25 756 ALA A C 1
ATOM 6068 O O . ALA A 1 756 ? -38.693 6.016 59.980 1.00 85.25 756 ALA A O 1
ATOM 6069 N N . ILE A 1 757 ? -38.285 7.510 58.343 1.00 85.62 757 ILE A N 1
ATOM 6070 C CA . ILE A 1 757 ? -37.566 8.487 59.178 1.00 85.62 757 ILE A CA 1
ATOM 6071 C C . ILE A 1 757 ? -38.529 9.253 60.094 1.00 85.62 757 ILE A C 1
ATOM 6073 O O . ILE A 1 757 ? -38.177 9.550 61.236 1.00 85.62 757 ILE A O 1
ATOM 6077 N N . GLU A 1 758 ? -39.746 9.547 59.631 1.00 82.19 758 GLU A N 1
ATOM 6078 C CA . GLU A 1 758 ? -40.792 10.154 60.463 1.00 82.19 758 GLU A CA 1
ATOM 6079 C C . GLU A 1 758 ? -41.183 9.246 61.630 1.00 82.19 758 GLU A C 1
ATOM 6081 O O . GLU A 1 758 ? -41.272 9.697 62.774 1.00 82.19 758 GLU A O 1
ATOM 6086 N N . ARG A 1 759 ? -41.378 7.952 61.350 1.00 82.81 759 ARG A N 1
ATOM 6087 C CA . ARG A 1 759 ? -41.807 6.965 62.348 1.00 82.81 759 ARG A CA 1
ATOM 6088 C C . ARG A 1 759 ? -40.704 6.628 63.353 1.00 82.81 759 ARG A C 1
ATOM 6090 O O . ARG A 1 759 ? -40.996 6.370 64.520 1.00 82.81 759 ARG A O 1
ATOM 6097 N N . ASP A 1 760 ? -39.448 6.634 62.911 1.00 83.69 760 ASP A N 1
ATOM 6098 C CA . ASP A 1 760 ? -38.271 6.409 63.748 1.00 83.69 760 ASP A CA 1
ATOM 6099 C C . ASP A 1 760 ? -37.131 7.366 63.375 1.00 83.69 760 ASP A C 1
ATOM 6101 O O . ASP A 1 760 ? -36.280 7.073 62.538 1.00 83.69 760 ASP A O 1
ATOM 6105 N N . SER A 1 761 ? -37.066 8.503 64.070 1.00 79.88 761 SER A N 1
ATOM 6106 C CA . SER A 1 761 ? -36.032 9.521 63.831 1.00 79.88 761 SER A CA 1
ATOM 6107 C C . SER A 1 761 ? -34.591 9.068 64.123 1.00 79.88 761 SER A C 1
ATOM 6109 O O . SER A 1 761 ? -33.651 9.785 63.769 1.00 79.88 761 SER A O 1
ATOM 6111 N N . SER A 1 762 ? -34.398 7.909 64.768 1.00 83.19 762 SER A N 1
ATOM 6112 C CA . SER A 1 762 ? -33.078 7.353 65.091 1.00 83.19 762 SER A CA 1
ATOM 6113 C C . SER A 1 762 ? -32.529 6.406 64.020 1.00 83.19 762 SER A C 1
ATOM 6115 O O . SER A 1 762 ? -31.334 6.097 64.042 1.00 83.19 762 SER A O 1
ATOM 6117 N N . ILE A 1 763 ? -33.367 6.002 63.058 1.00 86.12 763 ILE A N 1
ATOM 6118 C CA . ILE A 1 763 ? -33.005 5.048 62.012 1.00 86.12 763 ILE A CA 1
ATOM 6119 C C . ILE A 1 763 ? -31.856 5.562 61.141 1.00 86.12 763 ILE A C 1
ATOM 6121 O O . ILE A 1 763 ? -31.810 6.736 60.771 1.00 86.12 763 ILE A O 1
ATOM 6125 N N . THR A 1 764 ? -30.920 4.679 60.805 1.00 84.81 764 THR A N 1
ATOM 6126 C CA . THR A 1 764 ? -29.751 5.018 59.980 1.00 84.81 764 THR A CA 1
ATOM 6127 C C . THR A 1 764 ? -29.933 4.621 58.514 1.00 84.81 764 THR A C 1
ATOM 6129 O O . THR A 1 764 ? -30.653 3.671 58.199 1.00 84.81 764 THR A O 1
ATOM 6132 N N . SER A 1 765 ? -29.188 5.257 57.600 1.00 80.38 765 SER A N 1
ATOM 6133 C CA . SER A 1 765 ? -29.197 4.936 56.157 1.00 80.38 765 SER A CA 1
ATOM 6134 C C . SER A 1 765 ? -28.956 3.450 55.872 1.00 80.38 765 SER A C 1
ATOM 6136 O O . SER A 1 765 ? -29.506 2.885 54.927 1.00 80.38 765 SER A O 1
ATOM 6138 N N . LYS A 1 766 ? -28.133 2.790 56.700 1.00 81.69 766 LYS A N 1
ATOM 6139 C CA . LYS A 1 766 ? -27.827 1.358 56.570 1.00 81.69 766 LYS A CA 1
ATOM 6140 C C . LYS A 1 766 ? -29.010 0.461 56.921 1.00 81.69 766 LYS A C 1
ATOM 6142 O O . LYS A 1 766 ? -29.173 -0.582 56.300 1.00 81.69 766 LYS A O 1
ATOM 6147 N N . GLU A 1 767 ? -29.819 0.854 57.896 1.00 82.50 767 GLU A N 1
ATOM 6148 C CA . GLU A 1 767 ? -31.034 0.126 58.267 1.00 82.50 767 GLU A CA 1
ATOM 6149 C C . GLU A 1 767 ? -32.153 0.405 57.259 1.00 82.50 767 GLU A C 1
ATOM 6151 O O . GLU A 1 767 ? -32.859 -0.523 56.861 1.00 82.50 767 GLU A O 1
ATOM 6156 N N . LEU A 1 768 ? -32.251 1.648 56.772 1.00 81.12 768 LEU A N 1
ATOM 6157 C CA . LEU A 1 768 ? -33.185 2.060 55.718 1.00 81.12 768 LEU A CA 1
ATOM 6158 C C . LEU A 1 768 ? -32.999 1.255 54.427 1.00 81.12 768 LEU A C 1
ATOM 6160 O O . LEU A 1 768 ? -33.991 0.841 53.831 1.00 81.12 768 LEU A O 1
ATOM 6164 N N . LEU A 1 769 ? -31.754 0.934 54.045 1.00 79.88 769 LEU A N 1
ATOM 6165 C CA . LEU A 1 769 ? -31.460 0.071 52.892 1.00 79.88 769 LEU A CA 1
ATOM 6166 C C . LEU A 1 769 ? -32.258 -1.241 52.909 1.00 79.88 769 LEU A C 1
ATOM 6168 O O . LEU A 1 769 ? -32.715 -1.675 51.857 1.00 79.88 769 LEU A O 1
ATOM 6172 N N . SER A 1 770 ? -32.425 -1.862 54.079 1.00 79.19 770 SER A N 1
ATOM 6173 C CA . SER A 1 770 ? -33.119 -3.150 54.222 1.00 79.19 770 SER A CA 1
ATOM 6174 C C . SER A 1 770 ? -34.646 -3.045 54.277 1.00 79.19 770 SER A C 1
ATOM 6176 O O . SER A 1 770 ? -35.323 -4.064 54.170 1.00 79.19 770 SER A O 1
ATOM 6178 N N . LYS A 1 771 ? -35.182 -1.832 54.464 1.00 76.62 771 LYS A N 1
ATOM 6179 C CA . LYS A 1 771 ? -36.618 -1.577 54.644 1.00 76.62 771 LYS A CA 1
ATOM 6180 C C . LYS A 1 771 ? -37.321 -1.092 53.374 1.00 76.62 771 LYS A C 1
ATOM 6182 O O . LYS A 1 771 ? -38.547 -1.133 53.338 1.00 76.62 771 LYS A O 1
ATOM 6187 N N . ILE A 1 772 ? -36.574 -0.648 52.359 1.00 81.12 772 ILE A N 1
ATOM 6188 C CA . ILE A 1 772 ? -37.139 -0.262 51.059 1.00 81.12 772 ILE A CA 1
ATOM 6189 C C . ILE A 1 772 ? -37.671 -1.516 50.363 1.00 81.12 772 ILE A C 1
ATOM 6191 O O . ILE A 1 772 ? -36.937 -2.487 50.172 1.00 81.12 772 ILE A O 1
ATOM 6195 N N . ARG A 1 773 ? -38.949 -1.482 49.989 1.00 76.69 773 ARG A N 1
ATOM 6196 C CA . ARG A 1 773 ? -39.600 -2.504 49.171 1.00 76.69 773 ARG A CA 1
ATOM 6197 C C . ARG A 1 773 ? -39.169 -2.356 47.722 1.00 76.69 773 ARG A C 1
ATOM 6199 O O . ARG A 1 773 ? -39.054 -1.243 47.213 1.00 76.69 773 ARG A O 1
ATOM 6206 N N . THR A 1 774 ? -38.956 -3.492 47.075 1.00 80.06 774 THR A N 1
ATOM 6207 C CA . THR A 1 774 ? -38.402 -3.557 45.726 1.00 80.06 774 THR A CA 1
ATOM 6208 C C . THR A 1 774 ? -39.109 -4.616 44.912 1.00 80.06 774 THR A C 1
ATOM 6210 O O . THR A 1 774 ? -39.438 -5.682 45.437 1.00 80.06 774 THR A O 1
ATOM 6213 N N . GLU A 1 775 ? -39.247 -4.359 43.622 1.00 79.81 775 GLU A N 1
ATOM 6214 C CA . GLU A 1 775 ? -39.735 -5.336 42.658 1.00 79.81 775 GLU A CA 1
ATOM 6215 C C . GLU A 1 775 ? -38.585 -5.828 41.770 1.00 79.81 775 GLU A C 1
ATOM 6217 O O . GLU A 1 775 ? -37.667 -5.058 41.450 1.00 79.81 775 GLU A O 1
ATOM 6222 N N . PRO A 1 776 ? -38.596 -7.109 41.362 1.00 79.88 776 PRO A N 1
ATOM 6223 C CA . PRO A 1 776 ? -37.600 -7.619 40.436 1.00 79.88 776 PRO A CA 1
ATOM 6224 C C . PRO A 1 776 ? -37.740 -6.909 39.087 1.00 79.88 776 PRO A C 1
ATOM 6226 O O . PRO A 1 776 ? -38.795 -6.958 38.463 1.00 79.88 776 PRO A O 1
ATOM 6229 N N . GLY A 1 777 ? -36.669 -6.258 38.629 1.00 80.56 777 GLY A N 1
ATOM 6230 C CA . GLY A 1 777 ? -36.645 -5.684 37.286 1.00 80.56 777 GLY A CA 1
ATOM 6231 C C . GLY A 1 777 ? -36.446 -6.727 36.192 1.00 80.56 777 GLY A C 1
ATOM 6232 O O . GLY A 1 777 ? -36.140 -7.891 36.459 1.00 80.56 777 GLY A O 1
ATOM 6233 N N . GLU A 1 778 ? -36.582 -6.269 34.949 1.00 84.06 778 GLU A N 1
ATOM 6234 C CA . GLU A 1 778 ? -36.515 -7.091 33.740 1.00 84.06 778 GLU A CA 1
ATOM 6235 C C . GLU A 1 778 ? -35.209 -7.900 33.645 1.00 84.06 778 GLU A C 1
ATOM 6237 O O . GLU A 1 778 ? -34.105 -7.368 33.799 1.00 84.06 778 GLU A O 1
ATOM 6242 N N . GLU A 1 779 ? -35.328 -9.205 33.394 1.00 87.56 779 GLU A N 1
ATOM 6243 C CA . GLU A 1 779 ? -34.169 -10.069 33.173 1.00 87.56 779 GLU A CA 1
ATOM 6244 C C . GLU A 1 779 ? -33.524 -9.799 31.807 1.00 87.56 779 GLU A C 1
ATOM 6246 O O . GLU A 1 779 ? -34.203 -9.660 30.794 1.00 87.56 779 GLU A O 1
ATOM 6251 N N . LEU A 1 780 ? -32.190 -9.783 31.766 1.00 88.38 780 LEU A N 1
ATOM 6252 C CA . LEU A 1 780 ? -31.418 -9.513 30.551 1.00 88.38 780 LEU A CA 1
ATOM 6253 C C . LEU A 1 780 ? -30.829 -10.812 29.998 1.00 88.38 780 LEU A C 1
ATOM 6255 O O . LEU A 1 780 ? -30.135 -11.529 30.718 1.00 88.38 780 LEU A O 1
ATOM 6259 N N . GLN A 1 781 ? -31.043 -11.100 28.715 1.00 89.75 781 GLN A N 1
ATOM 6260 C CA . GLN A 1 781 ? -30.368 -12.204 28.023 1.00 89.75 781 GLN A CA 1
ATOM 6261 C C . GLN A 1 781 ? -29.075 -11.696 27.380 1.00 89.75 781 GLN A C 1
ATOM 6263 O O . GLN A 1 781 ? -29.126 -10.770 26.579 1.00 89.75 781 GLN A O 1
ATOM 6268 N N . ALA A 1 782 ? -27.935 -12.294 27.728 1.00 90.38 782 ALA A N 1
ATOM 6269 C CA . ALA A 1 782 ? -26.637 -12.007 27.104 1.00 90.38 782 ALA A CA 1
ATOM 6270 C C . ALA A 1 782 ? -25.699 -13.220 27.213 1.00 90.38 782 ALA A C 1
ATOM 6272 O O . ALA A 1 782 ? -25.961 -14.152 27.985 1.00 90.38 782 ALA A O 1
ATOM 6273 N N . ASN A 1 783 ? -24.588 -13.217 26.483 1.00 89.25 783 ASN A N 1
ATOM 6274 C CA . ASN A 1 783 ? -23.593 -14.286 26.504 1.00 89.25 783 ASN A CA 1
ATOM 6275 C C . ASN A 1 783 ? -22.973 -14.473 27.904 1.00 89.25 783 ASN A C 1
ATOM 6277 O O . ASN A 1 783 ? -22.674 -13.522 28.631 1.00 89.25 783 ASN A O 1
ATOM 6281 N N . ASP A 1 784 ? -22.724 -15.725 28.298 1.00 88.00 784 ASP A N 1
ATOM 6282 C CA . ASP A 1 784 ? -22.040 -16.064 29.555 1.00 88.00 784 ASP A CA 1
ATOM 6283 C C . ASP A 1 784 ? -20.517 -16.063 29.368 1.00 88.00 784 ASP A C 1
ATOM 6285 O O . ASP A 1 784 ? -19.860 -17.106 29.398 1.00 88.00 784 ASP A O 1
ATOM 6289 N N . SER A 1 785 ? -19.941 -14.876 29.153 1.00 87.88 785 SER A N 1
ATOM 6290 C CA . SER A 1 785 ? -18.484 -14.692 29.089 1.00 87.88 785 SER A CA 1
ATOM 6291 C C . SER A 1 785 ? -17.929 -13.995 30.338 1.00 87.88 785 SER A C 1
ATOM 6293 O O . SER A 1 785 ? -18.652 -13.339 31.094 1.00 87.88 785 SER A O 1
ATOM 6295 N N . MET A 1 786 ? -16.613 -14.111 30.570 1.00 87.19 786 MET A N 1
ATOM 6296 C CA . MET A 1 786 ? -15.948 -13.441 31.700 1.00 87.19 786 MET A CA 1
ATOM 6297 C C . MET A 1 786 ? -16.170 -11.920 31.665 1.00 87.19 786 MET A C 1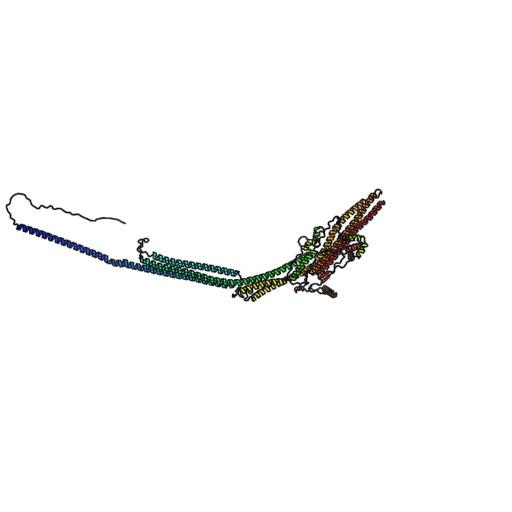
ATOM 6299 O O . MET A 1 786 ? -16.403 -11.314 32.709 1.00 87.19 786 MET A O 1
ATOM 6303 N N . ASN A 1 787 ? -16.154 -11.311 30.476 1.00 92.00 787 ASN A N 1
ATOM 6304 C CA . ASN A 1 787 ? -16.354 -9.871 30.312 1.00 92.00 787 ASN A CA 1
ATOM 6305 C C . ASN A 1 787 ? -17.782 -9.442 30.686 1.00 92.00 787 ASN A C 1
ATOM 6307 O O . ASN A 1 787 ? -17.945 -8.431 31.367 1.00 92.00 787 ASN A O 1
ATOM 6311 N N . HIS A 1 788 ? -18.797 -10.246 30.350 1.00 93.44 788 HIS A N 1
ATOM 6312 C CA . HIS A 1 788 ? -20.189 -10.013 30.761 1.00 93.44 788 HIS A CA 1
ATOM 6313 C C . HIS A 1 788 ? -20.352 -10.122 32.283 1.00 93.44 788 HIS A C 1
ATOM 6315 O O . HIS A 1 788 ? -20.938 -9.249 32.925 1.00 93.44 788 HIS A O 1
ATOM 6321 N N . ALA A 1 789 ? -19.752 -11.151 32.891 1.00 90.62 789 ALA A N 1
ATOM 6322 C CA . ALA A 1 789 ? -19.769 -11.328 34.341 1.00 90.62 789 ALA A CA 1
ATOM 6323 C C . ALA A 1 789 ? -19.087 -10.160 35.081 1.00 90.62 789 ALA A C 1
ATOM 6325 O O . ALA A 1 789 ? -19.579 -9.704 36.115 1.00 90.62 789 ALA A O 1
ATOM 6326 N N . VAL A 1 790 ? -17.962 -9.657 34.557 1.00 92.69 790 VAL A N 1
ATOM 6327 C CA . VAL A 1 790 ? -17.282 -8.469 35.096 1.00 92.69 790 VAL A CA 1
ATOM 6328 C C . VAL A 1 790 ? -18.143 -7.220 34.920 1.00 92.69 790 VAL A C 1
ATOM 6330 O O . VAL A 1 790 ? -18.239 -6.434 35.865 1.00 92.69 790 VAL A O 1
ATOM 6333 N N . ALA A 1 791 ? -18.804 -7.056 33.770 1.00 94.12 791 ALA A N 1
ATOM 6334 C CA . ALA A 1 791 ? -19.684 -5.921 33.523 1.00 94.12 791 ALA A CA 1
ATOM 6335 C C . ALA A 1 791 ? -20.806 -5.835 34.559 1.00 94.12 791 ALA A C 1
ATOM 6337 O O . ALA A 1 791 ? -20.956 -4.810 35.223 1.00 94.12 791 ALA A O 1
ATOM 6338 N N . LEU A 1 792 ? -21.504 -6.943 34.795 1.00 94.06 792 LEU A N 1
ATOM 6339 C CA . LEU A 1 792 ? -22.587 -7.008 35.774 1.00 94.06 792 LEU A CA 1
ATOM 6340 C C . LEU A 1 792 ? -22.092 -6.868 37.215 1.00 94.06 792 LEU A C 1
ATOM 6342 O O . LEU A 1 792 ? -22.708 -6.172 38.016 1.00 94.06 792 LEU A O 1
ATOM 6346 N N . LYS A 1 793 ? -20.923 -7.426 37.544 1.00 93.69 793 LYS A N 1
ATOM 6347 C CA . LYS A 1 793 ? -20.300 -7.210 38.856 1.00 93.69 793 LYS A CA 1
ATOM 6348 C C . LYS A 1 793 ? -19.991 -5.729 39.111 1.00 93.69 793 LYS A C 1
ATOM 6350 O O . LYS A 1 793 ? -20.186 -5.245 40.227 1.00 93.69 793 LYS A O 1
ATOM 6355 N N . MET A 1 794 ? -19.470 -5.014 38.111 1.00 93.25 794 MET A N 1
ATOM 6356 C CA . MET A 1 794 ? -19.158 -3.586 38.237 1.00 93.25 794 MET A CA 1
ATOM 6357 C C . MET A 1 794 ? -20.416 -2.714 38.222 1.00 93.25 794 MET A C 1
ATOM 6359 O O . MET A 1 794 ? -20.453 -1.726 38.960 1.00 93.25 794 MET A O 1
ATOM 6363 N N . ARG A 1 795 ? -21.449 -3.104 37.463 1.00 94.50 795 ARG A N 1
ATOM 6364 C CA . ARG A 1 795 ? -22.795 -2.522 37.533 1.00 94.50 795 ARG A CA 1
ATOM 6365 C C . ARG A 1 795 ? -23.317 -2.591 38.959 1.00 94.50 795 ARG A C 1
ATOM 6367 O O . ARG A 1 795 ? -23.539 -1.551 39.566 1.00 94.50 795 ARG A O 1
ATOM 6374 N N . ASP A 1 796 ? -23.413 -3.795 39.524 1.00 93.56 796 ASP A N 1
ATOM 6375 C CA . ASP A 1 796 ? -23.986 -4.024 40.855 1.00 93.56 796 ASP A CA 1
ATOM 6376 C C . ASP A 1 796 ? -23.209 -3.270 41.941 1.00 93.56 796 ASP A C 1
ATOM 6378 O O . ASP A 1 796 ? -23.799 -2.692 42.857 1.00 93.56 796 ASP A O 1
ATOM 6382 N N . ARG A 1 797 ? -21.876 -3.205 41.822 1.00 92.62 797 ARG A N 1
ATOM 6383 C CA . ARG A 1 797 ? -21.025 -2.422 42.728 1.00 92.62 797 ARG A CA 1
ATOM 6384 C C . ARG A 1 797 ? -21.353 -0.926 42.682 1.00 92.62 797 ARG A C 1
ATOM 6386 O O . ARG A 1 797 ? -21.559 -0.335 43.741 1.00 92.62 797 ARG A O 1
ATOM 6393 N N . ASN A 1 798 ? -21.361 -0.311 41.498 1.00 89.81 798 ASN A N 1
ATOM 6394 C CA . ASN A 1 798 ? -21.618 1.129 41.351 1.00 89.81 798 ASN A CA 1
ATOM 6395 C C . ASN A 1 798 ? -23.070 1.475 41.700 1.00 89.81 798 ASN A C 1
ATOM 6397 O O . ASN A 1 798 ? -23.314 2.452 42.402 1.00 89.81 798 ASN A O 1
ATOM 6401 N N . TYR A 1 799 ? -24.006 0.618 41.300 1.00 92.19 799 TYR A N 1
ATOM 6402 C CA . TYR A 1 799 ? -25.412 0.675 41.676 1.00 92.19 799 TYR A CA 1
ATOM 6403 C C . TYR A 1 799 ? -25.601 0.688 43.201 1.00 92.19 799 TYR A C 1
ATOM 6405 O O . TYR A 1 799 ? -26.189 1.618 43.748 1.00 92.19 799 TYR A O 1
ATOM 6413 N N . THR A 1 800 ? -25.007 -0.274 43.917 1.00 91.38 800 THR A N 1
ATOM 6414 C CA . THR A 1 800 ? -25.088 -0.348 45.389 1.00 91.38 800 THR A CA 1
ATOM 6415 C C . THR A 1 800 ? -24.463 0.879 46.061 1.00 91.38 800 THR A C 1
ATOM 6417 O O . THR A 1 800 ? -24.987 1.390 47.051 1.00 91.38 800 THR A O 1
ATOM 6420 N N . GLN A 1 801 ? -23.345 1.381 45.525 1.00 90.69 801 GLN A N 1
ATOM 6421 C CA . GLN A 1 801 ? -22.698 2.592 46.039 1.00 90.69 801 GLN A CA 1
ATOM 6422 C C . GLN A 1 801 ? -23.554 3.844 45.831 1.00 90.69 801 GLN A C 1
ATOM 6424 O O . GLN A 1 801 ? -23.626 4.688 46.724 1.00 90.69 801 GLN A O 1
ATOM 6429 N N . PHE A 1 802 ? -24.188 3.984 44.665 1.00 92.50 802 PHE A N 1
ATOM 6430 C CA . PHE A 1 802 ? -25.084 5.101 44.385 1.00 92.50 802 PHE A CA 1
ATOM 6431 C C . PHE A 1 802 ? -26.357 5.024 45.232 1.00 92.50 802 PHE A C 1
ATOM 6433 O O . PHE A 1 802 ? -26.755 6.030 45.808 1.00 92.50 802 PHE A O 1
ATOM 6440 N N . ARG A 1 803 ? -26.923 3.828 45.421 1.00 91.94 803 ARG A N 1
ATOM 6441 C CA . ARG A 1 803 ? -28.067 3.604 46.314 1.00 91.94 803 ARG A CA 1
ATOM 6442 C C . ARG A 1 803 ? -27.789 4.065 47.741 1.00 91.94 803 ARG A C 1
ATOM 6444 O O . ARG A 1 803 ? -28.585 4.800 48.317 1.00 91.94 803 ARG A O 1
ATOM 6451 N N . LEU A 1 804 ? -26.645 3.673 48.306 1.00 91.12 804 LEU A N 1
ATOM 6452 C CA . LEU A 1 804 ? -26.251 4.138 49.637 1.00 91.12 804 LEU A CA 1
ATOM 6453 C C . LEU A 1 804 ? -26.087 5.663 49.672 1.00 91.12 804 LEU A C 1
ATOM 6455 O O . LEU A 1 804 ? -26.538 6.290 50.627 1.00 91.12 804 LEU A O 1
ATOM 6459 N N . TYR A 1 805 ? -25.468 6.255 48.644 1.00 92.38 805 TYR A N 1
ATOM 6460 C CA . TYR A 1 805 ? -25.338 7.707 48.529 1.00 92.38 805 TYR A CA 1
ATOM 6461 C C . TYR A 1 805 ? -26.708 8.397 48.545 1.00 92.38 805 TYR A C 1
ATOM 6463 O O . TYR A 1 805 ? -26.911 9.264 49.388 1.00 92.38 805 TYR A O 1
ATOM 6471 N N . PHE A 1 806 ? -27.637 7.977 47.684 1.00 93.38 806 PHE A N 1
ATOM 6472 C CA . PHE A 1 806 ? -28.975 8.557 47.552 1.00 93.38 806 PHE A CA 1
ATOM 6473 C C . PHE A 1 806 ? -29.736 8.548 48.884 1.00 93.38 806 PHE A C 1
ATOM 6475 O O . PHE A 1 806 ? -30.143 9.599 49.371 1.00 93.38 806 PHE A O 1
ATOM 6482 N N . ILE A 1 807 ? -29.825 7.389 49.545 1.00 91.81 807 ILE A N 1
ATOM 6483 C CA . ILE A 1 807 ? -30.503 7.268 50.847 1.00 91.81 807 ILE A CA 1
ATOM 6484 C C . ILE A 1 807 ? -29.846 8.169 51.897 1.00 91.81 807 ILE A C 1
ATOM 6486 O O . ILE A 1 807 ? -30.535 8.847 52.654 1.00 91.81 807 ILE A O 1
ATOM 6490 N N . THR A 1 808 ? -28.510 8.206 51.925 1.00 91.88 808 THR A N 1
ATOM 6491 C CA . THR A 1 808 ? -27.764 9.062 52.859 1.00 91.88 808 THR A CA 1
ATOM 6492 C C . THR A 1 808 ? -28.034 10.546 52.588 1.00 91.88 808 THR A C 1
ATOM 6494 O O . THR A 1 808 ? -28.110 11.329 53.531 1.00 91.88 808 THR A O 1
ATOM 6497 N N . GLN A 1 809 ? -28.189 10.955 51.323 1.00 92.31 809 GLN A N 1
ATOM 6498 C CA . GLN A 1 809 ? -28.526 12.338 50.975 1.00 92.31 809 GLN A CA 1
ATOM 6499 C C . GLN A 1 809 ? -29.950 12.699 51.388 1.00 92.31 809 GLN A C 1
ATOM 6501 O O . GLN A 1 809 ? -30.134 13.736 52.018 1.00 92.31 809 GLN A O 1
ATOM 6506 N N . VAL A 1 810 ? -30.936 11.843 51.108 1.00 91.62 810 VAL A N 1
ATOM 6507 C CA . VAL A 1 810 ? -32.330 12.072 51.524 1.00 91.62 810 VAL A CA 1
ATOM 6508 C C . VAL A 1 810 ? -32.433 12.164 53.050 1.00 91.62 810 VAL A C 1
ATOM 6510 O O . VAL A 1 810 ? -33.036 13.101 53.570 1.00 91.62 810 VAL A O 1
ATOM 6513 N N . GLU A 1 811 ? -31.779 11.256 53.784 1.00 90.88 811 GLU A N 1
ATOM 6514 C CA . GLU A 1 811 ? -31.712 11.314 55.251 1.00 90.88 811 GLU A CA 1
ATOM 6515 C C . GLU A 1 811 ? -31.065 12.615 55.742 1.00 90.88 811 GLU A C 1
ATOM 6517 O O . GLU A 1 811 ? -31.575 13.247 56.669 1.00 90.88 811 GLU A O 1
ATOM 6522 N N . LYS A 1 812 ? -29.951 13.026 55.124 1.00 91.81 812 LYS A N 1
ATOM 6523 C CA . LYS A 1 812 ? -29.247 14.263 55.470 1.00 91.81 812 LYS A CA 1
ATOM 6524 C C . LYS A 1 812 ? -30.157 15.482 55.293 1.00 91.81 812 LYS A C 1
ATOM 6526 O O . LYS A 1 812 ? -30.301 16.247 56.242 1.00 91.81 812 LYS A O 1
ATOM 6531 N N . ILE A 1 813 ? -30.807 15.608 54.134 1.00 91.62 813 ILE A N 1
ATOM 6532 C CA . ILE A 1 813 ? -31.748 16.694 53.823 1.00 91.62 813 ILE A CA 1
ATOM 6533 C C . ILE A 1 813 ? -32.851 16.739 54.885 1.00 91.62 813 ILE A C 1
ATOM 6535 O O . ILE A 1 813 ? -33.027 17.754 55.557 1.00 91.62 813 ILE A O 1
ATOM 6539 N N . LEU A 1 814 ? -33.540 15.619 55.118 1.00 90.12 814 LEU A N 1
ATOM 6540 C CA . LEU A 1 814 ? -34.633 15.555 56.091 1.00 90.12 814 LEU A CA 1
ATOM 6541 C C . LEU A 1 814 ? -34.190 15.978 57.494 1.00 90.12 814 LEU A C 1
ATOM 6543 O O . LEU A 1 814 ? -34.901 16.726 58.166 1.00 90.12 814 LEU A O 1
ATOM 6547 N N . ARG A 1 815 ? -33.013 15.530 57.946 1.00 90.50 815 ARG A N 1
ATOM 6548 C CA . ARG A 1 815 ? -32.486 15.860 59.278 1.00 90.50 815 ARG A CA 1
ATOM 6549 C C . ARG A 1 815 ? -32.073 17.323 59.407 1.00 90.50 815 ARG A C 1
ATOM 6551 O O . ARG A 1 815 ? -32.356 17.922 60.444 1.00 90.50 815 ARG A O 1
ATOM 6558 N N . GLU A 1 816 ? -31.434 17.891 58.387 1.00 91.75 816 GLU A N 1
ATOM 6559 C CA . GLU A 1 816 ? -30.999 19.292 58.377 1.00 91.75 816 GLU A CA 1
ATOM 6560 C C . GLU A 1 816 ? -32.196 20.242 58.484 1.00 91.75 816 GLU A C 1
ATOM 6562 O O . GLU A 1 816 ? -32.261 21.042 59.422 1.00 91.75 816 GLU A O 1
ATOM 6567 N N . TYR A 1 817 ? -33.193 20.089 57.609 1.00 91.88 817 TYR A N 1
ATOM 6568 C CA . TYR A 1 817 ? -34.398 20.919 57.643 1.00 91.88 817 TYR A CA 1
ATOM 6569 C C . TYR A 1 817 ? -35.248 20.651 58.897 1.00 91.88 817 TYR A C 1
ATOM 6571 O O . TYR A 1 817 ? -35.699 21.597 59.545 1.00 91.88 817 TYR A O 1
ATOM 6579 N N . SER A 1 818 ? -35.370 19.392 59.343 1.00 89.44 818 SER A N 1
ATOM 6580 C CA . SER A 1 818 ? -36.062 19.064 60.603 1.00 89.44 818 SER A CA 1
ATOM 6581 C C . SER A 1 818 ? -35.415 19.711 61.831 1.00 89.44 818 SER A C 1
ATOM 6583 O O . SER A 1 818 ? -36.126 20.055 62.779 1.00 89.44 818 SER A O 1
ATOM 6585 N N . SER A 1 819 ? -34.085 19.869 61.859 1.00 91.06 819 SER A N 1
ATOM 6586 C CA . SER A 1 819 ? -33.397 20.576 62.950 1.00 91.06 819 SER A CA 1
ATOM 6587 C C . SER A 1 819 ? -33.832 22.035 63.005 1.00 91.06 819 SER A C 1
ATOM 6589 O O . SER A 1 819 ? -34.234 22.508 64.069 1.00 91.06 819 SER A O 1
ATOM 6591 N N . VAL A 1 820 ? -33.852 22.709 61.851 1.00 92.38 820 VAL A N 1
ATOM 6592 C CA . VAL A 1 820 ? -34.296 24.106 61.735 1.00 92.38 820 VAL A CA 1
ATOM 6593 C C . VAL A 1 820 ? -35.755 24.246 62.165 1.00 92.38 820 VAL A C 1
ATOM 6595 O O . VAL A 1 820 ? -36.072 25.079 63.010 1.00 92.38 820 VAL A O 1
ATOM 6598 N N . THR A 1 821 ? -36.644 23.364 61.703 1.00 90.38 821 THR A N 1
ATOM 6599 C CA . THR A 1 821 ? -38.050 23.349 62.135 1.00 90.38 821 THR A CA 1
ATOM 6600 C C . THR A 1 821 ? -38.197 23.195 63.655 1.00 90.38 821 THR A C 1
ATOM 6602 O O . THR A 1 821 ? -39.042 23.845 64.275 1.00 90.38 821 THR A O 1
ATOM 6605 N N . ARG A 1 822 ? -37.391 22.335 64.296 1.00 90.12 822 ARG A N 1
ATOM 6606 C CA . ARG A 1 822 ? -37.414 22.168 65.762 1.00 90.12 822 ARG A CA 1
ATOM 6607 C C . ARG A 1 822 ? -36.897 23.409 66.484 1.00 90.12 822 ARG A C 1
ATOM 6609 O O . ARG A 1 822 ? -37.450 23.757 67.526 1.00 90.12 822 ARG A O 1
ATOM 6616 N N . GLU A 1 823 ? -35.854 24.051 65.965 1.00 92.19 823 GLU A N 1
ATOM 6617 C CA . GLU A 1 823 ? -35.317 25.311 66.490 1.00 92.19 823 GLU A CA 1
ATOM 6618 C C . GLU A 1 823 ? -36.371 26.425 66.427 1.00 92.19 823 GLU A C 1
ATOM 6620 O O . GLU A 1 823 ? -36.622 27.074 67.444 1.00 92.19 823 GLU A O 1
ATOM 6625 N N . GLU A 1 824 ? -37.080 26.563 65.301 1.00 93.06 824 GLU A N 1
ATOM 6626 C CA . GLU A 1 824 ? -38.167 27.537 65.146 1.00 93.06 824 GLU A CA 1
ATOM 6627 C C . GLU A 1 824 ? -39.330 27.285 66.104 1.00 93.06 824 GLU A C 1
ATOM 6629 O O . GLU A 1 824 ? -39.802 28.212 66.763 1.00 93.06 824 GLU A O 1
ATOM 6634 N N . LYS A 1 825 ? -39.781 26.031 66.234 1.00 91.19 825 LYS A N 1
ATOM 6635 C CA . LYS A 1 825 ? -40.860 25.673 67.170 1.00 91.19 825 LYS A CA 1
ATOM 6636 C C . LYS A 1 825 ? -40.464 25.949 68.623 1.00 91.19 825 LYS A C 1
ATOM 6638 O O . LYS A 1 825 ? -41.275 26.446 69.402 1.00 91.19 825 LYS A O 1
ATOM 6643 N N . ARG A 1 826 ? -39.212 25.658 69.000 1.00 92.06 826 ARG A N 1
ATOM 6644 C CA . ARG A 1 826 ? -38.680 25.977 70.338 1.00 92.06 826 ARG A CA 1
ATOM 6645 C C . ARG A 1 826 ? -38.632 27.482 70.579 1.00 92.06 826 ARG A C 1
ATOM 6647 O O . ARG A 1 826 ? -38.999 27.918 71.668 1.00 92.06 826 ARG A O 1
ATOM 6654 N N . TRP A 1 827 ? -38.212 28.260 69.581 1.00 91.81 827 TRP A N 1
ATOM 6655 C CA . TRP A 1 827 ? -38.229 29.717 69.667 1.00 91.81 827 TRP A CA 1
ATOM 6656 C C . TRP A 1 827 ? -39.648 30.253 69.853 1.00 91.81 827 TRP A C 1
ATOM 6658 O O . TRP A 1 827 ? -39.866 31.027 70.777 1.00 91.81 827 TRP A O 1
ATOM 6668 N N . ALA A 1 828 ? -40.621 29.799 69.059 1.00 90.75 828 ALA A N 1
ATOM 6669 C CA . ALA A 1 828 ? -42.014 30.238 69.173 1.00 90.75 828 ALA A CA 1
ATOM 6670 C C . ALA A 1 828 ? -42.603 29.971 70.571 1.00 90.75 828 ALA A C 1
ATOM 6672 O O . ALA A 1 828 ? -43.243 30.846 71.158 1.00 90.75 828 ALA A O 1
ATOM 6673 N N . LEU A 1 829 ? -42.321 28.797 71.153 1.00 91.31 829 LEU A N 1
ATOM 6674 C CA . LEU A 1 829 ? -42.713 28.480 72.531 1.00 91.31 829 LEU A CA 1
ATOM 6675 C C . LEU A 1 829 ? -42.051 29.423 73.545 1.00 91.31 829 LEU A C 1
ATOM 6677 O O . LEU A 1 829 ? -42.738 29.978 74.402 1.00 91.31 829 LEU A O 1
ATOM 6681 N N . ASN A 1 830 ? -40.739 29.646 73.432 1.00 91.06 830 ASN A N 1
ATOM 6682 C CA . ASN A 1 830 ? -40.015 30.562 74.315 1.00 91.06 830 ASN A CA 1
ATOM 6683 C C . ASN A 1 830 ? -40.543 32.003 74.198 1.00 91.06 830 ASN A C 1
ATOM 6685 O O . ASN A 1 830 ? -40.861 32.633 75.205 1.00 91.06 830 ASN A O 1
ATOM 6689 N N . TRP A 1 831 ? -40.725 32.494 72.972 1.00 90.69 831 TRP A N 1
ATOM 6690 C CA . TRP A 1 831 ? -41.300 33.804 72.682 1.00 90.69 831 TRP A CA 1
ATOM 6691 C C . TRP A 1 831 ? -42.685 33.967 73.310 1.00 90.69 831 TRP A C 1
ATOM 6693 O O . TRP A 1 831 ? -42.928 34.942 74.017 1.00 90.69 831 TRP A O 1
ATOM 6703 N N . SER A 1 832 ? -43.574 32.981 73.142 1.00 89.00 832 SER A N 1
ATOM 6704 C CA . SER A 1 832 ? -44.913 33.013 73.744 1.00 89.00 832 SER A CA 1
ATOM 6705 C C . SER A 1 832 ? -44.863 33.098 75.275 1.00 89.00 832 SER A C 1
ATOM 6707 O O . SER A 1 832 ? -45.614 33.865 75.876 1.00 89.00 832 SER A O 1
ATOM 6709 N N . SER A 1 833 ? -43.921 32.389 75.910 1.00 87.94 833 SER A N 1
ATOM 6710 C CA . SER A 1 833 ? -43.695 32.450 77.356 1.00 87.94 833 SER A CA 1
ATOM 6711 C C . SER A 1 833 ? -43.187 33.825 77.800 1.00 87.94 833 SER A C 1
ATOM 6713 O O . SER A 1 833 ? -43.653 34.356 78.810 1.00 87.94 833 SER A O 1
ATOM 6715 N N . LEU A 1 834 ? -42.254 34.423 77.050 1.00 87.44 834 LEU A N 1
ATOM 6716 C CA . LEU A 1 834 ? -41.728 35.764 77.319 1.00 87.44 834 LEU A CA 1
ATOM 6717 C C . LEU A 1 834 ? -42.826 36.824 77.187 1.00 87.44 834 LEU A C 1
ATOM 6719 O O . LEU A 1 834 ? -43.023 37.622 78.105 1.00 87.44 834 LEU A O 1
ATOM 6723 N N . VAL A 1 835 ? -43.607 36.782 76.107 1.00 87.44 835 VAL A N 1
ATOM 6724 C CA . VAL A 1 835 ? -44.753 37.677 75.905 1.00 87.44 835 VAL A CA 1
ATOM 6725 C C . VAL A 1 835 ? -45.772 37.504 77.030 1.00 87.44 835 VAL A C 1
ATOM 6727 O O . VAL A 1 835 ? -46.190 38.497 77.619 1.00 87.44 835 VAL A O 1
ATOM 6730 N N . GLN A 1 836 ? -46.135 36.273 77.400 1.00 85.06 836 GLN A N 1
ATOM 6731 C CA . GLN A 1 836 ? -47.096 36.032 78.480 1.00 85.06 836 GLN A CA 1
ATOM 6732 C C . GLN A 1 836 ? -46.601 36.575 79.829 1.00 85.06 836 GLN A C 1
ATOM 6734 O O . GLN A 1 836 ? -47.393 37.124 80.594 1.00 85.06 836 GLN A O 1
ATOM 6739 N N . SER A 1 837 ? -45.297 36.482 80.110 1.00 83.62 837 SER A N 1
ATOM 6740 C CA . SER A 1 837 ? -44.703 37.057 81.324 1.00 83.62 837 SER A CA 1
ATOM 6741 C C . SER A 1 837 ? -44.796 38.589 81.366 1.00 83.62 837 SER A C 1
ATOM 6743 O O . SER A 1 837 ? -45.074 39.157 82.422 1.00 83.62 837 SER A O 1
ATOM 6745 N N . LEU A 1 838 ? -44.654 39.252 80.212 1.00 82.75 838 LEU A N 1
ATOM 6746 C CA . LEU A 1 838 ? -44.796 40.703 80.070 1.00 82.75 838 LEU A CA 1
ATOM 6747 C C . LEU A 1 838 ? -46.255 41.158 80.123 1.00 82.75 838 LEU A C 1
ATOM 6749 O O . LEU A 1 838 ? -46.526 42.237 80.626 1.00 82.75 838 LEU A O 1
ATOM 6753 N N . LYS A 1 839 ? -47.197 40.343 79.630 1.00 79.69 839 LYS A N 1
ATOM 6754 C CA . LYS A 1 839 ? -48.643 40.621 79.703 1.00 79.69 839 LYS A CA 1
ATOM 6755 C C . LYS A 1 839 ? -49.206 40.487 81.127 1.00 79.69 839 LYS A C 1
ATOM 6757 O O . LYS A 1 839 ? -50.280 41.021 81.389 1.00 79.69 839 LYS A O 1
ATOM 6762 N N . ASN A 1 840 ? -48.508 39.752 81.997 1.00 75.12 840 ASN A N 1
ATOM 6763 C CA . ASN A 1 840 ? -48.878 39.502 83.393 1.00 75.12 840 ASN A CA 1
ATOM 6764 C C . ASN A 1 840 ? -48.132 40.399 84.406 1.00 75.12 840 ASN A C 1
ATOM 6766 O O . ASN A 1 840 ? -48.478 40.355 85.588 1.00 75.12 840 ASN A O 1
ATOM 6770 N N . SER A 1 841 ? -47.102 41.137 83.968 1.00 60.38 841 SER A N 1
ATOM 6771 C CA . SER A 1 841 ? -46.388 42.156 84.763 1.00 60.38 841 SER A CA 1
ATOM 6772 C C . SER A 1 841 ? -47.052 43.513 84.595 1.00 60.38 841 SER A C 1
ATOM 6774 O O . SER A 1 841 ? -47.054 44.283 85.582 1.00 60.38 841 SER A O 1
#